Protein AF-A0A5J5BJA9-F1 (afdb_monomer_lite)

Organism: NCBI:txid561372

Structure (mmCIF, N/CA/C/O backbone):
data_AF-A0A5J5BJA9-F1
#
_entry.id   AF-A0A5J5BJA9-F1
#
loop_
_atom_site.group_PDB
_atom_site.id
_atom_site.type_symbol
_atom_site.label_atom_id
_atom_site.label_alt_id
_atom_site.label_comp_id
_atom_site.label_asym_id
_atom_site.label_entity_id
_atom_site.label_seq_id
_atom_site.pdbx_PDB_ins_code
_atom_site.Cartn_x
_atom_site.Cartn_y
_atom_site.Cartn_z
_atom_site.occupancy
_atom_site.B_iso_or_equiv
_atom_site.auth_seq_id
_atom_site.auth_comp_id
_atom_site.auth_asym_id
_atom_site.auth_atom_id
_atom_site.pdbx_PDB_model_num
ATOM 1 N N . MET A 1 1 ? 57.644 9.446 -55.019 1.00 42.34 1 MET A N 1
ATOM 2 C CA . MET A 1 1 ? 56.813 8.343 -54.492 1.00 42.34 1 MET A CA 1
ATOM 3 C C . MET A 1 1 ? 55.397 8.580 -54.970 1.00 42.34 1 MET A C 1
ATOM 5 O O . MET A 1 1 ? 54.858 9.636 -54.671 1.00 42.34 1 MET A O 1
ATOM 9 N N . ALA A 1 2 ? 54.865 7.684 -55.801 1.00 50.25 2 ALA A N 1
ATOM 10 C CA . ALA A 1 2 ? 53.521 7.811 -56.357 1.00 50.25 2 ALA A CA 1
ATOM 11 C C . ALA A 1 2 ? 52.489 7.865 -55.221 1.00 50.25 2 ALA A C 1
ATOM 13 O O . ALA A 1 2 ? 52.521 7.019 -54.326 1.00 50.25 2 ALA A O 1
ATOM 14 N N . SER A 1 3 ? 51.612 8.870 -55.231 1.00 67.12 3 SER A N 1
ATOM 15 C CA . SER A 1 3 ? 50.470 8.910 -54.322 1.00 67.12 3 SER A CA 1
ATOM 16 C C . SER A 1 3 ? 49.586 7.700 -54.619 1.00 67.12 3 SER A C 1
ATOM 18 O O . SER A 1 3 ? 49.141 7.535 -55.756 1.00 67.12 3 SER A O 1
ATOM 20 N N . LEU A 1 4 ? 49.356 6.852 -53.617 1.00 69.81 4 LEU A N 1
ATOM 21 C CA . LEU A 1 4 ? 48.309 5.829 -53.656 1.00 69.81 4 LEU A CA 1
ATOM 22 C C . LEU A 1 4 ? 46.992 6.459 -54.145 1.00 69.81 4 LEU A C 1
ATOM 24 O O . LEU A 1 4 ? 46.689 7.603 -53.794 1.00 69.81 4 LEU A O 1
ATOM 28 N N . SER A 1 5 ? 46.24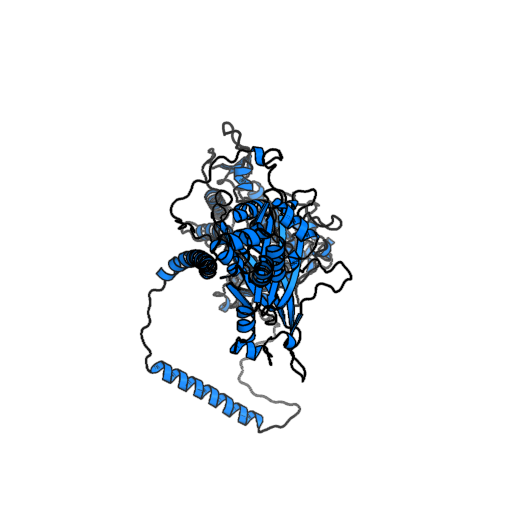1 5.739 -54.983 1.00 81.50 5 SER A N 1
ATOM 29 C CA . SER A 1 5 ? 44.963 6.237 -55.499 1.00 81.50 5 SER A CA 1
ATOM 30 C C . SER A 1 5 ? 43.948 6.418 -54.365 1.00 81.50 5 SER A C 1
ATOM 32 O O . SER A 1 5 ? 43.981 5.702 -53.361 1.00 81.50 5 SER A O 1
ATOM 34 N N . SER A 1 6 ? 43.027 7.370 -54.530 1.00 79.00 6 SER A N 1
ATOM 35 C CA . SER A 1 6 ? 41.903 7.595 -53.607 1.00 79.00 6 SER A CA 1
ATOM 36 C C . SER A 1 6 ? 41.097 6.322 -53.357 1.00 79.00 6 SER A C 1
ATOM 38 O O . SER A 1 6 ? 40.660 6.085 -52.235 1.00 79.00 6 SER A O 1
ATOM 40 N N . ASP A 1 7 ? 40.969 5.478 -54.379 1.00 83.06 7 ASP A N 1
ATOM 41 C CA . ASP A 1 7 ? 40.173 4.251 -54.340 1.00 83.06 7 ASP A CA 1
ATOM 42 C C . ASP A 1 7 ? 40.804 3.199 -53.420 1.00 83.06 7 ASP A C 1
ATOM 44 O O . ASP A 1 7 ? 40.106 2.542 -52.651 1.00 83.06 7 ASP A O 1
ATOM 48 N N . LEU A 1 8 ? 42.140 3.094 -53.421 1.00 85.75 8 LEU A N 1
ATOM 49 C CA . LEU A 1 8 ? 42.872 2.231 -52.490 1.00 85.75 8 LEU A CA 1
ATOM 50 C C . LEU A 1 8 ? 42.718 2.710 -51.046 1.00 85.75 8 LEU A C 1
ATOM 52 O O . LEU A 1 8 ? 42.537 1.898 -50.140 1.00 85.75 8 LEU A O 1
ATOM 56 N N . PHE A 1 9 ? 42.754 4.024 -50.818 1.00 86.00 9 PHE A N 1
ATOM 57 C CA . PHE A 1 9 ? 42.501 4.572 -49.489 1.00 86.00 9 PHE A CA 1
ATOM 58 C C . PHE A 1 9 ? 41.059 4.337 -49.038 1.00 86.00 9 PHE A C 1
ATOM 60 O O . PHE A 1 9 ? 40.851 3.965 -47.887 1.00 86.00 9 PHE A O 1
ATOM 67 N N . TYR A 1 10 ? 40.077 4.467 -49.930 1.00 87.19 10 TYR A N 1
ATOM 68 C CA . TYR A 1 10 ? 38.687 4.120 -49.638 1.00 87.19 10 TYR A CA 1
ATOM 69 C C . TYR A 1 10 ? 38.533 2.643 -49.245 1.00 87.19 10 TYR A C 1
ATOM 71 O O . TYR A 1 10 ? 37.913 2.325 -48.229 1.00 87.19 10 TYR A O 1
ATOM 79 N N . ASP A 1 11 ? 39.165 1.740 -49.999 1.00 86.81 11 ASP A N 1
ATOM 80 C CA . ASP A 1 11 ? 39.143 0.299 -49.745 1.00 86.81 11 ASP A CA 1
ATOM 81 C C . ASP A 1 11 ? 39.791 -0.110 -48.415 1.00 86.81 11 ASP A C 1
ATOM 83 O O . ASP A 1 11 ? 39.373 -1.097 -47.799 1.00 86.81 11 ASP A O 1
ATOM 87 N N . ILE A 1 12 ? 40.800 0.638 -47.966 1.00 87.50 12 ILE A N 1
ATOM 88 C CA . ILE A 1 12 ? 41.419 0.464 -46.649 1.00 87.50 12 ILE A CA 1
ATOM 89 C C . ILE A 1 12 ? 40.489 1.010 -45.562 1.00 87.50 12 ILE A C 1
ATOM 91 O O . ILE A 1 12 ? 40.180 0.299 -44.607 1.00 87.50 12 ILE A O 1
ATOM 95 N N . LEU A 1 13 ? 40.005 2.247 -45.719 1.00 88.38 13 LEU A N 1
ATOM 96 C CA . LEU A 1 13 ? 39.188 2.930 -44.714 1.00 88.38 13 LEU A CA 1
ATOM 97 C C . LEU A 1 13 ? 37.853 2.214 -44.456 1.00 88.38 13 LEU A C 1
ATOM 99 O O . LEU A 1 13 ? 37.418 2.165 -43.310 1.00 88.38 13 LEU A O 1
ATOM 103 N N . ARG A 1 14 ? 37.238 1.578 -45.464 1.00 88.88 14 ARG A N 1
ATOM 104 C CA . ARG A 1 14 ? 35.991 0.801 -45.286 1.00 88.88 14 ARG A CA 1
ATOM 105 C C . ARG A 1 14 ? 36.132 -0.464 -44.436 1.00 88.88 14 ARG A C 1
ATOM 107 O O . ARG A 1 14 ? 35.120 -1.071 -44.100 1.00 88.88 14 ARG A O 1
ATOM 114 N N . ARG A 1 15 ? 37.361 -0.907 -44.155 1.00 88.62 15 ARG A N 1
ATOM 115 C CA . ARG A 1 15 ? 37.651 -2.101 -43.340 1.00 88.62 15 ARG A CA 1
ATOM 116 C C . ARG A 1 15 ? 38.023 -1.758 -41.900 1.00 88.62 15 ARG A C 1
ATOM 118 O O . ARG A 1 15 ? 38.213 -2.672 -41.103 1.00 88.62 15 ARG A O 1
ATOM 125 N N . LEU A 1 16 ? 38.176 -0.473 -41.588 1.00 89.25 16 LEU A N 1
ATOM 126 C CA . LEU A 1 16 ? 38.515 -0.017 -40.248 1.00 89.25 16 LEU A CA 1
ATOM 127 C C . LEU A 1 16 ? 37.287 -0.065 -39.339 1.00 89.25 16 LEU A C 1
ATOM 129 O O . LEU A 1 16 ? 36.160 0.167 -39.778 1.00 89.25 16 LEU A O 1
ATOM 133 N N . ASP A 1 17 ? 37.520 -0.327 -38.057 1.00 88.62 17 ASP A N 1
ATOM 134 C CA . ASP A 1 17 ? 36.517 -0.092 -37.029 1.00 88.62 17 ASP A CA 1
ATOM 135 C C . ASP A 1 17 ? 36.314 1.419 -36.827 1.00 88.62 17 ASP A C 1
ATOM 137 O O . ASP A 1 17 ? 37.136 2.252 -37.221 1.00 88.62 17 ASP A O 1
ATOM 141 N N . GLY A 1 18 ? 35.197 1.801 -36.211 1.00 87.81 18 GLY A N 1
ATOM 142 C CA . GLY A 1 18 ? 34.831 3.213 -36.111 1.00 87.81 18 GLY A CA 1
ATOM 143 C C . GLY A 1 18 ? 35.832 4.063 -35.324 1.00 87.81 18 GLY A C 1
ATOM 144 O O . GLY A 1 18 ? 36.014 5.239 -35.641 1.00 87.81 18 GLY A O 1
ATOM 145 N N . VAL A 1 19 ? 36.527 3.485 -34.336 1.00 89.19 19 VAL A N 1
ATOM 146 C CA . VAL A 1 19 ? 37.570 4.187 -33.570 1.00 89.19 19 VAL A CA 1
ATOM 147 C C . VAL A 1 19 ? 38.784 4.474 -34.445 1.00 89.19 19 VAL A C 1
ATOM 149 O O . VAL A 1 19 ? 39.237 5.620 -34.494 1.00 89.19 19 VAL A O 1
ATOM 152 N N . THR A 1 20 ? 39.290 3.474 -35.171 1.00 90.75 20 THR A N 1
ATOM 153 C CA . THR A 1 20 ? 40.440 3.671 -36.062 1.00 90.75 20 THR A CA 1
ATOM 154 C C . THR A 1 20 ? 40.073 4.575 -37.231 1.00 90.75 20 THR A C 1
ATOM 156 O O . THR A 1 20 ? 40.871 5.439 -37.595 1.00 90.75 20 THR A O 1
ATOM 159 N N . LEU A 1 21 ? 38.854 4.460 -37.772 1.00 91.75 21 LEU A N 1
ATOM 160 C CA . LEU A 1 21 ? 38.344 5.366 -38.800 1.00 91.75 21 LEU A CA 1
ATOM 161 C C . LEU A 1 21 ? 38.309 6.813 -38.290 1.00 91.75 21 LEU A C 1
ATOM 163 O O . LEU A 1 21 ? 38.805 7.702 -38.980 1.00 91.75 21 LEU A O 1
ATOM 167 N N . ALA A 1 22 ? 37.801 7.049 -37.072 1.00 88.38 22 ALA A N 1
ATOM 168 C CA . ALA A 1 22 ? 37.792 8.366 -36.433 1.00 88.38 22 ALA A CA 1
ATOM 169 C C . ALA A 1 22 ? 39.210 8.940 -36.285 1.00 88.38 22 ALA A C 1
ATOM 171 O O . ALA A 1 22 ? 39.448 10.088 -36.659 1.00 88.38 22 ALA A O 1
ATOM 172 N N . SER A 1 23 ? 40.163 8.141 -35.798 1.00 89.06 23 SER A N 1
ATOM 173 C CA . SER A 1 23 ? 41.560 8.568 -35.654 1.00 89.06 23 SER A CA 1
ATOM 174 C C . SER A 1 23 ? 42.221 8.856 -37.006 1.00 89.06 23 SER A C 1
ATOM 176 O O . SER A 1 23 ? 42.906 9.869 -37.140 1.00 89.06 23 SER A O 1
ATOM 178 N N . ALA A 1 24 ? 41.968 8.033 -38.030 1.00 87.12 24 ALA A N 1
ATOM 179 C CA . ALA A 1 24 ? 42.475 8.238 -39.388 1.00 87.12 24 ALA A CA 1
ATOM 180 C C . ALA A 1 24 ? 41.992 9.566 -39.998 1.00 87.12 24 ALA A C 1
ATOM 182 O O . ALA A 1 24 ? 42.710 10.191 -40.774 1.00 87.12 24 ALA A O 1
ATOM 183 N N . THR A 1 25 ? 40.809 10.059 -39.612 1.00 83.56 25 THR A N 1
ATOM 184 C CA . THR A 1 25 ? 40.308 11.358 -40.099 1.00 83.56 25 THR A CA 1
ATOM 185 C C . THR A 1 25 ? 41.200 12.538 -39.704 1.00 83.56 25 THR A C 1
ATOM 187 O O . THR A 1 25 ? 41.224 13.548 -40.407 1.00 83.56 25 THR A O 1
ATOM 190 N N . CYS A 1 26 ? 41.960 12.401 -38.614 1.00 85.12 26 CYS A N 1
ATOM 191 C CA . CYS A 1 26 ? 42.816 13.451 -38.070 1.00 85.12 26 CYS A CA 1
ATOM 192 C C . CYS A 1 26 ? 44.260 13.395 -38.593 1.00 85.12 26 CYS A C 1
ATOM 194 O O . CYS A 1 26 ? 45.038 14.299 -38.303 1.00 85.12 26 CYS A O 1
ATOM 196 N N . THR A 1 27 ? 44.651 12.357 -39.343 1.00 87.31 27 THR A N 1
ATOM 197 C CA . THR A 1 27 ? 46.064 12.146 -39.706 1.00 87.31 27 THR A CA 1
ATOM 198 C C . THR A 1 27 ? 46.496 12.898 -40.961 1.00 87.31 27 THR A C 1
ATOM 200 O O . THR A 1 27 ? 47.640 13.336 -41.043 1.00 87.31 27 THR A O 1
ATOM 203 N N . CYS A 1 28 ? 45.627 13.036 -41.969 1.00 86.88 28 CYS A N 1
ATOM 204 C CA . CYS A 1 28 ? 45.936 13.784 -43.192 1.00 86.88 28 CYS A CA 1
ATOM 205 C C . CYS A 1 28 ? 44.672 14.257 -43.930 1.00 86.88 28 CYS A C 1
ATOM 207 O O . CYS A 1 28 ? 43.580 13.719 -43.745 1.00 86.88 28 CYS A O 1
ATOM 209 N N . ALA A 1 29 ? 44.829 15.240 -44.823 1.00 85.81 29 ALA A N 1
ATOM 210 C CA . ALA A 1 29 ? 43.718 15.821 -45.582 1.00 85.81 29 ALA A CA 1
ATOM 211 C C . ALA A 1 29 ? 42.980 14.797 -46.469 1.00 85.81 29 ALA A C 1
ATOM 213 O O . ALA A 1 29 ? 41.759 14.867 -46.591 1.00 85.81 29 ALA A O 1
ATOM 214 N N . ALA A 1 30 ? 43.697 13.823 -47.046 1.00 85.25 30 ALA A N 1
ATOM 215 C CA . ALA A 1 30 ? 43.100 12.781 -47.882 1.00 85.25 30 ALA A CA 1
ATOM 216 C C . ALA A 1 30 ? 42.161 11.867 -47.074 1.00 85.25 30 ALA A C 1
ATOM 218 O O . ALA A 1 30 ? 41.017 11.658 -47.473 1.00 85.25 30 ALA A O 1
ATOM 219 N N . PHE A 1 31 ? 42.598 11.387 -45.904 1.00 87.94 31 PHE A N 1
ATOM 220 C CA . PHE A 1 31 ? 41.755 10.572 -45.019 1.00 87.94 31 PHE A CA 1
ATOM 221 C C . PHE A 1 31 ? 40.609 11.384 -44.427 1.00 87.94 31 PHE A C 1
ATOM 223 O O . PHE A 1 31 ? 39.481 10.899 -44.391 1.00 87.94 31 PHE A O 1
ATOM 230 N N . CYS A 1 32 ? 40.854 12.641 -44.045 1.00 86.31 32 CYS A N 1
ATOM 231 C CA . CYS A 1 32 ? 39.801 13.553 -43.611 1.00 86.31 32 CYS A CA 1
ATOM 232 C C . CYS A 1 32 ? 38.711 13.694 -44.685 1.00 86.31 32 CYS A C 1
ATOM 234 O O . CYS A 1 32 ? 37.531 13.558 -44.374 1.00 86.31 32 CYS A O 1
ATOM 236 N N . SER A 1 33 ? 39.095 13.894 -45.950 1.00 88.25 33 SER A N 1
ATOM 237 C CA . SER A 1 33 ? 38.160 14.015 -47.071 1.00 88.25 33 SER A CA 1
ATOM 238 C C . SER A 1 33 ? 37.348 12.739 -47.295 1.00 88.25 33 SER A C 1
ATOM 240 O O . SER A 1 33 ? 36.124 12.810 -47.342 1.00 88.25 33 SER A O 1
ATOM 242 N N . ILE A 1 34 ? 38.006 11.577 -47.379 1.00 88.00 34 ILE A N 1
ATOM 243 C CA . ILE A 1 34 ? 37.336 10.287 -47.621 1.00 88.00 34 ILE A CA 1
ATOM 244 C C . ILE A 1 34 ? 36.422 9.907 -46.445 1.00 88.00 34 ILE A C 1
ATOM 246 O O . ILE A 1 34 ? 35.300 9.452 -46.633 1.00 88.00 34 ILE A O 1
ATOM 250 N N . SER A 1 35 ? 36.840 10.181 -45.208 1.00 86.50 35 SER A N 1
ATOM 251 C CA . SER A 1 35 ? 36.051 9.907 -43.998 1.00 86.50 35 SER A CA 1
ATOM 252 C C . SER A 1 35 ? 34.792 10.768 -43.824 1.00 86.50 35 SER A C 1
ATOM 254 O O . SER A 1 35 ? 34.088 10.633 -42.818 1.00 86.50 35 SER A O 1
ATOM 256 N N . LYS A 1 36 ? 34.526 11.714 -44.734 1.00 87.44 36 LYS A N 1
ATOM 257 C CA . LYS A 1 36 ? 33.242 12.431 -44.798 1.00 87.44 36 LYS A CA 1
ATOM 258 C C . LYS A 1 36 ? 32.174 11.627 -45.535 1.00 87.44 36 LYS A C 1
ATOM 260 O O . LYS A 1 36 ? 31.011 12.005 -45.479 1.00 87.44 36 LYS A O 1
ATOM 265 N N . GLU A 1 37 ? 32.542 10.539 -46.209 1.00 90.75 37 GLU A N 1
ATOM 266 C CA . GLU A 1 37 ? 31.573 9.672 -46.866 1.00 90.75 37 GLU A CA 1
ATOM 267 C C . GLU A 1 37 ? 30.736 8.892 -45.847 1.00 90.75 37 GLU A C 1
ATOM 269 O O . GLU A 1 37 ? 31.237 8.036 -45.116 1.00 90.75 37 GLU A O 1
ATOM 274 N N . GLU A 1 38 ? 29.429 9.155 -45.846 1.00 92.50 38 GLU A N 1
ATOM 275 C CA . GLU A 1 38 ? 28.467 8.536 -44.928 1.00 92.50 38 GLU A CA 1
ATOM 276 C C . GLU A 1 38 ? 28.408 7.010 -45.056 1.00 92.50 38 GLU A C 1
ATOM 278 O O . GLU A 1 38 ? 28.215 6.332 -44.055 1.00 92.50 38 GLU A O 1
ATOM 283 N N . ARG A 1 39 ? 28.678 6.447 -46.243 1.00 91.25 39 ARG A N 1
ATOM 284 C CA . ARG A 1 39 ? 28.703 4.988 -46.462 1.00 91.25 39 ARG A CA 1
ATOM 285 C C . ARG A 1 39 ? 29.731 4.260 -45.595 1.00 91.25 39 ARG A C 1
ATOM 287 O O . ARG A 1 39 ? 29.506 3.117 -45.209 1.00 91.25 39 ARG A O 1
ATOM 294 N N . LEU A 1 40 ? 30.862 4.902 -45.288 1.00 92.50 40 LEU A N 1
ATOM 295 C CA . LEU A 1 40 ? 31.867 4.316 -44.396 1.00 92.50 40 LEU A CA 1
ATOM 296 C C . LEU A 1 40 ? 31.309 4.196 -42.975 1.00 92.50 40 LEU A C 1
ATOM 298 O O . LEU A 1 40 ? 31.435 3.149 -42.344 1.00 92.50 40 LEU A O 1
ATOM 302 N N . TRP A 1 41 ? 30.632 5.244 -42.504 1.00 94.38 41 TRP A N 1
ATOM 303 C CA . TRP A 1 41 ? 30.019 5.279 -41.179 1.00 94.38 41 TRP A CA 1
ATOM 304 C C . TRP A 1 41 ? 28.752 4.429 -41.089 1.00 94.38 41 TRP A C 1
ATOM 306 O O . TRP A 1 41 ? 28.515 3.830 -40.049 1.00 94.38 41 TRP A O 1
ATOM 316 N N . GLU A 1 42 ? 27.978 4.300 -42.166 1.00 94.50 42 GLU A N 1
ATOM 317 C CA . GLU A 1 42 ? 26.841 3.377 -42.256 1.00 94.50 42 GLU A CA 1
ATOM 318 C C . GLU A 1 42 ? 27.285 1.927 -42.041 1.00 94.50 42 GLU A C 1
ATOM 320 O O . GLU A 1 42 ? 26.673 1.207 -41.250 1.00 94.50 42 GLU A O 1
ATOM 325 N N . ASN A 1 43 ? 28.391 1.515 -42.672 1.00 91.50 43 ASN A N 1
ATOM 326 C CA . ASN A 1 43 ? 28.967 0.182 -42.481 1.00 91.50 43 ASN A CA 1
ATOM 327 C C . ASN A 1 43 ? 29.448 -0.029 -41.038 1.00 91.50 43 ASN A C 1
ATOM 329 O O . ASN A 1 43 ? 29.196 -1.080 -40.449 1.00 91.50 43 ASN A O 1
ATOM 333 N N . VAL A 1 44 ? 30.109 0.976 -40.454 1.00 93.38 44 VAL A N 1
ATOM 334 C CA . VAL A 1 44 ? 30.554 0.943 -39.052 1.00 93.38 44 VAL A CA 1
ATOM 335 C C . VAL A 1 44 ? 29.357 0.826 -38.102 1.00 93.38 44 VAL A C 1
ATOM 337 O O . VAL A 1 44 ? 29.345 -0.058 -37.245 1.00 93.38 44 VAL A O 1
ATOM 340 N N . CYS A 1 45 ? 28.335 1.667 -38.272 1.00 94.00 45 CYS A N 1
ATOM 341 C CA . CYS A 1 45 ? 27.117 1.649 -37.465 1.00 94.00 45 CYS A CA 1
ATOM 342 C C . CYS A 1 45 ? 26.362 0.328 -37.607 1.00 94.00 45 CYS A C 1
ATOM 344 O O . CYS A 1 45 ? 25.977 -0.238 -36.596 1.00 94.00 45 CYS A O 1
ATOM 346 N N . SER A 1 46 ? 26.219 -0.211 -38.820 1.00 92.44 46 SER A N 1
ATOM 347 C CA . SER A 1 46 ? 25.519 -1.483 -39.058 1.00 92.44 46 SER A CA 1
ATOM 348 C C . SER A 1 46 ? 26.273 -2.689 -38.491 1.00 92.44 46 SER A C 1
ATOM 350 O O . SER A 1 46 ? 25.658 -3.666 -38.073 1.00 92.44 46 SER A O 1
ATOM 352 N N . SER A 1 47 ? 27.607 -2.624 -38.453 1.00 90.19 47 SER A N 1
ATOM 353 C CA . SER A 1 47 ? 28.456 -3.646 -37.829 1.00 90.19 47 SER A CA 1
ATOM 354 C C . SER A 1 47 ? 28.399 -3.596 -36.296 1.00 90.19 47 SER A C 1
ATOM 356 O O . SER A 1 47 ? 28.432 -4.629 -35.620 1.00 90.19 47 SER A O 1
ATOM 358 N N . MET A 1 48 ? 28.307 -2.392 -35.727 1.00 89.62 48 MET A N 1
ATOM 359 C CA . MET A 1 48 ? 28.259 -2.189 -34.280 1.00 89.62 48 MET A CA 1
ATOM 360 C C . MET A 1 48 ? 26.853 -2.391 -33.702 1.00 89.62 48 MET A C 1
ATOM 362 O O . MET A 1 48 ? 26.698 -3.088 -32.699 1.00 89.62 48 MET A O 1
ATOM 366 N N . TRP A 1 49 ? 25.854 -1.821 -34.372 1.00 94.25 49 TRP A N 1
ATOM 367 C CA . TRP A 1 49 ? 24.434 -1.788 -34.028 1.00 94.25 49 TRP A CA 1
ATOM 368 C C . TRP A 1 49 ? 23.610 -2.314 -35.211 1.00 94.25 49 TRP A C 1
ATOM 370 O O . TRP A 1 49 ? 23.165 -1.533 -36.060 1.00 94.25 49 TRP A O 1
ATOM 380 N N . PRO A 1 50 ? 23.406 -3.638 -35.309 1.00 93.31 50 PRO A N 1
ATOM 381 C CA . PRO A 1 50 ? 22.732 -4.269 -36.447 1.00 93.31 50 PRO A CA 1
ATOM 382 C C . PRO A 1 50 ? 21.330 -3.726 -36.730 1.00 93.31 50 PRO A C 1
ATOM 384 O O . PRO A 1 50 ? 20.903 -3.699 -37.886 1.00 93.31 50 PRO A O 1
ATOM 387 N N . SER A 1 51 ? 20.635 -3.222 -35.707 1.00 92.75 51 SER A N 1
ATOM 388 C CA . SER A 1 51 ? 19.343 -2.547 -35.860 1.00 92.75 51 SER A CA 1
ATOM 389 C C . SER A 1 51 ? 19.390 -1.333 -36.802 1.00 92.75 51 SER A C 1
ATOM 391 O O . SER A 1 51 ? 18.375 -0.998 -37.412 1.00 92.75 51 SER A O 1
ATOM 393 N N . THR A 1 52 ? 20.557 -0.706 -36.991 1.00 94.31 52 THR A N 1
ATOM 394 C CA . THR A 1 52 ? 20.738 0.434 -37.909 1.00 94.31 52 THR A CA 1
ATOM 395 C C . THR A 1 52 ? 20.722 0.060 -39.390 1.00 94.31 52 THR A C 1
ATOM 397 O O . THR A 1 52 ? 20.530 0.937 -40.228 1.00 94.31 52 THR A O 1
ATOM 400 N N . ASN A 1 53 ? 20.833 -1.230 -39.730 1.00 92.88 53 ASN A N 1
ATOM 401 C CA . ASN A 1 53 ? 20.736 -1.695 -41.115 1.00 92.88 53 ASN A CA 1
ATOM 402 C C . ASN A 1 53 ? 19.283 -1.742 -41.634 1.00 92.88 53 ASN A C 1
ATOM 404 O O . ASN A 1 53 ? 19.050 -1.966 -42.821 1.00 92.88 53 ASN A O 1
ATOM 408 N N . ARG A 1 54 ? 18.284 -1.543 -40.766 1.00 92.56 54 ARG A N 1
ATOM 409 C CA . ARG A 1 54 ? 16.884 -1.451 -41.191 1.00 92.56 54 ARG A CA 1
ATOM 410 C C . ARG A 1 54 ? 16.634 -0.128 -41.912 1.00 92.56 54 ARG A C 1
ATOM 412 O O . ARG A 1 54 ? 17.020 0.926 -41.416 1.00 92.56 54 ARG A O 1
ATOM 419 N N . GLU A 1 55 ? 15.932 -0.169 -43.041 1.00 92.50 55 GLU A N 1
ATOM 420 C CA . GLU A 1 55 ? 15.684 1.016 -43.880 1.00 92.50 55 GLU A CA 1
ATOM 421 C C . GLU A 1 55 ? 14.957 2.157 -43.138 1.00 92.50 55 GLU A C 1
ATOM 423 O O . GLU A 1 55 ? 15.275 3.332 -43.333 1.00 92.50 55 GLU A O 1
ATOM 428 N N . ASP A 1 56 ? 14.042 1.833 -42.217 1.00 92.62 56 ASP A N 1
ATOM 429 C CA . ASP A 1 56 ? 13.367 2.818 -41.361 1.00 92.62 56 ASP A CA 1
ATOM 430 C C . ASP A 1 56 ? 14.348 3.535 -40.412 1.00 92.62 56 ASP A C 1
ATOM 432 O O . ASP A 1 56 ? 14.286 4.758 -40.245 1.00 92.62 56 ASP A O 1
ATOM 436 N N . VAL A 1 57 ? 15.313 2.804 -39.850 1.00 94.69 57 VAL A N 1
ATOM 437 C CA . VAL A 1 57 ? 16.373 3.369 -39.002 1.00 94.69 57 VAL A CA 1
ATOM 438 C C . VAL A 1 57 ? 17.403 4.148 -39.819 1.00 94.69 57 VAL A C 1
ATOM 440 O O . VAL A 1 57 ? 17.833 5.211 -39.375 1.00 94.69 57 VAL A O 1
ATOM 443 N N . LYS A 1 58 ? 17.757 3.708 -41.033 1.00 95.12 58 LYS A N 1
ATOM 444 C CA . LYS A 1 58 ? 18.646 4.478 -41.926 1.00 95.12 58 LYS A CA 1
ATOM 445 C C . LYS A 1 58 ? 18.071 5.858 -42.242 1.00 95.12 58 LYS A C 1
ATOM 447 O O . LYS A 1 58 ? 18.792 6.861 -42.214 1.00 95.12 58 LYS A O 1
ATOM 452 N N . SER A 1 59 ? 16.759 5.926 -42.480 1.00 94.81 59 SER A N 1
ATOM 453 C CA . SER A 1 59 ? 16.049 7.194 -42.663 1.00 94.81 59 SER A CA 1
ATOM 454 C C . SER A 1 59 ? 16.079 8.054 -41.394 1.00 94.81 59 SER A C 1
ATOM 456 O O . SER A 1 59 ? 16.288 9.266 -41.482 1.00 94.81 59 SER A O 1
ATOM 458 N N . LEU A 1 60 ? 15.907 7.452 -40.211 1.00 95.50 60 LEU A N 1
ATOM 459 C CA . LEU A 1 60 ? 16.006 8.156 -38.927 1.00 95.50 60 LEU A CA 1
ATOM 460 C C . LEU A 1 60 ? 17.403 8.742 -38.707 1.00 95.50 60 LEU A C 1
ATOM 462 O O . LEU A 1 60 ? 17.520 9.936 -38.434 1.00 95.50 60 LEU A O 1
ATOM 466 N N . VAL A 1 61 ? 18.452 7.937 -38.872 1.00 95.62 61 VAL A N 1
ATOM 467 C CA . VAL A 1 61 ? 19.852 8.351 -38.690 1.00 95.62 61 VAL A CA 1
ATOM 468 C C . VAL A 1 61 ? 20.217 9.480 -39.657 1.00 95.62 61 VAL A C 1
ATOM 470 O O . VAL A 1 61 ? 20.819 10.483 -39.266 1.00 95.62 61 VAL A O 1
ATOM 473 N N . SER A 1 62 ? 19.758 9.384 -40.905 1.00 94.06 62 SER A N 1
ATOM 474 C CA . SER A 1 62 ? 19.924 10.452 -41.892 1.00 94.06 62 SER A CA 1
ATOM 475 C C . SER A 1 62 ? 19.225 11.751 -41.454 1.00 94.06 62 SER A C 1
ATOM 477 O O . SER A 1 62 ? 19.802 12.831 -41.567 1.00 94.06 62 SER A O 1
ATOM 479 N N . SER A 1 63 ? 18.019 11.668 -40.872 1.00 93.50 63 SER A N 1
ATOM 480 C CA . SER A 1 63 ? 17.238 12.840 -40.429 1.00 93.50 63 SER A CA 1
ATOM 481 C C . SER A 1 63 ? 17.850 13.615 -39.249 1.00 93.50 63 SER A C 1
ATOM 483 O O . SER A 1 63 ? 17.623 14.826 -39.119 1.00 93.50 63 SER A O 1
ATOM 485 N N . ILE A 1 64 ? 18.646 12.941 -38.410 1.00 93.44 64 ILE A N 1
ATOM 486 C CA . ILE A 1 64 ? 19.291 13.529 -37.224 1.00 93.44 64 ILE A CA 1
ATOM 487 C C . ILE A 1 64 ? 20.717 14.041 -37.485 1.00 93.44 64 ILE A C 1
ATOM 489 O O . ILE A 1 64 ? 21.303 14.666 -36.599 1.00 93.44 64 ILE A O 1
ATOM 493 N N . GLY A 1 65 ? 21.256 13.850 -38.695 1.00 91.75 65 GLY A N 1
ATOM 494 C CA . GLY A 1 65 ? 22.546 14.409 -39.122 1.00 91.75 65 GLY A CA 1
ATOM 495 C C . GLY A 1 65 ? 23.559 13.408 -39.684 1.00 91.75 65 GLY A C 1
ATOM 496 O O . GLY A 1 65 ? 24.725 13.773 -39.814 1.00 91.75 65 GLY A O 1
ATOM 497 N N . GLY A 1 66 ? 23.139 12.182 -40.014 1.00 94.69 66 GLY A N 1
ATOM 498 C CA . GLY A 1 66 ? 23.979 11.172 -40.666 1.00 94.69 66 GLY A CA 1
ATOM 499 C C . GLY A 1 66 ? 24.596 10.152 -39.706 1.00 94.69 66 GLY A C 1
ATOM 500 O O . GLY A 1 66 ? 24.614 10.328 -38.484 1.00 94.69 66 GLY A O 1
ATOM 501 N N . PHE A 1 67 ? 25.126 9.071 -40.272 1.00 95.19 67 PHE A N 1
ATOM 502 C CA . PHE A 1 67 ? 25.764 7.966 -39.561 1.00 95.19 67 PHE A CA 1
ATOM 503 C C . PHE A 1 67 ? 27.038 8.392 -38.847 1.00 95.19 67 PHE A C 1
ATOM 505 O O . PHE A 1 67 ? 27.304 7.897 -37.753 1.00 95.19 67 PHE A O 1
ATOM 512 N N . LYS A 1 68 ? 27.803 9.334 -39.411 1.00 93.31 68 LYS A N 1
ATOM 513 C CA . LYS A 1 68 ? 29.003 9.852 -38.742 1.00 93.31 68 LYS A CA 1
ATOM 514 C C . LYS A 1 68 ? 28.665 10.517 -37.410 1.00 93.31 68 LYS A C 1
ATOM 516 O O . LYS A 1 68 ? 29.310 10.242 -36.398 1.00 93.31 68 LYS A O 1
ATOM 521 N N . LYS A 1 69 ? 27.647 11.384 -37.411 1.00 93.50 69 LYS A N 1
ATOM 522 C CA . LYS A 1 69 ? 27.162 12.055 -36.200 1.00 93.50 69 LYS A CA 1
ATOM 523 C C . LYS A 1 69 ? 26.558 11.042 -35.231 1.00 93.50 69 LYS A C 1
ATOM 525 O O . LYS A 1 69 ? 26.931 11.034 -34.067 1.00 93.50 69 LYS A O 1
ATOM 530 N N . PHE A 1 70 ? 25.698 10.150 -35.719 1.00 95.69 70 PHE A N 1
ATOM 531 C CA . PHE A 1 70 ? 25.078 9.117 -34.890 1.00 95.69 70 PHE A CA 1
ATOM 532 C C . PHE A 1 70 ? 26.113 8.238 -34.175 1.00 95.69 70 PHE A C 1
ATOM 534 O O . PHE A 1 70 ? 25.991 8.003 -32.975 1.00 95.69 70 PHE A O 1
ATOM 541 N N . TYR A 1 71 ? 27.172 7.822 -34.877 1.00 94.75 71 TYR A N 1
ATOM 542 C CA . TYR A 1 71 ? 28.284 7.097 -34.266 1.00 94.75 71 TYR A CA 1
ATOM 543 C C . TYR A 1 71 ? 28.981 7.929 -33.186 1.00 94.75 71 TYR A C 1
ATOM 545 O O . TYR A 1 71 ? 29.218 7.434 -32.087 1.00 94.75 71 TYR A O 1
ATOM 553 N N . ALA A 1 72 ? 29.297 9.194 -33.477 1.00 91.62 72 ALA A N 1
ATOM 554 C CA . ALA A 1 72 ? 29.951 10.085 -32.521 1.00 91.62 72 ALA A CA 1
ATOM 555 C C . ALA A 1 72 ? 29.106 10.335 -31.257 1.00 91.62 72 ALA A C 1
ATOM 557 O O . ALA A 1 72 ? 29.674 10.460 -30.173 1.00 91.62 72 ALA A O 1
ATOM 558 N N . ASP A 1 73 ? 27.781 10.361 -31.396 1.00 93.00 73 ASP A N 1
ATOM 559 C CA . ASP A 1 73 ? 26.827 10.579 -30.308 1.00 93.00 73 ASP A CA 1
ATOM 560 C C . ASP A 1 73 ? 26.603 9.314 -29.453 1.00 93.00 73 ASP A C 1
ATOM 562 O O . ASP A 1 73 ? 26.462 9.410 -28.234 1.00 93.00 73 ASP A O 1
ATOM 566 N N . CYS A 1 74 ? 26.603 8.124 -30.069 1.00 94.19 74 CYS A N 1
ATOM 567 C CA . CYS A 1 74 ? 26.209 6.867 -29.413 1.00 94.19 74 CYS A CA 1
ATOM 568 C C . CYS A 1 74 ? 27.374 5.954 -29.005 1.00 94.19 74 CYS A C 1
ATOM 570 O O . CYS A 1 74 ? 27.171 5.025 -28.222 1.00 94.19 74 CYS A O 1
ATOM 572 N N . PHE A 1 75 ? 28.571 6.154 -29.564 1.00 93.00 75 PHE A N 1
ATOM 573 C CA . PHE A 1 75 ? 29.747 5.352 -29.219 1.00 93.00 75 PHE A CA 1
ATOM 574 C C . PHE A 1 75 ? 30.312 5.696 -27.825 1.00 93.00 75 PHE A C 1
ATOM 576 O O . PHE A 1 75 ? 30.589 4.774 -27.063 1.00 93.00 75 PHE A O 1
ATOM 583 N N . PRO A 1 76 ? 30.490 6.979 -27.446 1.00 91.12 76 PRO A N 1
ATOM 584 C CA . PRO A 1 76 ? 30.882 7.350 -26.087 1.00 91.12 76 PRO A CA 1
ATOM 585 C C . PRO A 1 76 ? 29.734 7.121 -25.088 1.00 91.12 76 PRO A C 1
ATOM 587 O O . PRO A 1 76 ? 28.580 7.413 -25.398 1.00 91.12 76 PRO A O 1
ATOM 590 N N . LEU A 1 77 ? 30.044 6.650 -23.877 1.00 91.06 77 LEU A N 1
ATOM 591 C CA . LEU A 1 77 ? 29.047 6.387 -22.832 1.00 91.06 77 LEU A CA 1
ATOM 592 C C . LEU A 1 77 ? 28.781 7.629 -21.982 1.00 91.06 77 LEU A C 1
ATOM 594 O O . LEU A 1 77 ? 29.690 8.429 -21.758 1.00 91.06 77 LEU A O 1
ATOM 598 N N . ILE A 1 78 ? 27.548 7.772 -21.490 1.00 90.94 78 ILE A N 1
ATOM 599 C CA . ILE A 1 78 ? 27.157 8.846 -20.566 1.00 90.94 78 ILE A CA 1
ATOM 600 C C . ILE A 1 78 ? 27.976 8.729 -19.278 1.00 90.94 78 ILE A C 1
ATOM 602 O O . ILE A 1 78 ? 28.058 7.653 -18.685 1.00 90.94 78 ILE A O 1
ATOM 606 N N . VAL A 1 79 ? 28.575 9.841 -18.847 1.00 86.19 79 VAL A N 1
ATOM 607 C CA . VAL A 1 79 ? 29.324 9.919 -17.591 1.00 86.19 79 VAL A CA 1
ATOM 608 C C . VAL A 1 79 ? 28.890 11.159 -16.826 1.00 86.19 79 VAL A C 1
ATOM 610 O O . VAL A 1 79 ? 29.050 12.281 -17.303 1.00 86.19 79 VAL A O 1
ATOM 613 N N . TYR A 1 80 ? 28.400 10.945 -15.608 1.00 81.81 80 TYR A N 1
ATOM 614 C CA . TYR A 1 80 ? 28.029 12.002 -14.677 1.00 81.81 80 TYR A CA 1
ATOM 615 C C . TYR A 1 80 ? 28.782 11.788 -13.359 1.00 81.81 80 TYR A C 1
ATOM 617 O O . TYR A 1 80 ? 28.612 10.759 -12.706 1.00 81.81 80 TYR A O 1
ATOM 625 N N . LYS A 1 81 ? 29.693 12.712 -13.018 1.00 68.88 81 LYS A N 1
ATOM 626 C CA . LYS A 1 81 ? 30.598 12.597 -11.851 1.00 68.88 81 LYS A CA 1
ATOM 627 C C . LYS A 1 81 ? 30.219 13.526 -10.694 1.00 68.88 81 LYS A C 1
ATOM 629 O O . LYS A 1 81 ? 30.756 13.375 -9.602 1.00 68.88 81 LYS A O 1
ATOM 634 N N . GLU A 1 82 ? 29.308 14.464 -10.927 1.00 67.50 82 GLU A N 1
ATOM 635 C CA . GLU A 1 82 ? 28.846 15.443 -9.942 1.00 67.50 82 GLU A CA 1
ATOM 636 C C . GLU A 1 82 ? 27.686 14.851 -9.137 1.00 67.50 82 GLU A C 1
ATOM 638 O O . GLU A 1 82 ? 26.535 15.222 -9.314 1.00 67.50 82 GLU A O 1
ATOM 643 N N . ILE A 1 83 ? 27.974 13.869 -8.281 1.00 60.72 83 ILE A N 1
ATOM 644 C CA . ILE A 1 83 ? 26.984 13.374 -7.316 1.00 60.72 83 ILE A CA 1
ATOM 645 C C . ILE A 1 83 ? 27.030 14.327 -6.115 1.00 60.72 83 ILE A C 1
ATOM 647 O O . ILE A 1 83 ? 28.084 14.388 -5.474 1.00 60.72 83 ILE A O 1
ATOM 651 N N . PRO A 1 84 ? 25.959 15.082 -5.805 1.00 56.59 84 PRO A N 1
ATOM 652 C CA . PRO A 1 84 ? 25.970 15.995 -4.669 1.00 56.59 84 PRO A CA 1
ATOM 653 C C . PRO A 1 84 ? 26.311 15.243 -3.374 1.00 56.59 84 PRO A C 1
ATOM 655 O O . PRO A 1 84 ? 25.758 14.172 -3.110 1.00 56.59 84 PRO A O 1
ATOM 658 N N . GLU A 1 85 ? 27.203 15.793 -2.544 1.00 45.09 85 GLU A N 1
ATOM 659 C CA . GLU A 1 85 ? 27.307 15.376 -1.143 1.00 45.09 85 GLU A CA 1
ATOM 660 C C . GLU A 1 85 ? 25.984 15.750 -0.470 1.00 45.09 85 GLU A C 1
ATOM 662 O O . GLU A 1 85 ? 25.757 16.908 -0.128 1.00 45.09 85 GLU A O 1
ATOM 667 N N . PHE A 1 86 ? 25.071 14.788 -0.344 1.00 43.53 86 PHE A N 1
ATOM 668 C CA . PHE A 1 86 ? 23.763 15.014 0.260 1.00 43.53 86 PHE A CA 1
ATOM 669 C C . PHE A 1 86 ? 23.939 15.282 1.766 1.00 43.53 86 PHE A C 1
ATOM 671 O O . PHE A 1 86 ? 23.983 14.362 2.587 1.00 43.53 86 PHE A O 1
ATOM 678 N N . GLN A 1 87 ? 24.121 16.552 2.134 1.00 33.34 87 GLN A N 1
ATOM 679 C CA . GLN A 1 87 ? 24.149 16.999 3.522 1.00 33.34 87 GLN A CA 1
ATOM 680 C C . GLN A 1 87 ? 22.715 17.041 4.056 1.00 33.34 87 GLN A C 1
ATOM 682 O O . GLN A 1 87 ? 21.968 17.971 3.789 1.00 33.34 87 GLN A O 1
ATOM 687 N N . TRP A 1 88 ? 22.355 16.055 4.877 1.00 36.72 88 TRP A N 1
ATOM 688 C CA . TRP A 1 88 ? 21.076 15.972 5.602 1.00 36.72 88 TRP A CA 1
ATOM 689 C C . TRP A 1 88 ? 20.801 17.129 6.586 1.00 36.72 88 TRP A C 1
ATOM 691 O O . TRP A 1 88 ? 19.774 17.120 7.260 1.00 36.72 88 TRP A O 1
ATOM 701 N N . ASN A 1 89 ? 21.719 18.089 6.731 1.00 26.81 89 ASN A N 1
ATOM 702 C CA . ASN A 1 89 ? 21.690 19.058 7.827 1.00 26.81 89 ASN A CA 1
ATOM 703 C C . ASN A 1 89 ? 21.127 20.433 7.484 1.00 26.81 89 ASN A C 1
ATOM 705 O O . ASN A 1 89 ? 20.890 21.198 8.414 1.00 26.81 89 ASN A O 1
ATOM 709 N N . ASP A 1 90 ? 20.846 20.714 6.218 1.00 27.75 90 ASP A N 1
ATOM 710 C CA . ASP A 1 90 ? 20.048 21.874 5.857 1.00 27.75 90 ASP A CA 1
ATOM 711 C C . ASP A 1 90 ? 18.733 21.353 5.290 1.00 27.75 90 ASP A C 1
ATOM 713 O O . ASP A 1 90 ? 18.682 20.772 4.206 1.00 27.75 90 ASP A O 1
ATOM 717 N N . TYR A 1 91 ? 17.661 21.524 6.066 1.00 30.95 91 TYR A N 1
ATOM 718 C CA . TYR A 1 91 ? 16.313 21.564 5.518 1.00 30.95 91 TYR A CA 1
ATOM 719 C C . TYR A 1 91 ? 16.335 22.606 4.401 1.00 30.95 91 TYR A C 1
ATOM 721 O O . TYR A 1 91 ? 16.255 23.805 4.663 1.00 30.95 91 TYR A O 1
ATOM 729 N N . VAL A 1 92 ? 16.483 22.160 3.156 1.00 24.69 92 VAL A N 1
ATOM 730 C CA . VAL A 1 92 ? 16.126 22.996 2.022 1.00 24.69 92 VAL A CA 1
ATOM 731 C C . VAL A 1 92 ? 14.617 23.151 2.130 1.00 24.69 92 VAL A C 1
ATOM 733 O O . VAL A 1 92 ? 13.872 22.181 1.978 1.00 24.69 92 VAL A O 1
ATOM 736 N N . GLU A 1 93 ? 14.192 24.358 2.503 1.00 28.44 93 GLU A N 1
ATOM 737 C CA . GLU A 1 93 ? 12.821 24.825 2.353 1.00 28.44 93 GLU A CA 1
ATOM 738 C C . GLU A 1 93 ? 12.314 24.349 0.992 1.00 28.44 93 GLU A C 1
ATOM 740 O O . GLU A 1 93 ? 12.882 24.676 -0.052 1.00 28.44 93 GLU A O 1
ATOM 745 N N . TYR A 1 94 ? 11.264 23.526 1.005 1.00 23.70 94 TYR A N 1
ATOM 746 C CA . TYR A 1 94 ? 10.477 23.299 -0.198 1.00 23.70 94 TYR A CA 1
ATOM 747 C C . TYR A 1 94 ? 10.130 24.679 -0.766 1.00 23.70 94 TYR A C 1
ATOM 749 O O . TYR A 1 94 ? 9.597 25.492 -0.008 1.00 23.70 94 TYR A O 1
ATOM 757 N N . PRO A 1 95 ? 10.419 24.972 -2.048 1.00 25.94 95 PRO A N 1
ATOM 758 C CA . PRO A 1 95 ? 10.016 26.236 -2.639 1.00 25.94 95 PRO A CA 1
ATOM 759 C C . PRO A 1 95 ? 8.509 26.420 -2.435 1.00 25.94 95 PRO A C 1
ATOM 761 O O . PRO A 1 95 ? 7.712 25.616 -2.919 1.00 25.94 95 PRO A O 1
ATOM 764 N N . GLU A 1 96 ? 8.141 27.459 -1.683 1.00 30.66 96 GLU A N 1
ATOM 765 C CA . GLU A 1 96 ? 6.772 27.822 -1.287 1.00 30.66 96 GLU A CA 1
ATOM 766 C C . GLU A 1 96 ? 5.854 28.202 -2.461 1.00 30.66 96 GLU A C 1
ATOM 768 O O . GLU A 1 96 ? 4.695 28.549 -2.252 1.00 30.66 96 GLU A O 1
ATOM 773 N N . GLU A 1 97 ? 6.303 28.109 -3.708 1.00 29.95 97 GLU A N 1
ATOM 774 C CA . GLU A 1 97 ? 5.523 28.538 -4.862 1.00 29.95 97 GLU A CA 1
ATOM 775 C C . GLU A 1 97 ? 5.653 27.531 -6.004 1.00 29.95 97 GLU A C 1
ATOM 777 O O . GLU A 1 97 ? 6.482 27.662 -6.899 1.00 29.95 97 GLU A O 1
ATOM 782 N N . TRP A 1 98 ? 4.776 26.530 -6.002 1.00 23.78 98 TRP A N 1
ATOM 783 C CA . TRP A 1 98 ? 4.242 26.024 -7.262 1.00 23.78 98 TRP A CA 1
ATOM 784 C C . TRP A 1 98 ? 2.892 26.712 -7.453 1.00 23.78 98 TRP A C 1
ATOM 786 O O . TRP A 1 98 ? 1.975 26.448 -6.668 1.00 23.78 98 TRP A O 1
ATOM 796 N N . PRO A 1 99 ? 2.750 27.630 -8.426 1.00 29.61 99 PRO A N 1
ATOM 797 C CA . PRO A 1 99 ? 1.479 28.276 -8.690 1.00 29.61 99 PRO A CA 1
ATOM 798 C C . PRO A 1 99 ? 0.389 27.231 -8.940 1.00 29.61 99 PRO A C 1
ATOM 800 O O . PRO A 1 99 ? 0.552 26.288 -9.712 1.00 29.61 99 PRO A O 1
ATOM 803 N N . GLU A 1 100 ? -0.754 27.453 -8.300 1.00 32.88 100 GLU A N 1
ATOM 804 C CA . GLU A 1 100 ? -1.990 26.657 -8.302 1.00 32.88 100 GLU A CA 1
ATOM 805 C C . GLU A 1 100 ? -2.602 26.396 -9.703 1.00 32.88 100 GLU A C 1
ATOM 807 O O . GLU A 1 100 ? -3.645 25.751 -9.814 1.00 32.88 100 GLU A O 1
ATOM 812 N N . ALA A 1 101 ? -1.956 26.858 -10.779 1.00 28.59 101 ALA A N 1
ATOM 813 C CA . ALA A 1 101 ? -2.378 26.707 -12.169 1.00 28.59 101 ALA A CA 1
ATOM 814 C C . ALA A 1 101 ? -2.052 25.326 -12.779 1.00 28.59 101 ALA A C 1
ATOM 816 O O . ALA A 1 101 ? -2.729 24.904 -13.712 1.00 28.59 101 ALA A O 1
ATOM 817 N N . GLU A 1 102 ? -1.106 24.555 -12.228 1.00 35.38 102 GLU A N 1
ATOM 818 C CA . GLU A 1 102 ? -0.821 23.193 -12.730 1.00 35.38 102 GLU A CA 1
ATOM 819 C C . GLU A 1 102 ? -1.784 22.114 -12.188 1.00 35.38 102 GLU A C 1
ATOM 821 O O . GLU A 1 102 ? -1.754 20.965 -12.635 1.00 35.38 102 GLU A O 1
ATOM 826 N N . TYR A 1 103 ? -2.672 22.458 -11.245 1.00 37.59 103 TYR A N 1
ATOM 827 C CA . TYR A 1 103 ? -3.556 21.487 -10.582 1.00 37.59 103 TYR A CA 1
ATOM 828 C C . TYR A 1 103 ? -4.898 21.262 -11.306 1.00 37.59 103 TYR A C 1
ATOM 830 O O . TYR A 1 103 ? -5.566 20.251 -11.076 1.00 37.59 103 TYR A O 1
ATOM 838 N N . TYR A 1 104 ? -5.275 22.158 -12.223 1.00 33.00 104 TYR A N 1
ATOM 839 C CA . TYR A 1 104 ? -6.460 22.029 -13.075 1.00 33.00 104 TYR A CA 1
ATOM 840 C C . TYR A 1 104 ? -6.117 22.343 -14.530 1.00 33.00 104 TYR A C 1
ATOM 842 O O . TYR A 1 104 ? -6.536 23.363 -15.049 1.00 33.00 104 TYR A O 1
ATOM 850 N N . GLY A 1 105 ? -5.369 21.447 -15.179 1.00 38.25 105 GLY A N 1
ATOM 851 C CA . GLY A 1 105 ? -5.322 21.301 -16.637 1.00 38.25 105 GLY A CA 1
ATOM 852 C C . GLY A 1 105 ? -5.509 22.567 -17.480 1.00 38.25 105 GLY A C 1
ATOM 853 O O . GLY A 1 105 ? -6.459 22.611 -18.255 1.00 38.25 105 GLY A O 1
ATOM 854 N N . ASP A 1 106 ? -4.573 23.513 -17.397 1.00 30.05 106 ASP A N 1
ATOM 855 C CA . ASP A 1 106 ? -4.212 24.333 -18.555 1.00 30.05 106 ASP A CA 1
ATOM 856 C C . ASP A 1 106 ? -2.991 23.679 -19.214 1.00 30.05 106 ASP A C 1
ATOM 858 O O . ASP A 1 106 ? -1.851 23.767 -18.758 1.00 30.05 106 ASP A O 1
ATOM 862 N N . MET A 1 107 ? -3.264 22.915 -20.274 1.00 41.09 107 MET A N 1
ATOM 863 C CA . MET A 1 107 ? -2.263 22.302 -21.146 1.00 41.09 107 MET A CA 1
ATOM 864 C C . MET A 1 107 ? -1.672 23.344 -22.106 1.00 41.09 107 MET A C 1
ATOM 866 O O . MET A 1 107 ? -1.813 23.173 -23.308 1.00 41.09 107 MET A O 1
ATOM 870 N N . ASP A 1 108 ? -1.017 24.397 -21.613 1.00 40.16 108 ASP A N 1
ATOM 871 C CA . ASP A 1 108 ? -0.426 25.406 -22.516 1.00 40.16 108 ASP A CA 1
ATOM 872 C C . ASP A 1 108 ? 1.028 25.825 -22.201 1.00 40.16 108 ASP A C 1
ATOM 874 O O . ASP A 1 108 ? 1.600 26.600 -22.961 1.00 40.16 108 ASP A O 1
ATOM 878 N N . GLU A 1 109 ? 1.710 25.256 -21.190 1.00 42.00 109 GLU A N 1
ATOM 879 C CA . GLU A 1 109 ? 3.137 25.585 -20.923 1.00 42.00 109 GLU A CA 1
ATOM 880 C C . GLU A 1 109 ? 4.178 24.489 -21.255 1.00 42.00 109 GLU A C 1
ATOM 882 O O . GLU A 1 109 ? 5.380 24.751 -21.211 1.00 42.00 109 GLU A O 1
ATOM 887 N N . PHE A 1 110 ? 3.783 23.281 -21.690 1.00 45.91 110 PHE A N 1
ATOM 888 C CA . PHE A 1 110 ? 4.727 22.176 -21.980 1.00 45.91 110 PHE A CA 1
ATOM 889 C C . PHE A 1 110 ? 4.706 21.659 -23.435 1.00 45.91 110 PHE A C 1
ATOM 891 O O . PHE A 1 110 ? 4.891 20.462 -23.665 1.00 45.91 110 PHE A O 1
ATOM 898 N N . GLU A 1 111 ? 4.574 22.525 -24.448 1.00 48.66 111 GLU A N 1
ATOM 899 C CA . GLU A 1 111 ? 4.601 22.175 -25.896 1.00 48.66 111 GLU A CA 1
ATOM 900 C C . GLU A 1 111 ? 5.904 21.480 -26.414 1.00 48.66 111 GLU A C 1
ATOM 902 O O . GLU A 1 111 ? 6.160 21.326 -27.617 1.00 48.66 111 GLU A O 1
ATOM 907 N N . GLY A 1 112 ? 6.789 21.017 -25.531 1.00 64.56 112 GLY A N 1
ATOM 908 C CA . GLY A 1 112 ? 8.141 20.593 -25.870 1.00 64.56 112 GLY A CA 1
ATOM 909 C C . GLY A 1 112 ? 8.340 19.118 -26.216 1.00 64.56 112 GLY A C 1
ATOM 910 O O . GLY A 1 112 ? 9.080 18.846 -27.161 1.00 64.56 112 GLY A O 1
ATOM 911 N N . ILE A 1 113 ? 7.765 18.172 -25.466 1.00 77.19 113 ILE A N 1
ATOM 912 C CA . ILE A 1 113 ? 8.243 16.776 -25.464 1.00 77.19 113 ILE A CA 1
ATOM 913 C C . ILE A 1 113 ? 7.080 15.784 -25.435 1.00 77.19 113 ILE A C 1
ATOM 915 O O . ILE A 1 113 ? 6.308 15.738 -24.481 1.00 77.19 113 ILE A O 1
ATOM 919 N N . SER A 1 114 ? 7.015 14.930 -26.450 1.00 84.38 114 SER A N 1
ATOM 920 C CA . SER A 1 114 ? 6.054 13.834 -26.552 1.00 84.38 114 SER A CA 1
ATOM 921 C C . SER A 1 114 ? 6.752 12.475 -26.419 1.00 84.38 114 SER A C 1
ATOM 923 O O . SER A 1 114 ? 7.869 12.312 -26.919 1.00 84.38 114 SER A O 1
ATOM 925 N N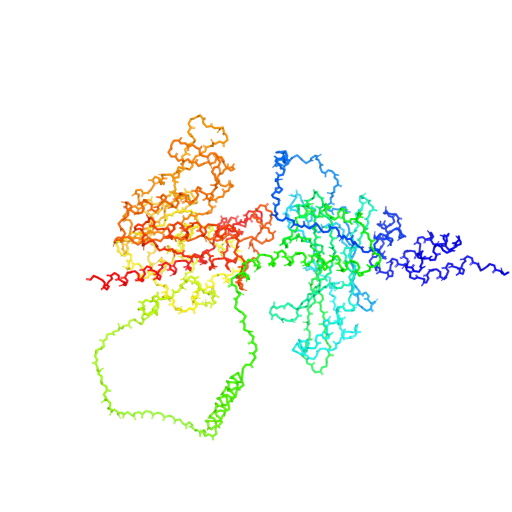 . PRO A 1 115 ? 6.099 11.444 -25.846 1.00 87.50 115 PRO A N 1
ATOM 926 C CA . PRO A 1 115 ? 6.582 10.065 -25.916 1.00 87.50 115 PRO A CA 1
ATOM 927 C C . PRO A 1 115 ? 6.924 9.599 -27.339 1.00 87.50 115 PRO A C 1
ATOM 929 O O . PRO A 1 115 ? 7.847 8.808 -27.522 1.00 87.50 115 PRO A O 1
ATOM 932 N N . SER A 1 116 ? 6.217 10.109 -28.355 1.00 88.19 116 SER A N 1
ATOM 933 C CA . SER A 1 116 ? 6.457 9.807 -29.775 1.00 88.19 116 SER A CA 1
ATOM 934 C C . SER A 1 116 ? 7.763 10.381 -30.332 1.00 88.19 116 SER A C 1
ATOM 936 O O . SER A 1 116 ? 8.191 9.990 -31.423 1.00 88.19 116 SER A O 1
ATOM 938 N N . ASP A 1 117 ? 8.383 11.323 -29.618 1.00 90.44 117 ASP A N 1
ATOM 939 C CA . ASP A 1 117 ? 9.643 11.936 -30.030 1.00 90.44 117 ASP A CA 1
ATOM 940 C C . ASP A 1 117 ? 10.822 10.985 -29.821 1.00 90.44 117 ASP A C 1
ATOM 942 O O . ASP A 1 117 ? 11.853 11.148 -30.475 1.00 90.44 117 ASP A O 1
ATOM 946 N N . PHE A 1 118 ? 10.673 9.982 -28.952 1.00 93.44 118 PHE A N 1
ATOM 947 C CA . PHE A 1 118 ? 11.731 9.047 -28.589 1.00 93.44 118 PHE A CA 1
ATOM 948 C C . PHE A 1 118 ? 11.696 7.777 -29.442 1.00 93.44 118 PHE A C 1
ATOM 950 O O . PHE A 1 118 ? 10.639 7.263 -29.796 1.00 93.44 118 PHE A O 1
ATOM 957 N N . VAL A 1 119 ? 12.870 7.241 -29.758 1.00 95.06 119 VAL A N 1
ATOM 958 C CA . VAL A 1 119 ? 13.052 5.947 -30.425 1.00 95.06 119 VAL A CA 1
ATOM 959 C C . VAL A 1 119 ? 14.143 5.192 -29.683 1.00 95.06 119 VAL A C 1
ATOM 961 O O . VAL A 1 119 ? 15.214 5.750 -29.461 1.00 95.06 119 VAL A O 1
ATOM 964 N N . SER A 1 120 ? 13.890 3.939 -29.302 1.00 95.62 120 SER A N 1
ATOM 965 C CA . SER A 1 120 ? 14.909 3.065 -28.709 1.00 95.62 120 SER A CA 1
ATOM 966 C C . SER A 1 120 ? 15.438 2.078 -29.748 1.00 95.62 120 SER A C 1
ATOM 968 O O . SER A 1 120 ? 14.664 1.334 -30.347 1.00 95.62 120 SER A O 1
ATOM 970 N N . ILE A 1 121 ? 16.752 2.055 -29.949 1.00 95.94 121 ILE A N 1
ATOM 971 C CA . ILE A 1 121 ? 17.475 1.104 -30.799 1.00 95.94 121 ILE A CA 1
ATOM 972 C C . ILE A 1 121 ? 18.263 0.188 -29.862 1.00 95.94 121 ILE A C 1
ATOM 974 O O . ILE A 1 121 ? 19.155 0.652 -29.147 1.00 95.94 121 ILE A O 1
ATOM 978 N N . VAL A 1 122 ? 17.903 -1.095 -29.829 1.00 94.81 122 VAL A N 1
ATOM 979 C CA . VAL A 1 122 ? 18.393 -2.043 -28.824 1.00 94.81 122 VAL A CA 1
ATOM 980 C C . VAL A 1 122 ? 19.033 -3.248 -29.490 1.00 94.81 122 VAL A C 1
ATOM 982 O O . VAL A 1 122 ? 18.379 -3.978 -30.230 1.00 94.81 122 VAL A O 1
ATOM 985 N N . ASP A 1 123 ? 20.306 -3.480 -29.187 1.00 94.69 123 ASP A N 1
ATOM 986 C CA . ASP A 1 123 ? 21.092 -4.587 -29.725 1.00 94.69 123 ASP A CA 1
ATOM 987 C C . ASP A 1 123 ? 21.816 -5.319 -28.587 1.00 94.69 123 ASP A C 1
ATOM 989 O O . ASP A 1 123 ? 22.453 -4.693 -27.738 1.00 94.69 123 ASP A O 1
ATOM 993 N N . ILE A 1 124 ? 21.738 -6.651 -28.574 1.00 93.31 124 ILE A N 1
ATOM 994 C CA . ILE A 1 124 ? 22.462 -7.512 -27.633 1.00 93.31 124 ILE A CA 1
ATOM 995 C C . ILE A 1 124 ? 23.456 -8.366 -28.411 1.00 93.31 124 ILE A C 1
ATOM 997 O O . ILE A 1 124 ? 23.100 -9.029 -29.392 1.00 93.31 124 ILE A O 1
ATOM 1001 N N . ARG A 1 125 ? 24.703 -8.390 -27.938 1.00 91.94 125 ARG A N 1
ATOM 1002 C CA . ARG A 1 125 ? 25.768 -9.239 -28.475 1.00 91.94 125 ARG A CA 1
ATOM 1003 C C . ARG A 1 125 ? 26.310 -10.166 -27.396 1.00 91.94 125 ARG A C 1
ATOM 1005 O O . ARG A 1 125 ? 26.427 -9.776 -26.240 1.00 91.94 125 ARG A O 1
ATOM 1012 N N . TYR A 1 126 ? 26.669 -11.379 -27.786 1.00 91.38 126 TYR A N 1
ATOM 1013 C CA . TYR A 1 126 ? 27.392 -12.335 -26.9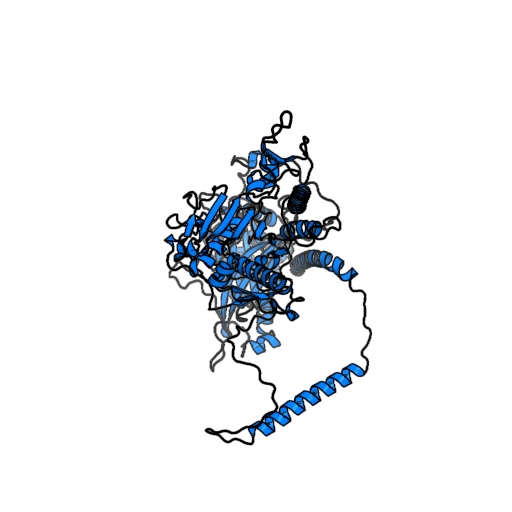57 1.00 91.38 126 TYR A CA 1
ATOM 1014 C C . TYR A 1 126 ? 28.628 -12.810 -27.725 1.00 91.38 126 TYR A C 1
ATOM 1016 O O . TYR A 1 126 ? 28.479 -13.330 -28.829 1.00 91.38 126 TYR A O 1
ATOM 1024 N N . LYS A 1 127 ? 29.835 -12.590 -27.181 1.00 86.62 127 LYS A N 1
ATOM 1025 C CA . LYS A 1 127 ? 31.125 -12.933 -27.828 1.00 86.62 127 LYS A CA 1
ATOM 1026 C C . LYS A 1 127 ? 31.172 -12.500 -29.305 1.00 86.62 127 LYS A C 1
ATOM 1028 O O . LYS A 1 127 ? 31.390 -13.304 -30.204 1.00 86.62 127 LYS A O 1
ATOM 1033 N N . ASP A 1 128 ? 30.856 -11.227 -29.544 1.00 78.88 128 ASP A N 1
ATOM 1034 C CA . ASP A 1 128 ? 30.771 -10.581 -30.863 1.00 78.88 128 ASP A CA 1
ATOM 1035 C C . ASP A 1 128 ? 29.665 -11.079 -31.811 1.00 78.88 128 ASP A C 1
ATOM 1037 O O . ASP A 1 128 ? 29.451 -10.470 -32.861 1.00 78.88 128 ASP A O 1
ATOM 1041 N N . LYS A 1 129 ? 28.874 -12.089 -31.441 1.00 86.94 129 LYS A N 1
ATOM 1042 C CA . LYS A 1 129 ? 27.689 -12.514 -32.196 1.00 86.94 129 LYS A CA 1
ATOM 1043 C C . LYS A 1 129 ? 26.456 -11.742 -31.737 1.00 86.94 129 LYS A C 1
ATOM 1045 O O . LYS A 1 129 ? 26.182 -11.653 -30.545 1.00 86.94 129 LYS A O 1
ATOM 1050 N N . THR A 1 130 ? 25.683 -11.202 -32.672 1.00 88.56 130 THR A N 1
ATOM 1051 C CA . THR A 1 130 ? 24.394 -10.565 -32.364 1.00 88.56 130 THR A CA 1
ATOM 1052 C C . THR A 1 130 ? 23.348 -11.621 -32.041 1.00 88.56 130 THR A C 1
ATOM 1054 O O . THR A 1 130 ? 23.142 -12.543 -32.829 1.00 88.56 130 THR A O 1
ATOM 1057 N N . ILE A 1 131 ? 22.692 -11.478 -30.890 1.00 89.19 131 ILE A N 1
ATOM 1058 C CA . ILE A 1 131 ? 21.692 -12.435 -30.392 1.00 89.19 131 ILE A CA 1
ATOM 1059 C C . ILE A 1 131 ? 20.287 -11.828 -30.327 1.00 89.19 131 ILE A C 1
ATOM 1061 O O . ILE A 1 131 ? 19.304 -12.561 -30.335 1.00 89.19 131 ILE A O 1
ATOM 1065 N N . TYR A 1 132 ? 20.183 -10.497 -30.302 1.00 89.88 132 TYR A N 1
ATOM 1066 C CA . TYR A 1 132 ? 18.915 -9.774 -30.337 1.00 89.88 132 TYR A CA 1
ATOM 1067 C C . TYR A 1 132 ? 19.113 -8.380 -30.934 1.00 89.88 132 TYR A C 1
ATOM 1069 O O . TYR A 1 132 ? 20.093 -7.714 -30.608 1.00 89.88 132 TYR A O 1
ATOM 1077 N N . SER A 1 133 ? 18.170 -7.943 -31.766 1.00 90.50 133 SER A N 1
ATOM 1078 C CA . SER A 1 133 ? 18.139 -6.610 -32.377 1.00 90.50 133 SER A CA 1
ATOM 1079 C C . SER A 1 133 ? 16.690 -6.160 -32.506 1.00 90.50 133 SER A C 1
ATOM 1081 O O . SER A 1 133 ? 15.874 -6.861 -33.107 1.00 90.50 133 SER A O 1
ATOM 1083 N N . SER A 1 134 ? 16.355 -5.007 -31.936 1.00 89.88 134 SER A N 1
ATOM 1084 C CA . SER A 1 134 ? 15.000 -4.467 -31.942 1.00 89.88 134 SER A CA 1
ATOM 1085 C C . SER A 1 134 ? 14.998 -2.944 -31.981 1.00 89.88 134 SER A C 1
ATOM 1087 O O . SER A 1 134 ? 15.922 -2.278 -31.519 1.00 89.88 134 SER A O 1
ATOM 1089 N N . VAL A 1 135 ? 13.929 -2.394 -32.548 1.00 91.75 135 VAL A N 1
ATOM 1090 C CA . VAL A 1 135 ? 13.707 -0.953 -32.662 1.00 91.75 135 VAL A CA 1
ATOM 1091 C C . VAL A 1 135 ? 12.303 -0.662 -32.181 1.00 91.75 135 VAL A C 1
ATOM 1093 O O . VAL A 1 135 ? 11.340 -1.251 -32.675 1.00 91.75 135 VAL A O 1
ATOM 1096 N N . LEU A 1 136 ? 12.200 0.262 -31.239 1.00 91.38 136 LEU A N 1
ATOM 1097 C CA . LEU A 1 136 ? 10.956 0.674 -30.625 1.00 91.38 136 LEU A CA 1
ATOM 1098 C C . LEU A 1 136 ? 10.697 2.145 -30.933 1.00 91.38 136 LEU A C 1
ATOM 1100 O O . LEU A 1 136 ? 11.485 3.015 -30.565 1.00 91.38 136 LEU A O 1
ATOM 1104 N N . TRP A 1 137 ? 9.590 2.404 -31.622 1.00 90.31 137 TRP A N 1
ATOM 1105 C CA . TRP A 1 137 ? 9.170 3.741 -32.021 1.00 90.31 137 TRP A CA 1
ATOM 1106 C C . TRP A 1 137 ? 8.203 4.314 -30.985 1.00 90.31 137 TRP A C 1
ATOM 1108 O O . TRP A 1 137 ? 7.100 3.797 -30.809 1.00 90.31 137 TRP A O 1
ATOM 1118 N N . GLY A 1 138 ? 8.609 5.393 -30.322 1.00 87.62 138 GLY A N 1
ATOM 1119 C CA . GLY A 1 138 ? 7.901 5.953 -29.178 1.00 87.62 138 GLY A CA 1
ATOM 1120 C C . GLY A 1 138 ? 8.129 5.157 -27.894 1.00 87.62 138 GLY A C 1
ATOM 1121 O O . GLY A 1 138 ? 8.880 4.181 -27.853 1.00 87.62 138 GLY A O 1
ATOM 1122 N N . ILE A 1 139 ? 7.443 5.573 -26.834 1.00 84.12 139 ILE A N 1
ATOM 1123 C CA . ILE A 1 139 ? 7.369 4.803 -25.591 1.00 84.12 139 ILE A CA 1
ATOM 1124 C C . ILE A 1 139 ? 6.092 3.955 -25.643 1.00 84.12 139 ILE A C 1
ATOM 1126 O O . ILE A 1 139 ? 5.014 4.507 -25.902 1.00 84.12 139 ILE A O 1
ATOM 1130 N N . PRO A 1 140 ? 6.177 2.625 -25.431 1.00 75.06 140 PRO A N 1
ATOM 1131 C CA . PRO A 1 140 ? 5.017 1.745 -25.447 1.00 75.06 140 PRO A CA 1
ATOM 1132 C C . PRO A 1 140 ? 3.945 2.279 -24.519 1.00 75.06 140 PRO A C 1
ATOM 1134 O O . PRO A 1 140 ? 4.261 2.826 -23.464 1.00 75.06 140 PRO A O 1
ATOM 1137 N N . ASN A 1 141 ? 2.678 2.082 -24.887 1.00 67.19 141 ASN A N 1
ATOM 1138 C CA . ASN A 1 141 ? 1.544 2.429 -24.036 1.00 67.19 141 ASN A CA 1
ATOM 1139 C C . ASN A 1 141 ? 1.383 3.939 -23.721 1.00 67.19 141 ASN A C 1
ATOM 1141 O O . ASN A 1 141 ? 0.354 4.337 -23.185 1.00 67.19 141 ASN A O 1
ATOM 1145 N N . ALA A 1 142 ? 2.312 4.810 -24.124 1.00 65.00 142 ALA A N 1
ATOM 1146 C CA . ALA A 1 142 ? 2.304 6.220 -23.740 1.00 65.00 142 ALA A CA 1
ATOM 1147 C C . ALA A 1 142 ? 1.356 7.115 -24.564 1.00 65.00 142 ALA A C 1
ATOM 1149 O O . ALA A 1 142 ? 0.994 8.198 -24.118 1.00 65.00 142 ALA A O 1
ATOM 1150 N N . ASN A 1 143 ? 0.896 6.656 -25.734 1.00 55.19 143 ASN A N 1
ATOM 1151 C CA . ASN A 1 143 ? 0.066 7.438 -26.667 1.00 55.19 143 ASN A CA 1
ATOM 1152 C C . ASN A 1 143 ? -1.454 7.364 -26.372 1.00 55.19 143 ASN A C 1
ATOM 1154 O O . ASN A 1 143 ? -2.272 7.587 -27.264 1.00 55.19 143 ASN A O 1
ATOM 1158 N N . GLY A 1 144 ? -1.857 6.981 -25.155 1.00 53.38 144 GLY A N 1
ATOM 1159 C CA . GLY A 1 144 ? -3.270 6.872 -24.774 1.00 53.38 144 GLY A CA 1
ATOM 1160 C C . GLY A 1 144 ? -3.916 8.233 -24.482 1.00 53.38 144 GLY A C 1
ATOM 1161 O O . GLY A 1 144 ? -3.301 9.077 -23.840 1.00 53.38 144 GLY A O 1
ATOM 1162 N N . PHE A 1 145 ? -5.186 8.407 -24.869 1.00 38.34 145 PHE A N 1
ATOM 1163 C CA . PHE A 1 145 ? -5.995 9.642 -24.770 1.00 38.34 145 PHE A CA 1
ATOM 1164 C C . PHE A 1 145 ? -6.125 10.295 -23.370 1.00 38.34 145 PHE A C 1
ATOM 1166 O O . PHE A 1 145 ? -6.704 11.370 -23.267 1.00 38.34 145 PHE A O 1
ATOM 1173 N N . ASN A 1 146 ? -5.585 9.697 -22.300 1.00 47.44 146 ASN A N 1
ATOM 1174 C CA . ASN A 1 146 ? -5.839 10.111 -20.911 1.00 47.44 146 ASN A CA 1
ATOM 1175 C C . ASN A 1 146 ? -4.593 10.571 -20.126 1.00 47.44 146 ASN A C 1
ATOM 1177 O O . ASN A 1 146 ? -4.680 10.708 -18.910 1.00 47.44 146 ASN A O 1
ATOM 1181 N N . GLY A 1 147 ? -3.420 10.733 -20.754 1.00 54.97 147 GLY A N 1
ATOM 1182 C CA . GLY A 1 147 ? -2.213 11.228 -20.060 1.00 54.97 147 GLY A CA 1
ATOM 1183 C C . GLY A 1 147 ? -1.692 10.341 -18.911 1.00 54.97 147 GLY A C 1
ATOM 1184 O O . GLY A 1 147 ? -0.822 10.748 -18.150 1.00 54.97 147 GLY A O 1
ATOM 1185 N N . TRP A 1 148 ? -2.194 9.112 -18.779 1.00 57.16 148 TRP A N 1
ATOM 1186 C CA . TRP A 1 148 ? -1.888 8.190 -17.680 1.00 57.16 148 TRP A CA 1
ATOM 1187 C C . TRP A 1 148 ? -0.391 7.867 -17.544 1.00 57.16 148 TRP A C 1
ATOM 1189 O O . TRP A 1 148 ? 0.112 7.726 -16.433 1.00 57.16 148 TRP A O 1
ATOM 1199 N N . PHE A 1 149 ? 0.327 7.798 -18.671 1.00 71.62 149 PHE A N 1
ATOM 1200 C CA . PHE A 1 149 ? 1.762 7.522 -18.718 1.00 71.62 149 PHE A CA 1
ATOM 1201 C C . PHE A 1 149 ? 2.566 8.544 -17.910 1.00 71.62 149 PHE A C 1
ATOM 1203 O O . PHE A 1 149 ? 3.516 8.165 -17.233 1.00 71.62 149 PHE A O 1
ATOM 1210 N N . TYR A 1 150 ? 2.155 9.816 -17.920 1.00 67.88 150 TYR A N 1
ATOM 1211 C CA . TYR A 1 150 ? 2.871 10.899 -17.247 1.00 67.88 150 TYR A CA 1
ATOM 1212 C C . TYR A 1 150 ? 2.979 10.691 -15.727 1.00 67.88 150 TYR A C 1
ATOM 1214 O O . TYR A 1 150 ? 3.962 11.126 -15.132 1.00 67.88 150 TYR A O 1
ATOM 1222 N N . ASN A 1 151 ? 2.041 9.956 -15.121 1.00 65.06 151 ASN A N 1
ATOM 1223 C CA . ASN A 1 151 ? 1.981 9.731 -13.674 1.00 65.06 151 ASN A CA 1
ATOM 1224 C C . ASN A 1 151 ? 2.323 8.290 -13.248 1.00 65.06 151 ASN A C 1
ATOM 1226 O O . ASN A 1 151 ? 2.281 7.987 -12.060 1.00 65.06 151 ASN A O 1
ATOM 1230 N N . CYS A 1 152 ? 2.651 7.388 -14.180 1.00 67.62 152 CYS A N 1
ATOM 1231 C CA . CYS A 1 152 ? 3.011 6.003 -13.858 1.00 67.62 152 CYS A CA 1
ATOM 1232 C C . CYS A 1 152 ? 4.526 5.816 -13.714 1.00 67.62 152 CYS A C 1
ATOM 1234 O O . CYS A 1 152 ? 5.275 6.493 -14.421 1.00 67.62 152 CYS A O 1
ATOM 1236 N N . PRO A 1 153 ? 4.989 4.854 -12.889 1.00 78.12 153 PRO A N 1
ATOM 1237 C CA . PRO A 1 153 ? 6.392 4.456 -12.839 1.00 78.12 153 PRO A CA 1
ATOM 1238 C C . PRO A 1 153 ? 6.930 4.127 -14.231 1.00 78.12 153 PRO A C 1
ATOM 1240 O O . PRO A 1 153 ? 6.398 3.259 -14.929 1.00 78.12 153 PRO A O 1
ATOM 1243 N N . PHE A 1 154 ? 7.985 4.822 -14.640 1.00 86.38 154 PHE A N 1
ATOM 1244 C CA . PHE A 1 154 ? 8.551 4.682 -15.967 1.00 86.38 154 PHE A CA 1
ATOM 1245 C C . PHE A 1 154 ? 9.214 3.318 -16.134 1.00 86.38 154 PHE A C 1
ATOM 1247 O O . PHE A 1 154 ? 10.138 2.946 -15.402 1.00 86.38 154 PHE A O 1
ATOM 1254 N N . ARG A 1 155 ? 8.739 2.576 -17.135 1.00 87.69 155 ARG A N 1
ATOM 1255 C CA . ARG A 1 155 ? 9.305 1.296 -17.534 1.00 87.69 155 ARG A CA 1
ATOM 1256 C C . ARG A 1 155 ? 9.057 1.039 -19.016 1.00 87.69 155 ARG A C 1
ATOM 1258 O O . ARG A 1 155 ? 7.942 1.215 -19.503 1.00 87.69 155 ARG A O 1
ATOM 1265 N N . ILE A 1 156 ? 10.092 0.598 -19.723 1.00 88.06 156 ILE A N 1
ATOM 1266 C CA . ILE A 1 156 ? 10.004 0.117 -21.105 1.00 88.06 156 ILE A CA 1
ATOM 1267 C C . ILE A 1 156 ? 10.306 -1.377 -21.096 1.00 88.06 156 ILE A C 1
ATOM 1269 O O . ILE A 1 156 ? 11.432 -1.755 -20.793 1.00 88.06 156 ILE A O 1
ATOM 1273 N N . ASP A 1 157 ? 9.331 -2.212 -21.455 1.00 84.62 157 ASP A N 1
ATOM 1274 C CA . ASP A 1 157 ? 9.483 -3.668 -21.584 1.00 84.62 157 ASP A CA 1
ATOM 1275 C C . ASP A 1 157 ? 9.491 -4.089 -23.062 1.00 84.62 157 ASP A C 1
ATOM 1277 O O . ASP A 1 157 ? 8.547 -3.801 -23.799 1.00 84.62 157 ASP A O 1
ATOM 1281 N N . LEU A 1 158 ? 10.534 -4.803 -23.504 1.00 81.44 158 LEU A N 1
ATOM 1282 C CA . LEU A 1 158 ? 10.693 -5.210 -24.910 1.00 81.44 158 LEU A CA 1
ATOM 1283 C C . LEU A 1 158 ? 10.209 -6.633 -25.228 1.00 81.44 158 LEU A C 1
ATOM 1285 O O . LEU A 1 158 ? 9.947 -6.926 -26.391 1.00 81.44 158 LEU A O 1
ATOM 1289 N N . LEU A 1 159 ? 10.097 -7.521 -24.234 1.00 69.12 159 LEU A N 1
ATOM 1290 C CA . LEU A 1 159 ? 9.826 -8.954 -24.462 1.00 69.12 159 LEU A CA 1
ATOM 1291 C C . LEU A 1 159 ? 8.429 -9.416 -24.031 1.00 69.12 159 LEU A C 1
ATOM 1293 O O . LEU A 1 159 ? 7.969 -10.456 -24.489 1.00 69.12 159 LEU A O 1
ATOM 1297 N N . THR A 1 160 ? 7.719 -8.640 -23.212 1.00 54.31 160 THR A N 1
ATOM 1298 C CA . THR A 1 160 ? 6.380 -8.995 -22.702 1.00 54.31 160 THR A CA 1
ATOM 1299 C C . THR A 1 160 ? 5.267 -8.778 -23.743 1.00 54.31 160 THR A C 1
ATOM 1301 O O . THR A 1 160 ? 4.162 -9.293 -23.595 1.00 54.31 160 THR A O 1
ATOM 1304 N N . TYR A 1 161 ? 5.549 -8.050 -24.830 1.00 46.69 161 TYR A N 1
ATOM 1305 C CA . TYR A 1 161 ? 4.566 -7.668 -25.855 1.00 46.69 161 TYR A CA 1
ATOM 1306 C C . TYR A 1 161 ? 4.335 -8.693 -26.973 1.00 46.69 161 TYR A C 1
ATOM 1308 O O . TYR A 1 161 ? 3.395 -8.536 -27.748 1.00 46.69 161 TYR A O 1
ATOM 1316 N N . SER A 1 162 ? 5.142 -9.751 -27.069 1.00 40.53 162 SER A N 1
ATOM 1317 C CA . SER A 1 162 ? 5.033 -10.742 -28.153 1.00 40.53 162 SER A CA 1
ATOM 1318 C C . SER A 1 162 ? 3.961 -11.816 -27.927 1.00 40.53 162 SER A C 1
ATOM 1320 O O . SER A 1 162 ? 3.738 -12.640 -28.805 1.00 40.53 162 SER A O 1
ATOM 1322 N N . ALA A 1 163 ? 3.235 -11.799 -26.804 1.00 36.00 163 ALA A N 1
ATOM 1323 C CA . ALA A 1 163 ? 2.197 -12.793 -26.504 1.00 36.00 163 ALA A CA 1
ATOM 1324 C C . ALA A 1 163 ? 0.849 -12.569 -27.234 1.00 36.00 163 ALA A C 1
ATOM 1326 O O . ALA A 1 163 ? -0.123 -13.257 -26.927 1.00 36.00 163 ALA A O 1
ATOM 1327 N N . ARG A 1 164 ? 0.754 -11.605 -28.166 1.00 38.47 164 ARG A N 1
ATOM 1328 C CA . ARG A 1 164 ? -0.469 -11.334 -28.955 1.00 38.47 164 ARG A CA 1
ATOM 1329 C C . ARG A 1 164 ? -0.316 -11.428 -30.474 1.00 38.47 164 ARG A C 1
ATOM 1331 O O . ARG A 1 164 ? -1.316 -11.249 -31.157 1.00 38.47 164 ARG A O 1
ATOM 1338 N N . ASP A 1 165 ? 0.868 -11.739 -30.993 1.00 36.69 165 ASP A N 1
ATOM 1339 C CA . ASP A 1 165 ? 1.050 -12.022 -32.419 1.00 36.69 165 ASP A CA 1
ATOM 1340 C C . ASP A 1 165 ? 1.608 -13.439 -32.585 1.00 36.69 165 ASP A C 1
ATOM 1342 O O . ASP A 1 165 ? 2.701 -13.741 -32.107 1.00 36.69 165 ASP A O 1
ATOM 1346 N N . ASP A 1 166 ? 0.856 -14.294 -33.284 1.00 35.59 166 ASP A N 1
ATOM 1347 C CA . ASP A 1 166 ? 1.141 -15.703 -33.606 1.00 35.59 166 ASP A CA 1
ATOM 1348 C C . ASP A 1 166 ? 2.337 -15.889 -34.570 1.00 35.59 166 ASP A C 1
ATOM 1350 O O . ASP A 1 166 ? 2.319 -16.698 -35.496 1.00 35.59 166 ASP A O 1
ATOM 1354 N N . ASN A 1 167 ? 3.421 -15.142 -34.373 1.00 38.78 167 ASN A N 1
ATOM 1355 C CA . ASN A 1 167 ? 4.687 -15.356 -35.057 1.00 38.78 167 ASN A CA 1
ATOM 1356 C C . ASN A 1 167 ? 5.782 -15.584 -34.013 1.00 38.78 167 ASN A C 1
ATOM 1358 O O . ASN A 1 167 ? 6.190 -14.659 -33.318 1.00 38.78 167 ASN A O 1
ATOM 1362 N N . HIS A 1 168 ? 6.307 -16.811 -33.963 1.00 39.66 168 HIS A N 1
ATOM 1363 C CA . HIS A 1 168 ? 7.445 -17.293 -33.162 1.00 39.66 168 HIS A CA 1
ATOM 1364 C C . HIS A 1 168 ? 8.793 -16.548 -33.399 1.00 39.66 168 HIS A C 1
ATOM 1366 O O . HIS A 1 168 ? 9.854 -17.162 -33.437 1.00 39.66 168 HIS A O 1
ATOM 1372 N N . LYS A 1 169 ? 8.807 -15.224 -33.595 1.00 44.16 169 LYS A N 1
ATOM 1373 C CA . LYS A 1 169 ? 9.973 -14.450 -34.064 1.00 44.16 169 LYS A CA 1
ATOM 1374 C C . LYS A 1 169 ? 10.805 -13.753 -32.976 1.00 44.16 169 LYS A C 1
ATOM 1376 O O . LYS A 1 169 ? 11.710 -13.004 -33.326 1.00 44.16 169 LYS A O 1
ATOM 1381 N N . GLY A 1 170 ? 10.543 -13.985 -31.688 1.00 53.09 170 GLY A N 1
ATOM 1382 C CA . GLY A 1 170 ? 11.209 -13.255 -30.593 1.00 53.09 170 GLY A CA 1
ATOM 1383 C C . GLY A 1 170 ? 11.979 -14.097 -29.574 1.00 53.09 170 GLY A C 1
ATOM 1384 O O . GLY A 1 170 ? 12.474 -13.544 -28.595 1.00 53.09 170 GLY A O 1
ATOM 1385 N N . GLU A 1 171 ? 12.058 -15.418 -29.740 1.00 67.06 171 GLU A N 1
ATOM 1386 C CA . GLU A 1 171 ? 12.636 -16.292 -28.716 1.00 67.06 171 GLU A CA 1
ATOM 1387 C C . GLU A 1 171 ? 14.168 -16.341 -28.833 1.00 67.06 171 GLU A C 1
ATOM 1389 O O . GLU A 1 171 ? 14.726 -17.015 -29.697 1.00 67.06 171 GLU A O 1
ATOM 1394 N N . VAL A 1 172 ? 14.865 -15.592 -27.973 1.00 78.50 172 VAL A N 1
ATOM 1395 C CA . VAL A 1 172 ? 16.334 -15.594 -27.921 1.00 78.50 172 VAL A CA 1
ATOM 1396 C C . VAL A 1 172 ? 16.791 -16.719 -27.003 1.00 78.50 172 VAL A C 1
ATOM 1398 O O . VAL A 1 172 ? 16.602 -16.647 -25.785 1.00 78.50 172 VAL A O 1
ATOM 1401 N N . ILE A 1 173 ? 17.399 -17.748 -27.591 1.00 82.94 173 ILE A N 1
ATOM 1402 C CA . ILE A 1 173 ? 17.982 -18.886 -26.878 1.00 82.94 173 ILE A CA 1
ATOM 1403 C C . ILE A 1 173 ? 19.491 -18.900 -27.135 1.00 82.94 173 ILE A C 1
ATOM 1405 O O . ILE A 1 173 ? 19.927 -18.927 -28.282 1.00 82.94 173 ILE A O 1
ATOM 1409 N N . LEU A 1 174 ? 20.280 -18.889 -26.063 1.00 83.44 174 LEU A N 1
ATOM 1410 C CA . LEU A 1 174 ? 21.722 -19.111 -26.083 1.00 83.44 174 LEU A CA 1
ATOM 1411 C C . LEU A 1 174 ? 22.014 -20.534 -25.649 1.00 83.44 174 LEU A C 1
ATOM 1413 O O . LEU A 1 174 ? 21.424 -21.025 -24.691 1.00 83.44 174 LEU A O 1
ATOM 1417 N N . SER A 1 175 ? 22.952 -21.184 -26.318 1.00 81.94 175 SER A N 1
ATOM 1418 C CA . SER A 1 175 ? 23.292 -22.584 -26.079 1.00 81.94 175 SER A CA 1
ATOM 1419 C C . SER A 1 175 ? 24.803 -22.796 -25.980 1.00 81.94 175 SER A C 1
ATOM 1421 O O . SER A 1 175 ? 25.598 -21.898 -26.259 1.00 81.94 175 SER A O 1
ATOM 1423 N N . VAL A 1 176 ? 25.226 -24.016 -25.643 1.00 75.06 176 VAL A N 1
ATOM 1424 C CA . VAL A 1 176 ? 26.648 -24.414 -25.694 1.00 75.06 176 VAL A CA 1
ATOM 1425 C C . VAL A 1 176 ? 27.255 -24.195 -27.090 1.00 75.06 176 VAL A C 1
ATOM 1427 O O . VAL A 1 176 ? 28.415 -23.806 -27.198 1.00 75.06 176 VAL A O 1
ATOM 1430 N N . SER A 1 177 ? 26.477 -24.352 -28.170 1.00 72.75 177 SER A N 1
ATOM 1431 C CA . SER A 1 177 ? 26.926 -24.043 -29.542 1.00 72.75 177 SER A CA 1
ATOM 1432 C C . SER A 1 177 ? 27.236 -22.563 -29.781 1.00 72.75 177 SER A C 1
ATOM 1434 O O . SER A 1 177 ? 27.968 -22.245 -30.714 1.00 72.75 177 SER A O 1
ATOM 1436 N N . ASP A 1 178 ? 26.720 -21.667 -28.941 1.00 77.31 178 ASP A N 1
ATOM 1437 C CA . ASP A 1 178 ? 27.022 -20.234 -28.981 1.00 77.31 178 ASP A CA 1
ATOM 1438 C C . ASP A 1 178 ? 28.241 -19.868 -28.116 1.00 77.31 178 ASP A C 1
ATOM 1440 O O . ASP A 1 178 ? 28.604 -18.698 -28.022 1.00 77.31 178 ASP A O 1
ATOM 1444 N N . GLY A 1 179 ? 28.899 -20.861 -27.503 1.00 75.69 179 GLY A N 1
ATOM 1445 C CA . GLY A 1 179 ? 30.093 -20.681 -26.677 1.00 75.69 179 GLY A CA 1
ATOM 1446 C C . GLY A 1 179 ? 29.819 -20.547 -25.177 1.00 75.69 179 GLY A C 1
ATOM 1447 O O . GLY A 1 179 ? 30.710 -20.086 -24.458 1.00 75.69 179 GLY A O 1
ATOM 1448 N N . LEU A 1 180 ? 28.622 -20.927 -24.706 1.00 81.56 180 LEU A N 1
ATOM 1449 C CA . LEU A 1 180 ? 28.322 -21.044 -23.274 1.00 81.56 180 LEU A CA 1
ATOM 1450 C C . LEU A 1 180 ? 29.022 -22.266 -22.651 1.00 81.56 180 LEU A C 1
ATOM 1452 O O . LEU A 1 180 ? 29.082 -23.324 -23.286 1.00 81.56 180 LEU A O 1
ATOM 1456 N N . PRO A 1 181 ? 29.501 -22.170 -21.397 1.00 77.94 181 PRO A N 1
ATOM 1457 C CA . PRO A 1 181 ? 30.071 -23.315 -20.702 1.00 77.94 181 PRO A CA 1
ATOM 1458 C C . PRO A 1 181 ? 28.982 -24.361 -20.401 1.00 77.94 181 PRO A C 1
ATOM 1460 O O . PRO A 1 181 ? 27.869 -23.997 -20.009 1.00 77.94 181 PRO A O 1
ATOM 1463 N N . PRO A 1 182 ? 29.282 -25.665 -20.534 1.00 72.56 182 PRO A N 1
ATOM 1464 C CA . PRO A 1 182 ? 28.361 -26.708 -20.110 1.00 72.56 182 PRO A CA 1
ATOM 1465 C C . PRO A 1 182 ? 28.246 -26.709 -18.581 1.00 72.56 182 PRO A C 1
ATOM 1467 O O . PRO A 1 182 ? 29.236 -26.828 -17.858 1.00 72.56 182 PRO A O 1
ATOM 1470 N N . VAL A 1 183 ? 27.018 -26.608 -18.087 1.00 71.62 183 VAL A N 1
ATOM 1471 C CA . VAL A 1 183 ? 26.668 -26.708 -16.671 1.00 71.62 183 VAL A CA 1
ATOM 1472 C C . VAL A 1 183 ? 26.045 -28.074 -16.418 1.00 71.62 183 VAL A C 1
ATOM 1474 O O . VAL A 1 183 ? 24.963 -28.369 -16.917 1.00 71.62 183 VAL A O 1
ATOM 1477 N N . ALA A 1 184 ? 26.740 -28.900 -15.633 1.00 65.00 184 ALA A N 1
ATOM 1478 C CA . ALA A 1 184 ? 26.300 -30.254 -15.293 1.00 65.00 184 ALA A CA 1
ATOM 1479 C C . ALA A 1 184 ? 25.205 -30.289 -14.209 1.00 65.00 184 ALA A C 1
ATOM 1481 O O . ALA A 1 184 ? 24.397 -31.205 -14.199 1.00 65.00 184 ALA A O 1
ATOM 1482 N N . SER A 1 185 ? 25.191 -29.321 -13.282 1.00 69.88 185 SER A N 1
ATOM 1483 C CA . SER A 1 185 ? 24.097 -29.121 -12.320 1.00 69.88 185 SER A CA 1
ATOM 1484 C C . SER A 1 185 ? 24.093 -27.687 -11.791 1.00 69.88 185 SER A C 1
ATOM 1486 O O . SER A 1 185 ? 25.133 -27.012 -11.775 1.00 69.88 185 SER A O 1
ATOM 1488 N N . MET A 1 186 ? 22.936 -27.227 -11.315 1.00 72.12 186 MET A N 1
ATOM 1489 C CA . MET A 1 186 ? 22.807 -25.896 -10.717 1.00 72.12 186 MET A CA 1
ATOM 1490 C C . MET A 1 186 ? 23.578 -25.776 -9.391 1.00 72.12 186 MET A C 1
ATOM 1492 O O . MET A 1 186 ? 24.094 -24.695 -9.098 1.00 72.12 186 MET A O 1
ATOM 1496 N N . GLU A 1 187 ? 23.771 -26.867 -8.629 1.00 68.75 187 GLU A N 1
ATOM 1497 C CA . GLU A 1 187 ? 24.627 -26.841 -7.431 1.00 68.75 187 GLU A CA 1
ATOM 1498 C C . GLU A 1 187 ? 26.109 -26.648 -7.763 1.00 68.75 187 GLU A C 1
ATOM 1500 O O . GLU A 1 187 ? 26.816 -25.967 -7.017 1.00 68.75 187 GLU A O 1
ATOM 1505 N N . ARG A 1 188 ? 26.604 -27.224 -8.868 1.00 68.56 188 ARG A N 1
ATOM 1506 C CA . ARG A 1 188 ? 27.989 -26.980 -9.305 1.00 68.56 188 ARG A CA 1
ATOM 1507 C C . ARG A 1 188 ? 28.171 -25.551 -9.769 1.00 68.56 188 ARG A C 1
ATOM 1509 O O . ARG A 1 188 ? 29.121 -24.903 -9.352 1.00 68.56 188 ARG A O 1
ATOM 1516 N N . GLU A 1 189 ? 27.233 -25.028 -10.550 1.00 73.31 189 GLU A N 1
ATOM 1517 C CA . GLU A 1 189 ? 27.281 -23.626 -10.958 1.00 73.31 189 GLU A CA 1
ATOM 1518 C C . GLU A 1 189 ? 27.198 -22.689 -9.746 1.00 73.31 189 GLU A C 1
ATOM 1520 O O . GLU A 1 189 ? 27.809 -21.628 -9.759 1.00 73.31 189 GLU A O 1
ATOM 1525 N N . ARG A 1 190 ? 26.503 -23.063 -8.661 1.00 71.06 190 ARG A N 1
ATOM 1526 C CA . ARG A 1 190 ? 26.482 -22.297 -7.399 1.00 71.06 190 ARG A CA 1
ATOM 1527 C C . ARG A 1 190 ? 27.846 -22.238 -6.697 1.00 71.06 190 ARG A C 1
ATOM 1529 O O . ARG A 1 190 ? 28.112 -21.261 -6.005 1.00 71.06 190 ARG A O 1
ATOM 1536 N N . LYS A 1 191 ? 28.692 -23.258 -6.859 1.00 69.56 191 LYS A N 1
ATOM 1537 C CA . LYS A 1 191 ? 30.052 -23.296 -6.292 1.00 69.56 191 LYS A CA 1
ATOM 1538 C C . LYS A 1 191 ? 31.086 -22.648 -7.210 1.00 69.56 191 LYS A C 1
ATOM 1540 O O . LYS A 1 191 ? 31.932 -21.903 -6.732 1.00 69.56 191 LYS A O 1
ATOM 1545 N N . ASP A 1 192 ? 30.996 -22.930 -8.506 1.00 75.62 192 ASP A N 1
ATOM 1546 C CA . ASP A 1 192 ? 32.018 -22.565 -9.488 1.00 75.62 192 ASP A CA 1
ATOM 1547 C C . ASP A 1 192 ? 31.771 -21.188 -10.124 1.00 75.62 192 ASP A C 1
ATOM 1549 O O . ASP A 1 192 ? 32.724 -20.518 -10.509 1.00 75.62 192 ASP A O 1
ATOM 1553 N N . GLY A 1 193 ? 30.507 -20.767 -10.265 1.00 74.94 193 GLY A N 1
ATOM 1554 C CA . GLY A 1 193 ? 30.126 -19.471 -10.842 1.00 74.94 193 GLY A CA 1
ATOM 1555 C C . GLY A 1 193 ? 30.542 -19.252 -12.304 1.00 74.94 193 GLY A C 1
ATOM 1556 O O . GLY A 1 193 ? 30.593 -18.104 -12.749 1.00 74.94 193 GLY A O 1
ATOM 1557 N N . LYS A 1 194 ? 30.873 -20.319 -13.042 1.00 79.88 194 LYS A N 1
ATOM 1558 C CA . LYS A 1 194 ? 31.462 -20.254 -14.389 1.00 79.88 194 LYS A CA 1
ATOM 1559 C C . LYS A 1 194 ? 30.493 -19.681 -15.414 1.00 79.88 194 LYS A C 1
ATOM 1561 O O . LYS A 1 194 ? 30.887 -18.839 -16.212 1.00 79.88 194 LYS A O 1
ATOM 1566 N N . LEU A 1 195 ? 29.230 -20.103 -15.389 1.00 80.75 195 LEU A N 1
ATOM 1567 C CA . LEU A 1 195 ? 28.204 -19.579 -16.293 1.00 80.75 195 LEU A CA 1
ATOM 1568 C C . LEU A 1 195 ? 27.975 -18.084 -16.055 1.00 80.75 195 LEU A C 1
ATOM 1570 O O . LEU A 1 195 ? 27.862 -17.324 -17.013 1.00 80.75 195 LEU A O 1
ATOM 1574 N N . TRP A 1 196 ? 27.947 -17.654 -14.790 1.00 82.19 196 TRP A N 1
ATOM 1575 C CA . TRP A 1 196 ? 27.840 -16.233 -14.457 1.00 82.19 196 TRP A CA 1
ATOM 1576 C C . TRP A 1 196 ? 29.036 -15.419 -14.967 1.00 82.19 196 TRP A C 1
ATOM 1578 O O . TRP A 1 196 ? 28.827 -14.379 -15.586 1.00 82.19 196 TRP A O 1
ATOM 1588 N N . GLN A 1 197 ? 30.269 -15.884 -14.745 1.00 82.88 197 GLN A N 1
ATOM 1589 C CA . GLN A 1 197 ? 31.476 -15.207 -15.240 1.00 82.88 197 GLN A CA 1
ATOM 1590 C C . GLN A 1 197 ? 31.468 -15.087 -16.769 1.00 82.88 197 GLN A C 1
ATOM 1592 O O . GLN A 1 197 ? 31.652 -13.998 -17.303 1.00 82.88 197 GLN A O 1
ATOM 1597 N N . GLU A 1 198 ? 31.141 -16.170 -17.472 1.00 85.62 198 GLU A N 1
ATOM 1598 C CA . GLU A 1 198 ? 31.067 -16.185 -18.937 1.00 85.62 198 GLU A CA 1
ATOM 1599 C C . GLU A 1 198 ? 29.974 -15.264 -19.493 1.00 85.62 198 GLU A C 1
ATOM 1601 O O . GLU A 1 198 ? 30.169 -14.623 -20.528 1.00 85.62 198 GLU A O 1
ATOM 1606 N N . LEU A 1 199 ? 28.821 -15.175 -18.823 1.00 84.94 199 LEU A N 1
ATOM 1607 C CA . LEU A 1 199 ? 27.783 -14.210 -19.181 1.00 84.94 199 LEU A CA 1
ATOM 1608 C C . LEU A 1 199 ? 28.256 -12.782 -18.925 1.00 84.94 199 LEU A C 1
ATOM 1610 O O . LEU A 1 199 ? 28.130 -11.950 -19.817 1.00 84.94 199 LEU A O 1
ATOM 1614 N N . ARG A 1 200 ? 28.831 -12.507 -17.749 1.00 84.31 200 ARG A N 1
ATOM 1615 C CA . ARG A 1 200 ? 29.334 -11.183 -17.369 1.00 84.31 200 ARG A CA 1
ATOM 1616 C C . ARG A 1 200 ? 30.368 -10.659 -18.366 1.00 84.31 200 ARG A C 1
ATOM 1618 O O . ARG A 1 200 ? 30.279 -9.511 -18.796 1.00 84.31 200 ARG A O 1
ATOM 1625 N N . ASP A 1 201 ? 31.311 -11.506 -18.757 1.00 85.44 201 ASP A N 1
ATOM 1626 C CA . ASP A 1 201 ? 32.424 -11.112 -19.616 1.00 85.44 201 ASP A CA 1
ATOM 1627 C C . ASP A 1 201 ? 32.026 -11.093 -21.095 1.00 85.44 201 ASP A C 1
ATOM 1629 O O . ASP A 1 201 ? 32.486 -10.228 -21.848 1.00 85.44 201 ASP A O 1
ATOM 1633 N N . GLY A 1 202 ? 31.141 -12.006 -21.508 1.00 87.81 202 GLY A N 1
ATOM 1634 C CA . GLY A 1 202 ? 30.779 -12.225 -22.905 1.00 87.81 202 GLY A CA 1
ATOM 1635 C C . GLY A 1 202 ? 29.601 -11.400 -23.421 1.00 87.81 202 GLY A C 1
ATOM 1636 O O . GLY A 1 202 ? 29.528 -11.181 -24.632 1.00 87.81 202 GLY A O 1
ATOM 1637 N N . ILE A 1 203 ? 28.681 -10.950 -22.561 1.00 91.81 203 ILE A N 1
ATOM 1638 C CA . ILE A 1 203 ? 27.480 -10.231 -23.003 1.00 91.81 203 ILE A CA 1
ATOM 1639 C C . ILE A 1 203 ? 27.714 -8.722 -23.110 1.00 91.81 203 ILE A C 1
ATOM 1641 O O . ILE A 1 203 ? 28.368 -8.106 -22.264 1.00 91.81 203 ILE A O 1
ATOM 1645 N N . ARG A 1 204 ? 27.149 -8.108 -24.147 1.00 92.56 204 ARG A N 1
ATOM 1646 C CA . ARG A 1 204 ? 27.128 -6.661 -24.345 1.00 92.56 204 ARG A CA 1
ATOM 1647 C C . ARG A 1 204 ? 25.726 -6.194 -24.706 1.00 92.56 204 ARG A C 1
ATOM 1649 O O . ARG A 1 204 ? 25.078 -6.808 -25.552 1.00 92.56 204 ARG A O 1
ATOM 1656 N N . LEU A 1 205 ? 25.283 -5.104 -24.087 1.00 94.19 205 LEU A N 1
ATOM 1657 C CA . LEU A 1 205 ? 24.002 -4.458 -24.368 1.00 94.19 205 LEU A CA 1
ATOM 1658 C C . LEU A 1 205 ? 24.243 -3.061 -24.937 1.00 94.19 205 LEU A C 1
ATOM 1660 O O . LEU A 1 205 ? 25.008 -2.279 -24.388 1.00 94.19 205 LEU A O 1
ATOM 1664 N N . SER A 1 206 ? 23.560 -2.726 -26.021 1.00 95.56 206 SER A N 1
ATOM 1665 C CA . SER A 1 206 ? 23.446 -1.356 -26.501 1.00 95.56 206 SER A CA 1
ATOM 1666 C C . SER A 1 206 ? 21.988 -0.946 -26.430 1.00 95.56 206 SER A C 1
ATOM 1668 O O . SER A 1 206 ? 21.143 -1.612 -27.024 1.00 95.56 206 SER A O 1
ATOM 1670 N N . TRP A 1 207 ? 21.698 0.142 -25.719 1.00 96.75 207 TRP A N 1
ATOM 1671 C CA . TRP A 1 207 ? 20.363 0.728 -25.664 1.00 96.75 207 TRP A CA 1
ATOM 1672 C C . TRP A 1 207 ? 20.469 2.203 -26.019 1.00 96.75 207 TRP A C 1
ATOM 1674 O O . TRP A 1 207 ? 20.725 3.054 -25.168 1.00 96.75 207 TRP A O 1
ATOM 1684 N N . ILE A 1 208 ? 20.313 2.502 -27.303 1.00 97.06 208 ILE A N 1
ATOM 1685 C CA . ILE A 1 208 ? 20.413 3.862 -27.821 1.00 97.06 208 ILE A CA 1
ATOM 1686 C C . ILE A 1 208 ? 19.032 4.493 -27.808 1.00 97.06 208 ILE A C 1
ATOM 1688 O O . ILE A 1 208 ? 18.104 3.961 -28.411 1.00 97.06 208 ILE A O 1
ATOM 1692 N N . VAL A 1 209 ? 18.910 5.646 -27.161 1.00 96.75 209 VAL A N 1
ATOM 1693 C CA . VAL A 1 209 ? 17.704 6.471 -27.220 1.00 96.75 209 VAL A CA 1
ATOM 1694 C C . VAL A 1 209 ? 17.972 7.635 -28.163 1.00 96.75 209 VAL A C 1
ATOM 1696 O O . VAL A 1 209 ? 18.977 8.332 -28.039 1.00 96.75 209 VAL A O 1
ATOM 1699 N N . VAL A 1 210 ? 17.070 7.836 -29.118 1.00 96.69 210 VAL A N 1
ATOM 1700 C CA . VAL A 1 210 ? 17.096 8.928 -30.094 1.00 96.69 210 VAL A CA 1
ATOM 1701 C C . VAL A 1 210 ? 15.889 9.817 -29.851 1.00 96.69 210 VAL A C 1
ATOM 1703 O O . VAL A 1 210 ? 14.770 9.314 -29.822 1.00 96.69 210 VAL A O 1
ATOM 1706 N N . ASN A 1 211 ? 16.086 11.131 -29.746 1.00 94.62 211 ASN A N 1
ATOM 1707 C CA . ASN A 1 211 ? 14.988 12.090 -29.792 1.00 94.62 211 ASN A CA 1
ATOM 1708 C C . ASN A 1 211 ? 14.937 12.767 -31.169 1.00 94.62 211 ASN A C 1
ATOM 1710 O O . ASN A 1 211 ? 15.862 13.467 -31.590 1.00 94.62 211 ASN A O 1
ATOM 1714 N N . ARG A 1 212 ? 13.831 12.548 -31.880 1.00 92.56 212 ARG A N 1
ATOM 1715 C CA . ARG A 1 212 ? 13.602 12.986 -33.263 1.00 92.56 212 ARG A CA 1
ATOM 1716 C C . ARG A 1 212 ? 13.435 14.498 -33.387 1.00 92.56 212 ARG A C 1
ATOM 1718 O O . ARG A 1 212 ? 13.804 15.057 -34.417 1.00 92.56 212 ARG A O 1
ATOM 1725 N N . LYS A 1 213 ? 12.893 15.148 -32.353 1.00 90.06 213 LYS A N 1
ATOM 1726 C CA . LYS A 1 213 ? 12.603 16.586 -32.343 1.00 90.06 213 LYS A CA 1
ATOM 1727 C C . LYS A 1 213 ? 13.883 17.401 -32.169 1.00 90.06 213 LYS A C 1
ATOM 1729 O O . LYS A 1 213 ? 14.135 18.305 -32.960 1.00 90.06 213 LYS A O 1
ATOM 1734 N N . ILE A 1 214 ? 14.731 17.027 -31.207 1.00 91.38 214 ILE A N 1
ATOM 1735 C CA . ILE A 1 214 ? 16.015 17.714 -30.953 1.00 91.38 214 ILE A CA 1
ATOM 1736 C C . ILE A 1 214 ? 17.198 17.131 -31.742 1.00 91.38 214 ILE A C 1
ATOM 1738 O O . ILE A 1 214 ? 18.295 17.685 -31.708 1.00 91.38 214 ILE A O 1
ATOM 1742 N N . LYS A 1 215 ? 16.986 16.036 -32.487 1.00 93.69 215 LYS A N 1
ATOM 1743 C CA . LYS A 1 215 ? 17.987 15.382 -33.352 1.00 93.69 215 LYS A CA 1
ATOM 1744 C C . LYS A 1 215 ? 19.265 14.980 -32.609 1.00 93.69 215 LYS A C 1
ATOM 1746 O O . LYS A 1 215 ? 20.375 15.174 -33.115 1.00 93.69 215 LYS A O 1
ATOM 1751 N N . GLN A 1 216 ? 19.100 14.424 -31.416 1.00 94.44 216 GLN A N 1
ATOM 1752 C CA . GLN A 1 216 ? 20.188 13.904 -30.592 1.00 94.44 216 GLN A CA 1
ATOM 1753 C C . GLN A 1 216 ? 19.950 12.434 -30.266 1.00 94.44 216 GLN A C 1
ATOM 1755 O O . GLN A 1 216 ? 18.809 11.965 -30.243 1.00 94.44 216 GLN A O 1
ATOM 1760 N N . ALA A 1 217 ? 21.040 11.719 -30.020 1.00 95.81 217 ALA A N 1
ATOM 1761 C CA . ALA A 1 217 ? 21.032 10.323 -29.625 1.00 95.81 217 ALA A CA 1
ATOM 1762 C C . ALA A 1 217 ? 22.084 10.084 -28.537 1.00 95.81 217 ALA A C 1
ATOM 1764 O O . ALA A 1 217 ? 23.067 10.817 -28.453 1.00 95.81 217 ALA A O 1
ATOM 1765 N N . ALA A 1 218 ? 21.876 9.079 -27.694 1.00 96.19 218 ALA A N 1
ATOM 1766 C CA . ALA A 1 218 ? 22.884 8.628 -26.740 1.00 96.19 218 ALA A CA 1
ATOM 1767 C C . ALA A 1 218 ? 22.662 7.160 -26.384 1.00 96.19 218 ALA A C 1
ATOM 1769 O O . ALA A 1 218 ? 21.537 6.662 -26.447 1.00 96.19 218 ALA A O 1
ATOM 1770 N N . ASN A 1 219 ? 23.732 6.478 -25.977 1.00 95.25 219 ASN A N 1
ATOM 1771 C CA . ASN A 1 219 ? 23.650 5.126 -25.439 1.00 95.25 219 ASN A CA 1
ATOM 1772 C C . ASN A 1 219 ? 23.483 5.173 -23.919 1.00 95.25 219 ASN A C 1
ATOM 1774 O O . ASN A 1 219 ? 24.323 5.732 -23.215 1.00 95.25 219 ASN A O 1
ATOM 1778 N N . PHE A 1 220 ? 22.397 4.585 -23.430 1.00 95.06 220 PHE A N 1
ATOM 1779 C CA . PHE A 1 220 ? 22.041 4.545 -22.011 1.00 95.06 220 PHE A CA 1
ATOM 1780 C C . PHE A 1 220 ? 22.562 3.282 -21.317 1.00 95.06 220 PHE A C 1
ATOM 1782 O O . PHE A 1 220 ? 22.436 3.143 -20.106 1.00 95.06 220 PHE A O 1
ATOM 1789 N N . SER A 1 221 ? 23.153 2.350 -22.067 1.00 93.69 221 SER A N 1
ATOM 1790 C CA . SER A 1 221 ? 23.777 1.162 -21.496 1.00 93.69 221 SER A CA 1
ATOM 1791 C C . SER A 1 221 ? 25.249 1.395 -21.175 1.00 93.69 221 SER A C 1
ATOM 1793 O O . SER A 1 221 ? 25.969 2.014 -21.952 1.00 93.69 221 SER A O 1
ATOM 1795 N N . SER A 1 222 ? 25.726 0.776 -20.097 1.00 90.38 222 SER A N 1
ATOM 1796 C CA . SER A 1 222 ? 27.146 0.654 -19.743 1.00 90.38 222 SER A CA 1
ATOM 1797 C C . SER A 1 222 ? 27.957 -0.242 -20.693 1.00 90.38 222 SER A C 1
ATOM 1799 O O . SER A 1 222 ? 29.140 -0.477 -20.445 1.00 90.38 222 SER A O 1
ATOM 1801 N N . TRP A 1 223 ? 27.330 -0.795 -21.742 1.00 88.38 223 TRP A N 1
ATOM 1802 C CA . TRP A 1 223 ? 27.802 -1.887 -22.606 1.00 88.38 223 TRP A CA 1
ATOM 1803 C C . TRP A 1 223 ? 28.050 -3.204 -21.898 1.00 88.38 223 TRP A C 1
ATOM 1805 O O . TRP A 1 223 ? 27.537 -4.230 -22.330 1.00 88.38 223 TRP A O 1
ATOM 1815 N N . SER A 1 224 ? 28.848 -3.186 -20.839 1.00 88.69 224 SER A N 1
ATOM 1816 C CA . SER A 1 224 ? 29.173 -4.351 -20.030 1.00 88.69 224 SER A CA 1
ATOM 1817 C C . SER A 1 224 ? 28.286 -4.396 -18.786 1.00 88.69 224 SER A C 1
ATOM 1819 O O . SER A 1 224 ? 27.892 -3.338 -18.282 1.00 88.69 224 SER A O 1
ATOM 1821 N N . PRO A 1 225 ? 27.979 -5.593 -18.267 1.00 89.44 225 PRO A N 1
ATOM 1822 C CA . PRO A 1 225 ? 27.235 -5.741 -17.024 1.00 89.44 225 PRO A CA 1
ATOM 1823 C C . PRO A 1 225 ? 27.905 -5.014 -15.856 1.00 89.44 225 PRO A C 1
ATOM 1825 O O . PRO A 1 225 ? 29.085 -5.236 -15.574 1.00 89.44 225 PRO A O 1
ATOM 1828 N N . ILE A 1 226 ? 27.134 -4.190 -15.148 1.00 85.31 226 ILE A N 1
ATOM 1829 C CA . ILE A 1 226 ? 27.563 -3.533 -13.903 1.00 85.31 226 ILE A CA 1
ATOM 1830 C C . ILE A 1 226 ? 27.519 -4.552 -12.760 1.00 85.31 226 ILE A C 1
ATOM 1832 O O . ILE A 1 226 ? 28.422 -4.630 -11.929 1.00 85.31 226 ILE A O 1
ATOM 1836 N N . GLY A 1 227 ? 26.493 -5.403 -12.766 1.00 81.12 227 GLY A N 1
ATOM 1837 C CA . GLY A 1 227 ? 26.301 -6.454 -11.782 1.00 81.12 227 GLY A CA 1
ATOM 1838 C C . GLY A 1 227 ? 25.267 -7.471 -12.237 1.00 81.12 227 GLY A C 1
ATOM 1839 O O . GLY A 1 227 ? 24.716 -7.393 -13.336 1.00 81.12 227 GLY A O 1
ATOM 1840 N N . GLY A 1 228 ? 25.011 -8.451 -11.386 1.00 75.81 228 GLY A N 1
ATOM 1841 C CA . GLY A 1 228 ? 23.962 -9.427 -11.614 1.00 75.81 228 GLY A CA 1
ATOM 1842 C C . GLY A 1 228 ? 23.884 -10.434 -10.485 1.00 75.81 228 GLY A C 1
ATOM 1843 O O . GLY A 1 228 ? 24.823 -10.606 -9.705 1.00 75.81 228 GLY A O 1
ATOM 1844 N N . GLN A 1 229 ? 22.726 -11.065 -10.383 1.00 74.50 229 GLN A N 1
ATOM 1845 C CA . GLN A 1 229 ? 22.398 -12.001 -9.321 1.00 74.50 229 GLN A CA 1
ATOM 1846 C C . GLN A 1 229 ? 21.514 -13.120 -9.856 1.00 74.50 229 GLN A C 1
ATOM 1848 O O . GLN A 1 229 ? 20.842 -12.980 -10.880 1.00 74.50 229 GLN A O 1
ATOM 1853 N N . ARG A 1 230 ? 21.498 -14.246 -9.145 1.00 72.94 230 ARG A N 1
ATOM 1854 C CA . ARG A 1 230 ? 20.516 -15.302 -9.398 1.00 72.94 230 ARG A CA 1
ATOM 1855 C C . ARG A 1 230 ? 19.239 -14.978 -8.647 1.00 72.94 230 ARG A C 1
ATOM 1857 O O . ARG A 1 230 ? 19.282 -14.513 -7.512 1.00 72.94 230 ARG A O 1
ATOM 1864 N N . HIS A 1 231 ? 18.114 -15.219 -9.294 1.00 58.62 231 HIS A N 1
ATOM 1865 C CA . HIS A 1 231 ? 16.801 -14.966 -8.736 1.00 58.62 231 HIS A CA 1
ATOM 1866 C C . HIS A 1 231 ? 16.341 -16.176 -7.904 1.00 58.62 231 HIS A C 1
ATOM 1868 O O . HIS A 1 231 ? 16.068 -17.255 -8.435 1.00 58.62 231 HIS A O 1
ATOM 1874 N N . TRP A 1 232 ? 16.243 -15.976 -6.591 1.00 42.34 232 TRP A N 1
ATOM 1875 C CA . TRP A 1 232 ? 15.659 -16.912 -5.623 1.00 42.34 232 TRP A CA 1
ATOM 1876 C C . TRP A 1 232 ? 14.118 -16.851 -5.709 1.00 42.34 232 TRP A C 1
ATOM 1878 O O . TRP A 1 232 ? 13.602 -15.762 -5.964 1.00 42.34 232 TRP A O 1
ATOM 1888 N N . PRO A 1 233 ? 13.335 -17.941 -5.544 1.00 42.81 233 PRO A N 1
ATOM 1889 C CA . PRO A 1 233 ? 13.683 -19.282 -5.054 1.00 42.81 233 PRO A CA 1
ATOM 1890 C C . PRO A 1 233 ? 13.948 -20.342 -6.136 1.00 42.81 233 PRO A C 1
ATOM 1892 O O . PRO A 1 233 ? 14.267 -21.480 -5.805 1.00 42.81 233 PRO A O 1
ATOM 1895 N N . THR A 1 234 ? 13.793 -20.020 -7.424 1.00 57.75 234 THR A N 1
ATOM 1896 C CA . THR A 1 234 ? 13.927 -21.022 -8.496 1.00 57.75 234 THR A CA 1
ATOM 1897 C C . THR A 1 234 ? 15.375 -21.327 -8.866 1.00 57.75 234 THR A C 1
ATOM 1899 O O . THR A 1 234 ? 15.606 -22.359 -9.489 1.00 57.75 234 THR A O 1
ATOM 1902 N N . ASP A 1 235 ? 16.329 -20.436 -8.555 1.00 64.88 235 ASP A N 1
ATOM 1903 C CA . ASP A 1 235 ? 17.762 -20.480 -8.914 1.00 64.88 235 ASP A CA 1
ATOM 1904 C C . ASP A 1 235 ? 18.065 -20.637 -10.424 1.00 64.88 235 ASP A C 1
ATOM 1906 O O . ASP A 1 235 ? 19.220 -20.556 -10.836 1.00 64.88 235 ASP A O 1
ATOM 1910 N N . LYS A 1 236 ? 17.039 -20.809 -11.268 1.00 71.06 236 LYS A N 1
ATOM 1911 C CA . LYS A 1 236 ? 17.101 -20.996 -12.727 1.00 71.06 236 LYS A CA 1
ATOM 1912 C C . LYS A 1 236 ? 17.153 -19.686 -13.508 1.00 71.06 236 LYS A C 1
ATOM 1914 O O . LYS A 1 236 ? 17.418 -19.716 -14.705 1.00 71.06 236 LYS A O 1
ATOM 1919 N N . ASP A 1 237 ? 16.884 -18.558 -12.863 1.00 82.50 237 ASP A N 1
ATOM 1920 C CA . ASP A 1 237 ? 16.807 -17.250 -13.506 1.00 82.50 237 ASP A CA 1
ATOM 1921 C C . ASP A 1 237 ? 18.049 -16.405 -13.130 1.00 82.50 237 ASP A C 1
ATOM 1923 O O . ASP A 1 237 ? 18.324 -16.169 -11.954 1.00 82.50 237 ASP A O 1
ATOM 1927 N N . PHE A 1 238 ? 18.799 -15.935 -14.128 1.00 84.12 238 PHE A N 1
ATOM 1928 C CA . PHE A 1 238 ? 19.928 -15.010 -14.005 1.00 84.12 238 PHE A CA 1
ATOM 1929 C C . PHE A 1 238 ? 19.475 -13.602 -14.365 1.00 84.12 238 PHE A C 1
ATOM 1931 O O . PHE A 1 238 ? 18.951 -13.386 -15.455 1.00 84.12 238 PHE A O 1
ATOM 1938 N N . ILE A 1 239 ? 19.706 -12.646 -13.472 1.00 87.69 239 ILE A N 1
ATOM 1939 C CA . ILE A 1 239 ? 19.397 -11.234 -13.683 1.00 87.69 239 ILE A CA 1
ATOM 1940 C C . ILE A 1 239 ? 20.712 -10.480 -13.853 1.00 87.69 239 ILE A C 1
ATOM 1942 O O . ILE A 1 239 ? 21.597 -10.575 -13.005 1.00 87.69 239 ILE A O 1
ATOM 1946 N N . ILE A 1 240 ? 20.831 -9.738 -14.948 1.00 90.31 240 ILE A N 1
ATOM 1947 C CA . ILE A 1 240 ? 22.007 -8.955 -15.322 1.00 90.31 240 ILE A CA 1
ATOM 1948 C C . ILE A 1 240 ? 21.595 -7.488 -15.411 1.00 90.31 240 ILE A C 1
ATOM 1950 O O . ILE A 1 240 ? 20.596 -7.166 -16.057 1.00 90.31 240 ILE A O 1
ATOM 1954 N N . HIS A 1 241 ? 22.359 -6.611 -14.765 1.00 90.44 241 HIS A N 1
ATOM 1955 C CA . HIS A 1 241 ? 22.111 -5.174 -14.741 1.00 90.44 241 HIS A CA 1
ATOM 1956 C C . HIS A 1 241 ? 23.128 -4.428 -15.604 1.00 90.44 241 HIS A C 1
ATOM 1958 O O . HIS A 1 241 ? 24.338 -4.657 -15.515 1.00 90.44 241 HIS A O 1
ATOM 1964 N N . PHE A 1 242 ? 22.625 -3.493 -16.399 1.00 92.81 242 PHE A N 1
ATOM 1965 C CA . PHE A 1 242 ? 23.392 -2.476 -17.112 1.00 92.81 242 PHE A CA 1
ATOM 1966 C C . PHE A 1 242 ? 22.765 -1.125 -16.798 1.00 92.81 242 PHE A C 1
ATOM 1968 O O . PHE A 1 242 ? 21.632 -1.069 -16.327 1.00 92.81 242 PHE A O 1
ATOM 1975 N N . GLY A 1 243 ? 23.459 -0.038 -17.092 1.00 89.75 243 GLY A N 1
ATOM 1976 C CA . GLY A 1 243 ? 22.887 1.260 -16.790 1.00 89.75 243 GLY A CA 1
ATOM 1977 C C . GLY A 1 243 ? 23.847 2.414 -16.933 1.00 89.75 243 GLY A C 1
ATOM 1978 O O . GLY A 1 243 ? 24.997 2.241 -17.334 1.00 89.75 243 GLY A O 1
ATOM 1979 N N . SER A 1 244 ? 23.351 3.589 -16.591 1.00 91.69 244 SER A N 1
ATOM 1980 C CA . SER A 1 244 ? 24.124 4.820 -16.518 1.00 91.69 244 SER A CA 1
ATOM 1981 C C . SER A 1 244 ? 23.505 5.752 -15.485 1.00 91.69 244 SER A C 1
ATOM 1983 O O . SER A 1 244 ? 22.339 5.613 -15.119 1.00 91.69 244 SER A O 1
ATOM 1985 N N . ILE A 1 245 ? 24.294 6.705 -15.003 1.00 91.31 245 ILE A N 1
ATOM 1986 C CA . ILE A 1 245 ? 23.824 7.729 -14.073 1.00 91.31 245 ILE A CA 1
ATOM 1987 C C . ILE A 1 245 ? 23.460 8.971 -14.878 1.00 91.31 245 ILE A C 1
ATOM 1989 O O . ILE A 1 245 ? 24.272 9.448 -15.674 1.00 91.31 245 ILE A O 1
ATOM 1993 N N . LEU A 1 246 ? 22.237 9.461 -14.692 1.00 91.94 246 LEU A N 1
ATOM 1994 C CA . LEU A 1 246 ? 21.672 10.571 -15.448 1.00 91.94 246 LEU A CA 1
ATOM 1995 C C . LEU A 1 246 ? 21.419 11.771 -14.527 1.00 91.94 246 LEU A C 1
ATOM 1997 O O . LEU A 1 246 ? 20.956 11.578 -13.399 1.00 91.94 246 LEU A O 1
ATOM 2001 N N . PRO A 1 247 ? 21.664 13.006 -14.993 1.00 86.69 247 PRO A N 1
ATOM 2002 C CA . PRO A 1 247 ? 21.264 14.193 -14.260 1.00 86.69 247 PRO A CA 1
ATOM 2003 C C . PRO A 1 247 ? 19.741 14.346 -14.278 1.00 86.69 247 PRO A C 1
ATOM 2005 O O . PRO A 1 247 ? 19.070 14.090 -15.278 1.00 86.69 247 PRO A O 1
ATOM 2008 N N . ALA A 1 248 ? 19.220 14.810 -13.153 1.00 84.25 248 ALA A N 1
ATOM 2009 C CA . ALA A 1 248 ? 17.842 15.228 -12.945 1.00 84.25 248 ALA A CA 1
ATOM 2010 C C . ALA A 1 248 ? 17.804 16.611 -12.263 1.00 84.25 248 ALA A C 1
ATOM 2012 O O . ALA A 1 248 ? 16.931 16.874 -11.435 1.00 84.25 248 ALA A O 1
ATOM 2013 N N . ILE A 1 249 ? 18.784 17.468 -12.583 1.00 77.94 249 ILE A N 1
ATOM 2014 C CA . ILE A 1 249 ? 18.897 18.848 -12.088 1.00 77.94 249 ILE A CA 1
ATOM 2015 C C . ILE A 1 249 ? 17.611 19.593 -12.454 1.00 77.94 249 ILE A C 1
ATOM 2017 O O . ILE A 1 249 ? 17.129 19.458 -13.575 1.00 77.94 249 ILE A O 1
ATOM 2021 N N . ASP A 1 250 ? 17.027 20.305 -11.491 1.00 73.81 250 ASP A N 1
ATOM 2022 C CA . ASP A 1 250 ? 15.749 21.023 -11.626 1.00 73.81 250 ASP A CA 1
ATOM 2023 C C . ASP A 1 250 ? 14.540 20.145 -12.030 1.00 73.81 250 ASP A C 1
ATOM 2025 O O . ASP A 1 250 ? 13.459 20.659 -12.313 1.00 73.81 250 ASP A O 1
ATOM 2029 N N . ILE A 1 251 ? 14.694 18.812 -12.032 1.00 74.50 251 ILE A N 1
ATOM 2030 C CA . ILE A 1 251 ? 13.630 17.838 -12.330 1.00 74.50 251 ILE A CA 1
ATOM 2031 C C . ILE A 1 251 ? 13.253 17.043 -11.073 1.00 74.50 251 ILE A C 1
ATOM 2033 O O . ILE A 1 251 ? 12.073 16.785 -10.840 1.00 74.50 251 ILE A O 1
ATOM 2037 N N . LEU A 1 252 ? 14.239 16.641 -10.262 1.00 72.19 252 LEU A N 1
ATOM 2038 C CA . LEU A 1 252 ? 14.037 15.918 -9.003 1.00 72.19 252 LEU A CA 1
ATOM 2039 C C . LEU A 1 252 ? 14.884 16.525 -7.871 1.00 72.19 252 LEU A C 1
ATOM 2041 O O . LEU A 1 252 ? 16.018 16.936 -8.125 1.00 72.19 252 LEU A O 1
ATOM 2045 N N . PRO A 1 253 ? 14.413 16.489 -6.607 1.00 65.69 253 PRO A N 1
ATOM 2046 C CA . PRO A 1 253 ? 15.183 16.967 -5.453 1.00 65.69 253 PRO A CA 1
ATOM 2047 C C . PRO A 1 253 ? 16.542 16.275 -5.287 1.00 65.69 253 PRO A C 1
ATOM 2049 O O . PRO A 1 253 ? 17.508 16.892 -4.851 1.00 65.69 253 PRO A O 1
ATOM 2052 N N . CYS A 1 254 ? 16.635 14.997 -5.668 1.00 65.88 254 CYS A N 1
ATOM 2053 C CA . CYS A 1 254 ? 17.875 14.228 -5.603 1.00 65.88 254 CYS A CA 1
ATOM 2054 C C . CYS A 1 254 ? 18.897 14.611 -6.685 1.00 65.88 254 CYS A C 1
ATOM 2056 O O . CYS A 1 254 ? 20.028 14.143 -6.612 1.00 65.88 254 CYS A O 1
ATOM 2058 N N . GLN A 1 255 ? 18.513 15.421 -7.683 1.00 80.81 255 GLN A N 1
ATOM 2059 C CA . GLN A 1 255 ? 19.320 15.919 -8.813 1.00 80.81 255 GLN A CA 1
ATOM 2060 C C . GLN A 1 255 ? 19.991 14.860 -9.704 1.00 80.81 255 GLN A C 1
ATOM 2062 O O . GLN A 1 255 ? 20.541 15.195 -10.752 1.00 80.81 255 GLN A O 1
ATOM 2067 N N . VAL A 1 256 ? 19.935 13.580 -9.340 1.00 85.81 256 VAL A N 1
ATOM 2068 C CA . VAL A 1 256 ? 20.563 12.471 -10.055 1.00 85.81 256 VAL A CA 1
ATOM 2069 C C . VAL A 1 256 ? 19.692 11.217 -9.977 1.00 85.81 256 VAL A C 1
ATOM 2071 O O . VAL A 1 256 ? 19.058 10.953 -8.953 1.00 85.81 256 VAL A O 1
ATOM 2074 N N . VAL A 1 257 ? 19.669 10.434 -11.056 1.00 90.31 257 VAL A N 1
ATOM 2075 C CA . VAL A 1 257 ? 18.941 9.161 -11.138 1.00 90.31 257 VAL A CA 1
ATOM 2076 C C . VAL A 1 257 ? 19.788 8.064 -11.773 1.00 90.31 257 VAL A C 1
ATOM 2078 O O . VAL A 1 257 ? 20.663 8.323 -12.601 1.00 90.31 257 VAL A O 1
ATOM 2081 N N . GLU A 1 258 ? 19.494 6.821 -11.420 1.00 92.25 258 GLU A N 1
ATOM 2082 C CA . GLU A 1 258 ? 20.054 5.633 -12.048 1.00 92.25 258 GLU A CA 1
ATOM 2083 C C . GLU A 1 258 ? 19.149 5.164 -13.193 1.00 92.25 258 GLU A C 1
ATOM 2085 O O . GLU A 1 258 ? 17.973 4.846 -13.005 1.00 92.25 258 GLU A O 1
ATOM 2090 N N . CYS A 1 259 ? 19.694 5.082 -14.404 1.00 94.38 259 CYS A N 1
ATOM 2091 C CA . CYS A 1 259 ? 19.072 4.347 -15.495 1.00 94.38 259 CYS A CA 1
ATOM 2092 C C . CYS A 1 259 ? 19.414 2.868 -15.350 1.00 94.38 259 CYS A C 1
ATOM 2094 O O . CYS A 1 259 ? 20.569 2.484 -15.505 1.00 94.38 259 CYS A O 1
ATOM 2096 N N . ILE A 1 260 ? 18.409 2.040 -15.078 1.00 92.19 260 ILE A N 1
ATOM 2097 C CA . ILE A 1 260 ? 18.574 0.616 -14.802 1.00 92.19 260 ILE A CA 1
ATOM 2098 C C . ILE A 1 260 ? 18.020 -0.177 -15.984 1.00 92.19 260 ILE A C 1
ATOM 2100 O O . ILE A 1 260 ? 16.824 -0.151 -16.284 1.00 92.19 260 ILE A O 1
ATOM 2104 N N . LEU A 1 261 ? 18.898 -0.921 -16.642 1.00 94.56 261 LEU A N 1
ATOM 2105 C CA . LEU A 1 261 ? 18.575 -1.863 -17.703 1.00 94.56 261 LEU A CA 1
ATOM 2106 C C . LEU A 1 261 ? 18.684 -3.279 -17.148 1.00 94.56 261 LEU A C 1
ATOM 2108 O O . LEU A 1 261 ? 19.756 -3.717 -16.729 1.00 94.56 261 LEU A O 1
ATOM 2112 N N . ILE A 1 262 ? 17.571 -4.000 -17.165 1.00 92.38 262 ILE A N 1
ATOM 2113 C CA . ILE A 1 262 ? 17.463 -5.345 -16.606 1.00 92.38 262 ILE A CA 1
ATOM 2114 C C . ILE A 1 262 ? 17.367 -6.339 -17.753 1.00 92.38 262 ILE A C 1
ATOM 2116 O O . ILE A 1 262 ? 16.531 -6.198 -18.647 1.00 92.38 262 ILE A O 1
ATOM 2120 N N . MET A 1 263 ? 18.219 -7.358 -17.708 1.00 91.81 263 MET A N 1
ATOM 2121 C CA . MET A 1 263 ? 18.211 -8.479 -18.636 1.00 91.81 263 MET A CA 1
ATOM 2122 C C . MET A 1 263 ? 18.106 -9.785 -17.852 1.00 91.81 263 MET A C 1
ATOM 2124 O O . MET A 1 263 ? 18.962 -10.075 -17.017 1.00 91.81 263 MET A O 1
ATOM 2128 N N . LYS A 1 264 ? 17.063 -10.580 -18.113 1.00 89.50 264 LYS A N 1
ATOM 2129 C CA . LYS A 1 264 ? 16.801 -11.832 -17.390 1.00 89.50 264 LYS A CA 1
ATOM 2130 C C . LYS A 1 264 ? 16.907 -13.040 -18.308 1.00 89.50 264 LYS A C 1
ATOM 2132 O O . LYS A 1 264 ? 16.180 -13.124 -19.297 1.00 89.50 264 LYS A O 1
ATOM 2137 N N . PHE A 1 265 ? 17.758 -13.994 -17.947 1.00 87.88 265 PHE A N 1
ATOM 2138 C CA . PHE A 1 265 ? 17.885 -15.286 -18.617 1.00 87.88 265 PHE A CA 1
ATOM 2139 C C . PHE A 1 265 ? 17.364 -16.419 -17.744 1.00 87.88 265 PHE A C 1
ATOM 2141 O O . PHE A 1 265 ? 17.764 -16.539 -16.593 1.00 87.88 265 PHE A O 1
ATOM 2148 N N . ARG A 1 266 ? 16.548 -17.304 -18.308 1.00 86.12 266 ARG A N 1
ATOM 2149 C CA . ARG A 1 266 ? 16.098 -18.546 -17.677 1.00 86.12 266 ARG A CA 1
ATOM 2150 C C . ARG A 1 266 ? 16.851 -19.746 -18.233 1.00 86.12 266 ARG A C 1
ATOM 2152 O O . ARG A 1 266 ? 16.903 -19.929 -19.446 1.00 86.12 266 ARG A O 1
ATOM 2159 N N . VAL A 1 267 ? 17.360 -20.605 -17.361 1.00 83.25 267 VAL A N 1
ATOM 2160 C CA . VAL A 1 267 ? 17.902 -21.923 -17.718 1.00 83.25 267 VAL A CA 1
ATOM 2161 C C . VAL A 1 267 ? 16.741 -22.871 -18.043 1.00 83.25 267 VAL A C 1
ATOM 2163 O O . VAL A 1 267 ? 15.864 -23.071 -17.203 1.00 83.25 267 VAL A O 1
ATOM 2166 N N . ILE A 1 268 ? 16.714 -23.443 -19.254 1.00 76.12 268 ILE A N 1
ATOM 2167 C CA . ILE A 1 268 ? 15.597 -24.295 -19.719 1.00 76.12 268 ILE A CA 1
ATOM 2168 C C . ILE A 1 268 ? 15.854 -25.798 -19.522 1.00 76.12 268 ILE A C 1
ATOM 2170 O O . ILE A 1 268 ? 14.945 -26.498 -19.089 1.00 76.12 268 ILE A O 1
ATOM 2174 N N . HIS A 1 269 ? 17.044 -26.313 -19.843 1.00 67.62 269 HIS A N 1
ATOM 2175 C CA . HIS A 1 269 ? 17.339 -27.758 -19.835 1.00 67.62 269 HIS A CA 1
ATOM 2176 C C . HIS A 1 269 ? 18.543 -28.080 -18.943 1.00 67.62 269 HIS A C 1
ATOM 2178 O O . HIS A 1 269 ? 19.597 -27.462 -19.111 1.00 67.62 269 HIS A O 1
ATOM 2184 N N . THR A 1 270 ? 18.404 -29.066 -18.046 1.00 56.31 270 THR A N 1
ATOM 2185 C CA . THR A 1 270 ? 19.521 -29.603 -17.239 1.00 56.31 270 THR A CA 1
ATOM 2186 C C . THR A 1 270 ? 19.532 -31.124 -17.044 1.00 56.31 270 THR A C 1
ATOM 2188 O O . THR A 1 270 ? 20.491 -31.606 -16.456 1.00 56.31 270 THR A O 1
ATOM 2191 N N . GLU A 1 271 ? 18.553 -31.904 -17.514 1.00 48.53 271 GLU A N 1
ATOM 2192 C CA . GLU A 1 271 ? 18.466 -33.335 -17.155 1.00 48.53 271 GLU A CA 1
ATOM 2193 C C . GLU A 1 271 ? 18.076 -34.209 -18.359 1.00 48.53 271 GLU A C 1
ATOM 2195 O O . GLU A 1 271 ? 16.909 -34.273 -18.725 1.00 48.53 271 GLU A O 1
ATOM 2200 N N . ASP A 1 272 ? 19.094 -34.746 -19.047 1.00 42.25 272 ASP A N 1
ATOM 2201 C CA . ASP A 1 272 ? 19.259 -36.147 -19.498 1.00 42.25 272 ASP A CA 1
ATOM 2202 C C . ASP A 1 272 ? 20.471 -36.261 -20.458 1.00 42.25 272 ASP A C 1
ATOM 2204 O O . ASP A 1 272 ? 20.962 -35.257 -20.973 1.00 42.25 272 ASP A O 1
ATOM 2208 N N . GLU A 1 273 ? 20.990 -37.484 -20.614 1.00 48.62 273 GLU A N 1
ATOM 2209 C CA . GLU A 1 273 ? 22.379 -37.944 -20.867 1.00 48.62 273 GLU A CA 1
ATOM 2210 C C . GLU A 1 273 ? 23.254 -37.337 -22.002 1.00 48.62 273 GLU A C 1
ATOM 2212 O O . GLU A 1 273 ? 24.357 -37.829 -22.214 1.00 48.62 273 GLU A O 1
ATOM 2217 N N . ASP A 1 274 ? 22.894 -36.224 -22.651 1.00 51.97 274 ASP A N 1
ATOM 2218 C CA . ASP A 1 274 ? 23.772 -35.491 -23.587 1.00 51.97 274 ASP A CA 1
ATOM 2219 C C . ASP A 1 274 ? 23.672 -33.958 -23.392 1.00 51.97 274 ASP A C 1
ATOM 2221 O O . ASP A 1 274 ? 22.808 -33.259 -23.924 1.00 51.97 274 ASP A O 1
ATOM 2225 N N . VAL A 1 275 ? 24.593 -33.414 -22.589 1.00 56.16 275 VAL A N 1
ATOM 2226 C CA . VAL A 1 275 ? 24.598 -32.044 -22.033 1.00 56.16 275 VAL A CA 1
ATOM 2227 C C . VAL A 1 275 ? 24.549 -30.930 -23.092 1.00 56.16 275 VAL A C 1
ATOM 2229 O O . VAL A 1 275 ? 25.530 -30.706 -23.804 1.00 56.16 275 VAL A O 1
ATOM 2232 N N . LYS A 1 276 ? 23.492 -30.098 -23.082 1.00 61.66 276 LYS A N 1
ATOM 2233 C CA . LYS A 1 276 ? 23.537 -28.722 -23.628 1.00 61.66 276 LYS A CA 1
ATOM 2234 C C . LYS A 1 276 ? 22.773 -27.723 -22.753 1.00 61.66 276 LYS A C 1
ATOM 2236 O O . LYS A 1 276 ? 21.562 -27.553 -22.882 1.00 61.66 276 LYS A O 1
ATOM 2241 N N . THR A 1 277 ? 23.502 -27.001 -21.901 1.00 73.00 277 THR A N 1
ATOM 2242 C CA . THR A 1 277 ? 22.984 -25.824 -21.185 1.00 73.00 277 THR A CA 1
ATOM 2243 C C . THR A 1 277 ? 22.427 -24.815 -22.181 1.00 73.00 277 THR A C 1
ATOM 2245 O O . THR A 1 277 ? 23.127 -24.404 -23.108 1.00 73.00 277 THR A O 1
ATOM 2248 N N . SER A 1 278 ? 21.164 -24.435 -21.984 1.00 82.62 278 SER A N 1
ATOM 2249 C CA . SER A 1 278 ? 20.479 -23.448 -22.816 1.00 82.62 278 SER A CA 1
ATOM 2250 C C . SER A 1 278 ? 19.802 -22.389 -21.949 1.00 82.62 278 SER A C 1
ATOM 2252 O O . SER A 1 278 ? 19.094 -22.717 -20.991 1.00 82.62 278 SER A O 1
ATOM 2254 N N . LEU A 1 279 ? 20.028 -21.125 -22.293 1.00 86.12 279 LEU A N 1
ATOM 2255 C CA . LEU A 1 279 ? 19.490 -19.942 -21.635 1.00 86.12 279 LEU A CA 1
ATOM 2256 C C . LEU A 1 279 ? 18.497 -19.251 -22.556 1.00 86.12 279 LEU A C 1
ATOM 2258 O O . LEU A 1 279 ? 18.835 -18.928 -23.688 1.00 86.12 279 LEU A O 1
ATOM 2262 N N . LYS A 1 280 ? 17.301 -18.959 -22.060 1.00 87.56 280 LYS A N 1
ATOM 2263 C CA . LYS A 1 280 ? 16.309 -18.156 -22.773 1.00 87.56 280 LYS A CA 1
ATOM 2264 C C . LYS A 1 280 ? 16.212 -16.775 -22.168 1.00 87.56 280 LYS A C 1
ATOM 2266 O O . LYS A 1 280 ? 16.039 -16.651 -20.961 1.00 87.56 280 LYS A O 1
ATOM 2271 N N . LEU A 1 281 ? 16.274 -15.750 -23.006 1.00 88.31 281 LEU A N 1
ATOM 2272 C CA . LEU A 1 281 ? 15.997 -14.384 -22.586 1.00 88.31 281 LEU A CA 1
ATOM 2273 C C . LEU A 1 281 ? 14.493 -14.243 -22.304 1.00 88.31 281 LEU A C 1
ATOM 2275 O O . LEU A 1 281 ? 13.668 -14.448 -23.193 1.00 88.31 281 LEU A O 1
ATOM 2279 N N . THR A 1 282 ? 14.131 -13.931 -21.062 1.00 86.19 282 THR A N 1
ATOM 2280 C CA . THR A 1 282 ? 12.732 -13.802 -20.619 1.00 86.19 282 THR A CA 1
ATOM 2281 C C . THR A 1 282 ? 12.320 -12.364 -20.346 1.00 86.19 282 THR A C 1
ATOM 2283 O O . THR A 1 282 ? 11.133 -12.064 -20.378 1.00 86.19 282 THR A O 1
ATOM 2286 N N . GLU A 1 283 ? 13.276 -11.482 -20.057 1.00 88.88 283 GLU A N 1
ATOM 2287 C CA . GLU A 1 283 ? 13.007 -10.078 -19.744 1.00 88.88 283 GLU A CA 1
ATOM 2288 C C . GLU A 1 283 ? 14.127 -9.199 -20.292 1.00 88.88 283 GLU A C 1
ATOM 2290 O O . GLU A 1 283 ? 15.308 -9.539 -20.184 1.00 88.88 283 GLU A O 1
ATOM 2295 N N . LEU A 1 284 ? 13.733 -8.075 -20.881 1.00 91.25 284 LEU A N 1
ATOM 2296 C CA . LEU A 1 284 ? 14.621 -6.999 -21.284 1.00 91.25 284 LEU A CA 1
ATOM 2297 C C . LEU A 1 284 ? 13.859 -5.692 -21.089 1.00 91.25 284 LEU A C 1
ATOM 2299 O O . LEU A 1 284 ? 12.888 -5.434 -21.810 1.00 91.25 284 LEU A O 1
ATOM 2303 N N . SER A 1 285 ? 14.278 -4.905 -20.102 1.00 92.62 285 SER A N 1
ATOM 2304 C CA . SER A 1 285 ? 13.556 -3.697 -19.710 1.00 92.62 285 SER A CA 1
ATOM 2305 C C . SER A 1 285 ? 14.467 -2.549 -19.298 1.00 92.62 285 SER A C 1
ATOM 2307 O O . SER A 1 285 ? 15.547 -2.786 -18.763 1.00 92.62 285 SER A O 1
ATOM 2309 N N . MET A 1 286 ? 13.989 -1.319 -19.472 1.00 94.38 286 MET A N 1
ATOM 2310 C CA . MET A 1 286 ? 14.595 -0.089 -18.954 1.00 94.38 286 MET A CA 1
ATOM 2311 C C . MET A 1 286 ? 13.678 0.540 -17.903 1.00 94.38 286 MET A C 1
ATOM 2313 O O . MET A 1 286 ? 12.470 0.613 -18.117 1.00 94.38 286 MET A O 1
ATOM 2317 N N . GLN A 1 287 ? 14.250 1.035 -16.807 1.00 93.81 287 GLN A N 1
ATOM 2318 C CA . GLN A 1 287 ? 13.572 1.845 -15.789 1.00 93.81 287 GLN A CA 1
ATOM 2319 C C . GLN A 1 287 ? 14.513 2.956 -15.290 1.00 93.81 287 GLN A C 1
ATOM 2321 O O . GLN A 1 287 ? 15.729 2.838 -15.432 1.00 93.81 287 GLN A O 1
ATOM 2326 N N . LEU A 1 288 ? 13.963 4.023 -14.707 1.00 92.56 288 LEU A N 1
ATOM 2327 C CA . LEU A 1 288 ? 14.738 5.083 -14.048 1.00 92.56 288 LEU A CA 1
ATOM 2328 C C . LEU A 1 288 ? 14.435 5.059 -12.548 1.00 92.56 288 LEU A C 1
ATOM 2330 O O . LEU A 1 288 ? 13.260 5.074 -12.178 1.00 92.56 288 LEU A O 1
ATOM 2334 N N . GLY A 1 289 ? 15.469 4.985 -11.712 1.00 86.62 289 GLY A N 1
ATOM 2335 C CA . GLY A 1 289 ? 15.375 4.966 -10.252 1.00 86.62 289 GLY A CA 1
ATOM 2336 C C . GLY A 1 289 ? 16.013 6.203 -9.623 1.00 86.62 289 GLY A C 1
ATOM 2337 O O . GLY A 1 289 ? 17.064 6.645 -10.077 1.00 86.62 289 GLY A O 1
ATOM 2338 N N . ASP A 1 290 ? 15.393 6.778 -8.601 1.00 82.88 290 ASP A N 1
ATOM 2339 C CA . ASP A 1 290 ? 15.988 7.862 -7.816 1.00 82.88 290 ASP A CA 1
ATOM 2340 C C . ASP A 1 290 ? 16.948 7.346 -6.724 1.00 82.88 290 ASP A C 1
ATOM 2342 O O . ASP A 1 290 ? 17.159 6.141 -6.558 1.00 82.88 290 ASP A O 1
ATOM 2346 N N . MET A 1 291 ? 17.550 8.276 -5.972 1.00 73.62 291 MET A N 1
ATOM 2347 C CA . MET A 1 291 ? 18.494 7.967 -4.887 1.00 73.62 291 MET A CA 1
ATOM 2348 C C . MET A 1 291 ? 17.870 7.161 -3.736 1.00 73.62 291 MET A C 1
ATOM 2350 O O . MET A 1 291 ? 18.604 6.519 -2.983 1.00 73.62 291 MET A O 1
ATOM 2354 N N . GLU A 1 292 ? 16.542 7.164 -3.606 1.00 65.75 292 GLU A N 1
ATOM 2355 C CA . GLU A 1 292 ? 15.789 6.392 -2.609 1.00 65.75 292 GLU A CA 1
ATOM 2356 C C . GLU A 1 292 ? 15.428 4.987 -3.127 1.00 65.75 292 GLU A C 1
ATOM 2358 O O . GLU A 1 292 ? 14.944 4.140 -2.375 1.00 65.75 292 GLU A O 1
ATOM 2363 N N . GLY A 1 293 ? 15.711 4.703 -4.404 1.00 66.62 293 GLY A N 1
ATOM 2364 C CA . GLY A 1 293 ? 15.396 3.441 -5.068 1.00 66.62 293 GLY A CA 1
ATOM 2365 C C . GLY A 1 293 ? 13.965 3.366 -5.609 1.00 66.62 293 GLY A C 1
ATOM 2366 O O . GLY A 1 293 ? 13.547 2.298 -6.071 1.00 66.62 293 GLY A O 1
ATOM 2367 N N . ALA A 1 294 ? 13.209 4.469 -5.586 1.00 69.06 294 ALA A N 1
ATOM 2368 C CA . ALA A 1 294 ? 11.878 4.548 -6.172 1.00 69.06 294 ALA A CA 1
ATOM 2369 C C . ALA A 1 294 ? 11.957 4.819 -7.683 1.00 69.06 294 ALA A C 1
ATOM 2371 O O . ALA A 1 294 ? 12.906 5.409 -8.196 1.00 69.06 294 ALA A O 1
ATOM 2372 N N . ARG A 1 295 ? 10.959 4.342 -8.438 1.00 81.94 295 ARG A N 1
ATOM 2373 C CA . ARG A 1 295 ? 10.907 4.540 -9.894 1.00 81.94 295 ARG A CA 1
ATOM 2374 C C . ARG A 1 295 ? 10.359 5.921 -10.223 1.00 81.94 295 ARG A C 1
ATOM 2376 O O . ARG A 1 295 ? 9.273 6.278 -9.775 1.00 81.94 295 ARG A O 1
ATOM 2383 N N . VAL A 1 296 ? 11.049 6.639 -11.099 1.00 83.94 296 VAL A N 1
ATOM 2384 C CA . VAL A 1 296 ? 10.620 7.960 -11.567 1.00 83.94 296 VAL A CA 1
ATOM 2385 C C . VAL A 1 296 ? 9.370 7.828 -12.444 1.00 83.94 296 VAL A C 1
ATOM 2387 O O . VAL A 1 296 ? 9.261 6.897 -13.242 1.00 83.94 296 VAL A O 1
ATOM 2390 N N . ASN A 1 297 ? 8.411 8.749 -12.321 1.00 80.56 297 ASN A N 1
ATOM 2391 C CA . ASN A 1 297 ? 7.197 8.742 -13.146 1.00 80.56 297 ASN A CA 1
ATOM 2392 C C . ASN A 1 297 ? 7.483 9.057 -14.632 1.00 80.56 297 ASN A C 1
ATOM 2394 O O . ASN A 1 297 ? 8.562 9.538 -14.988 1.00 80.56 297 ASN A O 1
ATOM 2398 N N . GLY A 1 298 ? 6.520 8.801 -15.522 1.00 81.38 298 GLY A N 1
ATOM 2399 C CA . GLY A 1 298 ? 6.693 9.015 -16.959 1.00 81.38 298 GLY A CA 1
ATOM 2400 C C . GLY A 1 298 ? 6.983 10.467 -17.352 1.00 81.38 298 GLY A C 1
ATOM 2401 O O . GLY A 1 298 ? 7.838 10.677 -18.209 1.00 81.38 298 GLY A O 1
ATOM 2402 N N . ARG A 1 299 ? 6.353 11.471 -16.715 1.00 82.31 299 ARG A N 1
ATOM 2403 C CA . ARG A 1 299 ? 6.582 12.907 -17.004 1.00 82.31 299 ARG A CA 1
ATOM 2404 C C . ARG A 1 299 ? 8.035 13.287 -16.764 1.00 82.31 299 ARG A C 1
ATOM 2406 O O . ARG A 1 299 ? 8.706 13.754 -17.683 1.00 82.31 299 ARG A O 1
ATOM 2413 N N . ASN A 1 300 ? 8.528 13.027 -15.560 1.00 85.56 300 ASN A N 1
ATOM 2414 C CA . ASN A 1 300 ? 9.892 13.359 -15.170 1.00 85.56 300 ASN A CA 1
ATOM 2415 C C . ASN A 1 300 ? 10.897 12.508 -15.948 1.00 85.56 300 ASN A C 1
ATOM 2417 O O . ASN A 1 300 ? 11.938 13.007 -16.362 1.00 85.56 300 ASN A O 1
ATOM 2421 N N . SER A 1 301 ? 10.552 11.259 -16.262 1.00 91.00 301 SER A N 1
ATOM 2422 C CA . SER A 1 301 ? 11.407 10.395 -17.077 1.00 91.00 301 SER A CA 1
ATOM 2423 C C . SER A 1 301 ? 11.593 10.914 -18.502 1.00 91.00 301 SER A C 1
ATOM 2425 O O . SER A 1 301 ? 12.702 10.839 -19.016 1.00 91.00 301 SER A O 1
ATOM 2427 N N . LEU A 1 302 ? 10.572 11.496 -19.144 1.00 89.81 302 LEU A N 1
ATOM 2428 C CA . LEU A 1 302 ? 10.749 12.138 -20.457 1.00 89.81 302 LEU A CA 1
ATOM 2429 C C . LEU A 1 302 ? 11.733 13.310 -20.402 1.00 89.81 302 LEU A C 1
ATOM 2431 O O . LEU A 1 302 ? 12.543 13.477 -21.317 1.00 89.81 302 LEU A O 1
ATOM 2435 N N . LEU A 1 303 ? 11.650 14.117 -19.341 1.00 88.44 303 LEU A N 1
ATOM 2436 C CA . LEU A 1 303 ? 12.545 15.251 -19.122 1.00 88.44 303 LEU A CA 1
ATOM 2437 C C . LEU A 1 303 ? 13.978 14.764 -18.915 1.00 88.44 303 LEU A C 1
ATOM 2439 O O . LEU A 1 303 ? 14.869 15.213 -19.629 1.00 88.44 303 LEU A O 1
ATOM 2443 N N . ILE A 1 304 ? 14.172 13.776 -18.041 1.00 92.06 304 ILE A N 1
ATOM 2444 C CA . ILE A 1 304 ? 15.479 13.173 -17.760 1.00 92.06 304 ILE A CA 1
ATOM 2445 C C . ILE A 1 304 ? 16.065 12.523 -19.015 1.00 92.06 304 ILE A C 1
ATOM 2447 O O . ILE A 1 304 ? 17.235 12.727 -19.326 1.00 92.06 304 ILE A O 1
ATOM 2451 N N . LEU A 1 305 ? 15.269 11.767 -19.779 1.00 93.38 305 LEU A N 1
ATOM 2452 C CA . LEU A 1 305 ? 15.734 11.166 -21.030 1.00 93.38 305 LEU A CA 1
ATOM 2453 C C . LEU A 1 305 ? 16.163 12.233 -22.035 1.00 93.38 305 LEU A C 1
ATOM 2455 O O . LEU A 1 305 ? 17.154 12.027 -22.727 1.00 93.38 305 LEU A O 1
ATOM 2459 N N . ARG A 1 306 ? 15.448 13.363 -22.128 1.00 91.69 306 ARG A N 1
ATOM 2460 C CA . ARG A 1 306 ? 15.848 14.495 -22.975 1.00 91.69 306 ARG A CA 1
ATOM 2461 C C . ARG A 1 306 ? 17.157 15.118 -22.478 1.00 91.69 306 ARG A C 1
ATOM 2463 O O . ARG A 1 306 ? 18.059 15.309 -23.286 1.00 91.69 306 ARG A O 1
ATOM 2470 N N . GLU A 1 307 ? 17.252 15.415 -21.184 1.00 89.94 307 GLU A N 1
ATOM 2471 C CA . GLU A 1 307 ? 18.430 15.997 -20.518 1.00 89.94 307 GLU A CA 1
ATOM 2472 C C . GLU A 1 307 ? 19.684 15.137 -20.755 1.00 89.94 307 GLU A C 1
ATOM 2474 O O . GLU A 1 307 ? 20.751 15.615 -21.147 1.00 89.94 307 GLU A O 1
ATOM 2479 N N . ALA A 1 308 ? 19.522 13.819 -20.622 1.00 91.50 308 ALA A N 1
ATOM 2480 C CA . ALA A 1 308 ? 20.571 12.826 -20.793 1.00 91.50 308 ALA A CA 1
ATOM 2481 C C . ALA A 1 308 ? 21.189 12.812 -22.205 1.00 91.50 308 ALA A C 1
ATOM 2483 O O . ALA A 1 308 ? 22.358 12.455 -22.375 1.00 91.50 308 ALA A O 1
ATOM 2484 N N . LEU A 1 309 ? 20.453 13.255 -23.232 1.00 92.06 309 LEU A N 1
ATOM 2485 C CA . LEU A 1 309 ? 20.974 13.385 -24.600 1.00 92.06 309 LEU A CA 1
ATOM 2486 C C . LEU A 1 309 ? 21.981 14.536 -24.758 1.00 92.06 309 LEU A C 1
ATOM 2488 O O . LEU A 1 309 ? 22.705 14.570 -25.755 1.00 92.06 309 LEU A O 1
ATOM 2492 N N . GLY A 1 310 ? 22.070 15.446 -23.787 1.00 86.56 310 GLY A N 1
ATOM 2493 C CA . GLY A 1 310 ? 23.065 16.520 -23.734 1.00 86.56 310 GLY A CA 1
ATOM 2494 C C . GLY A 1 310 ? 24.258 16.240 -22.815 1.00 86.56 310 GLY A C 1
ATOM 2495 O O . GLY A 1 310 ? 25.166 17.063 -22.746 1.00 86.56 310 GLY A O 1
ATOM 2496 N N . CYS A 1 311 ? 24.273 15.105 -22.109 1.00 85.25 311 CYS A N 1
ATOM 2497 C CA . CYS A 1 311 ? 25.261 14.842 -21.063 1.00 85.25 311 CYS A CA 1
ATOM 2498 C C . CYS A 1 311 ? 26.704 14.717 -21.569 1.00 85.25 311 CYS A C 1
ATOM 2500 O O . CYS A 1 311 ? 26.930 14.258 -22.696 1.00 85.25 311 CYS A O 1
ATOM 2502 N N . PRO A 1 312 ? 27.698 15.022 -20.708 1.00 85.25 312 PRO A N 1
ATOM 2503 C CA . PRO A 1 312 ? 29.084 14.656 -20.953 1.00 85.25 312 PRO A CA 1
ATOM 2504 C C . PRO A 1 312 ? 29.224 13.152 -21.204 1.00 85.25 312 PRO A C 1
ATOM 2506 O O . PRO A 1 312 ? 28.562 12.322 -20.575 1.00 85.25 312 PRO A O 1
ATOM 2509 N N . ARG A 1 313 ? 30.110 12.795 -22.137 1.00 89.44 313 ARG A N 1
ATOM 2510 C CA . ARG A 1 313 ? 30.355 11.400 -22.508 1.00 89.44 313 ARG A CA 1
ATOM 2511 C C . ARG A 1 313 ? 31.834 11.076 -22.520 1.00 89.44 313 ARG A C 1
ATOM 2513 O O . ARG A 1 313 ? 32.655 11.912 -22.897 1.00 89.44 313 ARG A O 1
ATOM 2520 N N . SER A 1 314 ? 32.162 9.836 -22.178 1.00 88.00 314 SER A N 1
ATOM 2521 C CA . SER A 1 314 ? 33.532 9.334 -22.187 1.00 88.00 314 SER A CA 1
ATOM 2522 C C . SER A 1 314 ? 33.662 8.090 -23.056 1.00 88.00 314 SER A C 1
ATOM 2524 O O . SER A 1 314 ? 32.782 7.234 -23.106 1.00 88.00 314 SER A O 1
ATOM 2526 N N . LYS A 1 315 ? 34.799 7.982 -23.748 1.00 85.69 315 LYS A N 1
ATOM 2527 C CA . LYS A 1 315 ? 35.227 6.736 -24.408 1.00 85.69 315 LYS A CA 1
ATOM 2528 C C . LYS A 1 315 ? 35.948 5.805 -23.430 1.00 85.69 315 LYS A C 1
ATOM 2530 O O . LYS A 1 315 ? 36.255 4.670 -23.782 1.00 85.69 315 LYS A O 1
ATOM 2535 N N . ASN A 1 316 ? 36.258 6.296 -22.229 1.00 84.81 316 ASN A N 1
ATOM 2536 C CA . ASN A 1 316 ? 36.858 5.505 -21.176 1.00 84.81 316 ASN A CA 1
ATOM 2537 C C . ASN A 1 316 ? 35.758 4.776 -20.397 1.00 84.81 316 ASN A C 1
ATOM 2539 O O . ASN A 1 316 ? 35.117 5.347 -19.517 1.00 84.81 316 ASN A O 1
ATOM 2543 N N . TYR A 1 317 ? 35.538 3.507 -20.732 1.00 81.44 317 TYR A N 1
ATOM 2544 C CA . TYR A 1 317 ? 34.472 2.702 -20.132 1.00 81.44 317 TYR A CA 1
ATOM 2545 C C . TYR A 1 317 ? 34.627 2.529 -18.616 1.00 81.44 317 TYR A C 1
ATOM 2547 O O . TYR A 1 317 ? 33.622 2.364 -17.927 1.00 81.44 317 TYR A O 1
ATOM 2555 N N . SER A 1 318 ? 35.853 2.607 -18.079 1.00 80.38 318 SER A N 1
ATOM 2556 C CA . SER A 1 318 ? 36.062 2.526 -16.631 1.00 80.38 318 SER A CA 1
ATOM 2557 C C . SER A 1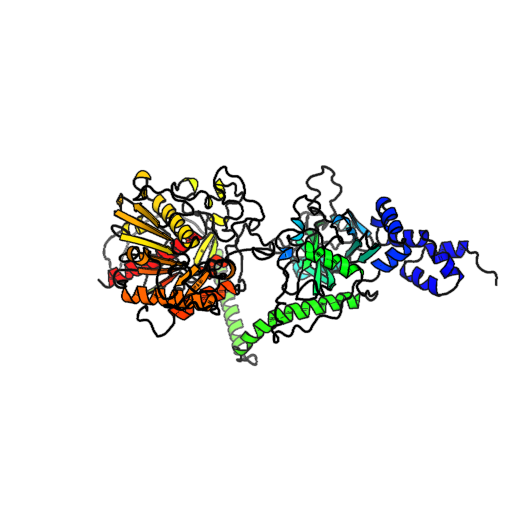 318 ? 35.432 3.710 -15.901 1.00 80.38 318 SER A C 1
ATOM 2559 O O . SER A 1 318 ? 34.890 3.523 -14.823 1.00 80.38 318 SER A O 1
ATOM 2561 N N . GLU A 1 319 ? 35.409 4.900 -16.509 1.00 81.81 319 GLU A N 1
ATOM 2562 C CA . GLU A 1 319 ? 34.812 6.092 -15.896 1.00 81.81 319 GLU A CA 1
ATOM 2563 C C . GLU A 1 319 ? 33.288 5.992 -15.778 1.00 81.81 319 GLU A C 1
ATOM 2565 O O . GLU A 1 319 ? 32.725 6.464 -14.794 1.00 81.81 319 GLU A O 1
ATOM 2570 N N . ALA A 1 320 ? 32.624 5.359 -16.750 1.00 80.31 320 ALA A N 1
ATOM 2571 C CA . ALA A 1 320 ? 31.181 5.112 -16.696 1.00 80.31 320 ALA A CA 1
ATOM 2572 C C . ALA A 1 320 ? 30.819 4.060 -15.631 1.00 80.31 320 ALA A C 1
ATOM 2574 O O . ALA A 1 320 ? 29.793 4.164 -14.960 1.00 80.31 320 ALA A O 1
ATOM 2575 N N . LEU A 1 321 ? 31.678 3.054 -15.439 1.00 80.25 321 LEU A N 1
ATOM 2576 C CA . LEU A 1 321 ? 31.515 2.068 -14.368 1.00 80.25 321 LEU A CA 1
ATOM 2577 C C . LEU A 1 321 ? 31.796 2.683 -12.992 1.00 80.25 321 LEU A C 1
ATOM 2579 O O . LEU A 1 321 ? 31.058 2.430 -12.043 1.00 80.25 321 LEU A O 1
ATOM 2583 N N . GLU A 1 322 ? 32.827 3.521 -12.885 1.00 81.50 322 GLU A N 1
ATOM 2584 C CA . GLU A 1 322 ? 33.159 4.255 -11.664 1.00 81.50 322 GLU A CA 1
ATOM 2585 C C . GLU A 1 322 ? 32.030 5.193 -11.234 1.00 81.50 322 GLU A C 1
ATOM 2587 O O . GLU A 1 322 ? 31.719 5.226 -10.045 1.00 81.50 322 GLU A O 1
ATOM 2592 N N . SER A 1 323 ? 31.370 5.900 -12.162 1.00 81.12 323 SER A N 1
ATOM 2593 C CA . SER A 1 323 ? 30.223 6.749 -11.813 1.00 81.12 323 SER A CA 1
ATOM 2594 C C . SER A 1 323 ? 29.048 5.935 -11.269 1.00 81.12 323 SER A C 1
ATOM 2596 O O . SER A 1 323 ? 28.452 6.325 -10.266 1.00 81.12 323 SER A O 1
ATOM 2598 N N . CYS A 1 324 ? 28.759 4.768 -11.856 1.00 81.38 324 CYS A N 1
ATOM 2599 C CA . CYS A 1 324 ? 27.729 3.862 -11.339 1.00 81.38 324 CYS A CA 1
ATOM 2600 C C . CYS A 1 324 ? 28.102 3.309 -9.952 1.00 81.38 324 CYS A C 1
ATOM 2602 O O . CYS A 1 324 ? 27.286 3.319 -9.036 1.00 81.38 324 CYS A O 1
ATOM 2604 N N . HIS A 1 325 ? 29.356 2.888 -9.750 1.00 78.75 325 HIS A N 1
ATOM 2605 C CA . HIS A 1 325 ? 29.824 2.414 -8.444 1.00 78.75 325 HIS A CA 1
ATOM 2606 C C . HIS A 1 325 ? 29.807 3.511 -7.374 1.00 78.75 325 HIS A C 1
ATOM 2608 O O . HIS A 1 325 ? 29.488 3.230 -6.218 1.00 78.75 325 HIS A O 1
ATOM 2614 N N . LEU A 1 326 ? 30.157 4.749 -7.735 1.00 77.38 326 LEU A N 1
ATOM 2615 C CA . LEU A 1 326 ? 30.102 5.894 -6.831 1.00 77.38 326 LEU A CA 1
ATOM 2616 C C . LEU A 1 326 ? 28.660 6.155 -6.391 1.00 77.38 326 LEU A C 1
ATOM 2618 O O . LEU A 1 326 ? 28.415 6.295 -5.196 1.00 77.38 326 LEU A O 1
ATOM 2622 N N . TYR A 1 327 ? 27.716 6.124 -7.332 1.00 78.31 327 TYR A N 1
ATOM 2623 C CA . TYR A 1 327 ? 26.287 6.237 -7.053 1.00 78.31 327 TYR A CA 1
ATOM 2624 C C . TYR A 1 327 ? 25.806 5.146 -6.091 1.00 78.31 327 TYR A C 1
ATOM 2626 O O . TYR A 1 327 ? 25.295 5.461 -5.016 1.00 78.31 327 TYR A O 1
ATOM 2634 N N . SER A 1 328 ? 26.077 3.868 -6.388 1.00 73.94 328 SER A N 1
ATOM 2635 C CA . SER A 1 328 ? 25.715 2.763 -5.491 1.00 73.94 328 SER A CA 1
ATOM 2636 C C . SER A 1 328 ? 26.379 2.890 -4.118 1.00 73.94 328 SER A C 1
ATOM 2638 O O . SER A 1 328 ? 25.800 2.502 -3.106 1.00 73.94 328 SER A O 1
ATOM 2640 N N . LYS A 1 329 ? 27.604 3.425 -4.038 1.00 72.94 329 LYS A N 1
ATOM 2641 C CA . LYS A 1 329 ? 28.287 3.667 -2.763 1.00 72.94 329 LYS A CA 1
ATOM 2642 C C . LYS A 1 329 ? 27.582 4.751 -1.947 1.00 72.94 329 LYS A C 1
ATOM 2644 O O . LYS A 1 329 ? 27.408 4.548 -0.752 1.00 72.94 329 LYS A O 1
ATOM 2649 N N . VAL A 1 330 ? 27.179 5.866 -2.561 1.00 69.69 330 VAL A N 1
ATOM 2650 C CA . VAL A 1 330 ? 26.443 6.949 -1.881 1.00 69.69 330 VAL A CA 1
ATOM 2651 C C . VAL A 1 330 ? 25.064 6.463 -1.434 1.00 69.69 330 VAL A C 1
ATOM 2653 O O . VAL A 1 330 ? 24.704 6.651 -0.276 1.00 69.69 330 VAL A O 1
ATOM 2656 N N . GLN A 1 331 ? 24.347 5.744 -2.297 1.00 69.25 331 GLN A N 1
ATOM 2657 C CA . GLN A 1 331 ? 23.071 5.117 -1.955 1.00 69.25 331 GLN A CA 1
ATOM 2658 C C . GLN A 1 331 ? 23.210 4.175 -0.746 1.00 69.25 331 GLN A C 1
ATOM 2660 O O . GLN A 1 331 ? 22.483 4.312 0.233 1.00 69.25 331 GLN A O 1
ATOM 2665 N N . ASN A 1 332 ? 24.214 3.288 -0.748 1.00 63.75 332 ASN A N 1
ATOM 2666 C CA . ASN A 1 332 ? 24.473 2.379 0.373 1.00 63.75 332 ASN A CA 1
ATOM 2667 C C . ASN A 1 332 ? 24.955 3.097 1.643 1.00 63.75 332 ASN A C 1
ATOM 2669 O O . ASN A 1 332 ? 24.621 2.656 2.742 1.00 63.75 332 ASN A O 1
ATOM 2673 N N . LEU A 1 333 ? 25.747 4.172 1.525 1.00 58.22 333 LEU A N 1
ATOM 2674 C CA . LEU A 1 333 ? 26.184 5.005 2.656 1.00 58.22 333 LEU A CA 1
ATOM 2675 C C . LEU A 1 333 ? 24.994 5.687 3.337 1.00 58.22 333 LEU A C 1
ATOM 2677 O O . LEU A 1 333 ? 24.963 5.741 4.564 1.00 58.22 333 LEU A O 1
ATOM 2681 N N . ASN A 1 334 ? 23.992 6.114 2.568 1.00 50.78 334 ASN A N 1
ATOM 2682 C CA . ASN A 1 334 ? 22.736 6.633 3.107 1.00 50.78 334 ASN A CA 1
ATOM 2683 C C . ASN A 1 334 ? 21.945 5.538 3.839 1.00 50.78 334 ASN A C 1
ATOM 2685 O O . ASN A 1 334 ? 21.446 5.774 4.932 1.00 50.78 334 ASN A O 1
ATOM 2689 N N . THR A 1 335 ? 21.930 4.306 3.320 1.00 49.19 335 THR A N 1
ATOM 2690 C CA . THR A 1 335 ? 21.337 3.156 4.027 1.00 49.19 335 THR A CA 1
ATOM 2691 C C . THR A 1 335 ? 22.135 2.744 5.278 1.00 49.19 335 THR A C 1
ATOM 2693 O O . THR A 1 335 ? 21.582 2.163 6.210 1.00 49.19 335 THR A O 1
ATOM 2696 N N . THR A 1 336 ? 23.450 3.016 5.332 1.00 39.62 336 THR A N 1
ATOM 2697 C CA . THR A 1 336 ? 24.320 2.642 6.469 1.00 39.62 336 THR A CA 1
ATOM 2698 C C . THR A 1 336 ? 24.509 3.733 7.522 1.00 39.62 336 THR A C 1
ATOM 2700 O O . THR A 1 336 ? 24.816 3.382 8.662 1.00 39.62 336 THR A O 1
ATOM 2703 N N . SER A 1 337 ? 24.298 5.017 7.215 1.00 37.91 337 SER A N 1
ATOM 2704 C CA . SER A 1 337 ? 24.351 6.101 8.209 1.00 37.91 337 SER A CA 1
ATOM 2705 C C . SER A 1 337 ? 23.210 5.985 9.231 1.00 37.91 337 SER A C 1
ATOM 2707 O O . SER A 1 337 ? 23.439 6.173 10.428 1.00 37.91 337 SER A O 1
ATOM 2709 N N . GLU A 1 338 ? 22.033 5.516 8.803 1.00 41.53 338 GLU A N 1
ATOM 2710 C CA . GLU A 1 338 ? 20.941 5.102 9.697 1.00 41.53 338 GLU A CA 1
ATOM 2711 C C . GLU A 1 338 ? 21.325 3.893 10.572 1.00 41.53 338 GLU A C 1
ATOM 2713 O O . GLU A 1 338 ? 20.909 3.772 11.727 1.00 41.53 338 GLU A O 1
ATOM 2718 N N . LEU A 1 339 ? 22.202 3.019 10.067 1.00 39.09 339 LEU A N 1
ATOM 2719 C CA . LEU A 1 339 ? 22.691 1.834 10.775 1.00 39.09 339 LEU A CA 1
ATOM 2720 C C . LEU A 1 339 ? 23.801 2.153 11.802 1.00 39.09 339 LEU A C 1
ATOM 2722 O O . LEU A 1 339 ? 23.977 1.422 12.782 1.00 39.09 339 LEU A O 1
ATOM 2726 N N . ASP A 1 340 ? 24.556 3.239 11.616 1.00 30.08 340 ASP A N 1
ATOM 2727 C CA . ASP A 1 340 ? 25.628 3.656 12.531 1.00 30.08 340 ASP A CA 1
ATOM 2728 C C . ASP A 1 340 ? 25.096 4.336 13.809 1.00 30.08 340 ASP A C 1
ATOM 2730 O O . ASP A 1 340 ? 25.758 4.270 14.853 1.00 30.08 340 ASP A O 1
ATOM 2734 N N . PHE A 1 341 ? 23.856 4.846 13.799 1.00 35.22 341 PHE A N 1
ATOM 2735 C CA . PHE A 1 341 ? 23.127 5.204 15.026 1.00 35.22 341 PHE A CA 1
ATOM 2736 C C . PHE A 1 341 ? 22.960 3.981 15.952 1.00 35.22 341 PHE A C 1
ATOM 2738 O O . PHE A 1 341 ? 23.147 4.078 17.168 1.00 35.22 341 PHE A O 1
ATOM 2745 N N . PHE A 1 342 ? 22.752 2.789 15.379 1.00 36.78 342 PHE A N 1
ATOM 2746 C CA . PHE A 1 342 ? 22.639 1.532 16.126 1.00 36.78 342 PHE A CA 1
ATOM 2747 C C . PHE A 1 342 ? 23.986 0.923 16.547 1.00 36.78 342 PHE A C 1
ATOM 2749 O O . PHE A 1 342 ? 24.050 0.210 17.555 1.00 36.78 342 PHE A O 1
ATOM 2756 N N . LYS A 1 343 ? 25.102 1.230 15.868 1.00 33.09 343 LYS A N 1
ATOM 2757 C CA . LYS A 1 343 ? 26.434 0.756 16.304 1.00 33.09 343 LYS A CA 1
ATOM 2758 C C . LYS A 1 343 ? 26.959 1.457 17.556 1.00 33.09 343 LYS A C 1
ATOM 2760 O O . LYS A 1 343 ? 27.804 0.889 18.254 1.00 33.09 343 LYS A O 1
ATOM 2765 N N . LYS A 1 344 ? 26.421 2.627 17.921 1.00 29.73 344 LYS A N 1
ATOM 2766 C CA . LYS A 1 344 ? 26.738 3.288 19.202 1.00 29.73 344 LYS A CA 1
ATOM 2767 C C . LYS A 1 344 ? 26.227 2.514 20.431 1.00 29.73 344 LYS A C 1
ATOM 2769 O O . LYS A 1 344 ? 26.745 2.739 21.520 1.00 29.73 344 LYS A O 1
ATOM 2774 N N . PHE A 1 345 ? 25.328 1.537 20.250 1.00 37.59 345 PHE A N 1
ATOM 2775 C CA . PHE A 1 345 ? 24.843 0.634 21.306 1.00 37.59 345 PHE A CA 1
ATOM 2776 C C . PHE A 1 345 ? 25.537 -0.741 21.368 1.00 37.59 345 PHE A C 1
ATOM 2778 O O . PHE A 1 345 ? 25.200 -1.565 22.215 1.00 37.59 345 PHE A O 1
ATOM 2785 N N . LYS A 1 346 ? 26.558 -1.002 20.540 1.00 32.19 346 LYS A N 1
ATOM 2786 C CA . LYS A 1 346 ? 27.361 -2.239 20.604 1.00 32.19 346 LYS A CA 1
ATOM 2787 C C . LYS A 1 346 ? 28.859 -1.940 20.620 1.00 32.19 346 LYS A C 1
ATOM 2789 O O . LYS A 1 346 ? 29.603 -2.293 19.710 1.00 32.19 346 LYS A O 1
ATOM 2794 N N . ARG A 1 347 ? 29.338 -1.339 21.711 1.00 32.97 347 ARG A N 1
ATOM 2795 C CA . ARG A 1 347 ? 30.752 -1.436 22.107 1.00 32.97 347 ARG A CA 1
ATOM 2796 C C . ARG A 1 347 ? 30.919 -2.469 23.219 1.00 32.97 347 ARG A C 1
ATOM 2798 O O . ARG A 1 347 ? 31.127 -2.115 24.369 1.00 32.97 347 ARG A O 1
ATOM 2805 N N . LEU A 1 348 ? 30.903 -3.746 22.849 1.00 32.06 348 LEU A N 1
ATOM 2806 C CA . LEU A 1 348 ? 31.610 -4.795 23.584 1.00 32.06 348 LEU A CA 1
ATOM 2807 C C . LEU A 1 348 ? 32.351 -5.648 22.550 1.00 32.06 348 LEU A C 1
ATOM 2809 O O . LEU A 1 348 ? 31.743 -6.372 21.767 1.00 32.06 348 LEU A O 1
ATOM 2813 N N . LYS A 1 349 ? 33.676 -5.479 22.499 1.00 41.75 349 LYS A N 1
ATOM 2814 C CA . LYS A 1 349 ? 34.585 -6.331 21.722 1.00 41.75 349 LYS A CA 1
ATOM 2815 C C . LYS A 1 349 ? 34.775 -7.661 22.461 1.00 41.75 349 LYS A C 1
ATOM 2817 O O . LYS A 1 349 ? 34.951 -7.616 23.677 1.00 41.75 349 LYS A O 1
ATOM 2822 N N . PRO A 1 350 ? 34.936 -8.788 21.756 1.00 36.56 350 PRO A N 1
ATOM 2823 C CA . PRO A 1 350 ? 35.769 -9.875 22.242 1.00 36.56 350 PRO A CA 1
ATOM 2824 C C . PRO A 1 350 ? 37.026 -10.003 21.372 1.00 36.56 350 PRO A C 1
ATOM 2826 O O . PRO A 1 350 ? 36.954 -10.133 20.150 1.00 36.56 350 PRO A O 1
ATOM 2829 N N . LEU A 1 351 ? 38.179 -9.932 22.036 1.00 36.56 351 LEU A N 1
ATOM 2830 C CA . LEU A 1 351 ? 39.476 -10.360 21.523 1.00 36.56 351 LEU A CA 1
ATOM 2831 C C . LEU A 1 351 ? 39.647 -11.869 21.792 1.00 36.56 351 LEU A C 1
ATOM 2833 O O . LEU A 1 351 ? 39.335 -12.324 22.887 1.00 36.56 351 LEU A O 1
ATOM 2837 N N . GLU A 1 352 ? 40.222 -12.553 20.801 1.00 40.94 352 GLU A N 1
ATOM 2838 C CA . GLU A 1 352 ? 41.070 -13.762 20.849 1.00 40.94 352 GLU A CA 1
ATOM 2839 C C . GLU A 1 352 ? 40.507 -15.145 21.275 1.00 40.94 352 GLU A C 1
ATOM 2841 O O . GLU A 1 352 ? 39.700 -15.269 22.196 1.00 40.94 352 GLU A O 1
ATOM 2846 N N . PRO A 1 353 ? 40.947 -16.232 20.595 1.00 45.75 353 PRO A N 1
ATOM 2847 C CA . PRO A 1 353 ? 40.443 -17.583 20.815 1.00 45.75 353 PRO A CA 1
ATOM 2848 C C . PRO A 1 353 ? 41.111 -18.228 22.035 1.00 45.75 353 PRO A C 1
ATOM 2850 O O . PRO A 1 353 ? 42.315 -18.483 22.045 1.00 45.75 353 PRO A O 1
ATOM 2853 N N . SER A 1 354 ? 40.317 -18.551 23.057 1.00 47.97 354 SER A N 1
ATOM 2854 C CA . SER A 1 354 ? 40.767 -19.388 24.172 1.00 47.97 354 SER A CA 1
ATOM 2855 C C . SER A 1 354 ? 40.608 -20.885 23.834 1.00 47.97 354 SER A C 1
ATOM 2857 O O . SER A 1 354 ? 39.706 -21.261 23.074 1.00 47.97 354 SER A O 1
ATOM 2859 N N . PRO A 1 355 ? 41.432 -21.774 24.423 1.00 52.16 355 PRO A N 1
ATOM 2860 C CA . PRO A 1 355 ? 41.399 -23.225 24.190 1.00 52.16 355 PRO A CA 1
ATOM 2861 C C . PRO A 1 355 ? 40.071 -23.919 24.565 1.00 52.16 355 PRO A C 1
ATOM 2863 O O . PRO A 1 355 ? 39.895 -25.101 24.271 1.00 52.16 355 PRO A O 1
ATOM 2866 N N . GLY A 1 356 ? 39.101 -23.202 25.147 1.00 53.41 356 GLY A N 1
ATOM 2867 C CA . GLY A 1 356 ? 37.759 -23.721 25.431 1.00 53.41 356 GLY A CA 1
ATOM 2868 C C . GLY A 1 356 ? 36.909 -23.995 24.183 1.00 53.41 356 GLY A C 1
ATOM 2869 O O . GLY A 1 356 ? 36.092 -24.914 24.195 1.00 53.41 356 GLY A O 1
ATOM 2870 N N . ILE A 1 357 ? 37.134 -23.267 23.081 1.00 59.03 357 ILE A N 1
ATOM 2871 C CA . ILE A 1 357 ? 36.371 -23.450 21.829 1.00 59.03 357 ILE A CA 1
ATOM 2872 C C . ILE A 1 357 ? 36.732 -24.788 21.163 1.00 59.03 357 ILE A C 1
ATOM 2874 O O . ILE A 1 357 ? 35.859 -25.474 20.634 1.00 59.03 357 ILE A O 1
ATOM 2878 N N . LEU A 1 358 ? 37.996 -25.216 21.266 1.00 56.97 358 LEU A N 1
ATOM 2879 C CA . LEU A 1 358 ? 38.444 -26.518 20.761 1.00 56.97 358 LEU A CA 1
ATOM 2880 C C . LEU A 1 358 ? 37.845 -27.681 21.571 1.00 56.97 358 LEU A C 1
ATOM 2882 O O . LEU A 1 358 ? 37.471 -28.706 21.005 1.00 56.97 358 LEU A O 1
ATOM 2886 N N . GLY A 1 359 ? 37.709 -27.501 22.890 1.00 66.00 359 GLY A N 1
ATOM 2887 C CA . GLY A 1 359 ? 37.072 -28.478 23.776 1.00 66.00 359 GLY A CA 1
ATOM 2888 C C . GLY A 1 359 ? 35.583 -28.662 23.476 1.00 66.00 359 GLY A C 1
ATOM 2889 O O . GLY A 1 359 ? 35.109 -29.793 23.392 1.00 66.00 359 GLY A O 1
ATOM 2890 N N . PHE A 1 360 ? 34.862 -27.565 23.227 1.00 62.84 360 PHE A N 1
ATOM 2891 C CA . PHE A 1 360 ? 33.446 -27.615 22.845 1.00 62.84 360 PHE A CA 1
ATOM 2892 C C . PHE A 1 360 ? 33.229 -28.289 21.486 1.00 62.84 360 PHE A C 1
ATOM 2894 O O . PHE A 1 360 ? 32.286 -29.065 21.325 1.00 62.84 360 PHE A O 1
ATOM 2901 N N . PHE A 1 361 ? 34.129 -28.054 20.528 1.00 73.50 361 PHE A N 1
ATOM 2902 C CA . PHE A 1 361 ? 34.055 -28.680 19.210 1.00 73.50 361 PHE A CA 1
ATOM 2903 C C . PHE A 1 361 ? 34.288 -30.197 19.281 1.00 73.50 361 PHE A C 1
ATOM 2905 O O . PHE A 1 361 ? 33.559 -30.968 18.661 1.00 73.50 361 PHE A O 1
ATOM 2912 N N . LEU A 1 362 ? 35.252 -30.644 20.091 1.00 73.06 362 LEU A N 1
ATOM 2913 C CA . LEU A 1 362 ? 35.525 -32.071 20.293 1.00 73.06 362 LEU A CA 1
ATOM 2914 C C . LEU A 1 362 ? 34.375 -32.797 21.007 1.00 73.06 362 LEU A C 1
ATOM 2916 O O . LEU A 1 362 ? 34.055 -33.930 20.653 1.00 73.06 362 LEU A O 1
ATOM 2920 N N . LEU A 1 363 ? 33.715 -32.138 21.962 1.00 76.50 363 LEU A N 1
ATOM 2921 C CA . LEU A 1 363 ? 32.576 -32.704 22.689 1.00 76.50 363 LEU A CA 1
ATOM 2922 C C . LEU A 1 363 ? 31.339 -32.841 21.784 1.00 76.50 363 LEU A C 1
ATOM 2924 O O . LEU A 1 363 ? 30.629 -33.844 21.843 1.00 76.50 363 LEU A O 1
ATOM 2928 N N . TYR A 1 364 ? 31.136 -31.883 20.877 1.00 76.88 364 TYR A N 1
ATOM 2929 C CA . TYR A 1 364 ? 30.074 -31.933 19.873 1.00 76.88 364 TYR A CA 1
ATOM 2930 C C . TYR A 1 364 ? 30.299 -33.050 18.840 1.00 76.88 364 TYR A C 1
ATOM 2932 O O . TYR A 1 364 ? 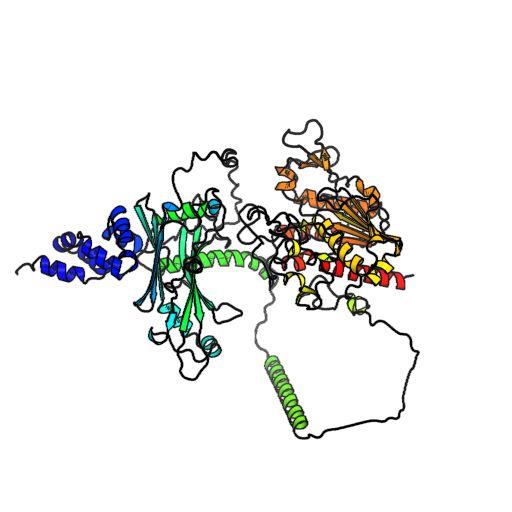29.380 -33.804 18.525 1.00 76.88 364 TYR A O 1
ATOM 2940 N N . VAL A 1 365 ? 31.540 -33.228 18.369 1.00 80.12 365 VAL A N 1
ATOM 2941 C CA . VAL A 1 365 ? 31.898 -34.330 17.457 1.00 80.12 365 VAL A CA 1
ATOM 2942 C C . VAL A 1 365 ? 31.739 -35.695 18.140 1.00 80.12 365 VAL A C 1
ATOM 2944 O O . VAL A 1 365 ? 31.248 -36.635 17.515 1.00 80.12 365 VAL A O 1
ATOM 2947 N N . PHE A 1 366 ? 32.079 -35.806 19.428 1.00 79.25 366 PHE A N 1
ATOM 2948 C CA . PHE A 1 366 ? 31.876 -37.033 20.201 1.00 79.25 366 PHE A CA 1
ATOM 2949 C C . PHE A 1 366 ? 30.390 -37.398 20.336 1.00 79.25 366 PHE A C 1
ATOM 2951 O O . PHE A 1 366 ? 30.023 -38.550 20.111 1.00 79.25 366 PHE A O 1
ATOM 2958 N N . LEU A 1 367 ? 29.519 -36.422 20.616 1.00 74.88 367 LEU A N 1
ATOM 2959 C CA . LEU A 1 367 ? 28.071 -36.647 20.708 1.00 74.88 367 LEU A CA 1
ATOM 2960 C C . LEU A 1 367 ? 27.461 -37.116 19.381 1.00 74.88 367 LEU A C 1
ATOM 2962 O O . LEU A 1 367 ? 26.625 -38.019 19.379 1.00 74.88 367 LEU A O 1
ATOM 2966 N N . ILE A 1 368 ? 27.921 -36.563 18.256 1.00 76.19 368 ILE A N 1
ATOM 2967 C CA . ILE A 1 368 ? 27.481 -36.986 16.921 1.00 76.19 368 ILE A CA 1
ATOM 2968 C C . ILE A 1 368 ? 27.918 -38.429 16.634 1.00 76.19 368 ILE A C 1
ATOM 2970 O O . ILE A 1 368 ? 27.113 -39.237 16.172 1.00 76.19 368 ILE A O 1
ATOM 2974 N N . LEU A 1 369 ? 29.163 -38.791 16.958 1.00 74.12 369 LEU A N 1
ATOM 2975 C CA . LEU A 1 369 ? 29.661 -40.159 16.773 1.00 74.12 369 LEU A CA 1
ATOM 2976 C C . LEU A 1 369 ? 28.937 -41.175 17.669 1.00 74.12 369 LEU A C 1
ATOM 2978 O O . LEU A 1 369 ? 28.667 -42.291 17.226 1.00 74.12 369 LEU A O 1
ATOM 2982 N N . CYS A 1 370 ? 28.564 -40.791 18.894 1.00 71.06 370 CYS A N 1
ATOM 2983 C CA . CYS A 1 370 ? 27.722 -41.619 19.756 1.00 71.06 370 CYS A CA 1
ATOM 2984 C C . CYS A 1 370 ? 26.335 -41.844 19.144 1.00 71.06 370 CYS A C 1
ATOM 2986 O O . CYS A 1 370 ? 25.856 -42.976 19.154 1.00 71.06 370 CYS A O 1
ATOM 2988 N N . PHE A 1 371 ? 25.721 -40.808 18.566 1.00 68.31 371 PHE A N 1
ATOM 2989 C CA . PHE A 1 371 ? 24.420 -40.927 17.904 1.00 68.31 371 PHE A CA 1
ATOM 2990 C C . PHE A 1 371 ? 24.469 -41.921 16.736 1.00 68.31 371 PHE A C 1
ATOM 2992 O O . PHE A 1 371 ? 23.657 -42.841 16.680 1.00 68.31 371 PHE A O 1
ATOM 2999 N N . PHE A 1 372 ? 25.489 -41.826 15.876 1.00 67.50 372 PHE A N 1
ATOM 3000 C CA . PHE A 1 372 ? 25.661 -42.762 14.759 1.00 67.50 372 PHE A CA 1
ATOM 3001 C C . PHE A 1 372 ? 26.006 -44.193 15.206 1.00 67.50 372 PHE A C 1
ATOM 3003 O O . PHE A 1 372 ? 25.594 -45.151 14.553 1.00 67.50 372 PHE A O 1
ATOM 3010 N N . TYR A 1 373 ? 26.711 -44.371 16.329 1.00 65.81 373 TYR A N 1
ATOM 3011 C CA . TYR A 1 373 ? 26.990 -45.699 16.890 1.00 65.81 373 TYR A CA 1
ATOM 3012 C C . TYR A 1 373 ? 25.736 -46.367 17.486 1.00 65.81 373 TYR A C 1
ATOM 3014 O O . TYR A 1 373 ? 25.552 -47.578 17.333 1.00 65.81 373 TYR A O 1
ATOM 3022 N N . PHE A 1 374 ? 24.857 -45.594 18.136 1.00 55.81 374 PHE A N 1
ATOM 3023 C CA . PHE A 1 374 ? 23.593 -46.107 18.674 1.00 55.81 374 PHE A CA 1
ATOM 3024 C C . PHE A 1 374 ? 22.567 -46.416 17.571 1.00 55.81 374 PHE A C 1
ATOM 3026 O O . PHE A 1 374 ? 21.933 -47.471 17.638 1.00 55.81 374 PHE A O 1
ATOM 3033 N N . ASP A 1 375 ? 22.475 -45.594 16.519 1.00 55.81 375 ASP A N 1
ATOM 3034 C CA . ASP A 1 375 ? 21.593 -45.862 15.369 1.00 55.81 375 ASP A CA 1
ATOM 3035 C C . ASP A 1 375 ? 22.053 -47.082 14.548 1.00 55.81 375 ASP A C 1
ATOM 3037 O O . ASP A 1 375 ? 21.242 -47.905 14.123 1.00 55.81 375 ASP A O 1
ATOM 3041 N N . TYR A 1 376 ? 23.368 -47.293 14.400 1.00 52.69 376 TYR A N 1
ATOM 3042 C CA . TYR A 1 376 ? 23.908 -48.470 13.704 1.00 52.69 376 TYR A CA 1
ATOM 3043 C C . TYR A 1 376 ? 23.589 -49.795 14.430 1.00 52.69 376 TYR A C 1
ATOM 3045 O O . TYR A 1 376 ? 23.371 -50.834 13.796 1.00 52.69 376 TYR A O 1
ATOM 3053 N N . ARG A 1 377 ? 23.501 -49.773 15.769 1.00 47.94 377 ARG A N 1
ATOM 3054 C CA . ARG A 1 377 ? 23.044 -50.927 16.564 1.00 47.94 377 ARG A CA 1
ATOM 3055 C C . ARG A 1 377 ? 21.534 -51.153 16.477 1.00 47.94 377 ARG A C 1
ATOM 3057 O O . ARG A 1 377 ? 21.116 -52.306 16.488 1.00 47.94 377 ARG A O 1
ATOM 3064 N N . ALA A 1 378 ? 20.734 -50.093 16.369 1.00 52.34 378 ALA A N 1
ATOM 3065 C CA . ALA A 1 378 ? 19.279 -50.202 16.247 1.00 52.34 378 ALA A CA 1
ATOM 3066 C C . ALA A 1 378 ? 18.840 -50.781 14.887 1.00 52.34 378 ALA A C 1
ATOM 3068 O O . ALA A 1 378 ? 17.836 -51.483 14.809 1.00 52.34 378 ALA A O 1
ATOM 3069 N N . VAL A 1 379 ? 19.622 -50.555 13.826 1.00 48.66 379 VAL A N 1
ATOM 3070 C CA . VAL A 1 379 ? 19.310 -51.013 12.458 1.00 48.66 379 VAL A CA 1
ATOM 3071 C C . VAL A 1 379 ? 19.761 -52.460 12.178 1.00 48.66 379 VAL A C 1
ATOM 3073 O O . VAL A 1 379 ? 19.253 -53.099 11.259 1.00 48.66 379 VAL A O 1
ATOM 3076 N N . THR A 1 380 ? 20.669 -53.036 12.976 1.00 41.94 380 THR A N 1
ATOM 3077 C CA . THR A 1 380 ? 21.229 -54.386 12.730 1.00 41.94 380 THR A CA 1
ATOM 3078 C C . THR A 1 380 ? 20.463 -55.543 13.389 1.00 41.94 380 THR A C 1
ATOM 3080 O O . THR A 1 380 ? 20.786 -56.704 13.136 1.00 41.94 380 THR A O 1
ATOM 3083 N N . GLN A 1 381 ? 19.410 -55.275 14.169 1.00 38.59 381 GLN A N 1
ATOM 3084 C CA . GLN A 1 381 ? 18.530 -56.306 14.740 1.00 38.59 381 GLN A CA 1
ATOM 3085 C C . GLN A 1 381 ? 17.062 -56.032 14.384 1.00 38.59 381 GLN A C 1
ATOM 3087 O O . GLN A 1 381 ? 16.325 -55.410 15.141 1.00 38.59 381 GLN A O 1
ATOM 3092 N N . GLY A 1 382 ? 16.623 -56.499 13.212 1.00 36.78 382 GLY A N 1
ATOM 3093 C CA . GLY A 1 382 ? 15.201 -56.519 12.853 1.00 36.78 382 GLY A CA 1
ATOM 3094 C C . GLY A 1 382 ? 14.448 -57.679 13.518 1.00 36.78 382 GLY A C 1
ATOM 3095 O O . GLY A 1 382 ? 15.048 -58.729 13.713 1.00 36.78 382 GLY A O 1
ATOM 3096 N N . PHE A 1 383 ? 13.158 -57.493 13.843 1.00 30.44 383 PHE A N 1
ATOM 3097 C CA . PHE A 1 383 ? 12.031 -58.416 13.564 1.00 30.44 383 PHE A CA 1
ATOM 3098 C C . PHE A 1 383 ? 10.679 -57.868 14.112 1.00 30.44 383 PHE A C 1
ATOM 3100 O O . PHE A 1 383 ? 10.575 -57.468 15.267 1.00 30.44 383 PHE A O 1
ATOM 3107 N N . LEU A 1 384 ? 9.651 -57.863 13.246 1.00 29.05 384 LEU A N 1
ATOM 3108 C CA . LEU A 1 384 ? 8.189 -57.682 13.473 1.00 29.05 384 LEU A CA 1
ATOM 3109 C C . LEU A 1 384 ? 7.540 -58.957 14.110 1.00 29.05 384 LEU A C 1
ATOM 3111 O O . LEU A 1 384 ? 8.233 -59.973 14.142 1.00 29.05 384 LEU A O 1
ATOM 3115 N N . PRO A 1 385 ? 6.200 -59.081 14.352 1.00 48.12 385 PRO A N 1
ATOM 3116 C CA . PRO A 1 385 ? 5.144 -58.175 14.877 1.00 48.12 385 PRO A CA 1
ATOM 3117 C C . PRO A 1 385 ? 4.141 -58.842 15.895 1.00 48.12 385 PRO A C 1
ATOM 3119 O O . PRO A 1 385 ? 4.177 -60.045 16.115 1.00 48.12 385 PRO A O 1
ATOM 3122 N N . SER A 1 386 ? 3.136 -58.064 16.362 1.00 24.31 386 SER A N 1
ATOM 3123 C CA . SER A 1 386 ? 1.725 -58.455 16.683 1.00 24.31 386 SER A CA 1
ATOM 3124 C C . SER A 1 386 ? 1.278 -58.929 18.102 1.00 24.31 386 SER A C 1
ATOM 3126 O O . SER A 1 386 ? 1.452 -60.082 18.469 1.00 24.31 386 SER A O 1
ATOM 3128 N N . VAL A 1 387 ? 0.464 -58.059 18.743 1.00 24.66 387 VAL A N 1
ATOM 3129 C CA . VAL A 1 387 ? -0.838 -58.294 19.446 1.00 24.66 387 VAL A CA 1
ATOM 3130 C C . VAL A 1 387 ? -0.907 -58.821 20.911 1.00 24.66 387 VAL A C 1
ATOM 3132 O O . VAL A 1 387 ? -0.712 -59.993 21.191 1.00 24.66 387 VAL A O 1
ATOM 3135 N N . GLN A 1 388 ? -1.388 -57.895 21.768 1.00 24.50 388 GLN A N 1
ATOM 3136 C CA . GLN A 1 388 ? -2.302 -57.954 22.942 1.00 24.50 388 GLN A CA 1
ATOM 3137 C C . GLN A 1 388 ? -1.982 -58.645 24.288 1.00 24.50 388 GLN A C 1
ATOM 3139 O O . GLN A 1 388 ? -1.592 -59.800 24.372 1.00 24.50 388 GLN A O 1
ATOM 3144 N N . SER A 1 389 ? -2.452 -57.920 25.327 1.00 24.67 389 SER A N 1
ATOM 3145 C CA . SER A 1 389 ? -2.774 -58.304 26.719 1.00 24.67 389 SER A CA 1
ATOM 3146 C C . SER A 1 389 ? -1.565 -58.448 27.654 1.00 24.67 389 SER A C 1
ATOM 3148 O O . SER A 1 389 ? -0.699 -59.268 27.412 1.00 24.67 389 SER A O 1
ATOM 3150 N N . GLY A 1 390 ? -1.398 -57.718 28.760 1.00 27.58 390 GLY A N 1
ATOM 3151 C CA . GLY A 1 390 ? -2.346 -57.038 29.647 1.00 27.58 390 GLY A CA 1
ATOM 3152 C C . GLY A 1 390 ? -2.117 -57.542 31.086 1.00 27.58 390 GLY A C 1
ATOM 3153 O O . GLY A 1 390 ? -2.018 -58.749 31.268 1.00 27.58 390 GLY A O 1
ATOM 3154 N N . LEU A 1 391 ? -2.080 -56.609 32.056 1.00 28.38 391 LEU A N 1
ATOM 3155 C CA . LEU A 1 391 ? -1.948 -56.706 33.538 1.00 28.38 391 LEU A CA 1
ATOM 3156 C C . LEU A 1 391 ? -0.588 -56.242 34.113 1.00 28.38 391 LEU A C 1
ATOM 3158 O O . LEU A 1 391 ? 0.409 -56.926 33.936 1.00 28.38 391 LEU A O 1
ATOM 3162 N N . ILE A 1 392 ? -0.422 -55.019 34.658 1.00 30.12 392 ILE A N 1
ATOM 3163 C CA . ILE A 1 392 ? -1.060 -54.272 35.790 1.00 30.12 392 ILE A CA 1
ATOM 3164 C C . ILE A 1 392 ? -0.249 -54.419 37.097 1.00 30.12 392 ILE A C 1
ATOM 3166 O O . ILE A 1 392 ? -0.208 -55.508 37.648 1.00 30.12 392 ILE A O 1
ATOM 3170 N N . THR A 1 393 ? 0.347 -53.309 37.577 1.00 23.95 393 THR A N 1
ATOM 3171 C CA . THR A 1 393 ? 0.183 -52.642 38.909 1.00 23.95 393 THR A CA 1
ATOM 3172 C C . THR A 1 393 ? 1.315 -51.597 39.082 1.00 23.95 393 THR A C 1
ATOM 3174 O O . THR A 1 393 ? 2.471 -51.994 39.076 1.00 23.95 393 THR A O 1
ATOM 3177 N N . TRP A 1 394 ? 1.148 -50.268 39.028 1.00 29.58 394 TRP A N 1
ATOM 3178 C CA . TRP A 1 394 ? 0.416 -49.292 39.868 1.00 29.58 394 TRP A CA 1
ATOM 3179 C C . TRP A 1 394 ? 1.086 -48.893 41.207 1.00 29.58 394 TRP A C 1
ATOM 3181 O O . TRP A 1 394 ? 0.964 -49.596 42.201 1.00 29.58 394 TRP A O 1
ATOM 3191 N N . PHE A 1 395 ? 1.715 -47.711 41.223 1.00 28.27 395 PHE A N 1
ATOM 3192 C CA . PHE A 1 395 ? 1.326 -46.545 42.042 1.00 28.27 395 PHE A CA 1
ATOM 3193 C C . PHE A 1 395 ? 1.249 -45.378 41.029 1.00 28.27 395 PHE A C 1
ATOM 3195 O O . PHE A 1 395 ? 2.240 -45.126 40.353 1.00 28.27 395 PHE A O 1
ATOM 3202 N N . GLY A 1 396 ? 0.122 -44.725 40.722 1.00 27.08 396 GLY A N 1
ATOM 3203 C CA . GLY A 1 396 ? -1.042 -44.383 41.547 1.00 27.08 396 GLY A CA 1
ATOM 3204 C C . GLY A 1 396 ? -0.729 -43.054 42.238 1.00 27.08 396 GLY A C 1
ATOM 3205 O O . GLY A 1 396 ? 0.175 -43.020 43.060 1.00 27.08 396 GLY A O 1
ATOM 3206 N N . ILE A 1 397 ? -1.368 -41.940 41.873 1.00 26.78 397 ILE A N 1
ATOM 3207 C CA . ILE A 1 397 ? -2.702 -41.604 42.393 1.00 26.78 397 ILE A CA 1
ATOM 3208 C C . ILE A 1 397 ? -3.711 -41.273 41.276 1.00 26.78 397 ILE A C 1
ATOM 3210 O O . ILE A 1 397 ? -3.465 -40.453 40.398 1.00 26.78 397 ILE A O 1
ATOM 3214 N N . ASN A 1 398 ? -4.868 -41.937 41.378 1.00 25.31 398 ASN A N 1
ATOM 3215 C CA . ASN A 1 398 ? -6.118 -41.720 40.646 1.00 25.31 398 ASN A CA 1
ATOM 3216 C C . ASN A 1 398 ? -6.859 -40.456 41.101 1.00 25.31 398 ASN A C 1
ATOM 3218 O O . ASN A 1 398 ? -6.879 -40.151 42.291 1.00 25.31 398 ASN A O 1
ATOM 3222 N N . GLY A 1 399 ? -7.644 -39.873 40.191 1.00 24.11 399 GLY A N 1
ATOM 3223 C CA . GLY A 1 399 ? -8.712 -38.937 40.543 1.00 24.11 399 GLY A CA 1
ATOM 3224 C C . GLY A 1 399 ? -9.632 -38.556 39.381 1.00 24.11 399 GLY A C 1
ATOM 3225 O O . GLY A 1 399 ? -9.518 -37.462 38.858 1.00 24.11 399 GLY A O 1
ATOM 3226 N N . SER A 1 400 ? -10.569 -39.448 39.043 1.00 22.17 400 SER A N 1
ATOM 3227 C CA . SER A 1 400 ? -11.842 -39.213 38.327 1.00 22.17 400 SER A CA 1
ATOM 3228 C C . SER A 1 400 ? -11.847 -38.658 36.893 1.00 22.17 400 SER A C 1
ATOM 3230 O O . SER A 1 400 ? -11.323 -37.602 36.571 1.00 22.17 400 SER A O 1
ATOM 3232 N N . SER A 1 401 ? -12.606 -39.361 36.056 1.00 39.06 401 SER A N 1
ATOM 3233 C CA . SER A 1 401 ? -13.154 -38.913 34.783 1.00 39.06 401 SER A CA 1
ATOM 3234 C C . SER A 1 401 ? -13.906 -37.579 34.885 1.00 39.06 401 SER A C 1
ATOM 3236 O O . SER A 1 401 ? -14.970 -37.509 35.505 1.00 39.06 401 SER A O 1
ATOM 3238 N N . SER A 1 402 ? -13.427 -36.580 34.155 1.00 24.81 402 SER A N 1
ATOM 3239 C CA . SER A 1 402 ? -14.237 -35.520 33.556 1.00 24.81 402 SER A CA 1
ATOM 3240 C C . SER A 1 402 ? -13.607 -35.157 32.208 1.00 24.81 402 SER A C 1
ATOM 3242 O O . SER A 1 402 ? -12.387 -35.087 32.077 1.00 24.81 402 SER A O 1
ATOM 3244 N N . GLY A 1 403 ? -14.426 -35.018 31.163 1.00 36.75 403 GLY A N 1
ATOM 3245 C CA . GLY A 1 403 ? -13.955 -34.547 29.862 1.00 36.75 403 GLY A CA 1
ATOM 3246 C C . GLY A 1 403 ? -13.414 -33.126 30.003 1.00 36.75 403 GLY A C 1
ATOM 3247 O O . GLY A 1 403 ? -14.186 -32.204 30.249 1.00 36.75 403 GLY A O 1
ATOM 3248 N N . GLY A 1 404 ? -12.097 -32.965 29.897 1.00 25.78 404 GLY A N 1
ATOM 3249 C CA . GLY A 1 404 ? -11.421 -31.676 29.964 1.00 25.78 404 GLY A CA 1
ATOM 3250 C C . GLY A 1 404 ? -10.877 -31.297 28.594 1.00 25.78 404 GLY A C 1
ATOM 3251 O O . GLY A 1 404 ? -10.036 -32.007 28.047 1.00 25.78 404 GLY A O 1
ATOM 3252 N N . ASN A 1 405 ? -11.363 -30.185 28.045 1.00 36.06 405 ASN A N 1
ATOM 3253 C CA . ASN A 1 405 ? -10.745 -29.515 26.905 1.00 36.06 405 ASN A CA 1
ATOM 3254 C C . ASN A 1 405 ? -9.284 -29.202 27.263 1.00 36.06 405 ASN A C 1
ATOM 3256 O O . ASN A 1 405 ? -9.039 -28.530 28.264 1.00 36.06 405 ASN A O 1
ATOM 3260 N N . VAL A 1 406 ? -8.325 -29.686 26.470 1.00 38.78 406 VAL A N 1
ATOM 3261 C CA . VAL A 1 406 ? -6.925 -29.254 26.581 1.00 38.78 406 VAL A CA 1
ATOM 3262 C C . VAL A 1 406 ? -6.888 -27.788 26.159 1.00 38.78 406 VAL A C 1
ATOM 3264 O O . VAL A 1 406 ? -7.126 -27.471 24.992 1.00 38.78 406 VAL A O 1
ATOM 3267 N N . TRP A 1 407 ? -6.685 -26.889 27.118 1.00 46.22 407 TRP A N 1
ATOM 3268 C CA . TRP A 1 407 ? -6.559 -25.462 26.851 1.00 46.22 407 TRP A CA 1
ATOM 3269 C C . TRP A 1 407 ? -5.185 -25.189 26.205 1.00 46.22 407 TRP A C 1
ATOM 3271 O O . TRP A 1 407 ? -4.209 -25.852 26.542 1.00 46.22 407 TRP A O 1
ATOM 3281 N N . PRO A 1 408 ? -5.083 -24.272 25.229 1.00 60.09 408 PRO A N 1
ATOM 3282 C CA . PRO A 1 408 ? -3.799 -23.900 24.641 1.00 60.09 408 PRO A CA 1
ATOM 3283 C C . PRO A 1 408 ? -2.887 -23.190 25.652 1.00 60.09 408 PRO A C 1
ATOM 3285 O O . PRO A 1 408 ? -3.364 -22.397 26.458 1.00 60.09 408 PRO A O 1
ATOM 3288 N N . GLU A 1 409 ? -1.574 -23.407 25.517 1.00 61.59 409 GLU A N 1
ATOM 3289 C CA . GLU A 1 409 ? -0.490 -22.915 26.393 1.00 61.59 409 GLU A CA 1
ATOM 3290 C C . GLU A 1 409 ? -0.569 -21.414 26.741 1.00 61.59 409 GLU A C 1
ATOM 3292 O O . GLU A 1 409 ? -0.187 -21.009 27.833 1.00 61.59 409 GLU A O 1
ATOM 3297 N N . PHE A 1 410 ? -1.102 -20.572 25.846 1.00 73.12 410 PHE A N 1
ATOM 3298 C CA . PHE A 1 410 ? -1.282 -19.136 26.100 1.00 73.12 410 PHE A CA 1
ATOM 3299 C C . PHE A 1 410 ? -2.304 -18.810 27.209 1.00 73.12 410 PHE A C 1
ATOM 3301 O O . PHE A 1 410 ? -2.203 -17.761 27.848 1.00 73.12 410 PHE A O 1
ATOM 3308 N N . LEU A 1 411 ? -3.304 -19.675 27.407 1.00 69.06 411 LEU A N 1
ATOM 3309 C CA . LEU A 1 411 ? -4.355 -19.504 28.415 1.00 69.06 411 LEU A CA 1
ATOM 3310 C C . LEU A 1 411 ? -3.961 -20.090 29.784 1.00 69.06 411 LEU A C 1
ATOM 3312 O O . LEU A 1 411 ? -4.718 -19.940 30.740 1.00 69.06 411 LEU A O 1
ATOM 3316 N N . GLU A 1 412 ? -2.792 -20.727 29.878 1.00 65.81 412 GLU A N 1
ATOM 3317 C CA . GLU A 1 412 ? -2.197 -21.243 31.115 1.00 65.81 412 GLU A CA 1
ATOM 3318 C C . GLU A 1 412 ? -1.194 -20.228 31.708 1.00 65.81 412 GLU A C 1
ATOM 3320 O O . GLU A 1 412 ? -0.699 -19.351 30.998 1.00 65.81 412 GLU A O 1
ATOM 3325 N N . GLU A 1 413 ? -0.848 -20.349 33.001 1.00 56.06 413 GLU A N 1
ATOM 3326 C CA . GLU A 1 413 ? 0.115 -19.449 33.682 1.00 56.06 413 GLU A CA 1
ATOM 3327 C C . GLU A 1 413 ? 1.495 -19.403 32.987 1.00 56.06 413 GLU A C 1
ATOM 3329 O O . GLU A 1 413 ? 2.186 -18.385 33.017 1.00 56.06 413 GLU A O 1
ATOM 3334 N N . SER A 1 414 ? 1.896 -20.476 32.293 1.00 51.69 414 SER A N 1
ATOM 3335 C CA . SER A 1 414 ? 3.129 -20.526 31.490 1.00 51.69 414 SER A CA 1
ATOM 3336 C C . SER A 1 414 ? 3.123 -19.578 30.282 1.00 51.69 414 SER A C 1
ATOM 3338 O O . SER A 1 414 ? 4.188 -19.246 29.760 1.00 51.69 414 SER A O 1
ATOM 3340 N N . GLY A 1 415 ? 1.948 -19.120 29.842 1.00 59.19 415 GLY A N 1
ATOM 3341 C CA . GLY A 1 415 ? 1.757 -18.217 28.707 1.00 59.19 415 GLY A CA 1
ATOM 3342 C C . GLY A 1 415 ? 1.899 -16.725 29.030 1.00 59.19 415 GLY A C 1
ATOM 3343 O O . GLY A 1 415 ? 1.823 -15.898 28.118 1.00 59.19 415 GLY A O 1
ATOM 3344 N N . ASP A 1 416 ? 2.113 -16.343 30.294 1.00 62.91 416 ASP A N 1
ATOM 3345 C CA . ASP A 1 416 ? 2.175 -14.937 30.731 1.00 62.91 416 ASP A CA 1
ATOM 3346 C C . ASP A 1 416 ? 3.372 -14.141 30.190 1.00 62.91 416 ASP A C 1
ATOM 3348 O O . ASP A 1 416 ? 3.343 -12.912 30.196 1.00 62.91 416 ASP A O 1
ATOM 3352 N N . GLY A 1 417 ? 4.381 -14.818 29.636 1.00 67.06 417 GLY A N 1
ATOM 3353 C CA . GLY A 1 417 ? 5.523 -14.195 28.957 1.00 67.06 417 GLY A CA 1
ATOM 3354 C C . GLY A 1 417 ? 5.447 -14.168 27.425 1.00 67.06 417 GLY A C 1
ATOM 3355 O O . GLY A 1 417 ? 6.405 -13.720 26.793 1.00 67.06 417 GLY A O 1
ATOM 3356 N N . CYS A 1 418 ? 4.373 -14.676 26.804 1.00 81.81 418 CYS A N 1
ATOM 3357 C CA . CYS A 1 418 ? 4.303 -14.757 25.345 1.00 81.81 418 CYS A CA 1
ATOM 3358 C C . CYS A 1 418 ? 3.867 -13.431 24.709 1.00 81.81 418 CYS A C 1
ATOM 3360 O O . CYS A 1 418 ? 2.723 -13.000 24.858 1.00 81.81 418 CYS A O 1
ATOM 3362 N N . ASP A 1 419 ? 4.759 -12.831 23.920 1.00 85.00 419 ASP A N 1
ATOM 3363 C CA . ASP A 1 419 ? 4.402 -11.748 23.005 1.00 85.00 419 ASP A CA 1
ATOM 3364 C C . ASP A 1 419 ? 3.652 -12.310 21.785 1.00 85.00 419 ASP A C 1
ATOM 3366 O O . ASP A 1 419 ? 4.250 -12.829 20.838 1.00 85.00 419 ASP A O 1
ATOM 3370 N N . ILE A 1 420 ? 2.321 -12.210 21.818 1.00 90.25 420 ILE A N 1
ATOM 3371 C CA . ILE A 1 420 ? 1.440 -12.692 20.744 1.00 90.25 420 ILE A CA 1
ATOM 3372 C C . ILE A 1 420 ? 1.491 -11.829 19.476 1.00 90.25 420 ILE A C 1
ATOM 3374 O O . ILE A 1 420 ? 0.993 -12.247 18.429 1.00 90.25 420 ILE A O 1
ATOM 3378 N N . PHE A 1 421 ? 2.096 -10.643 19.546 1.00 90.25 421 PHE A N 1
ATOM 3379 C CA . PHE A 1 421 ? 2.205 -9.701 18.433 1.00 90.25 421 PHE A CA 1
ATOM 3380 C C . PHE A 1 421 ? 3.500 -9.884 17.635 1.00 90.25 421 PHE A C 1
ATOM 3382 O O . PHE A 1 421 ? 3.654 -9.300 16.560 1.00 90.25 421 PHE A O 1
ATOM 3389 N N . TYR A 1 422 ? 4.410 -10.737 18.121 1.00 88.25 422 TYR A N 1
ATOM 3390 C CA . TYR A 1 422 ? 5.658 -11.089 17.457 1.00 88.25 422 TYR A CA 1
ATOM 3391 C C . TYR A 1 422 ? 5.664 -12.551 16.985 1.00 88.25 422 TYR A C 1
ATOM 3393 O O . TYR A 1 422 ? 5.616 -13.509 17.761 1.00 88.25 422 TYR A O 1
ATOM 3401 N N . GLY A 1 423 ? 5.744 -12.737 15.670 1.00 88.50 423 GLY A N 1
ATOM 3402 C CA . GLY A 1 423 ? 5.499 -14.022 15.028 1.00 88.50 423 GLY A CA 1
ATOM 3403 C C . GLY A 1 423 ? 5.686 -13.965 13.519 1.00 88.50 423 GLY A C 1
ATOM 3404 O O . GLY A 1 423 ? 6.333 -13.056 13.003 1.00 88.50 423 GLY A O 1
ATOM 3405 N N . ASN A 1 424 ? 5.125 -14.951 12.823 1.00 89.81 424 ASN A N 1
ATOM 3406 C CA . ASN A 1 424 ? 5.155 -15.033 11.365 1.00 89.81 424 ASN A CA 1
ATOM 3407 C C . ASN A 1 424 ? 3.784 -15.441 10.819 1.00 89.81 424 ASN A C 1
ATOM 3409 O O . ASN A 1 424 ? 3.022 -16.149 11.481 1.00 89.81 424 ASN A O 1
ATOM 3413 N N . TRP A 1 425 ? 3.504 -15.051 9.577 1.00 92.31 425 TRP A N 1
ATOM 3414 C CA . TRP A 1 425 ? 2.392 -15.614 8.819 1.00 92.31 425 TRP A CA 1
ATOM 3415 C C . TRP A 1 425 ? 2.752 -17.007 8.319 1.00 92.31 425 TRP A C 1
ATOM 3417 O O . TRP A 1 425 ? 3.800 -17.212 7.707 1.00 92.31 425 TRP A O 1
ATOM 3427 N N . VAL A 1 426 ? 1.872 -17.965 8.584 1.00 90.56 426 VAL A N 1
ATOM 3428 C CA . VAL A 1 426 ? 2.009 -19.357 8.164 1.00 90.56 426 VAL A CA 1
ATOM 3429 C C . VAL A 1 426 ? 0.820 -19.750 7.303 1.00 90.56 426 VAL A C 1
ATOM 3431 O O . VAL A 1 426 ? -0.308 -19.323 7.547 1.00 90.56 426 VAL A O 1
ATOM 3434 N N . TRP A 1 427 ? 1.083 -20.557 6.283 1.00 91.56 427 TRP A N 1
ATOM 3435 C CA . TRP A 1 427 ? 0.036 -21.118 5.441 1.00 91.56 427 TRP A CA 1
ATOM 3436 C C . TRP A 1 427 ? -0.785 -22.143 6.229 1.00 91.56 427 TRP A C 1
ATOM 3438 O O . TRP A 1 427 ? -0.216 -23.019 6.884 1.00 91.56 427 TRP A O 1
ATOM 3448 N N . ASP A 1 428 ? -2.111 -22.048 6.159 1.00 87.94 428 ASP A N 1
ATOM 3449 C CA . ASP A 1 428 ? -3.034 -22.961 6.828 1.00 87.94 428 ASP A CA 1
ATOM 3450 C C . ASP A 1 428 ? -4.191 -23.323 5.884 1.00 87.94 428 ASP A C 1
ATOM 3452 O O . ASP A 1 428 ? -5.026 -22.492 5.527 1.00 87.94 428 ASP A O 1
ATOM 3456 N N . GLU A 1 429 ? -4.255 -24.593 5.483 1.00 89.94 429 GLU A N 1
ATOM 3457 C CA . GLU A 1 429 ? -5.278 -25.084 4.552 1.00 89.94 429 GLU A CA 1
ATOM 3458 C C . GLU A 1 429 ? -6.702 -24.983 5.108 1.00 89.94 429 GLU A C 1
ATOM 3460 O O . GLU A 1 429 ? -7.656 -24.897 4.328 1.00 89.94 429 GLU A O 1
ATOM 3465 N N . SER A 1 430 ? -6.848 -24.963 6.440 1.00 89.62 430 SER A N 1
ATOM 3466 C CA . SER A 1 430 ? -8.150 -24.833 7.104 1.00 89.62 430 SER A CA 1
ATOM 3467 C C . SER A 1 430 ? -8.762 -23.436 6.979 1.00 89.62 430 SER A C 1
ATOM 3469 O O . SER A 1 430 ? -9.948 -23.273 7.248 1.00 89.62 430 SER A O 1
ATOM 3471 N N . TYR A 1 431 ? -7.982 -22.440 6.550 1.00 92.81 431 TYR A N 1
ATOM 3472 C CA . TYR A 1 431 ? -8.460 -21.077 6.340 1.00 92.81 431 TYR A CA 1
ATOM 3473 C C . TYR A 1 431 ? -9.118 -20.931 4.961 1.00 92.81 431 TYR A C 1
ATOM 3475 O O . TYR A 1 431 ? -8.829 -21.713 4.053 1.00 92.81 431 TYR A O 1
ATOM 3483 N N . PRO A 1 432 ? -9.983 -19.928 4.747 1.00 94.94 432 PRO A N 1
ATOM 3484 C CA . PRO A 1 432 ? -10.487 -18.979 5.743 1.00 94.94 432 PRO A CA 1
ATOM 3485 C C . PRO A 1 432 ? -11.491 -19.613 6.717 1.00 94.94 432 PRO A C 1
ATOM 3487 O O . PRO A 1 432 ? -12.105 -20.633 6.413 1.00 94.94 432 PRO A O 1
ATOM 3490 N N . LEU A 1 433 ? -11.692 -18.968 7.872 1.00 92.19 433 LEU A N 1
ATOM 3491 C CA . LEU A 1 433 ? -12.603 -19.429 8.936 1.00 92.19 433 LEU A CA 1
ATOM 3492 C C . LEU A 1 433 ? -14.089 -19.411 8.529 1.00 92.19 433 LEU A C 1
ATOM 3494 O O . LEU A 1 433 ? -14.915 -20.075 9.147 1.00 92.19 433 LEU A O 1
ATOM 3498 N N . TYR A 1 434 ? -14.430 -18.646 7.495 1.00 94.12 434 TYR A N 1
ATOM 3499 C CA . TYR A 1 434 ? -15.752 -18.575 6.878 1.00 94.12 434 TYR A CA 1
ATOM 3500 C C . TYR A 1 434 ? -15.594 -18.202 5.402 1.00 94.12 434 TYR A C 1
ATOM 3502 O O . TYR A 1 434 ? -14.540 -17.729 4.978 1.00 94.12 434 TYR A O 1
ATOM 3510 N N . GLN A 1 435 ? -16.641 -18.398 4.603 1.00 92.25 435 GLN A N 1
ATOM 3511 C CA . GLN A 1 435 ? -16.676 -17.919 3.221 1.00 92.25 435 GLN A CA 1
ATOM 3512 C C . GLN A 1 435 ? -17.475 -16.615 3.152 1.00 92.25 435 GLN A C 1
ATOM 3514 O O . GLN A 1 435 ? -18.550 -16.513 3.744 1.00 92.25 435 GLN A O 1
ATOM 3519 N N . SER A 1 436 ? -16.987 -15.629 2.396 1.00 92.19 436 SER A N 1
ATOM 3520 C CA . SER A 1 436 ? -17.645 -14.320 2.235 1.00 92.19 436 SER A CA 1
ATOM 3521 C C . SER A 1 436 ? -19.097 -14.450 1.767 1.00 92.19 436 SER A C 1
ATOM 3523 O O . SER A 1 436 ? -19.994 -13.806 2.316 1.00 92.19 436 SER A O 1
ATOM 3525 N N . LYS A 1 437 ? -19.349 -15.352 0.813 1.00 89.94 437 LYS A N 1
ATOM 3526 C CA . LYS A 1 437 ? -20.680 -15.658 0.265 1.00 89.94 437 LYS A CA 1
ATOM 3527 C C . LYS A 1 437 ? -21.705 -16.118 1.313 1.00 89.94 437 LYS A C 1
ATOM 3529 O O . LYS A 1 437 ? -22.896 -15.917 1.103 1.00 89.94 437 LYS A O 1
ATOM 3534 N N . ASP A 1 438 ? -21.249 -16.710 2.418 1.00 88.88 438 ASP A N 1
ATOM 3535 C CA . ASP A 1 438 ? -22.123 -17.259 3.460 1.00 88.88 438 ASP A CA 1
ATOM 3536 C C . ASP A 1 438 ? -22.477 -16.196 4.522 1.00 88.88 438 ASP A C 1
ATOM 3538 O O . ASP A 1 438 ? -23.451 -16.345 5.259 1.00 88.88 438 ASP A O 1
ATOM 3542 N N . CYS A 1 439 ? -21.738 -15.080 4.570 1.00 89.56 439 CYS A N 1
ATOM 3543 C CA . CYS A 1 439 ? -22.026 -13.957 5.458 1.00 89.56 439 CYS A CA 1
ATOM 3544 C C . CYS A 1 439 ? -22.966 -12.953 4.778 1.00 89.56 439 CYS A C 1
ATOM 3546 O O . CYS A 1 439 ? -22.564 -12.257 3.851 1.00 89.56 439 CYS A O 1
ATOM 3548 N N . LEU A 1 440 ? -24.209 -12.820 5.247 1.00 85.75 440 LEU A N 1
ATOM 3549 C CA . LEU A 1 440 ? -25.208 -11.921 4.638 1.00 85.75 440 LEU A CA 1
ATOM 3550 C C . LEU A 1 440 ? -24.964 -10.431 4.918 1.00 85.75 440 LEU A C 1
ATOM 3552 O O . LEU A 1 440 ? -25.477 -9.573 4.204 1.00 85.75 440 LEU A O 1
ATOM 3556 N N . PHE A 1 441 ? -24.179 -10.127 5.946 1.00 81.25 441 PHE A N 1
ATOM 3557 C CA . PHE A 1 441 ? -24.009 -8.778 6.485 1.00 81.25 441 PHE A CA 1
ATOM 3558 C C . PHE A 1 441 ? -22.721 -8.100 5.999 1.00 81.25 441 PHE A C 1
ATOM 3560 O O . PHE A 1 441 ? -22.386 -7.015 6.441 1.00 81.25 441 PHE A O 1
ATOM 3567 N N . LEU A 1 442 ? -21.980 -8.721 5.086 1.00 87.75 442 LEU A N 1
ATOM 3568 C CA . LEU A 1 442 ? -20.722 -8.164 4.597 1.00 87.75 442 LEU A CA 1
ATOM 3569 C C . LEU A 1 442 ? -20.967 -7.116 3.497 1.00 87.75 442 LEU A C 1
ATOM 3571 O O . LEU A 1 442 ? -21.616 -7.434 2.489 1.00 87.75 442 LEU A O 1
ATOM 3575 N N . ASP A 1 443 ? -20.427 -5.902 3.674 1.00 88.25 443 ASP A N 1
ATOM 3576 C CA . ASP A 1 443 ? -20.457 -4.820 2.682 1.00 88.25 443 ASP A CA 1
ATOM 3577 C C . ASP A 1 443 ? -19.877 -5.309 1.352 1.00 88.25 443 ASP A C 1
ATOM 3579 O O . ASP A 1 443 ? -18.846 -5.988 1.297 1.00 88.25 443 ASP A O 1
ATOM 3583 N N . GLY A 1 444 ? -20.544 -4.950 0.252 1.00 88.00 444 GLY A N 1
ATOM 3584 C CA . GLY A 1 444 ? -20.129 -5.363 -1.085 1.00 88.00 444 GLY A CA 1
ATOM 3585 C C . GLY A 1 444 ? -18.678 -4.996 -1.397 1.00 88.00 444 GLY A C 1
ATOM 3586 O O . GLY A 1 444 ? -18.012 -5.740 -2.107 1.00 88.00 444 GLY A O 1
ATOM 3587 N N . GLY A 1 445 ? -18.158 -3.903 -0.838 1.00 87.75 445 GLY A N 1
ATOM 3588 C CA . GLY A 1 445 ? -16.790 -3.452 -1.064 1.00 87.75 445 GLY A CA 1
ATOM 3589 C C . GLY A 1 445 ? -15.698 -4.320 -0.440 1.00 87.75 445 GLY A C 1
ATOM 3590 O O . GLY A 1 445 ? -14.558 -4.218 -0.876 1.00 87.75 445 GLY A O 1
ATOM 3591 N N . PHE A 1 446 ? -16.016 -5.194 0.517 1.00 92.62 446 PHE A N 1
ATOM 3592 C CA . PHE A 1 446 ? -15.032 -6.106 1.122 1.00 92.62 446 PHE A CA 1
ATOM 3593 C C . PHE A 1 446 ? -15.061 -7.518 0.512 1.00 92.62 446 PHE A C 1
ATOM 3595 O O . PHE A 1 446 ? -14.174 -8.330 0.780 1.00 92.62 446 PHE A O 1
ATOM 3602 N N . ARG A 1 447 ? -16.045 -7.805 -0.352 1.00 93.38 447 ARG A N 1
ATOM 3603 C CA . ARG A 1 447 ? -16.250 -9.090 -1.043 1.00 93.38 447 ARG A CA 1
ATOM 3604 C C . ARG A 1 447 ? -15.351 -9.252 -2.268 1.00 93.38 447 ARG A C 1
ATOM 3606 O O . ARG A 1 447 ? -15.825 -9.345 -3.398 1.00 93.38 447 ARG A O 1
ATOM 3613 N N . CYS A 1 448 ? -14.038 -9.240 -2.068 1.00 94.44 448 CYS A N 1
ATOM 3614 C CA . CYS A 1 448 ? -13.084 -9.200 -3.178 1.00 94.44 448 CYS A CA 1
ATOM 3615 C C . CYS A 1 448 ? -13.244 -10.355 -4.175 1.00 94.44 448 CYS A C 1
ATOM 3617 O O . CYS A 1 448 ? -13.209 -10.118 -5.382 1.00 94.44 448 CYS A O 1
ATOM 3619 N N . SER A 1 449 ? -13.454 -11.585 -3.693 1.00 93.19 449 SER A N 1
ATOM 3620 C CA . SER A 1 449 ? -13.663 -12.751 -4.560 1.00 93.19 449 SER A CA 1
ATOM 3621 C C . SER A 1 449 ? -14.912 -12.586 -5.429 1.00 93.19 449 SER A C 1
ATOM 3623 O O . SER A 1 449 ? -14.849 -12.768 -6.643 1.00 93.19 449 SER A O 1
ATOM 3625 N N . GLU A 1 450 ? -16.035 -12.163 -4.843 1.00 93.50 450 GLU A N 1
ATOM 3626 C CA . GLU A 1 450 ? -17.276 -11.890 -5.580 1.00 93.50 450 GLU A CA 1
ATOM 3627 C C . GLU A 1 450 ? -17.173 -10.663 -6.501 1.00 93.50 450 GLU A C 1
ATOM 3629 O O . GLU A 1 450 ? -17.879 -10.581 -7.506 1.00 93.50 450 GLU A O 1
ATOM 3634 N N . ASN A 1 451 ? -16.258 -9.741 -6.201 1.00 91.94 451 ASN A N 1
ATOM 3635 C CA . ASN A 1 451 ? -15.947 -8.572 -7.024 1.00 91.94 451 ASN A CA 1
ATOM 3636 C C . ASN A 1 451 ? -14.947 -8.878 -8.157 1.00 91.94 451 ASN A C 1
ATOM 3638 O O . ASN A 1 451 ? -14.527 -7.964 -8.866 1.00 91.94 451 ASN A O 1
ATOM 3642 N N . GLY A 1 452 ? -14.584 -10.150 -8.357 1.00 91.44 452 GLY A N 1
ATOM 3643 C CA . GLY A 1 452 ? -13.774 -10.602 -9.489 1.00 91.44 452 GLY A CA 1
ATOM 3644 C C . GLY A 1 452 ? -12.275 -10.698 -9.214 1.00 91.44 452 GLY A C 1
ATOM 3645 O O . GLY A 1 452 ? -11.501 -10.772 -10.170 1.00 91.44 452 GLY A O 1
ATOM 3646 N N . ARG A 1 453 ? -11.850 -10.704 -7.942 1.00 94.06 453 ARG A N 1
ATOM 3647 C CA . ARG A 1 453 ? -10.448 -10.947 -7.585 1.00 94.06 453 ARG A CA 1
ATOM 3648 C C . ARG A 1 453 ? -10.034 -12.370 -7.995 1.00 94.06 453 ARG A C 1
ATOM 3650 O O . ARG A 1 453 ? -10.684 -13.320 -7.558 1.00 94.06 453 ARG A O 1
ATOM 3657 N N . PRO A 1 454 ? -8.990 -12.537 -8.832 1.00 89.69 454 PRO A N 1
ATOM 3658 C CA . PRO A 1 454 ? -8.656 -13.834 -9.421 1.00 89.69 454 PRO A CA 1
ATOM 3659 C C . PRO A 1 454 ? -7.882 -14.759 -8.472 1.00 89.69 454 PRO A C 1
ATOM 3661 O O . PRO A 1 454 ? -7.948 -15.977 -8.625 1.00 89.69 454 PRO A O 1
ATOM 3664 N N . ASP A 1 455 ? -7.141 -14.208 -7.512 1.00 90.81 455 ASP A N 1
ATOM 3665 C CA . ASP A 1 455 ? -6.394 -14.953 -6.503 1.00 90.81 455 ASP A CA 1
ATOM 3666 C C . ASP A 1 455 ? -7.194 -15.096 -5.200 1.00 90.81 455 ASP A C 1
ATOM 3668 O O . ASP A 1 455 ? -7.940 -14.202 -4.808 1.00 90.81 455 ASP A O 1
ATOM 3672 N N . ASN A 1 456 ? -7.023 -16.222 -4.501 1.00 89.75 456 ASN A N 1
ATOM 3673 C CA . ASN A 1 456 ? -7.639 -16.481 -3.192 1.00 89.75 456 ASN A CA 1
ATOM 3674 C C . ASN A 1 456 ? -6.614 -16.829 -2.098 1.00 89.75 456 ASN A C 1
ATOM 3676 O O . ASN A 1 456 ? -6.988 -17.056 -0.946 1.00 89.75 456 ASN A O 1
ATOM 3680 N N . PHE A 1 457 ? -5.322 -16.855 -2.436 1.00 91.69 457 PHE A N 1
ATOM 3681 C CA . PHE A 1 457 ? -4.243 -17.266 -1.536 1.00 91.69 457 PHE A CA 1
ATOM 3682 C C . PHE A 1 457 ? -4.103 -16.346 -0.317 1.00 91.69 457 PHE A C 1
ATOM 3684 O O . PHE A 1 457 ? -3.728 -16.809 0.756 1.00 91.69 457 PHE A O 1
ATOM 3691 N N . TYR A 1 458 ? -4.482 -15.069 -0.441 1.00 93.19 458 TYR A N 1
ATOM 3692 C CA . TYR A 1 458 ? -4.472 -14.110 0.669 1.00 93.19 458 TYR A CA 1
ATOM 3693 C C . TYR A 1 458 ? -5.365 -14.544 1.849 1.00 93.19 458 TYR A C 1
ATOM 3695 O O . TYR A 1 458 ? -5.131 -14.150 2.993 1.00 93.19 458 TYR A O 1
ATOM 3703 N N . THR A 1 459 ? -6.364 -15.396 1.603 1.00 95.56 459 THR A N 1
ATOM 3704 C CA . THR A 1 459 ? -7.261 -15.923 2.644 1.00 95.56 459 THR A CA 1
ATOM 3705 C C . THR A 1 459 ? -6.657 -17.077 3.445 1.00 95.56 459 THR A C 1
ATOM 3707 O O . THR A 1 459 ? -7.204 -17.423 4.484 1.00 95.56 459 THR A O 1
ATOM 3710 N N . LYS A 1 460 ? -5.544 -17.674 2.989 1.00 95.75 460 LYS A N 1
ATOM 3711 C CA . LYS A 1 460 ? -4.955 -18.920 3.524 1.00 95.75 460 LYS A CA 1
ATOM 3712 C C . LYS A 1 460 ? -3.870 -18.715 4.582 1.00 95.75 460 LYS A C 1
ATOM 3714 O O . LYS A 1 460 ? -3.227 -19.670 5.011 1.00 95.75 460 LYS A O 1
ATOM 3719 N N . TRP A 1 461 ? -3.638 -17.474 4.992 1.00 94.06 461 TRP A N 1
ATOM 3720 C CA . TRP A 1 461 ? -2.582 -17.129 5.936 1.00 94.06 461 TRP A CA 1
ATOM 3721 C C . TRP A 1 461 ? -3.136 -16.981 7.346 1.00 94.06 461 TRP A C 1
ATOM 3723 O O . TRP A 1 461 ? -4.069 -16.214 7.573 1.00 94.06 461 TRP A O 1
ATOM 3733 N N . ARG A 1 462 ? -2.493 -17.657 8.298 1.00 94.38 462 ARG A N 1
ATOM 3734 C CA . ARG A 1 462 ? -2.745 -17.539 9.734 1.00 94.38 462 ARG A CA 1
ATOM 3735 C C . ARG A 1 462 ? -1.543 -16.928 10.440 1.00 94.38 462 ARG A C 1
ATOM 3737 O O . ARG A 1 462 ? -0.400 -17.230 10.106 1.00 94.38 462 ARG A O 1
ATOM 3744 N N . TRP A 1 463 ? -1.788 -16.109 11.455 1.00 94.94 463 TRP A N 1
ATOM 3745 C CA . TRP A 1 463 ? -0.729 -15.600 12.319 1.00 94.94 463 TRP A CA 1
ATOM 3746 C C . TRP A 1 463 ? -0.286 -16.644 13.354 1.00 94.94 463 TRP A C 1
ATOM 3748 O O . TRP A 1 463 ? -1.109 -17.234 14.058 1.00 94.94 463 TRP A O 1
ATOM 3758 N N . GLN A 1 464 ? 1.024 -16.866 13.461 1.00 91.31 464 GLN A N 1
ATOM 3759 C CA . GLN A 1 464 ? 1.630 -17.759 14.444 1.00 91.31 464 GLN A CA 1
ATOM 3760 C C . GLN A 1 464 ? 2.646 -16.982 15.292 1.00 91.31 464 GLN A C 1
ATOM 3762 O O . GLN A 1 464 ? 3.733 -16.666 14.791 1.00 91.31 464 GLN A O 1
ATOM 3767 N N . PRO A 1 465 ? 2.343 -16.708 16.576 1.00 89.75 465 PRO A N 1
ATOM 3768 C CA . PRO A 1 465 ? 3.330 -16.177 17.505 1.00 89.75 465 PRO A CA 1
ATOM 3769 C C . PRO A 1 465 ? 4.539 -17.100 17.624 1.00 89.75 465 PRO A C 1
ATOM 3771 O O . PRO A 1 465 ? 4.431 -18.324 17.498 1.00 89.75 465 PRO A O 1
ATOM 3774 N N . LYS A 1 466 ? 5.708 -16.508 17.868 1.00 85.75 466 LYS A N 1
ATOM 3775 C CA . LYS A 1 466 ? 6.981 -17.239 17.832 1.00 85.75 466 LYS A CA 1
ATOM 3776 C C . LYS A 1 466 ? 7.171 -18.206 19.003 1.00 85.75 466 LYS A C 1
ATOM 3778 O O . LYS A 1 466 ? 7.831 -19.228 18.834 1.00 85.75 466 LYS A O 1
ATOM 3783 N N . TYR A 1 467 ? 6.640 -17.863 20.175 1.00 82.56 467 TYR A N 1
ATOM 3784 C CA . TYR A 1 467 ? 6.947 -18.551 21.434 1.00 82.56 467 TYR A CA 1
ATOM 3785 C C . TYR A 1 467 ? 5.730 -19.191 22.109 1.00 82.56 467 TYR A C 1
ATOM 3787 O O . TYR A 1 467 ? 5.871 -19.725 23.200 1.00 82.56 467 TYR A O 1
ATOM 3795 N N . CYS A 1 468 ? 4.548 -19.140 21.491 1.00 84.12 468 CYS A N 1
ATOM 3796 C CA . CYS A 1 468 ? 3.362 -19.827 21.994 1.00 84.12 468 CYS A CA 1
ATOM 3797 C C . CYS A 1 468 ? 2.334 -20.068 20.883 1.00 84.12 468 CYS A C 1
ATOM 3799 O O . CYS A 1 468 ? 2.429 -19.517 19.783 1.00 84.12 468 CYS A O 1
ATOM 3801 N N . ASN A 1 469 ? 1.324 -20.880 21.198 1.00 83.75 469 ASN A N 1
ATOM 3802 C CA . ASN A 1 469 ? 0.174 -21.122 20.335 1.00 83.75 469 ASN A CA 1
ATOM 3803 C C . ASN A 1 469 ? -1.062 -20.372 20.836 1.00 83.75 469 ASN A C 1
ATOM 3805 O O . ASN A 1 469 ? -1.389 -20.413 22.022 1.00 83.75 469 ASN A O 1
ATOM 3809 N N . LEU A 1 470 ? -1.773 -19.729 19.909 1.00 87.06 470 LEU A N 1
ATOM 3810 C CA . LEU A 1 470 ? -3.045 -19.067 20.194 1.00 87.06 470 LEU A CA 1
ATOM 3811 C C . LEU A 1 470 ? -4.196 -20.080 20.256 1.00 87.06 470 LEU A C 1
ATOM 3813 O O . LEU A 1 470 ? -4.161 -21.084 19.532 1.00 87.06 470 LEU A O 1
ATOM 3817 N N . PRO A 1 471 ? -5.249 -19.815 21.054 1.00 88.94 471 PRO A N 1
ATOM 3818 C CA . PRO A 1 471 ? -6.506 -20.534 20.916 1.00 88.94 471 PRO A CA 1
ATOM 3819 C C . PRO A 1 471 ? -7.051 -20.373 19.500 1.00 88.94 471 PRO A C 1
ATOM 3821 O O . PRO A 1 471 ? -7.155 -19.259 18.990 1.00 88.94 471 PRO A O 1
ATOM 3824 N N . ARG A 1 472 ? -7.434 -21.492 18.876 1.00 89.31 472 ARG A N 1
ATOM 3825 C CA . ARG A 1 472 ? -8.192 -21.450 17.623 1.00 89.31 472 ARG A CA 1
ATOM 3826 C C . ARG A 1 472 ? -9.518 -20.743 17.877 1.00 89.31 472 ARG A C 1
ATOM 3828 O O . ARG A 1 472 ? -10.172 -21.003 18.889 1.00 89.31 472 ARG A O 1
ATOM 3835 N N . PHE A 1 473 ? -9.889 -19.847 16.970 1.00 95.50 473 PHE A N 1
ATOM 3836 C CA . PHE A 1 473 ? -11.150 -19.134 17.074 1.00 95.50 473 PHE A CA 1
ATOM 3837 C C . PHE A 1 473 ? -12.334 -20.104 17.040 1.00 95.50 473 PHE A C 1
ATOM 3839 O O . PHE A 1 473 ? -12.424 -20.960 16.161 1.00 95.50 473 PHE A O 1
ATOM 3846 N N . ASP A 1 474 ? -13.252 -19.933 17.987 1.00 95.62 474 ASP A N 1
ATOM 3847 C CA . ASP A 1 474 ? -14.513 -20.661 18.047 1.00 95.62 474 ASP A CA 1
ATOM 3848 C C . ASP A 1 474 ? -15.641 -19.655 18.299 1.00 95.62 474 ASP A C 1
ATOM 3850 O O . ASP A 1 474 ? -15.756 -19.054 19.374 1.00 95.62 474 ASP A O 1
ATOM 3854 N N . ALA A 1 475 ? -16.478 -19.473 17.278 1.00 95.94 475 ALA A N 1
ATOM 3855 C CA . ALA A 1 475 ? -17.585 -18.529 17.305 1.00 95.94 475 ALA A CA 1
ATOM 3856 C C . ALA A 1 475 ? -18.585 -18.828 18.430 1.00 95.94 475 ALA A C 1
ATOM 3858 O O . ALA A 1 475 ? -19.096 -17.901 19.056 1.00 95.94 475 ALA A O 1
ATOM 3859 N N . LYS A 1 476 ? -18.839 -20.105 18.737 1.00 95.94 476 LYS A N 1
ATOM 3860 C CA . LYS A 1 476 ? -19.781 -20.496 19.788 1.00 95.94 476 LYS A CA 1
ATOM 3861 C C . LYS A 1 476 ? -19.224 -20.158 21.165 1.00 95.94 476 LYS A C 1
ATOM 3863 O O . LYS A 1 476 ? -19.955 -19.619 21.991 1.00 95.94 476 LYS A O 1
ATOM 3868 N N . ILE A 1 477 ? -17.939 -20.428 21.406 1.00 96.31 477 ILE A N 1
ATOM 3869 C CA . ILE A 1 477 ? -17.285 -20.058 22.670 1.00 96.31 477 ILE A CA 1
ATOM 3870 C C . ILE A 1 477 ? -17.319 -18.539 22.856 1.00 96.31 477 ILE A C 1
ATOM 3872 O O . ILE A 1 477 ? -17.694 -18.068 23.931 1.00 96.31 477 ILE A O 1
ATOM 3876 N N . MET A 1 478 ? -16.975 -17.769 21.818 1.00 96.94 478 MET A N 1
ATOM 3877 C CA . MET A 1 478 ? -17.004 -16.309 21.905 1.00 96.94 478 MET A CA 1
ATOM 3878 C C . MET A 1 478 ? -18.419 -15.780 22.164 1.00 96.94 478 MET A C 1
ATOM 3880 O O . MET A 1 478 ? -18.598 -14.960 23.062 1.00 96.94 478 MET A O 1
ATOM 3884 N N . LEU A 1 479 ? -19.430 -16.274 21.443 1.00 97.56 479 LEU A N 1
ATOM 3885 C CA . LEU A 1 479 ? -20.827 -15.881 21.641 1.00 97.56 479 LEU A CA 1
ATOM 3886 C C . LEU A 1 479 ? -21.344 -16.232 23.044 1.00 97.56 479 LEU A C 1
ATOM 3888 O O . LEU A 1 479 ? -22.027 -15.416 23.659 1.00 97.56 479 LEU A O 1
ATOM 3892 N N . GLU A 1 480 ? -20.989 -17.399 23.590 1.00 96.88 480 GLU A N 1
ATOM 3893 C CA . GLU A 1 480 ? -21.340 -17.759 24.972 1.00 96.88 480 GLU A CA 1
ATOM 3894 C C . GLU A 1 480 ? -20.685 -16.822 25.992 1.00 96.88 480 GLU A C 1
ATOM 3896 O O . GLU A 1 480 ? -21.330 -16.394 26.948 1.00 96.88 480 GLU A O 1
ATOM 3901 N N . LYS A 1 481 ? -19.420 -16.449 25.781 1.00 95.81 481 LYS A N 1
ATOM 3902 C CA . LYS A 1 481 ? -18.729 -15.476 26.639 1.00 95.81 481 LYS A CA 1
ATOM 3903 C C . LYS A 1 481 ? -19.289 -14.058 26.501 1.00 95.81 481 LYS A C 1
ATOM 3905 O O . LYS A 1 481 ? -19.265 -13.301 27.468 1.00 95.81 481 LYS A O 1
ATOM 3910 N N . LEU A 1 482 ? -19.835 -13.717 25.337 1.00 97.50 482 LEU A N 1
ATOM 3911 C CA . LEU A 1 482 ? -20.532 -12.458 25.078 1.00 97.50 482 LEU A CA 1
ATOM 3912 C C . LEU A 1 482 ? -22.020 -12.495 25.447 1.00 97.50 482 LEU A C 1
ATOM 3914 O O . LEU A 1 482 ? -22.710 -11.495 25.270 1.00 97.50 482 LEU A O 1
ATOM 3918 N N . ARG A 1 483 ? -22.548 -13.605 25.969 1.00 97.50 483 ARG A N 1
ATOM 3919 C CA . ARG A 1 483 ? -23.971 -13.730 26.298 1.00 97.50 483 ARG A CA 1
ATOM 3920 C C . ARG A 1 483 ? -24.413 -12.628 27.263 1.00 97.50 483 ARG A C 1
ATOM 3922 O O . ARG A 1 483 ? -23.823 -12.451 28.326 1.00 97.50 483 ARG A O 1
ATOM 3929 N N . ASN A 1 484 ? -25.495 -11.929 26.911 1.00 97.81 484 ASN A N 1
ATOM 3930 C CA . ASN A 1 484 ? -26.009 -10.750 27.626 1.00 97.81 484 ASN A CA 1
ATOM 3931 C C . ASN A 1 484 ? -25.033 -9.562 27.716 1.00 97.81 484 ASN A C 1
ATOM 3933 O O . ASN A 1 484 ? -25.215 -8.704 28.580 1.00 97.81 484 ASN A O 1
ATOM 3937 N N . ARG A 1 485 ? -24.013 -9.509 26.855 1.00 97.75 485 ARG A N 1
ATOM 3938 C CA . ARG A 1 485 ? -23.000 -8.452 26.842 1.00 97.75 485 ARG A CA 1
ATOM 3939 C C . ARG A 1 485 ? -23.042 -7.627 25.558 1.00 97.75 485 ARG A C 1
ATOM 3941 O O . ARG A 1 485 ? -23.586 -8.046 24.529 1.00 97.75 485 ARG A O 1
ATOM 3948 N N . ARG A 1 486 ? -22.442 -6.443 25.629 1.00 98.00 486 ARG A N 1
ATOM 3949 C CA . ARG A 1 486 ? -22.229 -5.533 24.499 1.00 98.00 486 ARG A CA 1
ATOM 3950 C C . ARG A 1 486 ? -20.745 -5.486 24.149 1.00 98.00 486 ARG A C 1
ATOM 3952 O O . ARG A 1 486 ? -19.917 -5.192 25.012 1.00 98.00 486 ARG A O 1
ATOM 3959 N N . LEU A 1 487 ? -20.420 -5.745 22.886 1.00 98.50 487 LEU A N 1
ATOM 3960 C CA . LEU A 1 487 ? -19.085 -5.552 22.327 1.00 98.50 487 LEU A CA 1
ATOM 3961 C C . LEU A 1 487 ? -19.150 -4.426 21.297 1.00 98.50 487 LEU A C 1
ATOM 3963 O O . LEU A 1 487 ? -19.859 -4.553 20.303 1.00 98.50 487 LEU A O 1
ATOM 3967 N N . ALA A 1 488 ? -18.425 -3.334 21.526 1.00 98.25 488 ALA A N 1
ATOM 3968 C CA . ALA A 1 488 ? -18.499 -2.136 20.697 1.00 98.25 488 ALA A CA 1
ATOM 3969 C C . ALA A 1 488 ? -17.137 -1.767 20.096 1.00 98.25 488 ALA A C 1
ATOM 3971 O O . ALA A 1 488 ? -16.152 -1.566 20.808 1.00 98.25 488 ALA A O 1
ATOM 3972 N N . PHE A 1 489 ? -17.107 -1.639 18.770 1.00 98.31 489 PHE A N 1
ATOM 3973 C CA . PHE A 1 489 ? -16.001 -1.065 18.013 1.00 98.31 489 PHE A CA 1
ATOM 3974 C C . PHE A 1 489 ? -16.236 0.428 17.806 1.00 98.31 489 PHE A C 1
ATOM 3976 O O . PHE A 1 489 ? -17.309 0.840 17.365 1.00 98.31 489 PHE A O 1
ATOM 3983 N N . VAL A 1 490 ? -15.221 1.243 18.075 1.00 97.81 490 VAL A N 1
ATOM 3984 C CA . VAL A 1 490 ? -15.304 2.701 17.960 1.00 97.81 490 VAL A CA 1
ATOM 3985 C C . VAL A 1 490 ? -14.084 3.218 17.210 1.00 97.81 490 VAL A C 1
ATOM 3987 O O . VAL A 1 490 ? -12.954 3.066 17.675 1.00 97.81 490 VAL A O 1
ATOM 3990 N N . GLY A 1 491 ? -14.295 3.850 16.055 1.00 94.94 491 GLY A N 1
ATOM 3991 C CA . GLY A 1 491 ? -13.168 4.390 15.298 1.00 94.94 491 GLY A CA 1
ATOM 3992 C C . GLY A 1 491 ? -13.431 4.683 13.829 1.00 94.94 491 GLY A C 1
ATOM 3993 O O . GLY A 1 491 ? -14.540 5.036 13.418 1.00 94.94 491 GLY A O 1
ATOM 3994 N N . ASP A 1 492 ? -12.371 4.573 13.030 1.00 92.06 492 ASP A N 1
ATOM 3995 C CA . ASP A 1 492 ? -12.384 4.852 11.591 1.00 92.06 492 ASP A CA 1
ATOM 3996 C C . ASP A 1 492 ? -12.963 3.691 10.749 1.00 92.06 492 ASP A C 1
ATOM 3998 O O . ASP A 1 492 ? -13.583 2.749 11.256 1.00 92.06 492 ASP A O 1
ATOM 4002 N N . SER A 1 493 ? -12.810 3.773 9.425 1.00 91.31 493 SER A N 1
ATOM 4003 C CA . SER A 1 493 ? -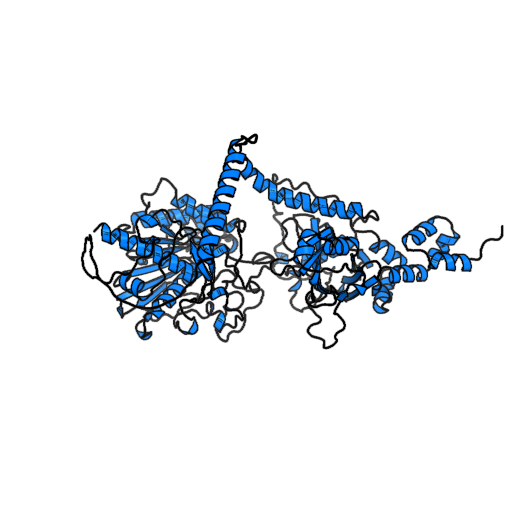13.317 2.767 8.488 1.00 91.31 493 SER A CA 1
ATOM 4004 C C . SER A 1 493 ? -12.574 1.428 8.554 1.00 91.31 493 SER A C 1
ATOM 4006 O O . SER A 1 493 ? -13.149 0.403 8.196 1.00 91.31 493 SER A O 1
ATOM 4008 N N . ILE A 1 494 ? -11.345 1.391 9.074 1.00 94.62 494 ILE A N 1
ATOM 4009 C CA . ILE A 1 494 ? -10.644 0.129 9.340 1.00 94.62 494 ILE A CA 1
ATOM 4010 C C . ILE A 1 494 ? -11.217 -0.535 10.596 1.00 94.62 494 ILE A C 1
ATOM 4012 O O . ILE A 1 494 ? -11.283 -1.759 10.672 1.00 94.62 494 ILE A O 1
ATOM 4016 N N . GLY A 1 495 ? -11.691 0.257 11.568 1.00 94.88 495 GLY A N 1
ATOM 4017 C CA . GLY A 1 495 ? -12.462 -0.245 12.716 1.00 94.88 495 GLY A CA 1
ATOM 4018 C C . GLY A 1 495 ? -13.704 -0.995 12.271 1.00 94.88 495 GLY A C 1
ATOM 4019 O O . GLY A 1 495 ? -13.956 -2.117 12.704 1.00 94.88 495 GLY A O 1
ATOM 4020 N N . ARG A 1 496 ? -14.418 -0.410 11.307 1.00 93.19 496 ARG A N 1
ATOM 4021 C CA . ARG A 1 496 ? -15.552 -1.062 10.656 1.00 93.19 496 ARG A CA 1
ATOM 4022 C C . ARG A 1 496 ? -15.153 -2.346 9.935 1.00 93.19 496 ARG A C 1
ATOM 4024 O O . ARG A 1 496 ? -15.850 -3.344 10.055 1.00 93.19 496 ARG A O 1
ATOM 4031 N N . ASN A 1 497 ? -14.039 -2.330 9.204 1.00 94.69 497 ASN A N 1
ATOM 4032 C CA . ASN A 1 497 ? -13.542 -3.503 8.488 1.00 94.69 497 ASN A CA 1
ATOM 4033 C C . ASN A 1 497 ? -13.277 -4.681 9.448 1.00 94.69 497 ASN A C 1
ATOM 4035 O O . ASN A 1 497 ? -13.617 -5.816 9.129 1.00 94.69 497 ASN A O 1
ATOM 4039 N N . GLN A 1 498 ? -12.735 -4.406 10.641 1.00 97.94 498 GLN A N 1
ATOM 4040 C CA . GLN A 1 498 ? -12.556 -5.398 11.706 1.00 97.94 498 GLN A CA 1
ATOM 4041 C C . GLN A 1 498 ? -13.886 -5.862 12.321 1.00 97.94 498 GLN A C 1
ATOM 4043 O O . GLN A 1 498 ? -14.062 -7.054 12.573 1.00 97.94 498 GLN A O 1
ATOM 4048 N N . TRP A 1 499 ? -14.826 -4.944 12.540 1.00 97.56 499 TRP A N 1
ATOM 4049 C CA . TRP A 1 499 ? -16.160 -5.259 13.056 1.00 97.56 499 TRP A CA 1
ATOM 4050 C C . TRP A 1 499 ? -16.963 -6.158 12.102 1.00 97.56 499 TRP A C 1
ATOM 4052 O O . TRP A 1 499 ? -17.520 -7.159 12.549 1.00 97.56 499 TRP A O 1
ATOM 4062 N N . GLU A 1 500 ? -16.974 -5.869 10.793 1.00 95.75 500 GLU A N 1
ATOM 4063 C CA . GLU A 1 500 ? -17.656 -6.713 9.794 1.00 95.75 500 GLU A CA 1
ATOM 4064 C C . GLU A 1 500 ? -17.034 -8.113 9.711 1.00 95.75 500 GLU A C 1
ATOM 4066 O O . GLU A 1 500 ? -17.760 -9.103 9.631 1.00 95.75 500 GLU A O 1
ATOM 4071 N N . SER A 1 501 ? -15.704 -8.208 9.815 1.00 97.62 501 SER A N 1
ATOM 4072 C CA . SER A 1 501 ? -15.002 -9.490 9.943 1.00 97.62 501 SER A CA 1
ATOM 4073 C C . SER A 1 501 ? -15.512 -10.286 11.145 1.00 97.62 501 SER A C 1
ATOM 4075 O O . SER A 1 501 ? -15.929 -11.434 10.987 1.00 97.62 501 SER A O 1
ATOM 4077 N N . LEU A 1 502 ? -15.570 -9.670 12.334 1.00 98.00 502 LEU A N 1
ATOM 4078 C CA . LEU A 1 502 ? -16.026 -10.363 13.539 1.00 98.00 502 LEU A CA 1
ATOM 4079 C C . LEU A 1 502 ? -17.492 -10.790 13.421 1.00 98.00 502 LEU A C 1
ATOM 4081 O O . LEU A 1 502 ? -17.834 -11.904 13.811 1.00 98.00 502 LEU A O 1
ATOM 4085 N N . LEU A 1 503 ? -18.356 -9.937 12.861 1.00 95.62 503 LEU A N 1
ATOM 4086 C CA . LEU A 1 503 ? -19.752 -10.287 12.601 1.00 95.62 503 LEU A CA 1
ATOM 4087 C C . LEU A 1 503 ? -19.866 -11.547 11.744 1.00 95.62 503 LEU A C 1
ATOM 4089 O O . LEU A 1 503 ? -20.609 -12.461 12.107 1.00 95.62 503 LEU A O 1
ATOM 4093 N N . CYS A 1 504 ? -19.111 -11.624 10.647 1.00 95.94 504 CYS A N 1
ATOM 4094 C CA . CYS A 1 504 ? -19.110 -12.800 9.786 1.00 95.94 504 CYS A CA 1
ATOM 4095 C C . CYS A 1 504 ? -18.559 -14.038 10.502 1.00 95.94 504 CYS A C 1
ATOM 4097 O O . CYS A 1 504 ? -19.188 -15.099 10.459 1.00 95.94 504 CYS A O 1
ATOM 4099 N N . MET A 1 505 ? -17.449 -13.895 11.232 1.00 96.81 505 MET A N 1
ATOM 4100 C CA . MET A 1 505 ? -16.865 -14.977 12.026 1.00 96.81 505 MET A CA 1
ATOM 4101 C C . MET A 1 505 ? -17.867 -15.539 13.041 1.00 96.81 505 MET A C 1
ATOM 4103 O O . MET A 1 505 ? -18.042 -16.752 13.110 1.00 96.81 505 MET A O 1
ATOM 4107 N N . LEU A 1 506 ? -18.579 -14.685 13.783 1.00 96.81 506 LEU A N 1
ATOM 4108 C CA . LEU A 1 506 ? -19.587 -15.110 14.761 1.00 96.81 506 LEU A CA 1
ATOM 4109 C C . LEU A 1 506 ? -20.830 -15.714 14.097 1.00 96.81 506 LEU A C 1
ATOM 4111 O O . LEU A 1 506 ? -21.377 -16.695 14.601 1.00 96.81 506 LEU A O 1
ATOM 4115 N N . SER A 1 507 ? -21.259 -15.168 12.953 1.00 94.75 507 SER A N 1
ATOM 4116 C CA . SER A 1 507 ? -22.432 -15.668 12.224 1.00 94.75 507 SER A CA 1
ATOM 4117 C C . SER A 1 507 ? -22.283 -17.120 11.768 1.00 94.75 507 SER A C 1
ATOM 4119 O O . SER A 1 507 ? -23.277 -17.831 11.691 1.00 94.75 507 SER A O 1
ATOM 4121 N N . SER A 1 508 ? -21.048 -17.600 11.571 1.00 92.44 508 SER A N 1
ATOM 4122 C CA . SER A 1 508 ? -20.772 -18.990 11.181 1.00 92.44 508 SER A CA 1
ATOM 4123 C C . SER A 1 508 ? -21.286 -20.040 12.180 1.00 92.44 508 SER A C 1
ATOM 4125 O O . SER A 1 508 ? -21.540 -21.180 11.794 1.00 92.44 508 SER A O 1
ATOM 4127 N N . ALA A 1 509 ? -21.478 -19.670 13.454 1.00 92.31 509 ALA A N 1
ATOM 4128 C CA . ALA A 1 509 ? -22.043 -20.548 14.481 1.00 92.31 509 ALA A CA 1
ATOM 4129 C C . ALA A 1 509 ? -23.574 -20.473 14.593 1.00 92.31 509 ALA A C 1
ATOM 4131 O O . ALA A 1 509 ? -24.151 -21.191 15.413 1.00 92.31 509 ALA A O 1
ATOM 4132 N N . ILE A 1 510 ? -24.234 -19.618 13.807 1.00 91.81 510 ILE A N 1
ATOM 4133 C CA . ILE A 1 510 ? -25.679 -19.396 13.851 1.00 91.81 510 ILE A CA 1
ATOM 4134 C C . ILE A 1 510 ? -26.326 -20.019 12.608 1.00 91.81 510 ILE A C 1
ATOM 4136 O O . ILE A 1 510 ? -26.176 -19.491 11.512 1.00 91.81 510 ILE A O 1
ATOM 4140 N N . PRO A 1 511 ? -27.077 -21.127 12.742 1.00 86.69 511 PRO A N 1
ATOM 4141 C CA . PRO A 1 511 ? -27.732 -21.756 11.594 1.00 86.69 511 PRO A CA 1
ATOM 4142 C C . PRO A 1 511 ? -28.865 -20.910 10.999 1.00 86.69 511 PRO A C 1
ATOM 4144 O O . PRO A 1 511 ? -29.106 -20.950 9.794 1.00 86.69 511 PRO A O 1
ATOM 4147 N N . ASP A 1 512 ? -29.587 -20.175 11.848 1.00 88.44 512 ASP A N 1
ATOM 4148 C CA . ASP A 1 512 ? -30.680 -19.296 11.442 1.00 88.44 512 ASP A CA 1
ATOM 4149 C C . ASP A 1 512 ? -30.194 -17.848 11.367 1.00 88.44 512 ASP A C 1
ATOM 4151 O O . ASP A 1 512 ? -30.264 -17.100 12.341 1.00 88.44 512 ASP A O 1
ATOM 4155 N N . ASN A 1 513 ? -29.735 -17.431 10.187 1.00 82.50 513 ASN A N 1
ATOM 4156 C CA . ASN A 1 513 ? -29.256 -16.066 9.970 1.00 82.50 513 ASN A CA 1
ATOM 4157 C C . ASN A 1 513 ? -30.314 -14.988 10.274 1.00 82.50 513 ASN A C 1
ATOM 4159 O O . ASN A 1 513 ? -29.943 -13.834 10.465 1.00 82.50 513 ASN A O 1
ATOM 4163 N N . THR A 1 514 ? -31.610 -15.324 10.355 1.00 86.62 514 THR A N 1
ATOM 4164 C CA . THR A 1 514 ? -32.654 -14.359 10.744 1.00 86.62 514 THR A CA 1
ATOM 4165 C C . THR A 1 514 ? -32.622 -14.013 12.236 1.00 86.62 514 THR A C 1
ATOM 4167 O O . THR A 1 514 ? -33.199 -13.005 12.650 1.00 86.62 514 THR A O 1
ATOM 4170 N N . SER A 1 515 ? -31.909 -14.800 13.053 1.00 90.75 515 SER A N 1
ATOM 4171 C CA . SER A 1 515 ? -31.656 -14.493 14.465 1.00 90.75 515 SER A CA 1
ATOM 4172 C C . SER A 1 515 ? -30.566 -13.426 14.659 1.00 90.75 515 SER A C 1
ATOM 4174 O O . SER A 1 515 ? -30.396 -12.919 15.774 1.00 90.75 515 SER A O 1
ATOM 4176 N N . ILE A 1 516 ? -29.893 -13.028 13.570 1.00 93.62 516 ILE A N 1
ATOM 4177 C CA . ILE A 1 516 ? -28.931 -11.927 13.507 1.00 93.62 516 ILE A CA 1
ATOM 4178 C C . ILE A 1 516 ? -29.558 -10.768 12.732 1.00 93.62 516 ILE A C 1
ATOM 4180 O O . ILE A 1 516 ? -29.905 -10.900 11.560 1.00 93.62 516 ILE A O 1
ATOM 4184 N N . TYR A 1 517 ? -29.700 -9.611 13.373 1.00 91.62 517 TYR A N 1
ATOM 4185 C CA . TYR A 1 517 ? -30.296 -8.442 12.728 1.00 91.62 517 TYR A CA 1
ATOM 4186 C C . TYR A 1 517 ? -29.779 -7.131 13.317 1.00 91.62 517 TYR A C 1
ATOM 4188 O O . TYR A 1 517 ? -29.404 -7.059 14.488 1.00 91.62 517 TYR A O 1
ATOM 4196 N N . GLU A 1 518 ? -29.782 -6.079 12.501 1.00 92.12 518 GLU A N 1
ATOM 4197 C CA . GLU A 1 518 ? -29.511 -4.716 12.960 1.00 92.12 518 GLU A CA 1
ATOM 4198 C C . GLU A 1 518 ? -30.759 -4.157 13.661 1.00 92.12 518 GLU A C 1
ATOM 4200 O O . GLU A 1 518 ? -31.873 -4.283 13.148 1.00 92.12 518 GLU A O 1
ATOM 4205 N N . LEU A 1 519 ? -30.595 -3.574 14.853 1.00 89.19 519 LEU A N 1
ATOM 4206 C CA . LEU A 1 519 ? -31.720 -3.186 15.716 1.00 89.19 519 LEU A CA 1
ATOM 4207 C C . LEU A 1 519 ? -32.649 -2.123 15.114 1.00 89.19 519 LEU A C 1
ATOM 4209 O O . LEU A 1 519 ? -33.840 -2.122 15.422 1.00 89.19 519 LEU A O 1
ATOM 4213 N N . ASN A 1 520 ? -32.125 -1.234 14.277 1.00 83.25 520 ASN A N 1
ATOM 4214 C CA . ASN A 1 520 ? -32.870 -0.158 13.628 1.00 83.25 520 ASN A CA 1
ATOM 4215 C C . ASN A 1 520 ? -33.294 -0.515 12.191 1.00 83.25 520 ASN A C 1
ATOM 4217 O O . ASN A 1 520 ? -33.913 0.305 11.514 1.00 83.25 520 ASN A O 1
ATOM 4221 N N . GLY A 1 521 ? -32.968 -1.720 11.710 1.00 80.44 521 GLY A N 1
ATOM 4222 C CA . GLY A 1 521 ? -33.192 -2.138 10.326 1.00 80.44 521 GLY A CA 1
ATOM 4223 C C . GLY A 1 521 ? -32.316 -1.402 9.305 1.00 80.44 521 GLY A C 1
ATOM 4224 O O . GLY A 1 521 ? -32.630 -1.411 8.114 1.00 80.44 521 GLY A O 1
ATOM 4225 N N . ASN A 1 522 ? -31.236 -0.754 9.745 1.00 76.00 522 ASN A N 1
ATOM 4226 C CA . ASN A 1 522 ? -30.346 -0.014 8.864 1.00 76.00 522 ASN A CA 1
ATOM 4227 C C . ASN A 1 522 ? -29.469 -0.977 8.051 1.00 76.00 522 ASN A C 1
ATOM 4229 O O . ASN A 1 522 ? -28.819 -1.854 8.628 1.00 76.00 522 ASN A O 1
ATOM 4233 N N . PRO A 1 523 ? -29.374 -0.804 6.720 1.00 73.62 523 PRO A N 1
ATOM 4234 C CA . PRO A 1 523 ? -28.404 -1.547 5.938 1.00 73.62 523 PRO A CA 1
ATOM 4235 C C . PRO A 1 523 ? -26.981 -1.110 6.299 1.00 73.62 523 PRO A C 1
ATOM 4237 O O . PRO A 1 523 ? -26.710 0.048 6.640 1.00 73.62 523 PRO A O 1
ATOM 4240 N N . ILE A 1 524 ? -26.047 -2.043 6.157 1.00 71.19 524 ILE A N 1
ATOM 4241 C CA . ILE A 1 524 ? -24.620 -1.747 6.233 1.00 71.19 524 ILE A CA 1
ATOM 4242 C C . ILE A 1 524 ? -24.252 -0.934 4.985 1.00 71.19 524 ILE A C 1
ATOM 4244 O O . ILE A 1 524 ? -24.315 -1.431 3.864 1.00 71.19 524 ILE A O 1
ATOM 4248 N N . THR A 1 525 ? -23.931 0.351 5.170 1.00 64.88 525 THR A N 1
ATOM 4249 C CA . THR A 1 525 ? -23.544 1.272 4.086 1.00 64.88 525 THR A CA 1
ATOM 4250 C C . THR A 1 525 ? -22.347 2.119 4.493 1.00 64.88 525 THR A C 1
ATOM 4252 O O . THR A 1 525 ? -22.120 2.355 5.680 1.00 64.88 525 THR A O 1
ATOM 4255 N N . LYS A 1 526 ? -21.569 2.626 3.524 1.00 57.25 526 LYS A N 1
ATOM 4256 C CA . LYS A 1 526 ? -20.336 3.428 3.727 1.00 57.25 526 LYS A CA 1
ATOM 4257 C C . LYS A 1 526 ? -20.485 4.680 4.618 1.00 57.25 526 LYS A C 1
ATOM 4259 O O . LYS A 1 526 ? -19.470 5.216 5.058 1.00 57.25 526 LYS A O 1
ATOM 4264 N N . HIS A 1 527 ? -21.707 5.121 4.930 1.00 54.34 527 HIS A N 1
ATOM 4265 C CA . HIS A 1 527 ? -21.974 6.378 5.644 1.00 54.34 527 HIS A CA 1
ATOM 4266 C C . HIS A 1 527 ? -22.814 6.239 6.924 1.00 54.34 527 HIS A C 1
ATOM 4268 O O . HIS A 1 527 ? -23.169 7.259 7.515 1.00 54.34 527 HIS A O 1
ATOM 4274 N N . SER A 1 528 ? -23.120 5.021 7.378 1.00 59.81 528 SER A N 1
ATOM 4275 C CA . SER A 1 528 ? -23.885 4.822 8.615 1.00 59.81 528 SER A CA 1
ATOM 4276 C C . SER A 1 528 ? -23.083 5.312 9.833 1.00 59.81 528 SER A C 1
ATOM 4278 O O . SER A 1 528 ? -21.918 4.951 9.999 1.00 59.81 528 SER A O 1
ATOM 4280 N N . GLY A 1 529 ? -23.690 6.169 10.663 1.00 70.81 529 GLY A N 1
ATOM 4281 C CA . GLY A 1 529 ? -23.040 6.747 11.848 1.00 70.81 529 GLY A CA 1
ATOM 4282 C C . GLY A 1 529 ? -22.750 5.708 12.933 1.00 70.81 529 GLY A C 1
ATOM 4283 O O . GLY A 1 529 ? -21.638 5.648 13.446 1.00 70.81 529 GLY A O 1
ATOM 4284 N N . TYR A 1 530 ? -23.721 4.848 13.232 1.00 84.88 530 TYR A N 1
ATOM 4285 C CA . TYR A 1 530 ? -23.539 3.685 14.096 1.00 84.88 530 TYR A CA 1
ATOM 4286 C C . TYR A 1 530 ? -24.424 2.525 13.624 1.00 84.88 530 TYR A C 1
ATOM 4288 O O . TYR A 1 530 ? -25.427 2.747 12.942 1.00 84.88 530 TYR A O 1
ATOM 4296 N N . LEU A 1 531 ? -24.032 1.294 13.953 1.00 88.44 531 LEU A N 1
ATOM 4297 C CA . LEU A 1 531 ? -24.738 0.060 13.601 1.00 88.44 531 LEU A CA 1
ATOM 4298 C C . LEU A 1 531 ? -24.697 -0.901 14.788 1.00 88.44 531 LEU A C 1
ATOM 4300 O O . LEU A 1 531 ? -23.622 -1.164 15.326 1.00 88.44 531 LEU A O 1
ATOM 4304 N N . VAL A 1 532 ? -25.852 -1.436 15.188 1.00 93.56 532 VAL A N 1
ATOM 4305 C CA . VAL A 1 532 ? -25.959 -2.349 16.337 1.00 93.56 532 VAL A CA 1
ATOM 4306 C C . VAL A 1 532 ? -26.564 -3.664 15.880 1.00 93.56 532 VAL A C 1
ATOM 4308 O O . VAL A 1 532 ? -27.773 -3.766 15.674 1.00 93.56 532 VAL A O 1
ATOM 4311 N N . PHE A 1 533 ? -25.721 -4.686 15.735 1.00 94.94 533 PHE A N 1
ATOM 4312 C CA . PHE A 1 533 ? -26.159 -6.024 15.352 1.00 94.94 533 PHE A CA 1
ATOM 4313 C C . PHE A 1 533 ? -26.425 -6.871 16.586 1.00 94.94 533 PHE A C 1
ATOM 4315 O O . PHE A 1 533 ? -25.561 -7.022 17.449 1.00 94.94 533 PHE A O 1
ATOM 4322 N N . LYS A 1 534 ? -27.629 -7.439 16.665 1.00 96.25 534 LYS A N 1
ATOM 4323 C CA . LYS A 1 534 ? -28.061 -8.297 17.763 1.00 96.25 534 LYS A CA 1
ATOM 4324 C C . LYS A 1 534 ? -28.027 -9.760 17.346 1.00 96.25 534 LYS A C 1
ATOM 4326 O O . LYS A 1 534 ? -28.645 -10.132 16.356 1.00 96.25 534 LYS A O 1
ATOM 4331 N N . PHE A 1 535 ? -27.376 -10.585 18.164 1.00 96.94 535 PHE A N 1
ATOM 4332 C CA . PHE A 1 535 ? -27.441 -12.043 18.092 1.00 96.94 535 PHE A CA 1
ATOM 4333 C C . PHE A 1 535 ? -28.495 -12.507 19.094 1.00 96.94 535 PHE A C 1
ATOM 4335 O O . PHE A 1 535 ? -28.243 -12.594 20.301 1.00 96.94 535 PHE A O 1
ATOM 4342 N N . LYS A 1 536 ? -29.714 -12.741 18.603 1.00 95.94 536 LYS A N 1
ATOM 4343 C CA . LYS A 1 536 ? -30.905 -12.957 19.435 1.00 95.94 536 LYS A CA 1
ATOM 4344 C C . LYS A 1 536 ? -30.732 -14.097 20.439 1.00 95.94 536 LYS A C 1
ATOM 4346 O O . LYS A 1 536 ? -31.063 -13.915 21.608 1.00 95.94 536 LYS A O 1
ATOM 4351 N N . ASP A 1 537 ? -30.164 -15.219 20.005 1.00 95.00 537 ASP A N 1
ATOM 4352 C CA . ASP A 1 537 ? -30.049 -16.451 20.804 1.00 95.00 537 ASP A CA 1
ATOM 4353 C C . ASP A 1 537 ? -29.056 -16.328 21.975 1.00 95.00 537 ASP A C 1
ATOM 4355 O O . ASP A 1 537 ? -29.139 -17.049 22.975 1.00 95.00 537 ASP A O 1
ATOM 4359 N N . PHE A 1 538 ? -28.136 -15.368 21.881 1.00 96.75 538 PHE A N 1
ATOM 4360 C CA . PHE A 1 538 ? -27.148 -15.047 22.913 1.00 96.75 538 PHE A CA 1
ATOM 4361 C C . PHE A 1 538 ? -27.505 -13.776 23.684 1.00 96.75 538 PHE A C 1
ATOM 4363 O O . PHE A 1 538 ? -26.869 -13.455 24.687 1.00 96.75 538 PHE A O 1
ATOM 4370 N N . ASN A 1 539 ? -28.535 -13.053 23.234 1.00 96.75 539 ASN A N 1
ATOM 4371 C CA . ASN A 1 539 ? -28.893 -11.729 23.726 1.00 96.75 539 ASN A CA 1
ATOM 4372 C C . ASN A 1 539 ? -27.667 -10.799 23.836 1.00 96.75 539 ASN A C 1
ATOM 4374 O O . ASN A 1 539 ? -27.553 -10.011 24.771 1.00 96.75 539 ASN A O 1
ATOM 4378 N N . CYS A 1 540 ? -26.734 -10.919 22.892 1.00 97.50 540 CYS A N 1
ATOM 4379 C CA . CYS A 1 540 ? -25.540 -10.089 22.821 1.00 97.50 540 CYS A CA 1
ATOM 4380 C C . CYS A 1 540 ? -25.614 -9.150 21.622 1.00 97.50 540 CYS A C 1
ATOM 4382 O O . CYS A 1 540 ? -26.378 -9.376 20.674 1.00 97.50 540 CYS A O 1
ATOM 4384 N N . THR A 1 541 ? -24.823 -8.086 21.674 1.00 97.94 541 THR A N 1
ATOM 4385 C CA . THR A 1 541 ? -24.739 -7.098 20.594 1.00 97.94 541 THR A CA 1
ATOM 4386 C C . THR A 1 541 ? -23.294 -6.871 20.190 1.00 97.94 541 THR A C 1
ATOM 4388 O O . THR A 1 541 ? -22.393 -6.890 21.030 1.00 97.94 541 THR A O 1
ATOM 4391 N N . VAL A 1 542 ? -23.093 -6.695 18.889 1.00 97.75 542 VAL A N 1
ATOM 4392 C CA . VAL A 1 542 ? -21.805 -6.390 18.272 1.00 97.75 542 VAL A CA 1
ATOM 4393 C C . VAL A 1 542 ? -21.985 -5.093 17.495 1.00 97.75 542 VAL A C 1
ATOM 4395 O O . VAL A 1 542 ? -22.687 -5.034 16.484 1.00 97.75 542 VAL A O 1
ATOM 4398 N N . GLU A 1 543 ? -21.401 -4.027 18.018 1.00 96.44 543 GLU A N 1
ATOM 4399 C CA . GLU A 1 543 ? -21.737 -2.645 17.688 1.00 96.44 543 GLU A CA 1
ATOM 4400 C C . GLU A 1 543 ? -20.568 -1.958 16.978 1.00 96.44 543 GLU A C 1
ATOM 4402 O O . GLU A 1 543 ? -19.405 -2.240 17.270 1.00 96.44 543 GLU A O 1
ATOM 4407 N N . TYR A 1 544 ? -20.872 -1.032 16.073 1.00 94.56 544 TYR A N 1
ATOM 4408 C CA . TYR A 1 544 ? -19.896 -0.143 15.450 1.00 94.56 544 TYR A CA 1
ATOM 4409 C C . TYR A 1 544 ? -20.344 1.309 15.578 1.00 94.56 544 TYR A C 1
ATOM 4411 O O . TYR A 1 544 ? -21.464 1.646 15.197 1.00 94.56 544 TYR A O 1
ATOM 4419 N N . TYR A 1 545 ? -19.444 2.170 16.046 1.00 92.94 545 TYR A N 1
ATOM 4420 C CA . TYR A 1 545 ? -19.618 3.616 16.107 1.00 92.94 545 TYR A CA 1
ATOM 4421 C C . TYR A 1 545 ? -18.534 4.306 15.280 1.00 92.94 545 TYR A C 1
ATOM 4423 O O . TYR A 1 545 ? -17.333 4.170 15.539 1.00 92.94 545 TYR A O 1
ATOM 4431 N N . ARG A 1 546 ? -18.957 5.081 14.281 1.00 89.75 546 ARG A N 1
ATOM 4432 C CA . ARG A 1 546 ? -18.057 5.822 13.401 1.00 89.75 546 ARG A CA 1
ATOM 4433 C C . ARG A 1 546 ? -17.542 7.073 14.108 1.00 89.75 546 ARG A C 1
ATOM 4435 O O . ARG A 1 546 ? -18.217 8.096 14.132 1.00 89.75 546 ARG A O 1
ATOM 4442 N N . ALA A 1 547 ? -16.305 7.010 14.584 1.00 92.31 547 ALA A N 1
ATOM 4443 C CA . ALA A 1 547 ? -15.593 8.128 15.194 1.00 92.31 547 ALA A CA 1
ATOM 4444 C C . ALA A 1 547 ? -14.136 8.159 14.689 1.00 92.31 547 ALA A C 1
ATOM 4446 O O . ALA A 1 547 ? -13.222 7.796 15.428 1.00 92.31 547 ALA A O 1
ATOM 4447 N N . PRO A 1 548 ? -13.879 8.569 13.427 1.00 91.69 548 PRO A N 1
ATOM 4448 C CA . PRO A 1 548 ? -12.566 8.402 12.796 1.00 91.69 548 PRO A CA 1
ATOM 4449 C C . PRO A 1 548 ? -11.415 9.084 13.542 1.00 91.69 548 PRO A C 1
ATOM 4451 O O . PRO A 1 548 ? -10.306 8.554 13.582 1.00 91.69 548 PRO A O 1
ATOM 4454 N N . PHE A 1 549 ? -11.699 10.233 14.156 1.00 94.44 549 PHE A N 1
ATOM 4455 C CA . PHE A 1 549 ? -10.759 10.992 14.976 1.00 94.44 549 PHE A CA 1
ATOM 4456 C C . PHE A 1 549 ? -10.929 10.744 16.480 1.00 94.44 549 PHE A C 1
ATOM 4458 O O . PHE A 1 549 ? -10.131 11.255 17.253 1.00 94.44 549 PHE A O 1
ATOM 4465 N N . LEU A 1 550 ? -11.959 9.998 16.907 1.00 96.00 550 LEU A N 1
ATOM 4466 C CA . LEU A 1 550 ? -12.413 9.810 18.301 1.00 96.00 550 LEU A CA 1
ATOM 4467 C C . LEU A 1 550 ? -12.882 11.092 19.016 1.00 96.00 550 LEU A C 1
ATOM 4469 O O . LEU A 1 550 ? -13.810 11.042 19.822 1.00 96.00 550 LEU A O 1
ATOM 4473 N N . VAL A 1 551 ? -12.274 12.231 18.697 1.00 95.62 551 VAL A N 1
ATOM 4474 C CA . VAL A 1 551 ? -12.633 13.573 19.151 1.00 95.62 551 VAL A CA 1
ATOM 4475 C C . VAL A 1 551 ? -13.659 14.242 18.245 1.00 95.62 551 VAL A C 1
ATOM 4477 O O . VAL A 1 551 ? -13.801 13.893 17.071 1.00 95.62 551 VAL A O 1
ATOM 4480 N N . LEU A 1 552 ? -14.351 15.233 18.804 1.00 91.25 552 LEU A N 1
ATOM 4481 C CA . LEU A 1 552 ? -15.474 15.898 18.164 1.00 91.25 552 LEU A CA 1
ATOM 4482 C C . LEU A 1 552 ? -15.039 16.725 16.949 1.00 91.25 552 LEU A C 1
ATOM 4484 O O . LEU A 1 552 ? -14.259 17.674 17.070 1.00 91.25 552 LEU A O 1
ATOM 4488 N N . LEU A 1 553 ? -15.629 16.428 15.791 1.00 88.56 553 LEU A N 1
ATOM 4489 C CA . LEU A 1 553 ? -15.545 17.284 14.608 1.00 88.56 553 LEU A CA 1
ATOM 4490 C C . LEU A 1 553 ? -16.638 18.364 14.655 1.00 88.56 553 LEU A C 1
ATOM 4492 O O . LEU A 1 553 ? -17.828 18.089 14.511 1.00 88.56 553 LEU A O 1
ATOM 4496 N N . GLY A 1 554 ? -16.224 19.613 14.850 1.00 84.06 554 GLY A N 1
ATOM 4497 C CA . GLY A 1 554 ? -17.080 20.790 14.927 1.00 84.06 554 GLY A CA 1
ATOM 4498 C C . GLY A 1 554 ? -17.001 21.702 13.702 1.00 84.06 554 GLY A C 1
ATOM 4499 O O . GLY A 1 554 ? -16.122 21.594 12.845 1.00 84.06 554 GLY A O 1
ATOM 4500 N N . ARG A 1 555 ? -17.939 22.652 13.635 1.00 86.12 555 ARG A N 1
ATOM 4501 C CA . ARG A 1 555 ? -17.865 23.787 12.703 1.00 86.12 555 ARG A CA 1
ATOM 4502 C C . ARG A 1 555 ? -16.792 24.773 13.160 1.00 86.12 555 ARG A C 1
ATOM 4504 O O . ARG A 1 555 ? -16.571 24.917 14.361 1.00 86.12 555 ARG A O 1
ATOM 4511 N N . ALA A 1 556 ? -16.203 25.485 12.204 1.00 87.31 556 ALA A N 1
ATOM 4512 C CA . ALA A 1 556 ? -15.283 26.576 12.492 1.00 87.31 556 ALA A CA 1
ATOM 4513 C C . ALA A 1 556 ? -15.930 27.641 13.414 1.00 87.31 556 ALA A C 1
ATOM 4515 O O . ALA A 1 556 ? -17.066 28.058 13.153 1.00 87.31 556 ALA A O 1
ATOM 4516 N N . PRO A 1 557 ? -15.245 28.079 14.490 1.00 87.06 557 PRO A N 1
ATOM 4517 C CA . PRO A 1 557 ? -15.680 29.205 15.317 1.00 87.06 557 PRO A CA 1
ATOM 4518 C C . PRO A 1 557 ? -15.779 30.517 14.525 1.00 87.06 557 PRO A C 1
ATOM 4520 O O . PRO A 1 557 ? -15.156 30.676 13.480 1.00 87.06 557 PRO A O 1
ATOM 4523 N N . ALA A 1 558 ? -16.539 31.492 15.026 1.00 86.31 558 ALA A N 1
ATOM 4524 C CA . ALA A 1 558 ? -16.604 32.811 14.396 1.00 86.31 558 ALA A CA 1
ATOM 4525 C C . ALA A 1 558 ? -15.257 33.555 14.514 1.00 86.31 558 ALA A C 1
ATOM 4527 O O . ALA A 1 558 ? -14.607 33.496 15.554 1.00 86.31 558 ALA A O 1
ATOM 4528 N N . GLY A 1 559 ? -14.862 34.288 13.467 1.00 84.56 559 GLY A N 1
ATOM 4529 C CA . GLY A 1 559 ? -13.659 35.136 13.475 1.00 84.56 559 GLY A CA 1
ATOM 4530 C C . GLY A 1 559 ? -12.341 34.432 13.132 1.00 84.56 559 GLY A C 1
ATOM 4531 O O . GLY A 1 559 ? -11.293 35.073 13.175 1.00 84.56 559 GLY A O 1
ATOM 4532 N N . VAL A 1 560 ? -12.373 33.146 12.772 1.00 90.25 560 VAL A N 1
ATOM 4533 C CA . VAL A 1 560 ? -11.193 32.413 12.280 1.00 90.25 560 VAL A CA 1
ATOM 4534 C C . VAL A 1 560 ? -10.981 32.640 10.774 1.00 90.25 560 VAL A C 1
ATOM 4536 O O . VAL A 1 560 ? -11.926 33.022 10.079 1.00 90.25 560 VAL A O 1
ATOM 4539 N N . PRO A 1 561 ? -9.764 32.409 10.240 1.00 89.12 561 PRO A N 1
ATOM 4540 C CA . PRO A 1 561 ? -9.491 32.557 8.810 1.00 89.12 561 PRO A CA 1
ATOM 4541 C C . PRO A 1 561 ? -10.403 31.690 7.931 1.00 89.12 561 PRO A C 1
ATOM 4543 O O . PRO A 1 561 ? -10.680 30.545 8.275 1.00 89.12 561 PRO A O 1
ATOM 4546 N N . GLU A 1 562 ? -10.779 32.188 6.749 1.00 86.62 562 GLU A N 1
ATOM 4547 C CA . GLU A 1 562 ? -11.718 31.518 5.824 1.00 86.62 562 GLU A CA 1
ATOM 4548 C C . GLU A 1 562 ? -11.251 30.123 5.364 1.00 86.62 562 GLU A C 1
ATOM 4550 O O . GLU A 1 562 ? -12.064 29.241 5.089 1.00 86.62 562 GLU A O 1
ATOM 4555 N N . LYS A 1 563 ? -9.933 29.878 5.359 1.00 87.81 563 LYS A N 1
ATOM 4556 C CA . LYS A 1 563 ? -9.359 28.551 5.079 1.00 87.81 563 LYS A CA 1
ATOM 4557 C C . LYS A 1 563 ? -9.766 27.475 6.099 1.00 87.81 563 LYS A C 1
ATOM 4559 O O . LYS A 1 563 ? -9.672 26.288 5.795 1.00 87.81 563 LYS A O 1
ATOM 4564 N N . VAL A 1 564 ? -10.213 27.866 7.297 1.00 89.81 564 VAL A N 1
ATOM 4565 C CA . VAL A 1 564 ? -10.701 26.958 8.342 1.00 89.81 564 VAL A CA 1
ATOM 4566 C C . VAL A 1 564 ? -12.193 26.704 8.129 1.00 89.81 564 VAL A C 1
ATOM 4568 O O . VAL A 1 564 ? -13.039 27.539 8.434 1.00 89.81 564 VAL A O 1
ATOM 4571 N N . LYS A 1 565 ? -12.528 25.518 7.624 1.00 91.06 565 LYS A N 1
ATOM 4572 C CA . LYS A 1 565 ? -13.908 25.073 7.375 1.00 91.06 565 LYS A CA 1
ATOM 4573 C C . LYS A 1 565 ? -14.500 24.349 8.583 1.00 91.06 565 LYS A C 1
ATOM 4575 O O . LYS A 1 565 ? -15.672 24.529 8.917 1.00 91.06 565 LYS A O 1
ATOM 4580 N N . THR A 1 566 ? -13.690 23.533 9.250 1.00 92.44 566 THR A N 1
ATOM 4581 C CA . THR A 1 566 ? -14.077 22.726 10.414 1.00 92.44 566 THR A CA 1
ATOM 4582 C C . THR A 1 566 ? -12.959 22.699 11.447 1.00 92.44 566 THR A C 1
ATOM 4584 O O . THR A 1 566 ? -11.812 23.039 11.149 1.00 92.44 566 THR A O 1
ATOM 4587 N N . THR A 1 567 ? -13.282 22.289 12.672 1.00 93.44 567 THR A N 1
ATOM 4588 C CA . THR A 1 567 ? -12.291 22.108 13.735 1.00 93.44 567 THR A CA 1
ATOM 4589 C C . THR A 1 567 ? -12.456 20.768 14.439 1.00 93.44 567 THR A C 1
ATOM 4591 O O . THR A 1 567 ? -13.567 20.349 14.748 1.00 93.44 567 THR A O 1
ATOM 4594 N N . LEU A 1 568 ? -11.346 20.089 14.714 1.00 96.44 568 LEU A N 1
ATOM 4595 C CA . LEU A 1 568 ? -11.293 18.941 15.615 1.00 96.44 568 LEU A CA 1
ATOM 4596 C C . LEU A 1 568 ? -11.044 19.453 17.030 1.00 96.44 568 LEU A C 1
ATOM 4598 O O . LEU A 1 568 ? -9.978 20.005 17.307 1.00 96.44 568 LEU A O 1
ATOM 4602 N N . LYS A 1 569 ? -12.027 19.293 17.916 1.00 95.25 569 LYS A N 1
ATOM 4603 C CA . LYS A 1 569 ? -11.929 19.718 19.316 1.00 95.25 569 LYS A CA 1
ATOM 4604 C C . LYS A 1 569 ? -11.194 18.660 20.125 1.00 95.25 569 LYS A C 1
ATOM 4606 O O . LYS A 1 569 ? -11.791 17.700 20.594 1.00 95.25 569 LYS A O 1
ATOM 4611 N N . LEU A 1 570 ? -9.885 18.826 20.266 1.00 97.06 570 LEU A N 1
ATOM 4612 C CA . LEU A 1 570 ? -8.993 17.810 20.826 1.00 97.06 570 LEU A CA 1
ATOM 4613 C C . LEU A 1 570 ? -9.220 17.533 22.316 1.00 97.06 570 LEU A C 1
ATOM 4615 O O . LEU A 1 570 ? -8.691 16.557 22.830 1.00 97.06 570 LEU A O 1
ATOM 4619 N N . ASP A 1 571 ? -9.968 18.387 23.008 1.00 94.19 571 ASP A N 1
ATOM 4620 C CA . ASP A 1 571 ? -10.367 18.284 24.413 1.00 94.19 571 ASP A CA 1
ATOM 4621 C C . ASP A 1 571 ? -11.784 17.709 24.609 1.00 94.19 571 ASP A C 1
ATOM 4623 O O . ASP A 1 571 ? -12.250 17.605 25.743 1.00 94.19 571 ASP A O 1
ATOM 4627 N N . GLN A 1 572 ? -12.481 17.335 23.529 1.00 93.19 572 GLN A N 1
ATOM 4628 C CA . GLN A 1 572 ? -13.847 16.804 23.575 1.00 93.19 572 GLN A CA 1
ATOM 4629 C C . GLN A 1 572 ? -13.953 15.532 22.735 1.00 93.19 572 GLN A C 1
ATOM 4631 O O . GLN A 1 572 ? -13.595 15.527 21.560 1.00 93.19 572 GLN A O 1
ATOM 4636 N N . LEU A 1 573 ? -14.486 14.453 23.312 1.00 92.94 573 LEU A N 1
ATOM 4637 C CA . LEU A 1 573 ? -14.800 13.252 22.537 1.00 92.94 573 LEU A CA 1
ATOM 4638 C C . LEU A 1 573 ? -16.024 13.449 21.642 1.00 92.94 573 LEU A C 1
ATOM 4640 O O . LEU A 1 573 ? -16.864 14.317 21.885 1.00 92.94 573 LEU A O 1
ATOM 4644 N N . GLU A 1 574 ? -16.120 12.606 20.615 1.00 89.50 574 GLU A N 1
ATOM 4645 C CA . GLU A 1 574 ? -17.282 12.535 19.734 1.00 89.50 574 GLU A CA 1
ATOM 4646 C C . GLU A 1 574 ? -18.579 12.382 20.549 1.00 89.50 574 GLU A C 1
ATOM 4648 O O . GLU A 1 574 ? -18.620 11.740 21.604 1.00 89.50 574 GLU A O 1
ATOM 4653 N N . TRP A 1 575 ? -19.663 12.979 20.054 1.00 84.56 575 TRP A N 1
ATOM 4654 C CA . TRP A 1 575 ? -20.965 13.037 20.730 1.00 84.56 575 TRP A CA 1
ATOM 4655 C C . TRP A 1 575 ? -21.524 11.654 21.093 1.00 84.56 575 TRP A C 1
ATOM 4657 O O . TRP A 1 575 ? -22.164 11.515 22.133 1.00 84.56 575 TRP A O 1
ATOM 4667 N N . SER A 1 576 ? -21.223 10.621 20.300 1.00 85.94 576 SER A N 1
ATOM 4668 C CA . SER A 1 576 ? -21.621 9.236 20.579 1.00 85.94 576 SER A CA 1
ATOM 4669 C C . SER A 1 576 ? -20.868 8.591 21.750 1.00 85.94 576 SER A C 1
ATOM 4671 O O . SER A 1 576 ? -21.153 7.451 22.098 1.00 85.94 576 SER A O 1
ATOM 4673 N N . SER A 1 577 ? -19.909 9.282 22.380 1.00 91.50 577 SER A N 1
ATOM 4674 C CA . SER A 1 577 ? -19.163 8.759 23.536 1.00 91.50 577 SER A CA 1
ATOM 4675 C C . SER A 1 577 ? -20.054 8.306 24.690 1.00 91.50 577 SER A C 1
ATOM 4677 O O . SER A 1 577 ? -19.727 7.344 25.382 1.00 91.50 577 SER A O 1
ATOM 4679 N N . GLN A 1 578 ? -21.223 8.925 24.854 1.00 89.81 578 GLN A N 1
ATOM 4680 C CA . GLN A 1 578 ? -22.210 8.499 25.848 1.00 89.81 578 GLN A CA 1
ATOM 4681 C C . GLN A 1 578 ? -22.802 7.113 25.550 1.00 89.81 578 GLN A C 1
ATOM 4683 O O . GLN A 1 578 ? -23.126 6.386 26.485 1.00 89.81 578 GLN A O 1
ATOM 4688 N N . ASP A 1 579 ? -22.885 6.716 24.279 1.00 90.62 579 ASP A N 1
ATOM 4689 C CA . ASP A 1 579 ? -23.449 5.428 23.859 1.00 90.62 579 ASP A CA 1
ATOM 4690 C C . ASP A 1 579 ? -22.439 4.276 23.990 1.00 90.62 579 ASP A C 1
ATOM 4692 O O . ASP A 1 579 ? -22.821 3.116 24.180 1.00 90.62 579 ASP A O 1
ATOM 4696 N N . TRP A 1 580 ? -21.140 4.592 23.934 1.00 93.75 580 TRP A N 1
ATOM 4697 C CA . TRP A 1 580 ? -20.053 3.628 24.152 1.00 93.75 580 TRP A CA 1
ATOM 4698 C C . TRP A 1 580 ? -19.969 3.203 25.621 1.00 93.75 580 TRP A C 1
ATOM 4700 O O . TRP A 1 580 ? -19.513 2.105 25.949 1.00 93.75 580 TRP A O 1
ATOM 4710 N N . LYS A 1 581 ? -20.402 4.090 26.525 1.00 91.44 581 LYS A N 1
ATOM 4711 C CA . LYS A 1 581 ? -20.376 3.858 27.965 1.00 91.44 581 LYS A CA 1
ATOM 4712 C C . LYS A 1 581 ? -21.209 2.625 28.321 1.00 91.44 581 LYS A C 1
ATOM 4714 O O . LYS A 1 581 ? -22.341 2.443 27.873 1.00 91.44 581 LYS A O 1
ATOM 4719 N N . GLY A 1 582 ? -20.640 1.777 29.173 1.00 91.44 582 GLY A N 1
ATOM 4720 C CA . GLY A 1 582 ? -21.303 0.568 29.659 1.00 91.44 582 GLY A CA 1
ATOM 4721 C C . GLY A 1 582 ? -21.306 -0.607 28.680 1.00 91.44 582 GLY A C 1
ATOM 4722 O O . GLY A 1 582 ? -21.987 -1.588 28.961 1.00 91.44 582 GLY A O 1
ATOM 4723 N N . ALA A 1 583 ? -20.576 -0.537 27.563 1.00 97.06 583 ALA A N 1
ATOM 4724 C CA . ALA A 1 583 ? -20.204 -1.748 26.839 1.00 97.06 583 ALA A CA 1
ATOM 4725 C C . ALA A 1 583 ? -19.284 -2.625 27.709 1.00 97.06 583 ALA A C 1
ATOM 4727 O O . ALA A 1 583 ? -18.505 -2.098 28.498 1.00 97.06 583 ALA A O 1
ATOM 4728 N N . ASP A 1 584 ? -19.371 -3.950 27.578 1.00 97.19 584 ASP A N 1
ATOM 4729 C CA . ASP A 1 584 ? -18.543 -4.895 28.343 1.00 97.19 584 ASP A CA 1
ATOM 4730 C C . ASP A 1 584 ? -17.171 -5.104 27.691 1.00 97.19 584 ASP A C 1
ATOM 4732 O O . ASP A 1 584 ? -16.182 -5.388 28.369 1.00 97.19 584 ASP A O 1
ATOM 4736 N N . VAL A 1 585 ? -17.108 -4.946 26.366 1.00 97.69 585 VAL A N 1
ATOM 4737 C CA . VAL A 1 585 ? -15.871 -4.961 25.585 1.00 97.69 585 VAL A CA 1
ATOM 4738 C C . VAL A 1 585 ? -15.858 -3.747 24.662 1.00 97.69 585 VAL A C 1
ATOM 4740 O O . VAL A 1 585 ? -16.763 -3.575 23.847 1.00 97.69 585 VAL A O 1
ATOM 4743 N N . LEU A 1 586 ? -14.825 -2.915 24.776 1.00 97.94 586 LEU A N 1
ATOM 4744 C CA . LEU A 1 586 ? -14.594 -1.750 23.925 1.00 97.94 586 LEU A CA 1
ATOM 4745 C C . LEU A 1 586 ? -13.336 -1.959 23.086 1.00 97.94 586 LEU A C 1
ATOM 4747 O O . LEU A 1 586 ? -12.277 -2.262 23.631 1.00 97.94 586 LEU A O 1
ATOM 4751 N N . VAL A 1 587 ? -13.442 -1.764 21.773 1.00 98.31 587 VAL A N 1
ATOM 4752 C CA . VAL A 1 587 ? -12.311 -1.832 20.841 1.00 98.31 587 VAL A CA 1
ATOM 4753 C C . VAL A 1 587 ? -12.200 -0.505 20.099 1.00 98.31 587 VAL A C 1
ATOM 4755 O O . VAL A 1 587 ? -12.979 -0.215 19.192 1.00 98.31 587 VAL A O 1
ATOM 4758 N N . PHE A 1 588 ? -11.224 0.308 20.491 1.00 97.88 588 PHE A N 1
ATOM 4759 C CA . PHE A 1 588 ? -10.949 1.601 19.876 1.00 97.88 588 PHE A CA 1
ATOM 4760 C C . PHE A 1 588 ? -9.923 1.482 18.755 1.00 97.88 588 PHE A C 1
ATOM 4762 O O . PHE A 1 588 ? -8.989 0.685 18.844 1.00 97.88 588 PHE A O 1
ATOM 4769 N N . ASN A 1 589 ? -10.044 2.315 17.723 1.00 96.75 589 ASN A N 1
ATOM 4770 C CA . ASN A 1 589 ? -8.966 2.527 16.764 1.00 96.75 589 ASN A CA 1
ATOM 4771 C C . ASN A 1 589 ? -9.022 3.931 16.146 1.00 96.75 589 ASN A C 1
ATOM 4773 O O . ASN A 1 589 ? -10.093 4.498 15.941 1.00 96.75 589 ASN A O 1
ATOM 4777 N N . SER A 1 590 ? -7.864 4.469 15.772 1.00 94.69 590 SER A N 1
ATOM 4778 C CA . SER A 1 590 ? -7.761 5.708 14.999 1.00 94.69 590 SER A CA 1
ATOM 4779 C C . SER A 1 590 ? -6.397 5.781 14.307 1.00 94.69 590 SER A C 1
ATOM 4781 O O . SER A 1 590 ? -5.457 5.104 14.721 1.00 94.69 590 SER A O 1
ATOM 4783 N N . GLY A 1 591 ? -6.296 6.548 13.221 1.00 90.56 591 GLY A N 1
ATOM 4784 C CA . GLY A 1 591 ? -5.022 6.791 12.535 1.00 90.56 591 GLY A CA 1
ATOM 4785 C C . GLY A 1 591 ? -5.164 7.176 11.064 1.00 90.56 591 GLY A C 1
ATOM 4786 O O . GLY A 1 591 ? -4.606 8.175 10.643 1.00 90.56 591 GLY A O 1
ATOM 4787 N N . HIS A 1 592 ? -5.996 6.482 10.278 1.00 88.25 592 HIS A N 1
ATOM 4788 C CA . HIS A 1 592 ? -6.048 6.692 8.813 1.00 88.25 592 HIS A CA 1
ATOM 4789 C C . HIS A 1 592 ? -6.512 8.091 8.381 1.00 88.25 592 HIS A C 1
ATOM 4791 O O . HIS A 1 592 ? -6.311 8.501 7.238 1.00 88.25 592 HIS A O 1
ATOM 4797 N N . TRP A 1 593 ? -7.181 8.815 9.278 1.00 89.50 593 TRP A N 1
ATOM 4798 C CA . TRP A 1 593 ? -7.641 10.181 9.046 1.00 89.50 593 TRP A CA 1
ATOM 4799 C C . TRP A 1 593 ? -6.677 11.235 9.613 1.00 89.50 593 TRP A C 1
ATOM 4801 O O . TRP A 1 593 ? -6.816 12.412 9.288 1.00 89.50 593 TRP A O 1
ATOM 4811 N N . TRP A 1 594 ? -5.677 10.836 10.403 1.00 91.62 594 TRP A N 1
ATOM 4812 C CA . TRP A 1 594 ? -4.674 11.719 11.002 1.00 91.62 594 TRP A CA 1
ATOM 4813 C C . TRP A 1 594 ? -3.513 11.974 10.041 1.00 91.62 594 TRP A C 1
ATOM 4815 O O . TRP A 1 594 ? -2.370 11.606 10.276 1.00 91.62 594 TRP A O 1
ATOM 4825 N N . ASN A 1 595 ? -3.810 12.656 8.938 1.00 88.56 595 ASN A N 1
ATOM 4826 C CA . ASN A 1 595 ? -2.804 13.147 8.000 1.00 88.56 595 ASN A CA 1
ATOM 4827 C C . ASN A 1 595 ? -3.182 14.532 7.471 1.00 88.56 595 ASN A C 1
ATOM 4829 O O . ASN A 1 595 ? -4.334 14.966 7.574 1.00 88.56 595 ASN A O 1
ATOM 4833 N N . TYR A 1 596 ? -2.207 15.223 6.880 1.00 86.94 596 TYR A N 1
ATOM 4834 C CA . TYR A 1 596 ? -2.376 16.580 6.350 1.00 86.94 596 TYR A CA 1
ATOM 4835 C C . TYR A 1 596 ? -3.550 16.688 5.363 1.00 86.94 596 TYR A C 1
ATOM 4837 O O . TYR A 1 596 ? -4.310 17.653 5.379 1.00 86.94 596 TYR A O 1
ATOM 4845 N N . GLU A 1 597 ? -3.741 15.656 4.544 1.00 83.94 597 GLU A N 1
ATOM 4846 C CA . GLU A 1 597 ? -4.724 15.615 3.460 1.00 83.94 597 GLU A CA 1
ATOM 4847 C C . GLU A 1 597 ? -6.166 15.561 3.968 1.00 83.94 597 GLU A C 1
ATOM 4849 O O . GLU A 1 597 ? -7.044 16.244 3.442 1.00 83.94 597 GLU A O 1
ATOM 4854 N N . LYS A 1 598 ? -6.414 14.767 5.013 1.00 83.38 598 LYS A N 1
ATOM 4855 C CA . LYS A 1 598 ? -7.732 14.603 5.643 1.00 83.38 598 LYS A CA 1
ATOM 4856 C C . LYS A 1 598 ? -8.027 15.653 6.716 1.00 83.38 598 LYS A C 1
ATOM 4858 O O . LYS A 1 598 ? -9.176 15.754 7.142 1.00 83.38 598 LYS A O 1
ATOM 4863 N N . THR A 1 599 ? -7.023 16.424 7.132 1.00 91.38 599 THR A N 1
ATOM 4864 C CA . THR A 1 599 ? -7.151 17.475 8.151 1.00 91.38 599 THR A CA 1
ATOM 4865 C C . THR A 1 599 ? -6.947 18.865 7.540 1.00 91.38 599 THR A C 1
ATOM 4867 O O . THR A 1 599 ? -7.881 19.431 6.969 1.00 91.38 599 THR A O 1
ATOM 4870 N N . ILE A 1 600 ? -5.728 19.397 7.612 1.00 91.25 600 ILE A N 1
ATOM 4871 C CA . ILE A 1 600 ? -5.377 20.786 7.307 1.00 91.25 600 ILE A CA 1
ATOM 4872 C C . ILE A 1 600 ? -5.718 21.154 5.860 1.00 91.25 600 ILE A C 1
ATOM 4874 O O . ILE A 1 600 ? -6.376 22.168 5.635 1.00 91.25 600 ILE A O 1
ATOM 4878 N N . ARG A 1 601 ? -5.363 20.314 4.877 1.00 87.50 601 ARG A N 1
ATOM 4879 C CA . ARG A 1 601 ? -5.669 20.568 3.456 1.00 87.50 601 ARG A CA 1
ATOM 4880 C C . ARG A 1 601 ? -7.172 20.650 3.186 1.00 87.50 601 ARG A C 1
ATOM 4882 O O . ARG A 1 601 ? -7.621 21.438 2.359 1.00 87.50 601 ARG A O 1
ATOM 4889 N N . GLY A 1 602 ? -7.962 19.852 3.903 1.00 83.81 602 GLY A N 1
ATOM 4890 C CA . GLY A 1 602 ? -9.424 19.882 3.845 1.00 83.81 602 GLY A CA 1
ATOM 4891 C C . GLY A 1 602 ? -10.053 21.096 4.540 1.00 83.81 602 GLY A C 1
ATOM 4892 O O . GLY A 1 602 ? -11.274 21.247 4.502 1.00 83.81 602 GLY A O 1
ATOM 4893 N N . GLY A 1 603 ? -9.248 21.957 5.170 1.00 88.44 603 GLY A N 1
ATOM 4894 C CA . GLY A 1 603 ? -9.704 23.066 6.003 1.00 88.44 603 GLY A CA 1
ATOM 4895 C C . GLY A 1 603 ? -10.128 22.639 7.410 1.00 88.44 603 GLY A C 1
ATOM 4896 O O . GLY A 1 603 ? -10.822 23.399 8.081 1.00 88.44 603 GLY A O 1
ATOM 4897 N N . SER A 1 604 ? -9.754 21.439 7.865 1.00 91.69 604 SER A N 1
ATOM 4898 C CA . SER A 1 604 ? -10.063 20.948 9.210 1.00 91.69 604 SER A CA 1
ATOM 4899 C C . SER A 1 604 ? -8.866 21.129 10.141 1.00 91.69 604 SER A C 1
ATOM 4901 O O . SER A 1 604 ? -7.923 20.339 10.106 1.00 91.69 604 SER A O 1
ATOM 4903 N N . TYR A 1 605 ? -8.914 22.165 10.977 1.00 95.06 605 TYR A N 1
ATOM 4904 C CA . TYR A 1 605 ? -7.839 22.522 11.911 1.00 95.06 605 TYR A CA 1
ATOM 4905 C C . TYR A 1 605 ? -8.110 22.005 13.326 1.00 95.06 605 TYR A C 1
ATOM 4907 O O . TYR A 1 605 ? -9.156 21.426 13.606 1.00 95.06 605 TYR A O 1
ATOM 4915 N N . PHE A 1 606 ? -7.164 22.207 14.236 1.00 97.06 606 PHE A N 1
ATOM 4916 C CA . PHE A 1 606 ? -7.238 21.691 15.598 1.00 97.06 606 PHE A CA 1
ATOM 4917 C C . PHE A 1 606 ? -7.668 22.778 16.580 1.00 97.06 606 PHE A C 1
ATOM 4919 O O . PHE A 1 606 ? -7.208 23.914 16.500 1.00 97.06 606 PHE A O 1
ATOM 4926 N N . GLN A 1 607 ? -8.550 22.435 17.511 1.00 94.12 607 GLN A N 1
ATOM 4927 C CA . GLN A 1 607 ? -9.085 23.344 18.519 1.00 94.12 607 GLN A CA 1
ATOM 4928 C C . GLN A 1 607 ? -8.887 22.757 19.917 1.00 94.12 607 GLN A C 1
ATOM 4930 O O . GLN A 1 607 ? -9.064 21.558 20.125 1.00 94.12 607 GLN A O 1
ATOM 4935 N N . VAL A 1 608 ? -8.531 23.614 20.874 1.00 94.75 608 VAL A N 1
ATOM 4936 C CA . VAL A 1 608 ? -8.450 23.284 22.303 1.00 94.75 608 VAL A CA 1
ATOM 4937 C C . VAL A 1 608 ? -9.166 24.388 23.073 1.00 94.75 608 VAL A C 1
ATOM 4939 O O . VAL A 1 608 ? -8.767 25.551 22.989 1.00 94.75 608 VAL A O 1
ATOM 4942 N N . GLY A 1 609 ? -10.223 24.048 23.814 1.00 91.31 609 GLY A N 1
ATOM 4943 C CA . GLY A 1 609 ? -11.103 25.048 24.412 1.00 91.31 609 GLY A CA 1
ATOM 4944 C C . GLY A 1 609 ? -11.753 25.917 23.332 1.00 91.31 609 GLY A C 1
ATOM 4945 O O . GLY A 1 609 ? -12.379 25.408 22.401 1.00 91.31 609 GLY A O 1
ATOM 4946 N N . GLU A 1 610 ? -11.595 27.234 23.429 1.00 88.75 610 GLU A N 1
ATOM 4947 C CA . GLU A 1 610 ? -12.135 28.195 22.453 1.00 88.75 610 GLU A CA 1
ATOM 4948 C C . GLU A 1 610 ? -11.135 28.572 21.346 1.00 88.75 610 GLU A C 1
ATOM 4950 O O . GLU A 1 610 ? -11.499 29.248 20.386 1.00 88.75 610 GLU A O 1
ATOM 4955 N N . GLU A 1 611 ? -9.881 28.124 21.444 1.00 92.25 611 GLU A N 1
ATOM 4956 C CA . GLU A 1 611 ? -8.797 28.580 20.576 1.00 92.25 611 GLU A CA 1
ATOM 4957 C C . GLU A 1 611 ? -8.496 27.578 19.453 1.00 92.25 611 GLU A C 1
ATOM 4959 O O . GLU A 1 611 ? -8.259 26.391 19.700 1.00 92.25 611 GLU A O 1
ATOM 4964 N N . VAL A 1 612 ? -8.447 28.070 18.210 1.00 94.44 612 VAL A N 1
ATOM 4965 C CA . VAL A 1 612 ? -8.000 27.293 17.044 1.00 94.44 612 VAL A CA 1
ATOM 4966 C C . VAL A 1 612 ? -6.483 27.399 16.906 1.00 94.44 612 VAL A C 1
ATOM 4968 O O . VAL A 1 612 ? -5.928 28.480 16.722 1.00 94.44 612 VAL A O 1
ATOM 4971 N N . LYS A 1 613 ? -5.803 26.256 16.976 1.00 94.12 613 LYS A N 1
ATOM 4972 C CA . LYS A 1 613 ? -4.345 26.126 16.939 1.00 94.12 613 LYS A CA 1
ATOM 4973 C C . LYS A 1 613 ? -3.867 25.956 15.497 1.00 94.12 613 LYS A C 1
ATOM 4975 O O . LYS A 1 613 ? -3.691 24.840 15.017 1.00 94.12 613 LYS A O 1
ATOM 4980 N N . MET A 1 614 ? -3.663 27.079 14.808 1.00 90.38 614 MET A N 1
ATOM 4981 C CA . MET A 1 614 ? -3.309 27.108 13.379 1.00 90.38 614 MET A CA 1
ATOM 4982 C C . MET A 1 614 ? -1.959 26.456 13.046 1.00 90.38 614 MET A C 1
ATOM 4984 O O . MET A 1 614 ? -1.802 25.939 11.945 1.00 90.38 614 MET A O 1
ATOM 4988 N N . GLU A 1 615 ? -1.013 26.474 13.988 1.00 92.12 615 GLU A N 1
ATOM 4989 C CA . GLU A 1 615 ? 0.360 25.963 13.822 1.00 92.12 615 GLU A CA 1
ATOM 4990 C C . GLU A 1 615 ? 0.562 24.560 14.421 1.00 92.12 615 GLU A C 1
ATOM 4992 O O . GLU A 1 615 ? 1.667 24.023 14.415 1.00 92.12 615 GLU A O 1
ATOM 4997 N N . MET A 1 616 ? -0.489 23.947 14.975 1.00 94.88 616 MET A N 1
ATOM 4998 C CA . MET A 1 616 ? -0.377 22.621 15.583 1.00 94.88 616 MET A CA 1
ATOM 4999 C C . MET A 1 616 ? -0.204 21.543 14.507 1.00 94.88 616 MET A C 1
ATOM 5001 O O . MET A 1 616 ? -0.993 21.465 13.564 1.00 94.88 616 MET A O 1
ATOM 5005 N N . SER A 1 617 ? 0.804 20.682 14.675 1.00 94.81 617 SER A N 1
ATOM 5006 C CA . SER A 1 617 ? 1.033 19.548 13.779 1.00 94.81 617 SER A CA 1
ATOM 5007 C C . SER A 1 617 ? -0.037 18.467 13.951 1.00 94.81 617 SER A C 1
ATOM 5009 O O . SER A 1 617 ? -0.646 18.318 15.015 1.00 94.81 617 SER A O 1
ATOM 5011 N N . VAL A 1 618 ? -0.237 17.666 12.901 1.00 93.75 618 VAL A N 1
ATOM 5012 C CA . VAL A 1 618 ? -1.174 16.532 12.926 1.00 93.75 618 VAL A CA 1
ATOM 5013 C C . VAL A 1 618 ? -0.784 15.510 13.998 1.00 93.75 618 VAL A C 1
ATOM 5015 O O . VAL A 1 618 ? -1.655 14.978 14.677 1.00 93.75 618 VAL A O 1
ATOM 5018 N N . GLU A 1 619 ? 0.515 15.282 14.201 1.00 92.69 619 GLU A N 1
ATOM 5019 C CA . GLU A 1 619 ? 1.043 14.361 15.214 1.00 92.69 619 GLU A CA 1
ATOM 5020 C C . GLU A 1 619 ? 0.725 14.825 16.638 1.00 92.69 619 GLU A C 1
ATOM 5022 O O . GLU A 1 619 ? 0.214 14.046 17.441 1.00 92.69 619 GLU A O 1
ATOM 5027 N N . SER A 1 620 ? 0.960 16.107 16.948 1.00 94.44 620 SER A N 1
ATOM 5028 C CA . SER A 1 620 ? 0.620 16.672 18.260 1.00 94.44 620 SER A CA 1
ATOM 5029 C C . SER A 1 620 ? -0.888 16.660 18.506 1.00 94.44 620 SER A C 1
ATOM 5031 O O . SER A 1 620 ? -1.338 16.400 19.623 1.00 94.44 620 SER A O 1
ATOM 5033 N N . ALA A 1 621 ? -1.679 16.913 17.462 1.00 96.12 621 ALA A N 1
ATOM 5034 C CA . ALA A 1 621 ? -3.126 16.829 17.546 1.00 96.12 621 ALA A CA 1
ATOM 5035 C C . ALA A 1 621 ? -3.609 15.391 17.789 1.00 96.12 621 ALA A C 1
ATOM 5037 O O . ALA A 1 621 ? -4.473 15.167 18.640 1.00 96.12 621 ALA A O 1
ATOM 5038 N N . TYR A 1 622 ? -3.008 14.416 17.099 1.00 95.50 622 TYR A N 1
ATOM 5039 C CA . TYR A 1 622 ? -3.303 13.001 17.287 1.00 95.50 622 TYR A CA 1
ATOM 5040 C C . TYR A 1 622 ? -2.940 12.543 18.699 1.00 95.50 622 TYR A C 1
ATOM 5042 O O . TYR A 1 622 ? -3.791 11.977 19.384 1.00 95.50 622 TYR A O 1
ATOM 5050 N N . GLN A 1 623 ? -1.740 12.871 19.187 1.00 94.50 623 GLN A N 1
ATOM 5051 C CA . GLN A 1 623 ? -1.321 12.580 20.560 1.00 94.50 623 GLN A CA 1
ATOM 5052 C C . GLN A 1 623 ? -2.352 13.086 21.576 1.00 94.50 623 GLN A C 1
ATOM 5054 O O . GLN A 1 623 ? -2.827 12.324 22.419 1.00 94.50 623 GLN A O 1
ATOM 5059 N N . ARG A 1 624 ? -2.773 14.348 21.443 1.00 95.44 624 ARG A N 1
ATOM 5060 C CA . ARG A 1 624 ? -3.751 14.957 22.348 1.00 95.44 624 ARG A CA 1
ATOM 5061 C C . ARG A 1 624 ? -5.135 14.313 22.260 1.00 95.44 624 ARG A C 1
ATOM 5063 O O . ARG A 1 624 ? -5.823 14.213 23.270 1.00 95.44 624 ARG A O 1
ATOM 5070 N N . SER A 1 625 ? -5.537 13.838 21.081 1.00 96.19 625 SER A N 1
ATOM 5071 C CA . SER A 1 625 ? -6.784 13.078 20.927 1.00 96.19 625 SER A CA 1
ATOM 5072 C C . SER A 1 625 ? -6.761 11.761 21.713 1.00 96.19 625 SER A C 1
ATOM 5074 O O . SER A 1 625 ? -7.750 11.415 22.361 1.00 96.19 625 SER A O 1
ATOM 5076 N N . ILE A 1 626 ? -5.618 11.061 21.721 1.00 94.81 626 ILE A N 1
ATOM 5077 C CA . ILE A 1 626 ? -5.436 9.820 22.482 1.00 94.81 626 ILE A CA 1
ATOM 5078 C C . ILE A 1 626 ? -5.397 10.116 23.984 1.00 94.81 626 ILE A C 1
ATOM 5080 O O . ILE A 1 626 ? -6.048 9.415 24.752 1.00 94.81 626 ILE A O 1
ATOM 5084 N N . GLU A 1 627 ? -4.720 11.185 24.411 1.00 93.50 627 GLU A N 1
ATOM 5085 C CA . GLU A 1 627 ? -4.734 11.639 25.811 1.00 93.50 627 GLU A CA 1
ATOM 5086 C C . GLU A 1 627 ? -6.164 11.934 26.299 1.00 93.50 627 GLU A C 1
ATOM 5088 O O . GLU A 1 627 ? -6.555 11.497 27.384 1.00 93.50 627 GLU A O 1
ATOM 5093 N N . THR A 1 628 ? -6.976 12.609 25.480 1.00 95.06 628 THR A N 1
ATOM 5094 C CA . THR A 1 628 ? -8.391 12.880 25.779 1.00 95.06 628 THR A CA 1
ATOM 5095 C C . THR A 1 628 ? -9.220 11.597 25.866 1.00 95.06 628 THR A C 1
ATOM 5097 O O . THR A 1 628 ? -10.039 11.470 26.780 1.00 95.06 628 THR A O 1
ATOM 5100 N N . LEU A 1 629 ? -8.989 10.618 24.979 1.00 94.81 629 LEU A N 1
ATOM 5101 C CA . LEU A 1 629 ? -9.622 9.298 25.077 1.00 94.81 629 LEU A CA 1
ATOM 5102 C C . LEU A 1 629 ? -9.252 8.600 26.393 1.00 94.81 629 LEU A C 1
ATOM 5104 O O . LEU A 1 629 ? -10.139 8.099 27.081 1.00 94.81 629 LEU A O 1
ATOM 5108 N N . LEU A 1 630 ? -7.968 8.563 26.760 1.00 92.19 630 LEU A N 1
ATOM 5109 C CA . LEU A 1 630 ? -7.522 7.904 27.992 1.00 92.19 630 LEU A CA 1
ATOM 5110 C C . LEU A 1 630 ? -8.095 8.560 29.241 1.00 92.19 630 LEU A C 1
ATOM 5112 O O . LEU A 1 630 ? -8.500 7.855 30.166 1.00 92.19 630 LEU A O 1
ATOM 5116 N N . ASN A 1 631 ? -8.167 9.892 29.258 1.00 91.75 631 ASN A N 1
ATOM 5117 C CA . ASN A 1 631 ? -8.808 10.616 30.344 1.00 91.75 631 ASN A CA 1
ATOM 5118 C C . ASN A 1 631 ? -10.283 10.208 30.473 1.00 91.75 631 ASN A C 1
ATOM 5120 O O . ASN A 1 631 ? -10.719 9.846 31.560 1.00 91.75 631 ASN A O 1
ATOM 5124 N N . TRP A 1 632 ? -11.024 10.173 29.361 1.00 93.75 632 TRP A N 1
ATOM 5125 C CA . TRP A 1 632 ? -12.419 9.729 29.366 1.00 93.75 632 TRP A CA 1
ATOM 5126 C C . TRP A 1 632 ? -12.582 8.271 29.808 1.00 93.75 632 TRP A C 1
ATOM 5128 O O . TRP A 1 632 ? -13.487 7.972 30.581 1.00 93.75 632 TRP A O 1
ATOM 5138 N N . ILE A 1 633 ? -11.699 7.360 29.383 1.00 92.88 633 ILE A N 1
ATOM 5139 C CA . ILE A 1 633 ? -11.714 5.966 29.854 1.00 92.88 633 ILE A CA 1
ATOM 5140 C C . ILE A 1 633 ? -11.518 5.925 31.375 1.00 92.88 633 ILE A C 1
ATOM 5142 O O . ILE A 1 633 ? -12.265 5.240 32.068 1.00 92.88 633 ILE A O 1
ATOM 5146 N N . GLY A 1 634 ? -10.553 6.684 31.902 1.00 89.62 634 GLY A N 1
ATOM 5147 C CA . GLY A 1 634 ? -10.281 6.750 33.337 1.00 89.62 634 GLY A CA 1
ATOM 5148 C C . GLY A 1 634 ? -11.432 7.328 34.166 1.00 89.62 634 GLY A C 1
ATOM 5149 O O . GLY A 1 634 ? -11.615 6.914 35.309 1.00 89.62 634 GLY A O 1
ATOM 5150 N N . THR A 1 635 ? -12.221 8.253 33.610 1.00 90.75 635 THR A N 1
ATOM 5151 C CA . THR A 1 635 ? -13.306 8.929 34.341 1.00 90.75 635 THR A CA 1
ATOM 5152 C C . THR A 1 635 ? -14.683 8.296 34.139 1.00 90.75 635 THR A C 1
ATOM 5154 O O . THR A 1 635 ? -15.478 8.249 35.075 1.00 90.75 635 THR A O 1
ATOM 5157 N N . GLU A 1 636 ? -14.992 7.818 32.933 1.00 92.56 636 GLU A N 1
ATOM 5158 C CA . GLU A 1 636 ? -16.345 7.402 32.539 1.00 92.56 636 GLU A CA 1
ATOM 5159 C C . GLU A 1 636 ? -16.517 5.883 32.411 1.00 92.56 636 GLU A C 1
ATOM 5161 O O . GLU A 1 636 ? -17.645 5.388 32.524 1.00 92.56 636 GLU A O 1
ATOM 5166 N N . VAL A 1 637 ? -15.434 5.128 32.187 1.00 91.88 637 VAL A N 1
ATOM 5167 C CA . VAL A 1 637 ? -15.494 3.676 31.966 1.00 91.88 637 VAL A CA 1
ATOM 5168 C C . VAL A 1 637 ? -15.157 2.919 33.244 1.00 91.88 637 VAL A C 1
ATOM 5170 O O . VAL A 1 637 ? -14.115 3.098 33.871 1.00 91.88 637 VAL A O 1
ATOM 5173 N N . ASN A 1 638 ? -16.026 1.979 33.617 1.00 90.81 638 ASN A N 1
ATOM 5174 C CA . ASN A 1 638 ? -15.742 1.084 34.728 1.00 90.81 638 ASN A CA 1
ATOM 5175 C C . ASN A 1 638 ? -14.798 -0.048 34.283 1.00 90.81 638 ASN A C 1
ATOM 5177 O O . ASN A 1 638 ? -15.249 -1.124 33.882 1.00 90.81 638 ASN A O 1
ATOM 5181 N N . MET A 1 639 ? -13.491 0.179 34.431 1.00 86.81 639 MET A N 1
ATOM 5182 C CA . MET A 1 639 ? -12.411 -0.763 34.091 1.00 86.81 639 MET A CA 1
ATOM 5183 C C . MET A 1 639 ? -12.390 -2.058 34.928 1.00 86.81 639 MET A C 1
ATOM 5185 O O . MET A 1 639 ? -11.569 -2.937 34.677 1.00 86.81 639 MET A O 1
ATOM 5189 N N . SER A 1 640 ? -13.251 -2.191 35.948 1.00 86.38 640 SER A N 1
ATOM 5190 C CA . SER A 1 640 ? -13.444 -3.465 36.666 1.00 86.38 640 SER A CA 1
ATOM 5191 C C . SER A 1 640 ? -14.449 -4.394 35.983 1.00 86.38 640 SER A C 1
ATOM 5193 O O . SER A 1 640 ? -14.421 -5.596 36.224 1.00 86.38 640 SER A O 1
ATOM 5195 N N . LYS A 1 641 ? -15.328 -3.837 35.141 1.00 89.25 641 LYS A N 1
ATOM 5196 C CA . LYS A 1 641 ? -16.351 -4.577 34.388 1.00 89.25 641 LYS A CA 1
ATOM 5197 C C . LYS A 1 641 ? -16.070 -4.615 32.891 1.00 89.25 641 LYS A C 1
ATOM 5199 O O . LYS A 1 641 ? -16.455 -5.565 32.227 1.00 89.25 641 LYS A O 1
ATOM 5204 N N . THR A 1 642 ? -15.424 -3.573 32.378 1.00 93.31 642 THR A N 1
ATOM 5205 C CA . THR A 1 642 ? -15.211 -3.373 30.945 1.00 93.31 642 THR A CA 1
ATOM 5206 C C . THR A 1 642 ? -13.797 -3.781 30.561 1.00 93.31 642 THR A C 1
ATOM 5208 O O . THR A 1 642 ? -12.829 -3.305 31.160 1.00 93.31 642 THR A O 1
ATOM 5211 N N . GLN A 1 643 ? -13.667 -4.622 29.540 1.00 94.12 643 GLN A N 1
ATOM 5212 C CA . GLN A 1 643 ? -12.392 -4.863 28.872 1.00 94.12 643 GLN A CA 1
ATOM 5213 C C . GLN A 1 643 ? -12.212 -3.825 27.763 1.00 94.12 643 GLN A C 1
ATOM 5215 O O . GLN A 1 643 ? -13.099 -3.660 26.929 1.00 94.12 643 GLN A O 1
ATOM 5220 N N . VAL A 1 644 ? -11.086 -3.112 27.753 1.00 94.62 644 VAL A N 1
ATOM 5221 C CA . VAL A 1 644 ? -10.838 -2.051 26.772 1.00 94.62 644 VAL A CA 1
ATOM 5222 C C . VAL A 1 644 ? -9.561 -2.354 26.006 1.00 94.62 644 VAL A C 1
ATOM 5224 O O . VAL A 1 644 ? -8.502 -2.551 26.603 1.00 94.62 644 VAL A O 1
ATOM 5227 N N . PHE A 1 645 ? -9.684 -2.349 24.684 1.00 95.50 645 PHE A N 1
ATOM 5228 C CA . PHE A 1 645 ? -8.610 -2.565 23.734 1.00 95.50 645 PHE A CA 1
ATOM 5229 C C . PHE A 1 645 ? -8.427 -1.325 22.866 1.00 95.50 645 PHE A C 1
ATOM 5231 O O . PHE A 1 645 ? -9.405 -0.724 22.417 1.00 95.50 645 PHE A O 1
ATOM 5238 N N . PHE A 1 646 ? -7.179 -0.976 22.572 1.00 95.88 646 PHE A N 1
ATOM 5239 C CA . PHE A 1 646 ? -6.860 -0.046 21.492 1.00 95.88 646 PHE A CA 1
ATOM 5240 C C . PHE A 1 646 ? -6.125 -0.808 20.398 1.00 95.88 646 PHE A C 1
ATOM 5242 O O . PHE A 1 646 ? -5.043 -1.342 20.629 1.00 95.88 646 PHE A O 1
ATOM 5249 N N . ARG A 1 647 ? -6.708 -0.888 19.204 1.00 95.94 647 ARG A N 1
ATOM 5250 C CA . ARG A 1 647 ? -6.081 -1.532 18.053 1.00 95.94 647 ARG A CA 1
ATOM 5251 C C . ARG A 1 647 ? -5.156 -0.545 17.357 1.00 95.94 647 ARG A C 1
ATOM 5253 O O . ARG A 1 647 ? -5.573 0.547 16.969 1.00 95.94 647 ARG A O 1
ATOM 5260 N N . SER A 1 648 ? -3.899 -0.945 17.191 1.00 93.62 648 SER A N 1
ATOM 5261 C CA . SER A 1 648 ? -2.863 -0.100 16.601 1.00 93.62 648 SER A CA 1
ATOM 5262 C C . SER A 1 648 ? -3.073 0.151 15.097 1.00 93.62 648 SER A C 1
ATOM 5264 O O . SER A 1 648 ? -3.943 -0.436 14.448 1.00 93.62 648 SER A O 1
ATOM 5266 N N . TYR A 1 649 ? -2.282 1.057 14.521 1.00 91.81 649 TYR A N 1
ATOM 5267 C CA . TYR A 1 649 ? -2.409 1.450 13.117 1.00 91.81 649 TYR A CA 1
ATOM 5268 C C . TYR A 1 649 ? -2.268 0.249 12.165 1.00 91.81 649 TYR A C 1
ATOM 5270 O O . TYR A 1 649 ? -1.327 -0.537 12.285 1.00 91.81 649 TYR A O 1
ATOM 5278 N N . ALA A 1 650 ? -3.193 0.119 11.212 1.00 91.38 650 ALA A N 1
ATOM 5279 C CA . ALA A 1 650 ? -3.092 -0.859 10.133 1.00 91.38 650 ALA A CA 1
ATOM 5280 C C . ALA A 1 650 ? -2.428 -0.176 8.923 1.00 91.38 650 ALA A C 1
ATOM 5282 O O . ALA A 1 650 ? -2.987 0.793 8.428 1.00 91.38 650 ALA A O 1
ATOM 5283 N N . PRO A 1 651 ? -1.248 -0.611 8.466 1.00 88.50 651 PRO A N 1
ATOM 5284 C CA . PRO A 1 651 ? -0.548 0.038 7.365 1.00 88.50 651 PRO A CA 1
ATOM 5285 C C . PRO A 1 651 ? -1.285 -0.066 6.029 1.00 88.50 651 PRO A C 1
ATOM 5287 O O . PRO A 1 651 ? -1.948 -1.061 5.738 1.00 88.50 651 PRO A O 1
ATOM 5290 N N . VAL A 1 652 ? -1.104 0.968 5.209 1.00 87.62 652 VAL A N 1
ATOM 5291 C CA . VAL A 1 652 ? -1.472 0.988 3.790 1.00 87.62 652 VAL A CA 1
ATOM 5292 C C . VAL A 1 652 ? -0.297 0.487 2.950 1.00 87.62 652 VAL A C 1
ATOM 5294 O O . VAL A 1 652 ? 0.856 0.757 3.292 1.00 87.62 652 VAL A O 1
ATOM 5297 N N . HIS A 1 653 ? -0.565 -0.211 1.846 1.00 87.75 653 HIS A N 1
ATOM 5298 C CA . HIS A 1 653 ? 0.493 -0.745 0.981 1.00 87.75 653 HIS A CA 1
ATOM 5299 C C . HIS A 1 653 ? 0.386 -0.182 -0.427 1.00 87.75 653 HIS A C 1
ATOM 5301 O O . HIS A 1 653 ? -0.562 -0.471 -1.147 1.00 87.75 653 HIS A O 1
ATOM 5307 N N . PHE A 1 654 ? 1.388 0.583 -0.842 1.00 77.94 654 PHE A N 1
ATOM 5308 C CA . PHE A 1 654 ? 1.525 1.019 -2.223 1.00 77.94 654 PHE A CA 1
ATOM 5309 C C . PHE A 1 654 ? 2.899 0.603 -2.747 1.00 77.94 654 PHE A C 1
ATOM 5311 O O . PHE A 1 654 ? 3.920 0.833 -2.103 1.00 77.94 654 PHE A O 1
ATOM 5318 N N . SER A 1 655 ? 2.910 -0.020 -3.920 1.00 74.31 655 SER A N 1
ATOM 5319 C CA . SER A 1 655 ? 4.112 -0.406 -4.654 1.00 74.31 655 SER A CA 1
ATOM 5320 C C . SER A 1 655 ? 4.334 0.562 -5.812 1.00 74.31 655 SER A C 1
ATOM 5322 O O . SER A 1 655 ? 3.401 0.865 -6.561 1.00 74.31 655 SER A O 1
ATOM 5324 N N . GLY A 1 656 ? 5.579 1.017 -5.987 1.00 66.00 656 GLY A N 1
ATOM 5325 C CA . GLY A 1 656 ? 5.956 1.951 -7.056 1.00 66.00 656 GLY A CA 1
ATOM 5326 C C . GLY A 1 656 ? 5.613 3.420 -6.785 1.00 66.00 656 GLY A C 1
ATOM 5327 O O . GLY A 1 656 ? 5.466 4.170 -7.739 1.00 66.00 656 GLY A O 1
ATOM 5328 N N . GLY A 1 657 ? 5.467 3.811 -5.518 1.00 64.38 657 GLY A N 1
ATOM 5329 C CA . GLY A 1 657 ? 5.085 5.157 -5.079 1.00 64.38 657 GLY A CA 1
ATOM 5330 C C . GLY A 1 657 ? 4.054 5.089 -3.954 1.00 64.38 657 GLY A C 1
ATOM 5331 O O . GLY A 1 657 ? 3.618 4.002 -3.582 1.00 64.38 657 GLY A O 1
ATOM 5332 N N . ASP A 1 658 ? 3.644 6.236 -3.428 1.00 63.00 658 ASP A N 1
ATOM 5333 C CA . ASP A 1 658 ? 2.468 6.365 -2.564 1.00 63.00 658 ASP A CA 1
ATOM 5334 C C . ASP A 1 658 ? 1.183 6.559 -3.395 1.00 63.00 658 ASP A C 1
ATOM 5336 O O . ASP A 1 658 ? 1.198 6.592 -4.629 1.00 63.00 658 ASP A O 1
ATOM 5340 N N . TRP A 1 659 ? 0.044 6.733 -2.726 1.00 60.12 659 TRP A N 1
ATOM 5341 C CA . TRP A 1 659 ? -1.237 6.940 -3.404 1.00 60.12 659 TRP A CA 1
ATOM 5342 C C . TRP A 1 659 ? -1.291 8.188 -4.303 1.00 60.12 659 TRP A C 1
ATOM 5344 O O . TRP A 1 659 ? -2.141 8.250 -5.191 1.00 60.12 659 TRP A O 1
ATOM 5354 N N . LYS A 1 660 ? -0.416 9.182 -4.085 1.00 54.94 660 LYS A N 1
ATOM 5355 C CA . LYS A 1 660 ? -0.363 10.436 -4.856 1.00 54.94 660 LYS A CA 1
ATOM 5356 C C . LYS A 1 660 ? 0.623 10.373 -6.017 1.00 54.94 660 LYS A C 1
ATOM 5358 O O . LYS A 1 660 ? 0.443 11.078 -7.004 1.00 54.94 660 LYS A O 1
ATOM 5363 N N . THR A 1 661 ? 1.656 9.548 -5.898 1.00 62.09 661 THR A N 1
ATOM 5364 C CA . THR A 1 661 ? 2.789 9.462 -6.831 1.00 62.09 661 THR A CA 1
ATOM 5365 C C . THR A 1 661 ? 2.692 8.272 -7.791 1.00 62.09 661 THR A C 1
ATOM 5367 O O . THR A 1 661 ? 3.643 7.980 -8.509 1.00 62.09 661 THR A O 1
ATOM 5370 N N . GLY A 1 662 ? 1.527 7.614 -7.858 1.00 64.38 662 GLY A N 1
ATOM 5371 C CA . GLY A 1 662 ? 1.254 6.524 -8.805 1.00 64.38 662 GLY A CA 1
ATOM 5372 C C . GLY A 1 662 ? 1.441 5.117 -8.231 1.00 64.38 662 GLY A C 1
ATOM 5373 O O . GLY A 1 662 ? 1.461 4.146 -8.989 1.00 64.38 662 GLY A O 1
ATOM 5374 N N . GLY A 1 663 ? 1.547 4.997 -6.907 1.00 70.00 663 GLY A N 1
ATOM 5375 C CA . GLY A 1 663 ? 1.601 3.730 -6.192 1.00 70.00 663 GLY A CA 1
ATOM 5376 C C . GLY A 1 663 ? 0.332 2.889 -6.347 1.00 70.00 663 GLY A C 1
ATOM 5377 O O . GLY A 1 663 ? -0.776 3.404 -6.512 1.00 70.00 663 GLY A O 1
ATOM 5378 N N . SER A 1 664 ? 0.479 1.564 -6.277 1.00 80.12 664 SER A N 1
ATOM 5379 C CA . SER A 1 664 ? -0.636 0.621 -6.448 1.00 80.12 664 SER A CA 1
ATOM 5380 C C . SER A 1 664 ? -0.467 -0.660 -5.626 1.00 80.12 664 SER A C 1
ATOM 5382 O O . SER A 1 664 ? 0.647 -0.989 -5.242 1.00 80.12 664 SER A O 1
ATOM 5384 N N . CYS A 1 665 ? -1.551 -1.406 -5.386 1.00 86.81 665 CYS A N 1
ATOM 5385 C CA . CYS A 1 665 ? -1.511 -2.678 -4.638 1.00 86.81 665 CYS A CA 1
ATOM 5386 C C . CYS A 1 665 ? -2.120 -3.873 -5.387 1.00 86.81 665 CYS A C 1
ATOM 5388 O O . CYS A 1 665 ? -2.001 -5.002 -4.932 1.00 86.81 665 CYS A O 1
ATOM 5390 N N . HIS A 1 666 ? -2.755 -3.665 -6.546 1.00 86.75 666 HIS A N 1
ATOM 5391 C CA . HIS A 1 666 ? -3.448 -4.727 -7.299 1.00 86.75 666 HIS A CA 1
ATOM 5392 C C . HIS A 1 666 ? -2.580 -5.898 -7.779 1.00 86.75 666 HIS A C 1
ATOM 5394 O O . HIS A 1 666 ? -3.127 -6.933 -8.152 1.00 86.75 666 HIS A O 1
ATOM 5400 N N . LEU A 1 667 ? -1.256 -5.729 -7.819 1.00 88.56 667 LEU A N 1
ATOM 5401 C CA . LEU A 1 667 ? -0.313 -6.765 -8.253 1.00 88.56 667 LEU A CA 1
ATOM 5402 C C . LEU A 1 667 ? 0.190 -7.635 -7.090 1.00 88.56 667 LEU A C 1
ATOM 5404 O O . LEU A 1 667 ? 0.824 -8.663 -7.326 1.00 88.56 667 LEU A O 1
ATOM 5408 N N . GLU A 1 668 ? -0.089 -7.239 -5.848 1.00 89.25 668 GLU A N 1
ATOM 5409 C CA . GLU A 1 668 ? 0.360 -7.949 -4.656 1.00 89.25 668 GLU A CA 1
ATOM 5410 C C . GLU A 1 668 ? -0.568 -9.138 -4.369 1.00 89.25 668 GLU A C 1
ATOM 5412 O O . GLU A 1 668 ? -1.752 -8.974 -4.080 1.00 89.25 668 GLU A O 1
ATOM 5417 N N . THR A 1 669 ? -0.032 -10.355 -4.458 1.00 89.75 669 THR A N 1
ATOM 5418 C CA . THR A 1 669 ? -0.804 -11.611 -4.311 1.00 89.75 669 THR A CA 1
ATOM 5419 C C . THR A 1 669 ? -0.259 -12.537 -3.226 1.00 89.75 669 THR A C 1
ATOM 5421 O O . THR A 1 669 ? -0.871 -13.556 -2.908 1.00 89.75 669 THR A O 1
ATOM 5424 N N . LEU A 1 670 ? 0.889 -12.186 -2.644 1.00 87.75 670 LEU A N 1
ATOM 5425 C CA . LEU A 1 670 ? 1.541 -12.907 -1.558 1.00 87.75 670 LEU A CA 1
ATOM 5426 C C . LEU A 1 670 ? 1.989 -11.926 -0.469 1.00 87.75 670 LEU A C 1
ATOM 5428 O O . LEU A 1 670 ? 2.311 -10.774 -0.787 1.00 87.75 670 LEU A O 1
ATOM 5432 N N . PRO A 1 671 ? 2.024 -12.367 0.799 1.00 88.12 671 PRO A N 1
ATOM 5433 C CA . PRO A 1 671 ? 2.570 -11.558 1.873 1.00 88.12 671 PRO A CA 1
ATOM 5434 C C . PRO A 1 671 ? 4.062 -11.294 1.647 1.00 88.12 671 PRO A C 1
ATOM 5436 O O . PRO A 1 671 ? 4.734 -11.958 0.856 1.00 88.12 671 PRO A O 1
ATOM 5439 N N . GLU A 1 672 ? 4.588 -10.321 2.375 1.00 83.62 672 GLU A N 1
ATOM 5440 C CA . GLU A 1 672 ? 6.017 -10.070 2.442 1.00 83.62 672 GLU A CA 1
ATOM 5441 C C . GLU A 1 672 ? 6.708 -11.113 3.328 1.00 83.62 672 GLU A C 1
ATOM 5443 O O . GLU A 1 672 ? 6.271 -11.392 4.449 1.00 83.62 672 GLU A O 1
ATOM 5448 N N . PHE A 1 673 ? 7.816 -11.670 2.836 1.00 74.12 673 PHE A N 1
ATOM 5449 C CA . PHE A 1 673 ? 8.604 -12.670 3.554 1.00 74.12 673 PHE A CA 1
ATOM 5450 C C . PHE A 1 673 ? 9.920 -12.048 4.027 1.00 74.12 673 PHE A C 1
ATOM 5452 O O . PHE A 1 673 ? 10.915 -12.046 3.307 1.00 74.12 673 PHE A O 1
ATOM 5459 N N . GLY A 1 674 ? 9.945 -11.528 5.256 1.00 57.81 674 GLY A N 1
ATOM 5460 C CA . GLY A 1 674 ? 11.150 -10.950 5.858 1.00 57.81 674 GLY A CA 1
ATOM 5461 C C . GLY A 1 674 ? 10.865 -9.739 6.743 1.00 57.81 674 GLY A C 1
ATOM 5462 O O . GLY A 1 674 ? 9.717 -9.386 6.996 1.00 57.81 674 GLY A O 1
ATOM 5463 N N . SER A 1 675 ? 11.922 -9.104 7.250 1.00 53.53 675 SER A N 1
ATOM 5464 C CA . SER A 1 675 ? 11.814 -7.866 8.028 1.00 53.53 675 SER A CA 1
ATOM 5465 C C . SER A 1 675 ? 11.841 -6.649 7.102 1.00 53.53 675 SER A C 1
ATOM 5467 O O . SER A 1 675 ? 12.885 -6.353 6.519 1.00 53.53 675 SER A O 1
ATOM 5469 N N . LEU A 1 676 ? 10.718 -5.938 6.995 1.00 56.03 676 LEU A N 1
ATOM 5470 C CA . LEU A 1 676 ? 10.651 -4.626 6.349 1.00 56.03 676 LEU A CA 1
ATOM 5471 C C . LEU A 1 676 ? 11.202 -3.528 7.275 1.00 56.03 676 LEU A C 1
ATOM 5473 O O . LEU A 1 676 ? 11.004 -3.609 8.493 1.00 56.03 676 LEU A O 1
ATOM 5477 N N . PRO A 1 677 ? 11.825 -2.467 6.730 1.00 47.66 677 PRO A N 1
ATOM 5478 C CA . PRO A 1 677 ? 11.927 -1.210 7.456 1.00 47.66 677 PRO A CA 1
ATOM 5479 C C . PRO A 1 677 ? 10.511 -0.665 7.700 1.00 47.66 677 PRO A C 1
ATOM 5481 O O . PRO A 1 677 ? 9.664 -0.665 6.806 1.00 47.66 677 PRO A O 1
ATOM 5484 N N . PHE A 1 678 ? 10.228 -0.244 8.933 1.00 53.72 678 PHE A N 1
ATOM 5485 C CA . PHE A 1 678 ? 8.952 0.388 9.256 1.00 53.72 678 PHE A CA 1
ATOM 5486 C C . PHE A 1 678 ? 8.848 1.713 8.489 1.00 53.72 678 PHE A C 1
ATOM 5488 O O . PHE A 1 678 ? 9.782 2.510 8.542 1.00 53.72 678 PHE A O 1
ATOM 5495 N N . SER A 1 679 ? 7.731 1.975 7.798 1.00 59.28 679 SER A N 1
ATOM 5496 C CA . SER A 1 679 ? 7.515 3.305 7.215 1.00 59.28 679 SER A CA 1
ATOM 5497 C C . SER A 1 679 ? 7.454 4.359 8.327 1.00 59.28 679 SER A C 1
ATOM 5499 O O . SER A 1 679 ? 6.986 4.074 9.435 1.00 59.28 679 SER A O 1
ATOM 5501 N N . SER A 1 680 ? 7.911 5.581 8.038 1.00 57.97 680 SER A N 1
ATOM 5502 C CA . SER A 1 680 ? 7.911 6.687 9.009 1.00 57.97 680 SER A CA 1
ATOM 5503 C C . SER A 1 680 ? 6.510 6.942 9.590 1.00 57.97 680 SER A C 1
ATOM 5505 O O . SER A 1 680 ? 6.352 7.063 10.802 1.00 57.97 680 SER A O 1
ATOM 5507 N N . GLU A 1 681 ? 5.465 6.886 8.754 1.00 60.34 681 GLU A N 1
ATOM 5508 C CA . GLU A 1 681 ? 4.065 7.044 9.177 1.00 60.34 681 GLU A CA 1
ATOM 5509 C C . GLU A 1 681 ? 3.596 5.918 10.116 1.00 60.34 681 GLU A C 1
ATOM 5511 O O . GLU A 1 681 ? 2.908 6.174 11.109 1.00 60.34 681 GLU A O 1
ATOM 5516 N N . MET A 1 682 ? 3.992 4.672 9.830 1.00 63.88 682 MET A N 1
ATOM 5517 C CA . MET A 1 682 ? 3.668 3.512 10.659 1.00 63.88 682 MET A CA 1
ATOM 5518 C C . MET A 1 682 ? 4.356 3.601 12.023 1.00 63.88 682 MET A C 1
ATOM 5520 O O . MET A 1 682 ? 3.725 3.342 13.051 1.00 63.88 682 MET A O 1
ATOM 5524 N N . TYR A 1 683 ? 5.632 3.993 12.037 1.00 69.44 683 TYR A N 1
ATOM 5525 C CA . TYR A 1 683 ? 6.378 4.202 13.271 1.00 69.44 683 TYR A CA 1
ATOM 5526 C C . TYR A 1 683 ? 5.808 5.382 14.067 1.00 69.44 683 TYR A C 1
ATOM 5528 O O . TYR A 1 683 ? 5.615 5.246 15.269 1.00 69.44 683 TYR A O 1
ATOM 5536 N N . GLY A 1 684 ? 5.456 6.491 13.410 1.00 76.00 684 GLY A N 1
ATOM 5537 C CA . GLY A 1 684 ? 4.882 7.684 14.038 1.00 76.00 684 GLY A CA 1
ATOM 5538 C C . GLY A 1 684 ? 3.569 7.402 14.771 1.00 76.00 684 GLY A C 1
ATOM 5539 O O . GLY A 1 684 ? 3.478 7.630 15.976 1.00 76.00 684 GLY A O 1
ATOM 5540 N N . HIS A 1 685 ? 2.569 6.831 14.088 1.00 81.06 685 HIS A N 1
ATOM 5541 C CA . HIS A 1 685 ? 1.269 6.539 14.707 1.00 81.06 685 HIS A CA 1
ATOM 5542 C C . HIS A 1 685 ? 1.369 5.515 15.843 1.00 81.06 685 HIS A C 1
ATOM 5544 O O . HIS A 1 685 ? 0.743 5.696 16.890 1.00 81.06 685 HIS A O 1
ATOM 5550 N N . LEU A 1 686 ? 2.141 4.438 15.646 1.00 82.56 686 LEU A N 1
ATOM 5551 C CA . LEU A 1 686 ? 2.326 3.408 16.668 1.00 82.56 686 LEU A CA 1
ATOM 5552 C C . LEU A 1 686 ? 3.083 3.962 17.878 1.00 82.56 686 LEU A C 1
ATOM 5554 O O . LEU A 1 686 ? 2.681 3.707 19.012 1.00 82.56 686 LEU A O 1
ATOM 5558 N N . LYS A 1 687 ? 4.147 4.736 17.641 1.00 84.56 687 LYS A N 1
ATOM 5559 C CA . LYS A 1 687 ? 4.955 5.345 18.695 1.00 84.56 687 LYS A CA 1
ATOM 5560 C C . LYS A 1 687 ? 4.142 6.332 19.520 1.00 84.56 687 LYS A C 1
ATOM 5562 O O . LYS A 1 687 ? 4.185 6.231 20.734 1.00 84.56 687 LYS A O 1
ATOM 5567 N N . ILE A 1 688 ? 3.350 7.211 18.898 1.00 86.12 688 ILE A N 1
ATOM 5568 C CA . ILE A 1 688 ? 2.492 8.159 19.628 1.00 86.12 688 ILE A CA 1
ATOM 5569 C C . ILE A 1 688 ? 1.557 7.414 20.586 1.00 86.12 688 ILE A C 1
ATOM 5571 O O . ILE A 1 688 ? 1.501 7.734 21.770 1.00 86.12 688 ILE A O 1
ATOM 5575 N N . VAL A 1 689 ? 0.857 6.385 20.098 1.00 86.44 689 VAL A N 1
ATOM 5576 C CA . VAL A 1 689 ? -0.040 5.585 20.945 1.00 86.44 689 VAL A CA 1
ATOM 5577 C C . VAL A 1 689 ? 0.751 4.872 22.042 1.00 86.44 689 VAL A C 1
ATOM 5579 O O . VAL A 1 689 ? 0.361 4.927 23.202 1.00 86.44 689 VAL A O 1
ATOM 5582 N N . SER A 1 690 ? 1.881 4.246 21.710 1.00 84.88 690 SER A N 1
ATOM 5583 C CA . SER A 1 690 ? 2.722 3.547 22.687 1.00 84.88 690 SER A CA 1
ATOM 5584 C C . SER A 1 690 ? 3.269 4.482 23.773 1.00 84.88 690 SER A C 1
ATOM 5586 O O . SER A 1 690 ? 3.263 4.117 24.948 1.00 84.88 690 SER A O 1
ATOM 5588 N N . ASP A 1 691 ? 3.720 5.681 23.402 1.00 84.50 691 ASP A N 1
ATOM 5589 C CA . ASP A 1 691 ? 4.300 6.681 24.304 1.00 84.50 691 ASP A CA 1
ATOM 5590 C C . ASP A 1 691 ? 3.232 7.227 25.260 1.00 84.50 691 ASP A C 1
ATOM 5592 O O . ASP A 1 691 ? 3.462 7.316 26.468 1.00 84.50 691 ASP A O 1
ATOM 5596 N N . VAL A 1 692 ? 2.033 7.518 24.743 1.00 84.50 692 VAL A N 1
ATOM 5597 C CA . VAL A 1 692 ? 0.896 7.979 25.552 1.00 84.50 692 VAL A CA 1
ATOM 5598 C C . VAL A 1 692 ? 0.419 6.882 26.513 1.00 84.50 692 VAL A C 1
ATOM 5600 O O . VAL A 1 692 ? 0.122 7.174 27.671 1.00 84.50 692 VAL A O 1
ATOM 5603 N N . LEU A 1 693 ? 0.405 5.615 26.082 1.00 80.00 693 LEU A N 1
ATOM 5604 C CA . LEU A 1 693 ? 0.042 4.479 26.941 1.00 80.00 693 LEU A CA 1
ATOM 5605 C C . LEU A 1 693 ? 1.104 4.135 27.993 1.00 80.00 693 LEU A C 1
ATOM 5607 O O . LEU A 1 693 ? 0.758 3.636 29.061 1.00 80.00 693 LEU A O 1
ATOM 5611 N N . SER A 1 694 ? 2.380 4.408 27.711 1.00 75.31 694 SER A N 1
ATOM 5612 C CA . SER A 1 694 ? 3.498 4.127 28.625 1.00 75.31 694 SER A CA 1
ATOM 5613 C C . SER A 1 694 ? 3.747 5.243 29.650 1.00 75.31 694 SER A C 1
ATOM 5615 O O . SER A 1 694 ? 4.562 5.068 30.554 1.00 75.31 694 SER A O 1
ATOM 5617 N N . GLY A 1 695 ? 3.086 6.398 29.520 1.00 66.12 695 GLY A N 1
ATOM 5618 C CA . GLY A 1 695 ? 3.298 7.557 30.387 1.00 66.12 695 GLY A CA 1
ATOM 5619 C C . GLY A 1 695 ? 2.867 7.341 31.846 1.00 66.12 695 GLY A C 1
ATOM 5620 O O . GLY A 1 695 ? 1.777 6.847 32.129 1.00 66.12 695 GLY A O 1
ATOM 5621 N N . ASP A 1 696 ? 3.688 7.827 32.786 1.00 52.19 696 ASP A N 1
ATOM 5622 C CA . ASP A 1 696 ? 3.539 7.689 34.253 1.00 52.19 696 ASP A CA 1
ATOM 5623 C C . ASP A 1 696 ? 2.256 8.305 34.863 1.00 52.19 696 ASP A C 1
ATOM 5625 O O . ASP A 1 696 ? 2.012 8.180 36.063 1.00 52.19 696 ASP A O 1
ATOM 5629 N N . LYS A 1 697 ? 1.430 9.002 34.071 1.00 50.84 697 LYS A N 1
ATOM 5630 C CA . LYS A 1 697 ? 0.329 9.849 34.562 1.00 50.84 697 LYS A CA 1
ATOM 5631 C C . LYS A 1 697 ? -1.063 9.219 34.563 1.00 50.84 697 LYS A C 1
ATOM 5633 O O . LYS A 1 697 ? -2.009 9.927 34.899 1.00 50.84 697 LYS A O 1
ATOM 5638 N N . SER A 1 698 ? -1.236 7.943 34.225 1.00 47.38 698 SER A N 1
ATOM 5639 C CA . SER A 1 698 ? -2.581 7.359 34.198 1.00 47.38 698 SER A CA 1
ATOM 5640 C C . SER A 1 698 ? -2.736 6.174 35.151 1.00 47.38 698 SER A C 1
ATOM 5642 O O . SER A 1 698 ? -2.011 5.183 35.098 1.00 47.38 698 SER A O 1
ATOM 5644 N N . GLU A 1 699 ? -3.769 6.241 35.991 1.00 47.47 699 GLU A N 1
ATOM 5645 C CA . GLU A 1 699 ? -4.331 5.087 36.704 1.00 47.47 699 GLU A CA 1
ATOM 5646 C C . GLU A 1 699 ? -4.939 4.042 35.730 1.00 47.47 699 GLU A C 1
ATOM 5648 O O . GLU A 1 699 ? -5.446 3.002 36.147 1.00 47.47 699 GLU A O 1
ATOM 5653 N N . VAL A 1 700 ? -4.833 4.270 34.412 1.00 52.66 700 VAL A N 1
ATOM 5654 C CA . VAL A 1 700 ? -5.344 3.445 33.307 1.00 52.66 700 VAL A CA 1
ATOM 5655 C C . VAL A 1 700 ? -4.320 2.372 32.895 1.00 52.66 700 VAL A C 1
ATOM 5657 O O . VAL A 1 700 ? -4.168 2.040 31.724 1.00 52.66 700 VAL A O 1
ATOM 5660 N N . ARG A 1 701 ? -3.653 1.732 33.867 1.00 54.22 701 ARG A N 1
ATOM 5661 C CA . ARG A 1 701 ? -2.739 0.578 33.661 1.00 54.22 701 ARG A CA 1
ATOM 5662 C C . ARG A 1 701 ? -3.423 -0.694 33.106 1.00 54.22 701 ARG A C 1
ATOM 5664 O O . ARG A 1 701 ? -2.889 -1.789 33.239 1.00 54.22 701 ARG A O 1
ATOM 5671 N N . LYS A 1 702 ? -4.632 -0.581 32.547 1.00 59.69 702 LYS A N 1
ATOM 5672 C CA . LYS A 1 702 ? -5.489 -1.694 32.106 1.00 59.69 702 LYS A CA 1
ATOM 5673 C C . LYS A 1 702 ? -6.038 -1.530 30.684 1.00 59.69 702 LYS A C 1
ATOM 5675 O O . LYS A 1 702 ? -6.980 -2.244 30.341 1.00 59.69 702 LYS A O 1
ATOM 5680 N N . LEU A 1 703 ? -5.538 -0.593 29.876 1.00 78.38 703 LEU A N 1
ATOM 5681 C CA . LEU A 1 703 ? -5.848 -0.604 28.444 1.00 78.38 703 LEU A CA 1
ATOM 5682 C C . LEU A 1 703 ? -4.920 -1.598 27.746 1.00 78.38 703 LEU A C 1
ATOM 5684 O O . LEU A 1 703 ? -3.702 -1.442 27.812 1.00 78.38 703 LEU A O 1
ATOM 5688 N N . ASP A 1 704 ? -5.488 -2.582 27.057 1.00 86.19 704 ASP A N 1
ATOM 5689 C CA . ASP A 1 704 ? -4.690 -3.551 26.312 1.00 86.19 704 ASP A CA 1
ATOM 5690 C C . ASP A 1 704 ? -4.444 -3.025 24.890 1.00 86.19 704 ASP A C 1
ATOM 5692 O O . ASP A 1 704 ? -5.376 -2.765 24.122 1.00 86.19 704 ASP A O 1
ATOM 5696 N N . LEU A 1 705 ? -3.174 -2.857 24.519 1.00 90.38 705 LEU A N 1
ATOM 5697 C CA . LEU A 1 705 ? -2.801 -2.518 23.148 1.00 90.38 705 LEU A CA 1
ATOM 5698 C C . LEU A 1 705 ? -2.889 -3.779 22.281 1.00 90.38 705 LEU A C 1
ATOM 5700 O O . LEU A 1 705 ? -2.077 -4.693 22.410 1.00 90.38 705 LEU A O 1
ATOM 5704 N N . LEU A 1 706 ? -3.848 -3.811 21.358 1.00 94.25 706 LEU A N 1
ATOM 5705 C CA . LEU A 1 706 ? -3.927 -4.828 20.314 1.00 94.25 706 LEU A CA 1
ATOM 5706 C C . LEU A 1 706 ? -2.977 -4.413 19.173 1.00 94.25 706 LEU A C 1
ATOM 5708 O O . LEU A 1 706 ? -3.382 -3.746 18.216 1.00 94.25 706 LEU A O 1
ATOM 5712 N N . ASN A 1 707 ? -1.689 -4.749 19.322 1.00 92.62 707 ASN A N 1
ATOM 5713 C CA . ASN A 1 707 ? -0.623 -4.329 18.409 1.00 92.62 707 ASN A CA 1
ATOM 5714 C C . ASN A 1 707 ? -0.591 -5.184 17.131 1.00 92.62 707 ASN A C 1
ATOM 5716 O O . ASN A 1 707 ? 0.151 -6.156 17.020 1.00 92.62 707 ASN A O 1
ATOM 5720 N N . VAL A 1 708 ? -1.397 -4.805 16.142 1.00 94.75 708 VAL A N 1
ATOM 5721 C CA . VAL A 1 708 ? -1.495 -5.511 14.852 1.00 94.75 708 VAL A CA 1
ATOM 5722 C C . VAL A 1 708 ? -0.594 -4.919 13.772 1.00 94.75 708 VAL A C 1
ATOM 5724 O O . VAL A 1 708 ? -0.562 -5.425 12.652 1.00 94.75 708 VAL A O 1
ATOM 5727 N N . THR A 1 709 ? 0.126 -3.838 14.066 1.00 92.19 709 THR A N 1
ATOM 5728 C CA . THR A 1 709 ? 0.823 -3.035 13.053 1.00 92.19 709 THR A CA 1
ATOM 5729 C C . THR A 1 709 ? 1.894 -3.841 12.319 1.00 92.19 709 THR A C 1
ATOM 5731 O O . THR A 1 709 ? 1.879 -3.896 11.091 1.00 92.19 709 THR A O 1
ATOM 5734 N N . TYR A 1 710 ? 2.769 -4.528 13.061 1.00 90.19 710 TYR A N 1
ATOM 5735 C CA . TYR A 1 710 ? 3.849 -5.332 12.481 1.00 90.19 710 TYR A CA 1
ATOM 5736 C C . TYR A 1 710 ? 3.327 -6.519 11.665 1.00 90.19 710 TYR A C 1
ATOM 5738 O O . TYR A 1 710 ? 3.713 -6.698 10.517 1.00 90.19 710 TYR A O 1
ATOM 5746 N N . MET A 1 711 ? 2.410 -7.319 12.218 1.00 92.38 711 MET A N 1
ATOM 5747 C CA . MET A 1 711 ? 1.859 -8.448 11.463 1.00 92.38 711 MET A CA 1
ATOM 5748 C C . MET A 1 711 ? 1.141 -7.977 10.192 1.00 92.38 711 MET A C 1
ATOM 5750 O O . MET A 1 711 ? 1.213 -8.632 9.159 1.00 92.38 711 MET A O 1
ATOM 5754 N N . THR A 1 712 ? 0.476 -6.824 10.239 1.00 94.44 712 THR A N 1
ATOM 5755 C CA . THR A 1 712 ? -0.290 -6.297 9.107 1.00 94.44 712 THR A CA 1
ATOM 5756 C C . THR A 1 712 ? 0.614 -5.704 8.026 1.00 94.44 712 THR A C 1
ATOM 5758 O O . THR A 1 712 ? 0.268 -5.803 6.853 1.00 94.44 712 THR A O 1
ATOM 5761 N N . SER A 1 713 ? 1.789 -5.160 8.371 1.00 90.69 713 SER A N 1
ATOM 5762 C CA . SER A 1 713 ? 2.748 -4.626 7.382 1.00 90.69 713 SER A CA 1
ATOM 5763 C C . SER A 1 713 ? 3.333 -5.693 6.457 1.00 90.69 713 SER A C 1
ATOM 5765 O O . SER A 1 713 ? 3.862 -5.391 5.394 1.00 90.69 713 SER A O 1
ATOM 5767 N N . LEU A 1 714 ? 3.219 -6.962 6.845 1.00 92.00 714 LEU A N 1
ATOM 5768 C CA . LEU A 1 714 ? 3.625 -8.090 6.017 1.00 92.00 714 LEU A CA 1
ATOM 5769 C C . LEU A 1 714 ? 2.527 -8.516 5.034 1.00 92.00 714 LEU A C 1
ATOM 5771 O O . LEU A 1 714 ? 2.742 -9.429 4.248 1.00 92.00 714 LEU A O 1
ATOM 5775 N N . ARG A 1 715 ? 1.336 -7.907 5.069 1.00 94.69 715 ARG A N 1
ATOM 5776 C CA . ARG A 1 715 ? 0.148 -8.384 4.344 1.00 94.69 715 ARG A CA 1
ATOM 5777 C C . ARG A 1 715 ? -0.252 -7.513 3.163 1.00 94.69 715 ARG A C 1
ATOM 5779 O O . ARG A 1 715 ? -1.433 -7.303 2.922 1.00 94.69 715 ARG A O 1
ATOM 5786 N N . LYS A 1 716 ? 0.710 -7.041 2.375 1.00 92.50 716 LYS A N 1
ATOM 5787 C CA . LYS A 1 716 ? 0.440 -6.267 1.147 1.00 92.50 716 LYS A CA 1
ATOM 5788 C C . LYS A 1 716 ? -0.549 -6.938 0.174 1.00 92.50 716 LYS A C 1
ATOM 5790 O O . LYS A 1 716 ? -1.247 -6.244 -0.557 1.00 92.50 716 LYS A O 1
ATOM 5795 N N . ASP A 1 717 ? -0.675 -8.265 0.229 1.00 94.25 717 ASP A N 1
ATOM 5796 C CA . ASP A 1 717 ? -1.641 -9.078 -0.517 1.00 94.25 717 ASP A CA 1
ATOM 5797 C C . ASP A 1 717 ? -3.104 -8.928 -0.068 1.00 94.25 717 ASP A C 1
ATOM 5799 O O . ASP A 1 717 ? -4.021 -9.250 -0.820 1.00 94.25 717 ASP A O 1
ATOM 5803 N N . GLY A 1 718 ? -3.365 -8.475 1.157 1.00 95.94 718 GLY A N 1
ATOM 5804 C CA . GLY A 1 718 ? -4.695 -8.540 1.769 1.00 95.94 718 GLY A CA 1
ATOM 5805 C C . GLY A 1 718 ? -5.680 -7.438 1.355 1.00 95.94 718 GLY A C 1
ATOM 5806 O O . GLY A 1 718 ? -6.842 -7.489 1.762 1.00 95.94 718 GLY A O 1
ATOM 5807 N N . HIS A 1 719 ? -5.245 -6.434 0.590 1.00 96.50 719 HIS A N 1
ATOM 5808 C CA . HIS A 1 719 ? -6.054 -5.248 0.291 1.00 96.50 719 HIS A CA 1
ATOM 5809 C C . HIS A 1 719 ? -7.153 -5.473 -0.750 1.00 96.50 719 HIS A C 1
ATOM 5811 O O . HIS A 1 719 ? -7.036 -6.314 -1.639 1.00 96.50 719 HIS A O 1
ATOM 5817 N N . SER A 1 720 ? -8.207 -4.654 -0.673 1.00 93.75 720 SER A N 1
ATOM 5818 C CA . SER A 1 720 ? -9.331 -4.716 -1.623 1.00 93.75 720 SER A CA 1
ATOM 5819 C C . SER A 1 720 ? -8.935 -4.302 -3.039 1.00 93.75 720 SER A C 1
ATOM 5821 O O . SER A 1 720 ? -9.446 -4.841 -4.020 1.00 93.75 720 SER A O 1
ATOM 5823 N N . SER A 1 721 ? -7.981 -3.382 -3.158 1.00 93.56 721 SER A N 1
ATOM 5824 C CA . SER A 1 721 ? -7.393 -2.922 -4.408 1.00 93.56 721 SER A CA 1
ATOM 5825 C C . SER A 1 721 ? -8.432 -2.460 -5.441 1.00 93.56 721 SER A C 1
ATOM 5827 O O . SER A 1 721 ? -9.049 -1.420 -5.244 1.00 93.56 721 SER A O 1
ATOM 5829 N N . LEU A 1 722 ? -8.640 -3.181 -6.546 1.00 92.06 722 LEU A N 1
ATOM 5830 C CA . LEU A 1 722 ? -9.631 -2.843 -7.577 1.00 92.06 722 LEU A CA 1
ATOM 5831 C C . LEU A 1 722 ? -11.018 -3.425 -7.281 1.00 92.06 722 LEU A C 1
ATOM 5833 O O . LEU A 1 722 ? -11.999 -3.074 -7.936 1.00 92.06 722 LEU A O 1
ATOM 5837 N N . TYR A 1 723 ? -11.108 -4.316 -6.298 1.00 92.94 723 TYR A N 1
ATOM 5838 C CA . TYR A 1 723 ? -12.231 -5.215 -6.072 1.00 92.94 723 TYR A CA 1
ATOM 5839 C C . TYR A 1 723 ? -13.139 -4.713 -4.940 1.00 92.94 723 TYR A C 1
ATOM 5841 O O . TYR A 1 723 ? -13.538 -5.496 -4.083 1.00 92.94 723 TYR A O 1
ATOM 5849 N N . TYR A 1 724 ? -13.459 -3.409 -4.918 1.00 88.38 724 TYR A N 1
ATOM 5850 C CA . TYR A 1 724 ? -14.200 -2.764 -3.813 1.00 88.38 724 TYR A CA 1
ATOM 5851 C C . TYR A 1 724 ? -15.484 -2.011 -4.217 1.00 88.38 724 TYR A C 1
ATOM 5853 O O . TYR A 1 724 ? -16.153 -1.406 -3.367 1.00 88.38 724 TYR A O 1
ATOM 5861 N N . LEU A 1 725 ? -15.843 -1.998 -5.506 1.00 84.50 725 LEU A N 1
ATOM 5862 C CA . LEU A 1 725 ? -17.070 -1.336 -5.975 1.00 84.50 725 LEU A CA 1
ATOM 5863 C C . LEU A 1 725 ? -18.346 -2.127 -5.652 1.00 84.50 725 LEU A C 1
ATOM 5865 O O . LEU A 1 725 ? -19.433 -1.552 -5.658 1.00 84.50 725 LEU A O 1
ATOM 5869 N N . GLY A 1 726 ? -18.205 -3.409 -5.319 1.00 82.75 726 GLY A N 1
ATOM 5870 C CA . GLY A 1 726 ? -19.303 -4.313 -5.008 1.00 82.75 726 GLY A CA 1
ATOM 5871 C C . GLY A 1 726 ? -19.737 -5.190 -6.189 1.00 82.75 726 GLY A C 1
ATOM 5872 O O . GLY A 1 726 ? -19.375 -4.917 -7.342 1.00 82.75 726 GLY A O 1
ATOM 5873 N N . PRO A 1 727 ? -20.520 -6.252 -5.918 1.00 76.94 727 PRO A N 1
ATOM 5874 C CA . PRO A 1 727 ? -20.879 -7.231 -6.935 1.00 76.94 727 PRO A CA 1
ATOM 5875 C C . PRO A 1 727 ? -21.662 -6.594 -8.088 1.00 76.94 727 PRO A C 1
ATOM 5877 O O . PRO A 1 727 ? -22.620 -5.853 -7.873 1.00 76.94 727 PRO A O 1
ATOM 5880 N N . GLY A 1 728 ? -21.258 -6.886 -9.326 1.00 73.62 728 GLY A N 1
ATOM 5881 C CA . GLY A 1 728 ? -21.918 -6.381 -10.537 1.00 73.62 728 GLY A CA 1
ATOM 5882 C C . GLY A 1 728 ? -21.542 -4.953 -10.959 1.00 73.62 728 GLY A C 1
ATOM 5883 O O . GLY A 1 728 ? -21.944 -4.537 -12.042 1.00 73.62 728 GLY A O 1
ATOM 5884 N N . ALA A 1 729 ? -20.740 -4.222 -10.173 1.00 79.00 729 ALA A N 1
ATOM 5885 C CA . ALA A 1 729 ? -20.281 -2.867 -10.512 1.00 79.00 729 ALA A CA 1
ATOM 5886 C C . ALA A 1 729 ? -19.001 -2.833 -11.378 1.00 79.00 729 ALA A C 1
ATOM 5888 O O . ALA A 1 729 ? -18.606 -1.771 -11.859 1.00 79.00 729 ALA A O 1
ATOM 5889 N N . GLY A 1 730 ? -18.366 -3.989 -11.598 1.00 82.88 730 GLY A N 1
ATOM 5890 C CA . GLY A 1 730 ? -17.086 -4.102 -12.301 1.00 82.88 730 GLY A CA 1
ATOM 5891 C C . GLY A 1 730 ? -15.885 -3.718 -11.430 1.00 82.88 730 GLY A C 1
ATOM 5892 O O . GLY A 1 730 ? -16.001 -3.532 -10.220 1.00 82.88 730 GLY A O 1
ATOM 5893 N N . LEU A 1 731 ? -14.710 -3.628 -12.058 1.00 85.00 731 LEU A N 1
ATOM 5894 C CA . LEU A 1 731 ? -13.466 -3.263 -11.380 1.00 85.00 731 LEU A CA 1
ATOM 5895 C C . LEU A 1 731 ? -13.355 -1.749 -11.215 1.00 85.00 731 LEU A C 1
ATOM 5897 O O . LEU A 1 731 ? -13.725 -0.983 -12.110 1.00 85.00 731 LEU A O 1
ATOM 5901 N N . ALA A 1 732 ? -12.785 -1.316 -10.094 1.00 75.88 732 ALA A N 1
ATOM 5902 C CA . ALA A 1 732 ? -12.432 0.080 -9.917 1.00 75.88 732 ALA A CA 1
ATOM 5903 C C . ALA A 1 732 ? -11.376 0.522 -10.945 1.00 75.88 732 ALA A C 1
ATOM 5905 O O . ALA A 1 732 ? -10.535 -0.280 -11.363 1.00 75.88 732 ALA A O 1
ATOM 5906 N N . PRO A 1 733 ? -11.372 1.805 -11.347 1.00 77.38 733 PRO A N 1
ATOM 5907 C CA . PRO A 1 733 ? -10.298 2.347 -12.167 1.00 77.38 733 PRO A CA 1
ATOM 5908 C C . PRO A 1 733 ? -8.932 2.162 -11.494 1.00 77.38 733 PRO A C 1
ATOM 5910 O O . PRO A 1 733 ? -8.801 2.377 -10.291 1.00 77.38 733 PRO A O 1
ATOM 5913 N N . LEU A 1 734 ? -7.891 1.863 -12.279 1.00 71.44 734 LEU A N 1
ATOM 5914 C CA . LEU A 1 734 ? -6.531 1.617 -11.769 1.00 71.44 734 LEU A CA 1
ATOM 5915 C C . LEU A 1 734 ? -5.949 2.761 -10.923 1.00 71.44 734 LEU A C 1
ATOM 5917 O O . LEU A 1 734 ? -5.107 2.504 -10.074 1.00 71.44 734 LEU A O 1
ATOM 5921 N N . HIS A 1 735 ? -6.395 4.001 -11.135 1.00 69.81 735 HIS A N 1
ATOM 5922 C CA . HIS A 1 735 ? -5.961 5.183 -10.380 1.00 69.81 735 HIS A CA 1
ATOM 5923 C C . HIS A 1 735 ? -6.786 5.432 -9.100 1.00 69.81 735 HIS A C 1
ATOM 5925 O O . HIS A 1 735 ? -6.564 6.416 -8.403 1.00 69.81 735 HIS A O 1
ATOM 5931 N N . ARG A 1 736 ? -7.778 4.583 -8.802 1.00 74.56 736 ARG A N 1
ATOM 5932 C CA . ARG A 1 736 ? -8.629 4.649 -7.603 1.00 74.56 736 ARG A CA 1
ATOM 5933 C C . ARG A 1 736 ? -8.618 3.312 -6.870 1.00 74.56 736 ARG A C 1
ATOM 5935 O O . ARG A 1 736 ? -9.674 2.774 -6.573 1.00 74.56 736 ARG A O 1
ATOM 5942 N N . GLN A 1 737 ? -7.441 2.744 -6.627 1.00 83.88 737 GLN A N 1
ATOM 5943 C CA . GLN A 1 737 ? -7.344 1.491 -5.873 1.00 83.88 737 GLN A CA 1
ATOM 5944 C C . GLN A 1 737 ? -7.565 1.748 -4.387 1.00 83.88 737 GLN A C 1
ATOM 5946 O O . GLN A 1 737 ? -7.109 2.756 -3.846 1.00 83.88 737 GLN A O 1
ATOM 5951 N N . ASP A 1 738 ? -8.212 0.804 -3.719 1.00 87.62 738 ASP A N 1
ATOM 5952 C CA . ASP A 1 738 ? -8.315 0.785 -2.270 1.00 87.62 738 ASP A CA 1
ATOM 5953 C C . ASP A 1 738 ? -7.180 -0.052 -1.669 1.00 87.62 738 ASP A C 1
ATOM 5955 O O . ASP A 1 738 ? -7.293 -1.267 -1.501 1.00 87.62 738 ASP A O 1
ATOM 5959 N N . CYS A 1 739 ? -6.068 0.611 -1.359 1.00 91.25 739 CYS A N 1
ATOM 5960 C CA . CYS A 1 739 ? -4.917 -0.003 -0.695 1.00 91.25 739 CYS A CA 1
ATOM 5961 C C . CYS A 1 739 ? -4.874 0.302 0.809 1.00 91.25 739 CYS A C 1
ATOM 5963 O O . CYS A 1 739 ? -3.806 0.321 1.420 1.00 91.25 739 CYS A O 1
ATOM 5965 N N . SER A 1 740 ? -6.038 0.590 1.396 1.00 90.56 740 SER A N 1
ATOM 5966 C CA . SER A 1 740 ? -6.189 0.854 2.829 1.00 90.56 740 SER A CA 1
ATOM 5967 C C . SER A 1 740 ? -7.116 -0.161 3.489 1.00 90.56 740 SER A C 1
ATOM 5969 O O . SER A 1 740 ? -6.801 -0.667 4.563 1.00 90.56 740 SER A O 1
ATOM 5971 N N . HIS A 1 741 ? -8.231 -0.502 2.842 1.00 94.25 741 HIS A N 1
ATOM 5972 C CA . HIS A 1 741 ? -9.162 -1.516 3.328 1.00 94.25 741 HIS A CA 1
ATOM 5973 C C . HIS A 1 741 ? -8.770 -2.919 2.872 1.00 94.25 741 HIS A C 1
ATOM 5975 O O . HIS A 1 741 ? -8.034 -3.120 1.901 1.00 94.25 741 HIS A O 1
ATOM 5981 N N . TRP A 1 742 ? -9.310 -3.905 3.572 1.00 96.94 742 TRP A N 1
ATOM 5982 C CA . TRP A 1 742 ? -8.918 -5.301 3.502 1.00 96.94 742 TRP A CA 1
ATOM 5983 C C . TRP A 1 742 ? -10.067 -6.156 2.988 1.00 96.94 742 TRP A C 1
ATOM 5985 O O . TRP A 1 742 ? -11.219 -5.971 3.389 1.00 96.94 742 TRP A O 1
ATOM 5995 N N . CYS A 1 743 ? -9.731 -7.114 2.130 1.00 97.19 743 CYS A N 1
ATOM 5996 C CA . CYS A 1 743 ? -10.666 -8.145 1.710 1.00 97.19 743 CYS A CA 1
ATOM 5997 C C . CYS A 1 743 ? -11.137 -8.970 2.910 1.00 97.19 743 CYS A C 1
ATOM 5999 O O . CYS A 1 743 ? -10.346 -9.249 3.815 1.00 97.19 743 CYS A O 1
ATOM 6001 N N . LEU A 1 744 ? -12.399 -9.401 2.878 1.00 96.81 744 LEU A N 1
ATOM 6002 C CA . LEU A 1 744 ? -12.978 -10.323 3.851 1.00 96.81 744 LEU A CA 1
ATOM 6003 C C . LEU A 1 744 ? -13.517 -11.580 3.146 1.00 96.81 744 LEU A C 1
ATOM 6005 O O . LEU A 1 744 ? -14.240 -11.440 2.156 1.00 96.81 744 LEU A O 1
ATOM 6009 N N . PRO A 1 745 ? -13.192 -12.797 3.628 1.00 97.19 745 PRO A N 1
ATOM 6010 C CA . PRO A 1 745 ? -12.274 -13.102 4.738 1.00 97.19 745 PRO A CA 1
ATOM 6011 C C . PRO A 1 745 ? -10.820 -12.696 4.433 1.00 97.19 745 PRO A C 1
ATOM 6013 O O . PRO A 1 745 ? -10.434 -12.603 3.268 1.00 97.19 745 PRO A O 1
ATOM 6016 N N . GLY A 1 746 ? -10.014 -12.432 5.461 1.00 96.75 746 GLY A N 1
ATOM 6017 C CA . GLY A 1 746 ? -8.655 -11.913 5.290 1.00 96.75 746 GLY A CA 1
ATOM 6018 C C . GLY A 1 746 ? -7.991 -11.408 6.572 1.00 96.75 746 GLY A C 1
ATOM 6019 O O . GLY A 1 746 ? -8.222 -11.917 7.663 1.00 96.75 746 GLY A O 1
ATOM 6020 N N . VAL A 1 747 ? -7.131 -10.395 6.438 1.00 97.75 747 VAL A N 1
ATOM 6021 C CA . VAL A 1 747 ? -6.275 -9.879 7.528 1.00 97.75 747 VAL A CA 1
ATOM 6022 C C . VAL A 1 747 ? -7.049 -9.467 8.792 1.00 97.75 747 VAL A C 1
ATOM 6024 O O . VAL A 1 747 ? -6.588 -9.814 9.884 1.00 97.75 747 VAL A O 1
ATOM 6027 N N . PRO A 1 748 ? -8.222 -8.802 8.703 1.00 98.25 748 PRO A N 1
ATOM 6028 C CA . PRO A 1 748 ? -8.985 -8.441 9.894 1.00 98.25 748 PRO A CA 1
ATOM 6029 C C . PRO A 1 748 ? -9.487 -9.637 10.709 1.00 98.25 748 PRO A C 1
ATOM 6031 O O . PRO A 1 748 ? -9.668 -9.497 11.919 1.00 98.25 748 PRO A O 1
ATOM 6034 N N . ASP A 1 749 ? -9.632 -10.817 10.095 1.00 98.06 749 ASP A N 1
ATOM 6035 C CA . ASP A 1 749 ? -9.997 -12.037 10.819 1.00 98.06 749 ASP A CA 1
ATOM 6036 C C . ASP A 1 749 ? -8.905 -12.385 11.839 1.00 98.06 749 ASP A C 1
ATOM 6038 O O . ASP A 1 749 ? -9.199 -12.636 13.003 1.00 98.06 749 ASP A O 1
ATOM 6042 N N . SER A 1 750 ? -7.627 -12.274 11.461 1.00 97.69 750 SER A N 1
ATOM 6043 C CA . SER A 1 750 ? -6.507 -12.519 12.378 1.00 97.69 750 SER A CA 1
ATOM 6044 C C . SER A 1 750 ? -6.390 -11.471 13.488 1.00 97.69 750 SER A C 1
ATOM 6046 O O . SER A 1 750 ? -5.950 -11.800 14.590 1.00 97.69 750 SER A O 1
ATOM 6048 N N . TRP A 1 751 ? -6.812 -10.222 13.256 1.00 98.25 751 TRP A N 1
ATOM 6049 C CA . TRP A 1 751 ? -6.925 -9.238 14.343 1.00 98.25 751 TRP A CA 1
ATOM 6050 C C . TRP A 1 751 ? -7.978 -9.669 15.366 1.00 98.25 751 TRP A C 1
ATOM 6052 O O . TRP A 1 751 ? -7.779 -9.508 16.570 1.00 98.25 751 TRP A O 1
ATOM 6062 N N . ASN A 1 752 ? -9.084 -10.244 14.890 1.00 98.50 752 ASN A N 1
ATOM 6063 C CA . ASN A 1 752 ? -10.146 -10.772 15.737 1.00 98.50 752 ASN A CA 1
ATOM 6064 C C . ASN A 1 752 ? -9.746 -12.068 16.451 1.00 98.50 752 ASN A C 1
ATOM 6066 O O . ASN A 1 752 ? -10.172 -12.277 17.583 1.00 98.50 752 ASN A O 1
ATOM 6070 N N . GLU A 1 753 ? -8.874 -12.895 15.870 1.00 97.50 753 GLU A N 1
ATOM 6071 C CA . GLU A 1 753 ? -8.273 -14.033 16.580 1.00 97.50 753 GLU A CA 1
ATOM 6072 C C . GLU A 1 753 ? -7.395 -13.582 17.757 1.00 97.50 753 GLU A C 1
ATOM 6074 O O . GLU A 1 753 ? -7.483 -14.151 18.846 1.00 97.50 753 GLU A O 1
ATOM 6079 N N . LEU A 1 754 ? -6.594 -12.524 17.578 1.00 96.69 754 LEU A N 1
ATOM 6080 C CA . LEU A 1 754 ? -5.817 -11.931 18.672 1.00 96.69 754 LEU A CA 1
ATOM 6081 C C . LEU A 1 754 ? -6.722 -11.300 19.739 1.00 96.69 754 LEU A C 1
ATOM 6083 O O . LEU A 1 754 ? -6.505 -11.519 20.931 1.00 96.69 754 LEU A O 1
ATOM 6087 N N . LEU A 1 755 ? -7.760 -10.564 19.324 1.00 97.38 755 LEU A N 1
ATOM 6088 C CA . LEU A 1 755 ? -8.772 -10.021 20.235 1.00 97.38 755 LEU A CA 1
ATOM 6089 C C . LEU A 1 755 ? -9.446 -11.141 21.037 1.00 97.38 755 LEU A C 1
ATOM 6091 O O . LEU A 1 755 ? -9.578 -11.024 22.251 1.00 97.38 755 LEU A O 1
ATOM 6095 N N . TYR A 1 756 ? -9.833 -12.234 20.379 1.00 97.06 756 TYR A N 1
ATOM 6096 C CA . TYR A 1 756 ? -10.437 -13.403 21.011 1.00 97.06 756 TYR A CA 1
ATOM 6097 C C . TYR A 1 756 ? -9.499 -14.046 22.038 1.00 97.06 756 TYR A C 1
ATOM 6099 O O . TYR A 1 756 ? -9.923 -14.322 23.159 1.00 97.06 756 TYR A O 1
ATOM 6107 N N . ALA A 1 757 ? -8.219 -14.228 21.700 1.00 94.00 757 ALA A N 1
ATOM 6108 C CA . ALA A 1 757 ? -7.230 -14.781 22.621 1.00 94.00 757 ALA A CA 1
ATOM 6109 C C . ALA A 1 757 ? -7.067 -13.914 23.882 1.00 94.00 757 ALA A C 1
ATOM 6111 O O . ALA A 1 757 ? -7.113 -14.437 24.998 1.00 94.00 757 ALA A O 1
ATOM 6112 N N . LEU A 1 758 ? -6.930 -12.594 23.719 1.00 92.75 758 LEU A N 1
ATOM 6113 C CA . LEU A 1 758 ? -6.814 -11.652 24.839 1.00 92.75 758 LEU A CA 1
ATOM 6114 C C . LEU A 1 758 ? -8.094 -11.591 25.680 1.00 92.75 758 LEU A C 1
ATOM 6116 O O . LEU A 1 758 ? -8.032 -11.620 26.910 1.00 92.75 758 LEU A O 1
ATOM 6120 N N . PHE A 1 759 ? -9.252 -11.564 25.019 1.00 93.38 759 PHE A N 1
ATOM 6121 C CA . PHE A 1 759 ? -10.559 -11.577 25.665 1.00 93.38 759 PHE A CA 1
ATOM 6122 C C . PHE A 1 759 ? -10.737 -12.827 26.534 1.00 93.38 759 PHE A C 1
ATOM 6124 O O . PHE A 1 759 ? -11.084 -12.722 27.711 1.00 93.38 759 PHE A O 1
ATOM 6131 N N . LEU A 1 760 ? -10.428 -14.012 25.994 1.00 92.31 760 LEU A N 1
ATOM 6132 C CA . LEU A 1 760 ? -10.478 -15.260 26.753 1.00 92.31 760 LEU A CA 1
ATOM 6133 C C . LEU A 1 760 ? -9.501 -15.274 27.926 1.00 92.31 760 LEU A C 1
ATOM 6135 O O . LEU A 1 760 ? -9.869 -15.742 29.005 1.00 92.31 760 LEU A O 1
ATOM 6139 N N . LYS A 1 761 ? -8.282 -14.758 27.734 1.00 88.31 761 LYS A N 1
ATOM 6140 C CA . LYS A 1 761 ? -7.278 -14.685 28.797 1.00 88.31 761 LYS A CA 1
ATOM 6141 C C . LYS A 1 761 ? -7.789 -13.865 29.982 1.00 88.31 761 LYS A C 1
ATOM 6143 O O . LYS A 1 761 ? -7.743 -14.343 31.113 1.00 88.31 761 LYS A O 1
ATOM 6148 N N . ARG A 1 762 ? -8.384 -12.692 29.734 1.00 85.25 762 ARG A N 1
ATOM 6149 C CA . ARG A 1 762 ? -9.014 -11.890 30.797 1.00 85.25 762 ARG A CA 1
ATOM 6150 C C . ARG A 1 762 ? -10.199 -12.587 31.455 1.00 85.25 762 ARG A C 1
ATOM 6152 O O . ARG A 1 762 ? -10.313 -12.546 32.678 1.00 85.25 762 ARG A O 1
ATOM 6159 N N . GLU A 1 763 ? -11.072 -13.230 30.681 1.00 86.69 763 GLU A N 1
ATOM 6160 C CA . GLU A 1 763 ? -12.201 -13.984 31.247 1.00 86.69 763 GLU A CA 1
ATOM 6161 C C . GLU A 1 763 ? -11.718 -15.123 32.159 1.00 86.69 763 GLU A C 1
ATOM 6163 O O . GLU A 1 763 ? -12.344 -15.402 33.186 1.00 86.69 763 GLU A O 1
ATOM 6168 N N . HIS A 1 764 ? -10.596 -15.763 31.816 1.00 82.12 764 HIS A N 1
ATOM 6169 C CA . HIS A 1 764 ? -9.974 -16.791 32.644 1.00 82.12 764 HIS A CA 1
ATOM 6170 C C . HIS A 1 764 ? -9.422 -16.209 33.952 1.00 82.12 764 HIS A C 1
ATOM 6172 O O . HIS A 1 764 ? -9.790 -16.686 35.025 1.00 82.12 764 HIS A O 1
ATOM 6178 N N . SER A 1 765 ? -8.629 -15.133 33.885 1.00 78.12 765 SER A N 1
ATOM 6179 C CA . SER A 1 765 ? -8.081 -14.468 35.077 1.00 78.12 765 SER A CA 1
ATOM 6180 C C . SER A 1 765 ? -9.174 -13.949 36.018 1.00 78.12 765 SER A C 1
ATOM 6182 O O . SER A 1 765 ? -9.049 -14.070 37.234 1.00 78.12 765 SER A O 1
ATOM 6184 N N . HIS A 1 766 ? -10.276 -13.412 35.480 1.00 71.75 766 HIS A N 1
ATOM 6185 C CA . HIS A 1 766 ? -11.416 -12.985 36.295 1.00 71.75 766 HIS A CA 1
ATOM 6186 C C . HIS A 1 766 ? -12.116 -14.153 36.992 1.00 71.75 766 HIS A C 1
ATOM 6188 O O . HIS A 1 766 ? -12.467 -14.018 38.159 1.00 71.75 766 HIS A O 1
ATOM 6194 N N . SER A 1 767 ? -12.274 -15.291 36.309 1.00 70.50 767 SER A N 1
ATOM 6195 C CA . SER A 1 767 ? -12.914 -16.487 36.879 1.00 70.50 767 SER A CA 1
ATOM 6196 C C . SER A 1 767 ? -12.089 -17.134 37.999 1.00 70.50 767 SER A C 1
ATOM 6198 O O . SER A 1 767 ? -12.653 -17.841 38.823 1.00 70.50 767 SER A O 1
ATOM 6200 N N . GLN A 1 768 ? -10.766 -16.927 38.022 1.00 58.66 768 GLN A N 1
ATOM 6201 C CA . GLN A 1 768 ? -9.891 -17.405 39.101 1.00 58.66 768 GLN A CA 1
ATOM 6202 C C . GLN A 1 768 ? -9.830 -16.449 40.307 1.00 58.66 768 GLN A C 1
ATOM 6204 O O . GLN A 1 768 ? -9.502 -16.877 41.411 1.00 58.66 768 GLN A O 1
ATOM 6209 N N . ALA A 1 769 ? -10.111 -15.157 40.100 1.00 55.19 769 ALA A N 1
ATOM 6210 C CA . ALA A 1 769 ? -10.067 -14.129 41.144 1.00 55.19 769 ALA A CA 1
ATOM 6211 C C . ALA A 1 769 ? -11.411 -13.920 41.874 1.00 55.19 769 ALA A C 1
ATOM 6213 O O . ALA A 1 769 ? -11.431 -13.283 42.930 1.00 55.19 769 ALA A O 1
ATOM 6214 N N . SER A 1 770 ? -12.516 -14.409 41.300 1.00 42.06 770 SER A N 1
ATOM 6215 C CA . SER A 1 770 ? -13.869 -14.448 41.883 1.00 42.06 770 SER A CA 1
ATOM 6216 C C . SER A 1 770 ? -14.134 -15.762 42.600 1.00 42.06 770 SER A C 1
ATOM 6218 O O . SER A 1 770 ? -14.752 -15.720 43.686 1.00 42.06 770 SER A O 1
#

Radius of gyration: 34.14 Å; chains: 1; bounding box: 90×94×99 Å

Foldseek 3Di:
DDPDDLVVVLVVLLPDAPVVLVVQLPPDPSSVVSSVDLVSLLSNCCLVQVLCVDPVNVVLCVLLPGSNQVCVLALFAFFDQCQDPPDPPDPPPDPPDPDPVVVPDPPDPPPDFALQQKKKWKWKFFQSHTQDTDIGGGAPPCPDPPNLQQQAFDKGWDFPPCPPDPDPPGKRKDKVVNVADFDQDLVVCVVPVRNVVSCQVGMFMWIKMAGSVNSFIYTFWLRGFLDWDQDPDVSQKIKTWTGFKFALVVLDPSRIKIWIWIWMWGFDDNDDDDIMTMIITRTTMIFIAGLQRFTAGSNSVRVRVVRSRPGDGHSPSVSRSVSVVVSVVSSVVVVCVVVVVVVVVDPDDDDDDDCVVVVVVVVVVVVVVVVVVVVVVVVPDDDDDDDDDDDDDDDDDDDDDDDDDPDWCCLDPNNPPFDQQAFAKDFAPCWDLAQPVVQPQDAQQQALVLLPQPADRQGGIATDGDPTGFPDDDLVVVLLVQQLFEAEQEAAVQSVLLLSQNSRNNCVVPPDCVLWAWPVNDHDDPDDQKTWIANNVRRGIRIYGYFQLQFDKAADDPPDDPLQGIEGALLGGHPCLVVQFRGQEYEYEYAPCLDCVNDSVNNYFYDYDHDTDNPDHSLNSSLSNLLNVQVCCQPRHDLVRHQAEYEFDQDFDFDSDPLSSNTFLSVPAAFADDDDDQPPSSCSRRVSNVVSLPDPPDPPVRYHYLYNHRVNNRSSNFFSFQSRPGRPPHTHDNSDTGRRRGHPPHDSNNSVSSVVRVSSSVVSVVVVVD

Sequence (770 aa):
MASLSSDLFYDILRRLDGVTLASATCTCAAFCSISKEERLWENVCSSMWPSTNREDVKSLVSSIGGFKKFYADCFPLIVYKEIPEFQWNDYVEYPEEWPEAEYYGDMDEFEGISPSDFVSIVDIRYKDKTIYSSVLWGIPNANGFNGWFYNCPFRIDLLTYSARDDNHKGEVILSVSDGLPPVASMERERKDGKLWQELRDGIRLSWIVVNRKIKQAANFSSWSPIGGQRHWPTDKDFIIHFGSILPAIDILPCQVVECILIMKFRVIHTEDEDVKTSLKLTELSMQLGDMEGARVNGRNSLLILREALGCPRSKNYSEALESCHLYSKVQNLNTTSELDFFKKFKRLKPLEPSPGILGFFLLYVFLILCFFYFDYRAVTQGFLPSVQSGLITWFGINGSSSGGNVWPEFLEESGDGCDIFYGNWVWDESYPLYQSKDCLFLDGGFRCSENGRPDNFYTKWRWQPKYCNLPRFDAKIMLEKLRNRRLAFVGDSIGRNQWESLLCMLSSAIPDNTSIYELNGNPITKHSGYLVFKFKDFNCTVEYYRAPFLVLLGRAPAGVPEKVKTTLKLDQLEWSSQDWKGADVLVFNSGHWWNYEKTIRGGSYFQVGEEVKMEMSVESAYQRSIETLLNWIGTEVNMSKTQVFFRSYAPVHFSGGDWKTGGSCHLETLPEFGSLPFSSEMYGHLKIVSDVLSGDKSEVRKLDLLNVTYMTSLRKDGHSSLYYLGPGAGLAPLHRQDCSHWCLPGVPDSWNELLYALFLKREHSHSQAS

pLDDT: mean 78.73, std 19.85, range [22.17, 98.5]

InterPro domains:
  IPR025846 Trichome birefringence-like, N-terminal domain [PF14416] (417-469)
  IPR026057 Trichome birefringence-like, C-terminal domain [PF13839] (470-757)
  IPR029962 Trichome birefringence-like family [PTHR32285] (367-755)
  IPR036047 F-box-like domain superfamily [SSF81383] (1-71)

Secondary structure (DSSP, 8-state):
-PPPPHHHHHHHHTTS-HHHHHHHTTT-HHHHHHTT-HHHHHHHHHHH-GGGGSHHHHHHHHHHT-HHHHHHHHSSEE---------TTS-----S---GGGGTT-TTS-TT--GGGEEEEEEEEETTEEEEEEEEES-TTTT-TT-GGGGSBPEEESSGGGGGS-------EEEGGGTPPP-S-HHHHHHH-HHHHHHHHHEEEEEEEEETTTTEEEE-S-BS-SEEEEETTTS-EEEEEEEEEEE-TTTSTT-EEEEEEEEEEEEEE--SSS---EEEEEEEEEEEE-TTSPBPBHHHHHHHHHHHTTS-EES-HHHHHHHHHHHHHHHHHHHHHHHHHHHTT---------THHHHHHHHHHHHHHHHHHHHHHHHSS---------------------------GGGSGGGGG--TTSEEEEE-TT--SS-GGG-TT--GGG-TTTTT----GGGGEEEEESSS-PPPP-HHHHHHHTTT-EEEEEESHHHHHHHHHHHHHHHTT-S-GGGEEETT-----TT-SEEEEEEGGGTEEEEEEE-TTSEEEEEPPTTS-TT--EEEEEEEE-TTHHHHTT-SEEEEE--TT-STTTTGGGTEEEEETTEEETT--HHHHHHHHHHHHHHHHHHHS-TTT-EEEEEPPPPP--BSS-TTTT-B-TT--S---S-PPPPHHHHHHHHHHHHHHH-TT-S-TTEEEE--HHHHHT-GGGEEET--S-TTS-PPPTTS-EEEEE-SSSHHHHHHHHHHHHHHHHHHHHHHH-